Protein 2QM4 (pdb70)

B-factor: mean 57.74, std 12.46, range [24.37, 114.43]

Solvent-accessible surface area: 43606 Å² total

Secondary structure (DSSP, 8-state):
---HHHHHH----EEEE-SSSEEEEEEEEETTEEEEEEE-SS-EEEEEE-HHHHHHHHHHH-SS----HHHHHHHHHHHHHHHHH-S-S----EEEEEEETTEEEEEEEEEETTEEEEEEEE----HHHHIIIIITT---HHHHHHHHHHHHHH--HHHHHHHHHTTS-SS--S--PPPP-HHHHHHH---SHHHHT--TTSTTT---TTT--HHHHHHHHT-/---HHHHHH----EEEE-SS-EEEEEEEEETTEEEEEEE-SS-EEEEEE-HHHHHHHHHHH-TT--S-HHHHHHHHHHHHHHHHH-TTS--S-EEEEEEETTEEEEEEEEEETTEEEEEEEE----HHHHIIIIITT---HHHHHHHHHHHHHH--HHHHHHH-----GGGPPPPP-HHHHHHH---SHHHHT--TTSTTT---TTT--HHHHHT-/---HHHHHH----EEEE-SS-EEEEEEEEETTEEEEEEE-SS-EEEEEEEHHHHHHHHHHH-TT--S-HHHHHHHHHHHHHHHHH-TT--SS-EEEEEEETTEEEEEEEEESSSSEEEEEEE----HHHHIIIIITT---HHHHHHHHHHHHHH--HHHHHHHHHTT---S-GGG-PPPP-HHHHHHH---SHHHHT--TTSTTT---TTT--HHHHH--/---HHHHHH----EEEE-SSSEEEEEEEEETTEEEEEEE-SS-EEEEEEEHHHHHHHHHHH-SS-B--HHHHHHHHHHHHSS-----EEEEEEETTEEEEEEEEEETTEEEEEEEE----HHHHIIIIITT---HHHHHHHHHHHHHH--HHHHHHHHHSS---SSGGG------HHHHHHH---SHHHHT--TTSTTT---TTT--HHHHHHHT-

Sequence (875 aa):
SGEELEQGLLQPWAWLQLAENSLLAKVFITKKQGYALLVVSDLQQVWHEQVDTSVVSQRAKELNKRLTAPPAAFLCHLDNLLRPLLKDAAHPSEATFSCDCVADALILRVRSELSGLPFYWNFHCLASPSSLVSQHLIRRPLGSLALQCQVRELATLLHKDLEIQDYQESGATLIRDRLKTEPFEEENSFLEQFIEKLPEACSIGDGKPFVNLQDLYAVTTQEVQVGQSGEELEQGLLQPWAWLQLAENSLLAKVFITKQGYALLVSDLQQQVWHEQVDTSVVSQRAKELNKRRLTAPPAAFLCHLDNLLRPLLKDAAHPSEATFSCDDCVADALILRVRRSELSGLPFYWNFHCLASPSLVSQHLIRPLGSLALQQCQVRRELATLLHKDLEIQDYQELIRDRLKTEPFEEENSFLEQFIEKLPEACSSIGDGKPFVNLQDLYAVTTQEEVQSGEELEQGLLQPWAWLQLAENSLLAKVFITKQGYALLVSDLQQQVWHEQVDTSVVSQRAKELNKRLTAPPAAFLCHLDNLLRPLLKDAAHPSEATFSCDCVADALILRVRRSELSGLPFYWNFHCLASPSLVSQHLIRPLGSLALQCQVRELATLLHKDLEIQDYQESGATLIRDRLKTEPFEENSFLEQQFIEKLPEACSIGDGKPFVNLQDLYAVTTQEVQSGEELEQQGLLQPWAWLQLAENSLLAKVFITKQGYALLVSDLQQVWHEQVDTSSVVSQRAKELNKRLTAPPAAFLCHLDNLLRPLLSEATFSCDCVADDALILRVRSELSGLPFYWNFHCLASPSSLVSQHLIRRPLGSLALQCQVRELATLLHKDLEIQDYQESGATLIRDRLKTEPFEENSFLEQFIEKLPEEACSIGDGKPFVNLQDLYAVTTQEVQVG

Nearest PDB structures (foldseek):
  3w03-assembly1_B  TM=9.700E-01  e=5.301E-34  Homo sapiens
  2qm4-assembly1_A  TM=9.699E-01  e=1.184E-32  Homo sapiens
  7lt3-assembly1_H  TM=9.208E-01  e=1.446E-30  Homo sapiens
  8ezb-assembly1_I  TM=9.101E-01  e=5.800E-29  Homo sapiens
  3rwr-assembly1_H  TM=9.620E-01  e=2.105E-28  Homo sapiens

InterPro domains:
  IPR015381 XLF-like, N-terminal [PF09302] (12-124)
  IPR038051 XRCC4-like, N-terminal domain superfamily [G3DSA:2.170.210.10] (1-139)
  IPR052287 Non-homologous end-joining factor [PTHR32235] (1-299)
  IPR053829 XLF-like, coiled-coil region [PF21928] (127-174)

Radius of gyration: 37.95 Å; Cα contacts (8 Å, |Δi|>4): 1379; chains: 4; bounding box: 108×51×112 Å

Foldseek 3Di:
DLVVQLVQQLAFWFWADAPPAIWIKTKGFDLFWIKIWIDQVPFIKIDTDGQVVQQVQQVVFDPPDHDGSSVVSVVVCVQCPVVRVDVVDPHQKHWHWDDDVQWIKIKIWHDDPNHIGIDIGIMGDDPVSCCLSPVQLVCVVVVVVVVVVVLVVQCCVVVVVVCVVVPVDDDDDDDDDDRDDVVVVVVVVCPVPVPVVDCPSVVVVSVCRVSSCRSVVVSVVVD/DLVVQLLQQLAFWFWADAPVAIKIKTKGFALQWIKIWIGQPVAIKIDTDGQVRQQVQQCVQPVPDDDGSSVVSVVVCVQPVVCRVDVPDDGQKHWDWDDDPPKIKIKIWHDDPNHIGIDIGIMRDDPVCCCLSPVVLVCVVVVVVVVVVVLVVLCVVVVVVVVVCDDDPVPDDDRDDPVVVVVCCVPVVVPVPDCPSVVVCSCPGVSSCRSVVVVD/DLVVQLLQQLAFWFWADADPAIWIKTKGFALQWIWIWIDQPVAIKIDTDGQVRLVVQQCVQPVPDDDGSSVVRVVVCVVVVQCRVDVVGDDFKHWDWDDDPPKIKIKMWGDPVPRIGIDIGIMRDDPVSCCLSPVVLVCVVVVVVVVVVVLVVLCVVVVVVVQVVDPDDDPDPVPDDDRDDVVVVVVCVVPVPVVVVDCPRVVVCSCPRVSSCSSVVVPD/DLVVQLLQQLAFWFWDDAPPAIKIKTKDFDLQWIKIWIDQPPFIKIDTDGQVVQQVVQVVFPPPDHDRSSVVSVVVCQCCPDPSHQKHWYWDDDDQWIKIKIWHDDPNHIGIDITTMGDDPVVCCSSPVVLVVVVVVVVVVVVVLVVQCCVVVVVVQVVVPHDDDPVPPDDDRDDPVVVVVCVCPVPVPVVDCPRVVVVSVPRVSSCSSVVVSVVD

CATH classification: 2.170.210.10 (+1 more: 1.10.287.450)

Structure (mmCIF, N/CA/C/O backbone):
data_2QM4
#
_entry.id   2QM4
#
_cell.length_a   63.736
_cell.length_b   92.913
_cell.length_c   103.693
_cell.angle_alpha   90.00
_cell.angle_beta   106.22
_cell.angle_gamma   90.00
#
_symmetry.space_group_name_H-M   'P 1 21 1'
#
loop_
_entity.id
_entity.type
_entity.pdbx_description
1 polymer 'Non-homologous end-joining factor 1'
2 water water
#
loop_
_atom_site.group_PDB
_atom_site.id
_atom_site.type_symbol
_atom_site.label_atom_id
_atom_site.label_alt_id
_atom_site.label_comp_id
_atom_site.label_asym_id
_atom_site.label_entity_id
_atom_site.label_seq_id
_atom_site.pdbx_PDB_ins_code
_atom_site.Cartn_x
_atom_site.Cartn_y
_atom_site.Cartn_z
_atom_site.occupancy
_atom_site.B_iso_or_equiv
_atom_site.auth_seq_id
_atom_site.auth_comp_id
_atom_site.auth_asym_id
_atom_site.auth_atom_id
_atom_site.pdbx_PDB_model_num
ATOM 1 N N . SER A 1 1 ? 11.910 63.082 8.672 1.00 64.00 -1 SER A N 1
ATOM 2 C CA . SER A 1 1 ? 12.318 62.254 7.497 1.00 61.89 -1 SER A CA 1
ATOM 3 C C . SER A 1 1 ? 11.951 60.786 7.684 1.00 62.37 -1 SER A C 1
ATOM 4 O O . SER A 1 1 ? 11.682 60.347 8.809 1.00 60.65 -1 SER A O 1
ATOM 7 N N . GLY A 1 2 ? 11.947 60.041 6.573 1.00 60.36 0 GLY A N 1
ATOM 8 C CA . GLY A 1 2 ? 11.658 58.604 6.566 1.00 56.45 0 GLY A CA 1
ATOM 9 C C . GLY A 1 2 ? 12.502 57.773 7.523 1.00 54.12 0 GLY A C 1
ATOM 10 O O . GLY A 1 2 ? 11.982 56.850 8.154 1.00 49.29 0 GLY A O 1
ATOM 19 N N . GLU A 1 4 ? 13.983 58.910 10.373 1.00 58.38 2 GLU A N 1
ATOM 20 C CA . GLU A 1 4 ? 13.548 59.263 11.728 1.00 62.37 2 GLU A CA 1
ATOM 21 C C . GLU A 1 4 ? 12.327 58.444 12.169 1.00 60.17 2 GLU A C 1
ATOM 22 O O . GLU A 1 4 ? 12.250 57.971 13.304 1.00 64.47 2 GLU A O 1
ATOM 28 N N . GLU A 1 5 ? 11.381 58.280 11.258 1.00 57.54 3 GLU A N 1
ATOM 29 C CA . GLU A 1 5 ? 10.183 57.493 11.501 1.00 56.04 3 GLU A CA 1
ATOM 30 C C . GLU A 1 5 ? 10.471 55.988 11.660 1.00 53.45 3 GLU A C 1
ATOM 31 O O . GLU A 1 5 ? 9.757 55.310 12.388 1.00 52.84 3 GLU A O 1
ATOM 37 N N . LEU A 1 6 ? 11.510 55.463 11.006 1.00 50.23 4 LEU A N 1
ATOM 38 C CA . LEU A 1 6 ? 11.893 54.061 11.243 1.00 49.95 4 LEU A CA 1
ATOM 39 C C . LEU A 1 6 ? 12.410 53.872 12.650 1.00 47.41 4 LEU A C 1
ATOM 40 O O . LEU A 1 6 ? 12.064 52.897 13.303 1.00 49.70 4 LEU A O 1
ATOM 45 N N . GLU A 1 7 ? 13.220 54.819 13.119 1.00 47.98 5 GLU A N 1
ATOM 46 C CA . GLU A 1 7 ? 13.853 54.713 14.429 1.00 50.87 5 GLU A CA 1
ATOM 47 C C . GLU A 1 7 ? 12.806 54.923 15.523 1.00 50.40 5 GLU A C 1
ATOM 48 O O . GLU A 1 7 ? 12.852 54.268 16.554 1.00 48.31 5 GLU A O 1
ATOM 54 N N . GLN A 1 8 ? 11.853 55.817 15.259 1.00 51.22 6 GLN A N 1
ATOM 55 C CA . GLN A 1 8 ? 10.697 56.041 16.127 1.00 51.52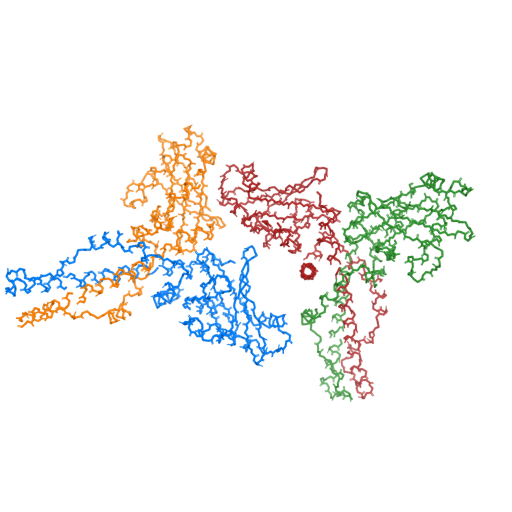 6 GLN A CA 1
ATOM 56 C C . GLN A 1 8 ? 9.863 54.762 16.292 1.00 49.84 6 GLN A C 1
ATOM 57 O O . GLN A 1 8 ? 9.664 54.286 17.410 1.00 51.52 6 GLN A O 1
ATOM 63 N N . GLY A 1 9 ? 9.414 54.202 15.174 1.00 45.15 7 GLY A N 1
ATOM 64 C CA . GLY A 1 9 ? 8.683 52.955 15.164 1.00 43.32 7 GLY A CA 1
ATOM 65 C C . GLY A 1 9 ? 9.447 51.836 15.841 1.00 47.41 7 GLY A C 1
ATOM 66 O O . GLY A 1 9 ? 8.864 51.034 16.554 1.00 47.00 7 GLY A O 1
ATOM 67 N N . LEU A 1 10 ? 10.761 51.783 15.628 1.00 48.88 8 LEU A N 1
ATOM 68 C CA . LEU A 1 10 ? 11.581 50.714 16.208 1.00 48.32 8 LEU A CA 1
ATOM 69 C C . LEU A 1 10 ? 11.581 50.736 17.760 1.00 48.55 8 LEU A C 1
ATOM 70 O O . LEU A 1 10 ? 11.529 49.688 18.425 1.00 47.54 8 LEU A O 1
ATOM 75 N N . LEU A 1 11 ? 11.610 51.934 18.320 1.00 45.46 9 LEU A N 1
ATOM 76 C CA . LEU A 1 11 ? 11.618 52.111 19.767 1.00 50.19 9 LEU A CA 1
ATOM 77 C C . LEU A 1 11 ? 10.392 51.441 20.427 1.00 49.29 9 LEU A C 1
ATOM 78 O O . LEU A 1 11 ? 10.484 50.905 21.517 1.00 47.86 9 LEU A O 1
ATOM 91 N N . GLN A 1 13 ? 8.609 48.798 19.102 1.00 47.35 11 GLN A N 1
ATOM 92 C CA . GLN A 1 13 ? 8.536 47.374 18.831 1.00 52.07 11 GLN A CA 1
ATOM 93 C C . GLN A 1 13 ? 8.927 46.575 20.084 1.00 53.52 11 GLN A C 1
ATOM 94 O O . GLN A 1 13 ? 9.773 47.019 20.856 1.00 54.81 11 GLN A O 1
ATOM 100 N N . PRO A 1 14 ? 8.289 45.407 20.302 1.00 52.14 12 PRO A N 1
ATOM 101 C CA . PRO A 1 14 ? 8.775 44.559 21.380 1.00 52.33 12 PRO A CA 1
ATOM 102 C C . PRO A 1 14 ? 10.010 43.751 20.913 1.00 49.35 12 PRO A C 1
ATOM 103 O O . PRO A 1 14 ? 10.329 43.752 19.722 1.00 50.90 12 PRO A O 1
ATOM 107 N N . TRP A 1 15 ? 10.704 43.090 21.837 1.00 50.99 13 TRP A N 1
ATOM 108 C CA . TRP A 1 15 ? 11.797 42.175 21.450 1.00 51.75 13 TRP A CA 1
ATOM 109 C C . TRP A 1 15 ? 11.296 40.763 21.154 1.00 54.11 13 TRP A C 1
ATOM 110 O O . TRP A 1 15 ? 10.467 40.222 21.873 1.00 52.68 13 TRP A O 1
ATOM 121 N N . ALA A 1 16 ? 11.818 40.177 20.083 1.00 58.84 14 ALA A N 1
ATOM 122 C CA . ALA A 1 16 ? 11.533 38.798 19.751 1.00 60.72 14 ALA A CA 1
ATOM 123 C C . ALA A 1 16 ? 12.784 37.969 19.983 1.00 62.72 14 ALA A C 1
ATOM 124 O O . ALA A 1 16 ? 13.900 38.495 20.028 1.00 61.42 14 ALA A O 1
ATOM 126 N N . TRP A 1 17 ? 12.575 36.668 20.151 1.00 63.26 15 TRP A N 1
ATOM 127 C CA . TRP A 1 17 ? 13.648 35.704 20.241 1.00 61.85 15 TRP A CA 1
ATOM 128 C C . TRP A 1 17 ? 13.804 35.124 18.845 1.00 63.32 15 TRP A C 1
ATOM 129 O O . TRP A 1 17 ? 12.822 34.931 18.138 1.00 64.93 15 TRP A O 1
ATOM 140 N N . LEU A 1 18 ? 15.038 34.868 18.443 1.00 61.42 16 LEU A N 1
ATOM 141 C CA . LEU A 1 18 ? 15.319 34.400 17.104 1.00 63.82 16 LEU A CA 1
ATOM 142 C C . LEU A 1 18 ? 16.274 33.195 17.156 1.00 65.35 16 LEU A C 1
ATOM 143 O O . LEU A 1 18 ? 17.437 33.324 17.561 1.00 61.56 16 LEU A O 1
ATOM 148 N N . GLN A 1 19 ? 15.761 32.023 16.783 1.00 66.71 17 GLN A N 1
ATOM 149 C CA . GLN A 1 19 ? 16.580 30.825 16.669 1.00 66.98 17 GLN A CA 1
ATOM 150 C C . GLN A 1 19 ? 17.455 30.921 15.419 1.00 66.62 17 GLN A C 1
ATOM 151 O O . GLN A 1 19 ? 16.967 31.164 14.322 1.00 64.99 17 GLN A O 1
ATOM 157 N N . LEU A 1 20 ? 18.756 30.741 15.600 1.00 67.41 18 LEU A N 1
ATOM 158 C CA . LEU A 1 20 ? 19.689 30.744 14.482 1.00 69.18 18 LEU A CA 1
ATOM 159 C C . LEU A 1 20 ? 20.389 29.373 14.373 1.00 72.49 18 LEU A C 1
ATOM 160 O O . LEU A 1 20 ? 20.154 28.489 15.214 1.00 73.16 18 LEU A O 1
ATOM 165 N N . ALA A 1 21 ? 21.224 29.198 13.344 1.00 72.39 19 ALA A N 1
ATOM 166 C CA . ALA A 1 21 ? 21.926 27.939 13.112 1.00 74.61 19 ALA A CA 1
ATOM 167 C C . ALA A 1 21 ? 22.657 27.436 14.370 1.00 76.18 19 ALA A C 1
ATOM 168 O O . ALA A 1 21 ? 22.389 26.329 14.845 1.00 73.88 19 ALA A O 1
ATOM 170 N N . GLU A 1 22 ? 23.538 28.271 14.923 1.00 79.27 20 GLU A N 1
ATOM 171 C CA . GLU A 1 22 ? 24.346 27.916 16.094 1.00 81.39 20 GLU A CA 1
ATOM 172 C C . GLU A 1 22 ? 23.753 28.429 17.408 1.00 82.59 20 GLU A C 1
ATOM 173 O O . GLU A 1 22 ? 23.454 27.643 18.311 1.00 84.58 20 GLU A O 1
ATOM 175 N N . ASN A 1 23 ? 23.581 29.744 17.513 1.00 81.27 21 ASN A N 1
ATOM 176 C CA . ASN A 1 23 ? 23.082 30.355 18.746 1.00 77.29 21 ASN A CA 1
ATOM 177 C C . ASN A 1 23 ? 21.652 30.911 18.583 1.00 72.13 21 ASN A C 1
ATOM 178 O O . ASN A 1 23 ? 20.835 30.363 17.829 1.00 69.11 21 ASN A O 1
ATOM 183 N N . SER A 1 24 ? 21.362 31.985 19.313 1.00 65.00 22 SER A N 1
ATOM 184 C CA . SER A 1 24 ? 20.131 32.727 19.172 1.00 59.32 22 SER A CA 1
ATOM 185 C C . SER A 1 24 ? 20.400 34.217 19.423 1.00 59.81 22 SER A C 1
ATOM 186 O O . SER A 1 24 ? 21.455 34.604 19.944 1.00 59.20 22 SER A O 1
ATOM 189 N N . LEU A 1 25 ? 19.467 35.054 18.991 1.00 57.40 23 LEU A N 1
ATOM 190 C CA . LEU A 1 25 ? 19.545 36.470 19.231 1.00 56.83 23 LEU A CA 1
ATOM 191 C C . LEU A 1 25 ? 18.185 36.985 19.645 1.00 59.21 23 LEU A C 1
ATOM 192 O O . LEU A 1 25 ? 17.157 36.398 19.301 1.00 59.48 23 LEU A O 1
ATOM 197 N N . LEU A 1 26 ? 18.208 38.078 20.403 1.00 58.61 24 LEU A N 1
ATOM 198 C CA . LEU A 1 26 ? 17.059 38.951 20.585 1.00 55.03 24 LEU A CA 1
ATOM 199 C C . LEU A 1 26 ? 17.052 39.940 19.429 1.00 55.91 24 LEU A C 1
ATOM 200 O O . LEU A 1 26 ? 18.103 40.420 19.017 1.00 54.60 24 LEU A O 1
ATOM 205 N N . ALA A 1 27 ? 15.864 40.206 18.897 1.00 54.00 25 ALA A N 1
ATOM 206 C CA . ALA A 1 27 ? 15.704 41.038 17.713 1.00 55.38 25 ALA A CA 1
ATOM 207 C C . ALA A 1 27 ? 14.415 41.862 17.756 1.00 52.27 25 ALA A C 1
ATOM 208 O O . ALA A 1 27 ? 13.352 41.382 18.193 1.00 55.34 25 ALA A O 1
ATOM 210 N N . LYS A 1 28 ? 14.524 43.110 17.326 1.00 49.10 26 LYS A N 1
ATOM 211 C CA . LYS A 1 28 ? 13.347 43.984 17.096 1.00 47.27 26 LYS A CA 1
ATOM 212 C C . LYS A 1 28 ? 13.617 44.675 15.775 1.00 46.45 26 LYS A C 1
ATOM 213 O O . LYS A 1 28 ? 14.754 45.002 15.462 1.00 46.06 26 LYS A O 1
ATOM 219 N N . VAL A 1 29 ? 12.576 44.819 14.972 1.00 51.97 27 VAL A N 1
ATOM 220 C CA . VAL A 1 29 ? 12.679 45.375 13.638 1.00 50.95 27 VAL A CA 1
ATOM 221 C C . VAL A 1 29 ? 11.421 46.210 13.365 1.00 53.89 27 VAL A C 1
ATOM 222 O O . VAL A 1 29 ? 10.344 45.944 13.904 1.00 55.83 27 VAL A O 1
ATOM 226 N N . PHE A 1 30 ? 11.569 47.244 12.548 1.00 56.27 28 PHE A N 1
ATOM 227 C CA . PHE A 1 30 ? 10.433 48.032 12.098 1.00 54.87 28 PHE A CA 1
ATOM 228 C C . PHE A 1 30 ? 10.575 48.273 10.590 1.00 55.23 28 PHE A C 1
ATOM 229 O O . PHE A 1 30 ? 11.582 48.816 10.128 1.00 55.19 28 PHE A O 1
ATOM 237 N N . ILE A 1 31 ? 9.582 47.843 9.824 1.00 53.17 29 ILE A N 1
ATOM 238 C CA . ILE A 1 31 ? 9.703 47.863 8.368 1.00 53.57 29 ILE A CA 1
ATOM 239 C C . ILE A 1 31 ? 8.588 48.681 7.715 1.00 55.18 29 ILE A C 1
ATOM 240 O O . ILE A 1 31 ? 7.403 48.496 8.021 1.00 51.67 29 ILE A O 1
ATOM 245 N N . THR A 1 32 ? 8.966 49.606 6.833 1.00 51.70 30 THR A N 1
ATOM 246 C CA . THR A 1 32 ? 7.968 50.310 6.034 1.00 52.27 30 THR A CA 1
ATOM 247 C C . THR A 1 32 ? 8.381 50.258 4.570 1.00 50.93 30 THR A C 1
ATOM 248 O O . THR A 1 32 ? 9.339 49.577 4.224 1.00 42.84 30 THR A O 1
ATOM 252 N N . LYS A 1 33 ? 7.650 50.985 3.720 1.00 53.85 31 LYS A N 1
ATOM 253 C CA A LYS A 1 33 ? 7.998 51.109 2.299 0.70 53.60 31 LYS A CA 1
ATOM 254 C CA B LYS A 1 33 ? 7.996 51.123 2.304 0.30 51.68 31 LYS A CA 1
ATOM 255 C C . LYS A 1 33 ? 9.301 51.894 2.083 1.00 52.10 31 LYS A C 1
ATOM 256 O O . LYS A 1 33 ? 9.861 51.845 1.000 1.00 53.23 31 LYS A O 1
ATOM 267 N N . GLN A 1 34 ? 9.769 52.607 3.124 1.00 49.93 32 GLN A N 1
ATOM 268 C CA . GLN A 1 34 ? 10.990 53.458 3.064 1.00 51.40 32 GLN A CA 1
ATOM 269 C C . GLN A 1 34 ? 12.289 52.769 3.507 1.00 47.68 32 GLN A C 1
ATOM 270 O O . GLN A 1 34 ? 13.385 53.270 3.275 1.00 49.53 32 GLN A O 1
ATOM 276 N N . GLY A 1 35 ? 12.160 51.630 4.164 1.00 47.84 33 GLY A N 1
ATOM 277 C CA . GLY A 1 35 ? 13.302 50.895 4.621 1.00 44.27 33 GLY A CA 1
ATOM 278 C C . GLY A 1 35 ? 12.976 50.122 5.878 1.00 48.84 33 GLY A C 1
ATOM 279 O O . GLY A 1 35 ? 11.822 49.844 6.159 1.00 42.76 33 GLY A O 1
ATOM 280 N N . TYR A 1 36 ? 14.018 49.749 6.611 1.00 48.12 34 TYR A N 1
ATOM 281 C CA . TYR A 1 36 ? 13.869 49.155 7.915 1.00 49.88 34 TYR A CA 1
ATOM 282 C C . TYR A 1 36 ? 14.888 49.688 8.928 1.00 51.69 34 TYR A C 1
ATOM 283 O O . TYR A 1 36 ? 15.896 50.314 8.579 1.00 49.10 34 TYR A O 1
ATOM 292 N N . ALA A 1 37 ? 14.576 49.466 10.196 1.00 50.26 35 ALA A N 1
ATOM 293 C CA . ALA A 1 37 ? 15.508 49.666 11.267 1.00 46.24 35 ALA A CA 1
ATOM 294 C C . ALA A 1 37 ? 15.486 48.374 12.100 1.00 50.80 35 ALA A C 1
ATOM 295 O O . ALA A 1 37 ? 14.416 47.857 12.428 1.00 50.24 35 ALA A O 1
ATOM 297 N N . LEU A 1 38 ? 16.676 47.839 12.392 1.00 53.32 36 LEU A N 1
ATOM 298 C CA . LEU A 1 38 ? 16.840 46.577 13.137 1.00 54.81 36 LEU A CA 1
ATOM 299 C C . LEU A 1 38 ? 17.732 46.793 14.344 1.00 54.23 36 LEU A C 1
ATOM 300 O O . LEU A 1 38 ? 18.755 47.467 14.272 1.00 54.04 36 LEU A O 1
ATOM 305 N N . LEU A 1 39 ? 17.330 46.215 15.461 1.00 54.70 37 LEU A N 1
ATOM 306 C CA . LEU A 1 39 ? 18.212 46.120 16.590 1.00 50.45 37 LEU A CA 1
ATOM 307 C C . LEU A 1 39 ? 18.284 44.677 17.012 1.00 50.55 37 LEU A C 1
ATOM 308 O O . LEU A 1 39 ? 17.257 44.022 17.219 1.00 52.16 37 LEU A O 1
ATOM 313 N N A VAL A 1 40 ? 19.519 44.213 17.179 0.50 50.74 38 VAL A N 1
ATOM 314 N N B VAL A 1 40 ? 19.511 44.168 17.099 0.50 48.95 38 VAL A N 1
ATOM 315 C CA A VAL A 1 40 ? 19.812 42.845 17.564 0.50 52.17 38 VAL A CA 1
ATOM 316 C CA B VAL A 1 40 ? 19.760 42.818 17.600 0.50 49.15 38 VAL A CA 1
ATOM 317 C C A VAL A 1 40 ? 20.752 42.821 18.795 0.50 50.79 38 VAL A C 1
ATOM 318 C C B VAL A 1 40 ? 20.729 42.822 18.799 0.50 49.00 38 VAL A C 1
ATOM 319 O O A VAL A 1 40 ? 21.605 43.692 18.946 0.50 49.96 38 VAL A O 1
ATOM 320 O O B VAL A 1 40 ? 21.584 43.694 18.921 0.50 48.35 38 VAL A O 1
ATOM 327 N N . SER A 1 41 ? 20.579 41.836 19.675 1.00 51.30 39 SER A N 1
ATOM 328 C CA . SER A 1 41 ? 21.472 41.668 20.831 1.00 51.68 39 SER A CA 1
ATOM 329 C C . SER A 1 41 ? 21.659 40.197 21.183 1.00 51.34 39 SER A C 1
ATOM 330 O O . SER A 1 41 ? 20.746 39.379 21.018 1.00 54.11 39 SER A O 1
ATOM 333 N N . ASP A 1 42 ? 22.845 39.862 21.672 1.00 51.39 40 ASP A N 1
ATOM 334 C CA . ASP A 1 42 ? 23.079 38.557 22.286 1.00 52.10 40 ASP A CA 1
ATOM 335 C C . ASP A 1 42 ? 23.224 38.654 23.815 1.00 50.62 40 ASP A C 1
ATOM 336 O O . ASP A 1 42 ? 23.776 37.757 24.432 1.00 53.32 40 ASP A O 1
ATOM 341 N N . LEU A 1 43 ? 22.735 39.745 24.402 1.00 52.57 41 LEU A N 1
ATOM 342 C CA . LEU A 1 43 ? 22.815 40.035 25.850 1.00 57.85 41 LEU A CA 1
ATOM 343 C C . LEU A 1 43 ? 24.229 40.361 26.375 1.00 56.74 41 LEU A C 1
ATOM 344 O O . LEU A 1 43 ? 24.431 40.535 27.580 1.00 57.49 41 LEU A O 1
ATOM 349 N N . GLN A 1 44 ? 25.184 40.452 25.456 1.00 52.94 42 GLN A N 1
ATOM 350 C CA . GLN A 1 44 ? 26.531 40.933 25.736 1.00 55.58 42 GLN A CA 1
ATOM 351 C C . GLN A 1 44 ? 26.778 42.227 24.950 1.00 51.95 42 GLN A C 1
ATOM 352 O O . GLN A 1 44 ? 27.268 43.211 25.493 1.00 56.20 42 GLN A O 1
ATOM 358 N N . GLN A 1 45 ? 26.440 42.193 23.667 1.00 48.54 43 GLN A N 1
ATOM 359 C CA . GLN A 1 45 ? 26.600 43.314 22.759 1.00 50.70 43 GLN A CA 1
ATOM 360 C C . GLN A 1 45 ? 25.273 43.560 22.062 1.00 50.66 43 GLN A C 1
ATOM 361 O O . GLN A 1 45 ? 24.404 42.679 22.022 1.00 47.90 43 GLN A O 1
ATOM 367 N N . VAL A 1 46 ? 25.130 44.773 21.540 1.00 48.13 44 VAL A N 1
ATOM 368 C CA . VAL A 1 46 ? 23.968 45.185 20.788 1.00 45.79 44 VAL A CA 1
ATOM 369 C C . VAL A 1 46 ? 24.491 45.666 19.431 1.00 46.31 44 VAL A C 1
ATOM 370 O O . VAL A 1 46 ? 25.488 46.395 19.361 1.00 46.96 44 VAL A O 1
ATOM 374 N N . TRP A 1 47 ? 23.821 45.240 18.363 1.00 47.19 45 TRP A N 1
ATOM 375 C CA . TRP A 1 47 ? 24.073 45.745 17.009 1.00 49.13 45 TRP A CA 1
ATOM 376 C C . TRP A 1 47 ? 22.824 46.397 16.365 1.00 51.38 45 TRP A C 1
ATOM 377 O O . TRP A 1 47 ? 21.671 46.087 16.730 1.00 47.91 45 TRP A O 1
ATOM 388 N N . HIS A 1 48 ? 23.073 47.275 15.390 1.00 47.78 46 HIS A N 1
ATOM 389 C CA . HIS A 1 48 ? 22.040 48.070 14.745 1.00 50.32 46 HIS A CA 1
ATOM 390 C C . HIS A 1 48 ? 22.257 48.155 13.226 1.00 52.89 46 HIS A C 1
ATOM 391 O O . HIS A 1 48 ? 23.391 48.249 12.768 1.00 52.01 46 HIS A O 1
ATOM 398 N N . GLU A 1 49 ? 21.165 48.096 12.458 1.00 53.84 47 GLU A N 1
ATOM 399 C CA . GLU A 1 49 ? 21.182 48.488 11.038 1.00 53.69 47 GLU A CA 1
ATOM 400 C C . GLU A 1 49 ? 19.977 49.348 10.647 1.00 52.30 47 GLU A C 1
ATOM 401 O O . GLU A 1 49 ? 18.852 49.047 11.039 1.00 51.32 47 GLU A O 1
ATOM 407 N N . GLN A 1 50 ? 20.229 50.380 9.836 1.00 50.06 48 GLN A N 1
ATOM 408 C CA . GLN A 1 50 ? 19.187 51.186 9.219 1.00 49.45 48 GLN A CA 1
ATOM 409 C C . GLN A 1 50 ? 19.427 51.257 7.715 1.00 51.13 48 GLN A C 1
ATOM 410 O O . GLN A 1 50 ? 20.535 51.590 7.289 1.00 50.78 48 GLN A O 1
ATOM 416 N N . VAL A 1 51 ? 18.403 50.954 6.912 1.00 47.03 49 VAL A N 1
ATOM 417 C CA . VAL A 1 51 ? 18.530 51.059 5.449 1.00 50.82 49 VAL A CA 1
ATOM 418 C C . VAL A 1 51 ? 17.360 51.794 4.779 1.00 52.03 49 VAL A C 1
ATOM 419 O O . VAL A 1 51 ? 16.221 51.684 5.244 1.00 49.32 49 VAL A O 1
ATOM 423 N N . ASP A 1 52 ? 17.651 52.516 3.687 1.00 46.28 50 ASP A N 1
ATOM 424 C CA . ASP A 1 52 ? 16.612 53.118 2.856 1.00 48.57 50 ASP A CA 1
ATOM 425 C C . ASP A 1 52 ? 16.336 52.253 1.612 1.00 49.46 50 ASP A C 1
ATOM 426 O O . ASP A 1 52 ? 16.821 51.128 1.533 1.00 50.25 50 ASP A O 1
ATOM 431 N N . THR A 1 53 ? 15.549 52.755 0.662 1.00 49.54 51 THR A N 1
ATOM 432 C CA . THR A 1 53 ? 15.109 51.925 -0.475 1.00 52.97 51 THR A CA 1
ATOM 433 C C . THR A 1 53 ? 16.200 51.705 -1.533 1.00 54.87 51 THR A C 1
ATOM 434 O O . THR A 1 53 ? 16.229 50.651 -2.165 1.00 50.71 51 THR A O 1
ATOM 438 N N . SER A 1 54 ? 17.061 52.710 -1.740 1.00 53.33 52 SER A N 1
ATOM 439 C CA . SER A 1 54 ? 18.287 52.561 -2.549 1.00 53.99 52 SER A CA 1
ATOM 440 C C . SER A 1 54 ? 19.158 51.373 -2.111 1.00 51.18 52 SER A C 1
ATOM 441 O O . SER A 1 54 ? 19.669 50.627 -2.939 1.00 53.36 52 SER A O 1
ATOM 444 N N . VAL A 1 55 ? 19.338 51.227 -0.802 1.00 52.00 53 VAL A N 1
ATOM 445 C CA . VAL A 1 55 ? 20.168 50.167 -0.224 1.00 50.72 53 VAL A CA 1
ATOM 446 C C . VAL A 1 55 ? 19.462 48.810 -0.415 1.00 51.91 53 VAL A C 1
ATOM 447 O O . VAL A 1 55 ? 20.093 47.822 -0.735 1.00 50.45 53 VAL A O 1
ATOM 451 N N . VAL A 1 56 ? 18.138 48.800 -0.267 1.00 53.26 54 VAL A N 1
ATOM 452 C CA . VAL A 1 56 ? 17.336 47.610 -0.549 1.00 54.41 54 VAL A CA 1
ATOM 453 C C . VAL A 1 56 ? 17.486 47.134 -2.001 1.00 52.33 54 VAL A C 1
ATOM 454 O O . VAL A 1 56 ? 17.691 45.948 -2.226 1.00 45.53 54 VAL A O 1
ATOM 458 N N . SER A 1 57 ? 17.419 48.069 -2.953 1.00 52.15 55 SER A N 1
ATOM 459 C CA . SER A 1 57 ? 17.578 47.794 -4.396 1.00 53.21 55 SER A CA 1
ATOM 460 C C . SER A 1 57 ? 18.957 47.249 -4.733 1.00 54.08 55 SER A C 1
ATOM 461 O O . SER A 1 57 ? 19.084 46.217 -5.400 1.00 53.07 55 SER A O 1
ATOM 464 N N . GLN A 1 58 ? 19.967 47.964 -4.243 1.00 52.88 56 GLN A N 1
ATOM 465 C CA . GLN A 1 58 ? 21.371 47.625 -4.378 1.00 55.68 56 GLN A CA 1
ATOM 466 C C . GLN A 1 58 ? 21.656 46.209 -3.887 1.00 54.15 56 GLN A C 1
ATOM 467 O O . GLN A 1 58 ? 22.156 45.375 -4.632 1.00 51.94 56 GLN A O 1
ATOM 473 N N . ARG A 1 59 ? 21.326 45.946 -2.626 1.00 52.46 57 ARG A N 1
ATOM 474 C CA . ARG A 1 59 ? 21.634 44.672 -1.990 1.00 48.77 57 ARG A CA 1
ATOM 475 C C . ARG A 1 59 ? 20.757 43.503 -2.482 1.00 48.85 57 ARG A C 1
ATOM 476 O O . ARG A 1 59 ? 21.221 42.366 -2.518 1.00 53.70 57 ARG A O 1
ATOM 484 N N . ALA A 1 60 ? 19.503 43.761 -2.847 1.00 46.65 58 ALA A N 1
ATOM 485 C CA . ALA A 1 60 ? 18.676 42.700 -3.430 1.00 52.72 58 ALA A CA 1
ATOM 486 C C . ALA A 1 60 ? 19.224 42.213 -4.780 1.00 53.04 58 ALA A C 1
ATOM 487 O O . ALA A 1 60 ? 19.118 41.030 -5.077 1.00 55.04 58 ALA A O 1
ATOM 489 N N . LYS A 1 61 ? 19.787 43.138 -5.574 1.00 53.51 59 LYS A N 1
ATOM 490 C CA . LYS A 1 61 ? 20.489 42.846 -6.838 1.00 54.33 59 LYS A CA 1
ATOM 491 C C . LYS A 1 61 ? 21.803 42.034 -6.642 1.00 54.23 59 LYS A C 1
ATOM 492 O O . LYS A 1 61 ? 22.129 41.157 -7.451 1.00 57.25 59 LYS A O 1
ATOM 498 N N . GLU A 1 62 ? 22.547 42.339 -5.570 1.00 53.35 60 GLU A N 1
ATOM 499 C CA . GLU A 1 62 ? 23.770 41.622 -5.196 1.00 53.40 60 GLU A CA 1
ATOM 500 C C . GLU A 1 62 ? 23.539 40.175 -4.796 1.00 53.69 60 GLU A C 1
ATOM 501 O O . GLU A 1 62 ? 24.305 39.284 -5.178 1.00 51.46 60 GLU A O 1
ATOM 507 N N . LEU A 1 63 ? 22.469 39.957 -4.035 1.00 53.24 61 LEU A N 1
ATOM 508 C CA . LEU A 1 63 ? 22.168 38.666 -3.416 1.00 52.39 61 LEU A CA 1
ATOM 509 C C . LEU A 1 63 ? 21.224 37.781 -4.225 1.00 50.41 61 LEU A C 1
ATOM 510 O O . LEU A 1 63 ? 21.126 36.588 -3.968 1.00 48.38 61 LEU A O 1
ATOM 515 N N . ASN A 1 64 ? 20.531 38.371 -5.193 1.00 50.66 62 ASN A N 1
ATOM 516 C CA . ASN A 1 64 ? 19.463 37.683 -5.922 1.00 52.81 62 ASN A CA 1
ATOM 517 C C . ASN A 1 64 ? 19.561 37.878 -7.446 1.00 53.18 62 ASN A C 1
ATOM 518 O O . ASN A 1 64 ? 19.182 38.928 -7.967 1.00 56.17 62 ASN A O 1
ATOM 523 N N . LYS A 1 65 ? 20.077 36.871 -8.146 1.00 53.54 63 LYS A N 1
ATOM 524 C CA . LYS A 1 65 ? 20.108 36.859 -9.620 1.00 53.42 63 LYS A CA 1
ATOM 525 C C . LYS A 1 65 ? 18.810 36.328 -10.254 1.00 51.57 63 LYS A C 1
ATOM 526 O O . LYS A 1 65 ? 18.489 36.668 -11.396 1.00 49.75 63 LYS A O 1
ATOM 532 N N . ARG A 1 66 ? 18.078 35.493 -9.519 1.00 53.90 64 ARG A N 1
ATOM 533 C CA . ARG A 1 66 ? 16.964 34.715 -10.092 1.00 56.09 64 ARG A CA 1
ATOM 534 C C . ARG A 1 66 ? 15.609 35.444 -10.165 1.00 54.33 64 ARG A C 1
ATOM 535 O O . ARG A 1 66 ? 14.671 34.955 -10.805 1.00 54.32 64 ARG A O 1
ATOM 543 N N . LEU A 1 67 ? 15.519 36.619 -9.545 1.00 52.18 65 LEU A N 1
ATOM 544 C CA . LEU A 1 67 ? 14.311 37.442 -9.630 1.00 53.40 65 LEU A CA 1
ATOM 545 C C . LEU A 1 67 ? 14.640 38.888 -9.334 1.00 54.06 65 LEU A C 1
ATOM 546 O O . LEU A 1 67 ? 15.718 39.193 -8.813 1.00 58.75 65 LEU A O 1
ATOM 551 N N . THR A 1 68 ? 13.695 39.766 -9.649 1.00 49.26 66 THR A N 1
ATOM 552 C CA . THR A 1 68 ? 13.793 41.172 -9.311 1.00 51.28 66 THR A CA 1
ATOM 553 C C . THR A 1 68 ? 12.374 41.673 -8.973 1.00 51.16 66 THR A C 1
ATOM 554 O O . THR A 1 68 ? 11.396 41.056 -9.352 1.00 53.28 66 THR A O 1
ATOM 558 N N . ALA A 1 69 ? 12.275 42.786 -8.257 1.00 51.88 67 ALA A N 1
ATOM 559 C CA . ALA A 1 69 ? 10.991 43.310 -7.785 1.00 50.69 67 ALA A CA 1
ATOM 560 C C . ALA A 1 69 ? 11.241 44.711 -7.240 1.00 49.87 67 ALA A C 1
ATOM 561 O O . ALA A 1 69 ? 12.389 45.067 -6.984 1.00 47.22 67 ALA A O 1
ATOM 563 N N . PRO A 1 70 ? 10.181 45.524 -7.077 1.00 51.75 68 PRO A N 1
ATOM 564 C CA . PRO A 1 70 ? 10.431 46.849 -6.474 1.00 53.08 68 PRO A CA 1
ATOM 565 C C . PRO A 1 70 ? 10.953 46.733 -5.015 1.00 52.34 68 PRO A C 1
ATOM 566 O O . PRO A 1 70 ? 10.662 45.737 -4.353 1.00 53.34 68 PRO A O 1
ATOM 570 N N . PRO A 1 71 ? 11.758 47.713 -4.541 1.00 49.02 69 PRO A N 1
ATOM 571 C CA . PRO A 1 71 ? 12.218 47.739 -3.141 1.00 49.90 69 PRO A CA 1
ATOM 572 C C . PRO A 1 71 ? 11.120 47.486 -2.075 1.00 48.38 69 PRO A C 1
ATOM 573 O O . PRO A 1 71 ? 11.301 46.616 -1.238 1.00 46.89 69 PRO A O 1
ATOM 577 N N . ALA A 1 72 ? 10.009 48.224 -2.141 1.00 47.00 70 ALA A N 1
ATOM 578 C CA . ALA A 1 72 ? 8.844 48.044 -1.267 1.00 48.08 70 ALA A CA 1
ATOM 579 C C . ALA A 1 72 ? 8.322 46.600 -1.214 1.00 48.41 70 ALA A C 1
ATOM 580 O O . ALA A 1 72 ? 7.863 46.150 -0.162 1.00 51.21 70 ALA A O 1
ATOM 582 N N . ALA A 1 73 ? 8.380 45.884 -2.340 1.00 51.16 71 ALA A N 1
ATOM 583 C CA . ALA A 1 73 ? 7.917 44.490 -2.372 1.00 51.67 71 ALA A CA 1
ATOM 584 C C . ALA A 1 73 ? 8.877 43.595 -1.591 1.00 53.15 71 ALA A C 1
ATOM 585 O O . ALA A 1 73 ? 8.439 42.696 -0.866 1.00 54.55 71 ALA A O 1
ATOM 587 N N . PHE A 1 74 ? 10.176 43.856 -1.732 1.00 46.29 72 PHE A N 1
ATOM 588 C CA . PHE A 1 74 ? 11.172 43.187 -0.906 1.00 48.90 72 PHE A CA 1
ATOM 589 C C . PHE A 1 74 ? 11.007 43.503 0.582 1.00 51.47 72 PHE A C 1
ATOM 590 O O . PHE A 1 74 ? 11.126 42.607 1.428 1.00 51.83 72 PHE A O 1
ATOM 598 N N . LEU A 1 75 ? 10.758 44.776 0.903 1.00 52.54 73 LEU A N 1
ATOM 599 C CA . LEU A 1 75 ? 10.520 45.216 2.293 1.00 46.16 73 LEU A CA 1
ATOM 600 C C . LEU A 1 75 ? 9.275 44.553 2.883 1.00 51.70 73 LEU A C 1
ATOM 601 O O . LEU A 1 75 ? 9.269 44.140 4.046 1.00 55.89 73 LEU A O 1
ATOM 606 N N . CYS A 1 76 ? 8.238 44.417 2.057 1.00 50.14 74 CYS A N 1
ATOM 607 C CA . CYS A 1 76 ? 7.024 43.697 2.428 1.00 49.49 74 CYS A CA 1
ATOM 608 C C . CYS A 1 76 ? 7.265 42.216 2.797 1.00 51.31 74 CYS A C 1
ATOM 609 O O . CYS A 1 76 ? 6.735 41.735 3.801 1.00 46.79 74 CYS A O 1
ATOM 612 N N . HIS A 1 77 ? 8.058 41.516 1.972 1.00 51.07 75 HIS A N 1
ATOM 613 C CA . HIS A 1 77 ? 8.420 40.111 2.181 1.00 51.37 75 HIS A CA 1
ATOM 614 C C . HIS A 1 77 ? 9.199 39.902 3.497 1.00 53.68 75 HIS A C 1
ATOM 615 O O . HIS A 1 77 ? 8.856 39.018 4.287 1.00 55.48 75 HIS A O 1
ATOM 622 N N . LEU A 1 78 ? 10.231 40.715 3.718 1.00 52.90 76 LEU A N 1
ATOM 623 C CA . LEU A 1 78 ? 10.986 40.749 4.986 1.00 55.59 76 LEU A CA 1
ATOM 624 C C . LEU A 1 78 ? 10.091 40.893 6.247 1.00 56.40 76 LEU A C 1
ATOM 625 O O . LEU A 1 78 ? 10.295 40.211 7.241 1.00 59.72 76 LEU A O 1
ATOM 630 N N . ASP A 1 79 ? 9.116 41.794 6.184 1.00 57.14 77 ASP A N 1
ATOM 631 C CA . ASP A 1 79 ? 8.102 41.969 7.217 1.00 60.66 77 ASP A CA 1
ATOM 632 C C . ASP A 1 79 ? 7.268 40.681 7.420 1.00 62.90 77 ASP A C 1
ATOM 633 O O . ASP A 1 79 ? 7.104 40.230 8.551 1.00 61.23 77 ASP A O 1
ATOM 638 N N . ASN A 1 80 ? 6.770 40.090 6.326 1.00 64.67 78 ASN A N 1
ATOM 639 C CA . ASN A 1 80 ? 6.092 38.774 6.347 1.00 65.95 78 ASN A CA 1
ATOM 640 C C . ASN A 1 80 ? 6.906 37.633 6.963 1.00 67.19 78 ASN A C 1
ATOM 641 O O . ASN A 1 80 ? 6.336 36.713 7.554 1.00 65.07 78 ASN A O 1
ATOM 646 N N . LEU A 1 81 ? 8.224 37.693 6.781 1.00 68.70 79 LEU A N 1
ATOM 647 C CA . LEU A 1 81 ? 9.173 36.728 7.330 1.00 73.23 79 LEU A CA 1
ATOM 648 C C . LEU A 1 81 ? 9.405 36.915 8.814 1.00 74.19 79 LEU A C 1
ATOM 649 O O . LEU A 1 81 ? 9.310 35.958 9.595 1.00 75.29 79 LEU A O 1
ATOM 654 N N . LEU A 1 82 ? 9.738 38.147 9.190 1.00 71.14 80 LEU A N 1
ATOM 655 C CA . LEU A 1 82 ? 10.095 38.442 10.564 1.00 72.37 80 LEU A CA 1
ATOM 656 C C . LEU A 1 82 ? 8.887 38.520 11.515 1.00 72.96 80 LEU A C 1
ATOM 657 O O . LEU A 1 82 ? 9.011 38.173 12.681 1.00 74.95 80 LEU A O 1
ATOM 662 N N . ARG A 1 83 ? 7.729 38.932 10.999 1.00 73.34 81 ARG A N 1
ATOM 663 C CA . ARG A 1 83 ? 6.535 39.171 11.813 1.00 76.33 81 ARG A CA 1
ATOM 664 C C . ARG A 1 83 ? 5.976 37.946 12.563 1.00 80.71 81 ARG A C 1
ATOM 665 O O . ARG A 1 83 ? 5.948 37.972 13.795 1.00 81.69 81 ARG A O 1
ATOM 673 N N . PRO A 1 84 ? 5.523 36.882 11.843 1.00 83.44 82 PRO A N 1
ATOM 674 C CA . PRO A 1 84 ? 4.944 35.695 12.507 1.00 86.25 82 PRO A CA 1
ATOM 675 C C . PRO A 1 84 ? 5.893 34.966 13.479 1.00 87.48 82 PRO A C 1
ATOM 676 O O . PRO A 1 84 ? 5.453 34.503 14.533 1.00 84.06 82 PRO A O 1
ATOM 680 N N . LEU A 1 85 ? 7.174 34.887 13.110 1.00 89.98 83 LEU A N 1
ATOM 681 C CA . LEU A 1 85 ? 8.226 34.235 13.902 1.00 94.04 83 LEU A CA 1
ATOM 682 C C . LEU A 1 85 ? 8.611 35.017 15.177 1.00 94.90 83 LEU A C 1
ATOM 683 O O . LEU A 1 85 ? 9.118 34.436 16.145 1.00 94.20 83 LEU A O 1
ATOM 688 N N . LEU A 1 86 ? 8.378 36.331 15.153 1.00 96.37 84 LEU A N 1
ATOM 689 C CA . LEU A 1 86 ? 8.470 37.202 16.330 1.00 97.84 84 LEU A CA 1
ATOM 690 C C . LEU A 1 86 ? 7.511 36.776 17.447 1.00 100.04 84 LEU A C 1
ATOM 691 O O . LEU A 1 86 ? 7.919 36.673 18.610 1.00 99.89 84 LEU A O 1
ATOM 696 N N . LYS A 1 87 ? 6.250 36.530 17.073 1.00 102.84 85 LYS A N 1
ATOM 697 C CA . LYS A 1 87 ? 5.140 36.285 18.010 1.00 104.35 85 LYS A CA 1
ATOM 698 C C . LYS A 1 87 ? 5.266 34.953 18.766 1.00 106.23 85 LYS A C 1
ATOM 699 O O . LYS A 1 87 ? 4.952 34.869 19.961 1.00 106.17 85 LYS A O 1
ATOM 705 N N . ASP A 1 88 ? 5.686 33.917 18.042 1.00 107.97 86 ASP A N 1
ATOM 706 C CA . ASP A 1 88 ? 6.179 32.658 18.621 1.00 109.53 86 ASP A CA 1
ATOM 707 C C . ASP A 1 88 ? 6.985 31.874 17.574 1.00 109.55 86 ASP A C 1
ATOM 708 O O . ASP A 1 88 ? 6.810 32.066 16.369 1.00 109.66 86 ASP A O 1
ATOM 713 N N . ALA A 1 89 ? 7.899 31.029 18.040 1.00 110.69 87 ALA A N 1
ATOM 714 C CA . ALA A 1 89 ? 8.684 30.184 17.143 1.00 111.73 87 ALA A CA 1
ATOM 715 C C . ALA A 1 89 ? 8.073 28.778 17.026 1.00 112.21 87 ALA A C 1
ATOM 716 O O . ALA A 1 89 ? 8.758 27.810 16.687 1.00 113.10 87 ALA A O 1
ATOM 718 N N . ALA A 1 90 ? 6.776 28.678 17.313 1.00 111.83 88 ALA A N 1
ATOM 719 C CA . ALA A 1 90 ? 6.006 27.468 17.048 1.00 111.06 88 ALA A CA 1
ATOM 720 C C . ALA A 1 90 ? 5.266 27.618 15.717 1.00 110.56 88 ALA A C 1
ATOM 721 O O . ALA A 1 90 ? 4.275 26.929 15.467 1.00 111.03 88 ALA A O 1
ATOM 723 N N . HIS A 1 91 ? 5.757 28.529 14.873 1.00 110.23 89 HIS A N 1
ATOM 724 C CA . HIS A 1 91 ? 5.192 28.760 13.542 1.00 110.16 89 HIS A CA 1
ATOM 725 C C . HIS A 1 91 ? 6.051 28.137 12.443 1.00 108.27 89 HIS A C 1
ATOM 726 O O . HIS A 1 91 ? 7.262 28.377 12.382 1.00 108.04 89 HIS A O 1
ATOM 733 N N . PRO A 1 92 ? 5.402 27.329 11.596 1.00 106.90 90 PRO A N 1
ATOM 734 C CA . PRO A 1 92 ? 6.043 26.616 10.485 1.00 103.27 90 PRO A CA 1
ATOM 735 C C . PRO A 1 92 ? 6.662 27.576 9.489 1.00 101.91 90 PRO A C 1
ATOM 736 O O . PRO A 1 92 ? 5.987 28.073 8.580 1.00 100.37 90 PRO A O 1
ATOM 737 N N . SER A 1 93 ? 7.961 27.817 9.665 1.00 99.81 91 SER A N 1
ATOM 738 C CA . SER A 1 93 ? 8.654 28.917 8.999 1.00 96.78 91 SER A CA 1
ATOM 739 C C . SER A 1 93 ? 9.106 28.620 7.560 1.00 95.48 91 SER A C 1
ATOM 740 O O . SER A 1 93 ? 8.658 29.294 6.627 1.00 94.48 91 SER A O 1
ATOM 743 N N . GLU A 1 94 ? 9.975 27.616 7.393 1.00 92.61 92 GLU A N 1
ATOM 744 C CA . GLU A 1 94 ? 10.638 27.310 6.105 1.00 90.05 92 GLU A CA 1
ATOM 745 C C . GLU A 1 94 ? 11.725 28.337 5.672 1.00 89.13 92 GLU A C 1
ATOM 746 O O . GLU A 1 94 ? 12.342 28.198 4.602 1.00 86.72 92 GLU A O 1
ATOM 752 N N . ALA A 1 95 ? 11.933 29.360 6.510 1.00 84.08 93 ALA A N 1
ATOM 753 C CA . ALA A 1 95 ? 13.033 30.323 6.377 1.00 79.33 93 ALA A CA 1
ATOM 754 C C . ALA A 1 95 ? 14.158 30.008 7.365 1.00 75.31 93 ALA A C 1
ATOM 755 O O . ALA A 1 95 ? 13.902 29.638 8.515 1.00 72.19 93 ALA A O 1
ATOM 757 N N . THR A 1 96 ? 15.401 30.176 6.922 1.00 71.74 94 THR A N 1
ATOM 758 C CA . THR A 1 96 ? 16.561 29.936 7.791 1.00 68.49 94 THR A CA 1
ATOM 759 C C . THR A 1 96 ? 17.427 31.172 8.064 1.00 67.01 94 THR A C 1
ATOM 760 O O . THR A 1 96 ? 17.501 32.094 7.247 1.00 67.65 94 THR A O 1
ATOM 764 N N . PHE A 1 97 ? 18.039 31.184 9.246 1.00 64.87 95 PHE A N 1
ATOM 765 C CA . PHE A 1 97 ? 18.821 32.306 9.745 1.00 62.24 95 PHE A CA 1
ATOM 766 C C . PHE A 1 97 ? 20.171 31.825 10.243 1.00 60.74 95 PHE A C 1
ATOM 767 O O . PHE A 1 97 ? 20.247 30.815 10.940 1.00 60.10 95 PHE A O 1
ATOM 775 N N . SER A 1 98 ? 21.223 32.569 9.909 1.00 59.14 96 SER A N 1
ATOM 776 C CA . SER A 1 98 ? 22.540 32.380 10.513 1.00 60.73 96 SER A CA 1
ATOM 777 C C . SER A 1 98 ? 23.201 33.740 10.672 1.00 59.84 96 SER A C 1
ATOM 778 O O . SER A 1 98 ? 22.740 34.704 10.078 1.00 59.73 96 SER A O 1
ATOM 781 N N . CYS A 1 99 ? 24.273 33.812 11.467 1.00 63.01 97 CYS A N 1
ATOM 782 C CA . CYS A 1 99 ? 25.074 35.042 11.597 1.00 64.93 97 CYS A CA 1
ATOM 783 C C . CYS A 1 99 ? 26.576 34.817 11.811 1.00 65.48 97 CYS A C 1
ATOM 784 O O . CYS A 1 99 ? 26.983 33.791 12.331 1.00 69.60 97 CYS A O 1
ATOM 787 N N . ASP A 1 100 ? 27.385 35.796 11.417 1.00 68.73 98 ASP A N 1
ATOM 788 C CA . ASP A 1 100 ? 28.815 35.799 11.703 1.00 70.51 98 ASP A CA 1
ATOM 789 C C . ASP A 1 100 ? 29.364 37.211 11.978 1.00 71.75 98 ASP A C 1
ATOM 790 O O . ASP A 1 100 ? 28.815 38.206 11.477 1.00 69.33 98 ASP A O 1
ATOM 795 N N . CYS A 1 101 ? 30.438 37.273 12.776 1.00 71.74 99 CYS A N 1
ATOM 796 C CA . CYS A 1 101 ? 31.030 38.533 13.274 1.00 75.16 99 CYS A CA 1
ATOM 797 C C . CYS A 1 101 ? 32.425 38.853 12.756 1.00 77.44 99 CYS A C 1
ATOM 798 O O . CYS A 1 101 ? 33.262 37.959 12.613 1.00 78.98 99 CYS A O 1
ATOM 801 N N . VAL A 1 102 ? 32.663 40.144 12.507 1.00 78.51 100 VAL A N 1
ATOM 802 C CA . VAL A 1 102 ? 33.912 40.653 11.919 1.00 77.80 100 VAL A CA 1
ATOM 803 C C . VAL A 1 102 ? 34.229 41.984 12.605 1.00 76.49 100 VAL A C 1
ATOM 804 O O . VAL A 1 102 ? 33.765 43.043 12.158 1.00 76.63 100 VAL A O 1
ATOM 808 N N . ALA A 1 103 ? 35.010 41.926 13.685 1.00 71.61 101 ALA A N 1
ATOM 809 C CA . ALA A 1 103 ? 35.271 43.092 14.540 1.00 70.53 101 ALA A CA 1
ATOM 810 C C . ALA A 1 103 ? 33.964 43.633 15.166 1.00 70.25 101 ALA A C 1
ATOM 811 O O . ALA A 1 103 ? 33.339 42.921 15.944 1.00 71.91 101 ALA A O 1
ATOM 813 N N . ASP A 1 104 ? 33.538 44.854 14.824 1.00 68.83 102 ASP A N 1
ATOM 814 C CA . ASP A 1 104 ? 32.335 45.463 15.440 1.00 64.44 102 ASP A CA 1
ATOM 815 C C . ASP A 1 104 ? 31.069 45.281 14.596 1.00 63.83 102 ASP A C 1
ATOM 816 O O . ASP A 1 104 ? 30.088 46.004 14.802 1.00 58.33 102 ASP A O 1
ATOM 821 N N . ALA A 1 105 ? 31.123 44.332 13.648 1.00 62.33 103 ALA A N 1
ATOM 822 C CA . ALA A 1 105 ? 30.030 43.998 12.719 1.00 59.43 103 ALA A CA 1
ATOM 823 C C . ALA A 1 105 ? 29.401 42.623 12.991 1.00 60.05 103 ALA A C 1
ATOM 824 O O . ALA A 1 105 ? 30.096 41.676 13.370 1.00 60.42 103 ALA A O 1
ATOM 826 N N . LEU A 1 106 ? 28.083 42.535 12.807 1.00 56.44 104 LEU A N 1
ATOM 827 C CA . LEU A 1 106 ? 27.373 41.253 12.778 1.00 56.38 104 LEU A CA 1
ATOM 828 C C . LEU A 1 106 ? 26.556 41.149 11.506 1.00 55.24 104 LEU A C 1
ATOM 829 O O . LEU A 1 106 ? 25.785 42.048 11.178 1.00 56.71 104 LEU A O 1
ATOM 834 N N . ILE A 1 107 ? 26.730 40.055 10.780 1.00 53.01 105 ILE A N 1
ATOM 835 C CA . ILE A 1 107 ? 25.912 39.844 9.598 1.00 52.68 105 ILE A CA 1
ATOM 836 C C . ILE A 1 107 ? 24.868 38.753 9.855 1.00 54.29 105 ILE A C 1
ATOM 837 O O . ILE A 1 107 ? 25.209 37.577 10.068 1.00 51.26 105 ILE A O 1
ATOM 842 N N . LEU A 1 108 ? 23.597 39.161 9.843 1.00 51.76 106 LEU A N 1
ATOM 843 C CA . LEU A 1 108 ? 22.477 38.236 9.939 1.00 49.14 106 LEU A CA 1
ATOM 844 C C . LEU A 1 108 ? 21.965 37.841 8.536 1.00 50.91 106 LEU A C 1
ATOM 845 O O . LEU A 1 108 ? 21.475 38.668 7.775 1.00 56.69 106 LEU A O 1
ATOM 850 N N . ARG A 1 109 ? 22.084 36.564 8.215 1.00 49.96 107 ARG A N 1
ATOM 851 C CA . ARG A 1 109 ? 21.777 36.072 6.881 1.00 53.44 107 ARG A CA 1
ATOM 852 C C . ARG A 1 109 ? 20.474 35.314 6.905 1.00 51.09 107 ARG A C 1
ATOM 853 O O . ARG A 1 109 ? 20.239 34.498 7.784 1.00 53.11 107 ARG A O 1
ATOM 861 N N . VAL A 1 110 ? 19.625 35.621 5.942 1.00 49.77 108 VAL A N 1
ATOM 862 C CA . VAL A 1 110 ? 18.346 34.940 5.763 1.00 56.02 108 VAL A CA 1
ATOM 863 C C . VAL A 1 110 ? 18.220 34.256 4.391 1.00 53.87 108 VAL A C 1
ATOM 864 O O . VAL A 1 110 ? 18.585 34.813 3.372 1.00 54.07 108 VAL A O 1
ATOM 868 N N . ARG A 1 111 ? 17.730 33.023 4.410 1.00 58.79 109 ARG A N 1
ATOM 869 C CA . ARG A 1 111 ? 17.318 32.299 3.219 1.00 59.96 109 ARG A CA 1
ATOM 870 C C . ARG A 1 111 ? 15.828 31.990 3.381 1.00 60.56 109 ARG A C 1
ATOM 871 O O . ARG A 1 111 ? 15.420 31.388 4.369 1.00 60.21 109 ARG A O 1
ATOM 879 N N . SER A 1 112 ? 15.014 32.462 2.437 1.00 61.00 110 SER A N 1
ATOM 880 C CA . SER A 1 112 ? 13.621 32.042 2.364 1.00 60.94 110 SER A CA 1
ATOM 881 C C . SER A 1 112 ? 13.226 31.792 0.918 1.00 56.83 110 SER A C 1
ATOM 882 O O . SER A 1 112 ? 14.071 31.477 0.085 1.00 55.59 110 SER A O 1
ATOM 885 N N . GLU A 1 113 ? 11.935 31.891 0.635 1.00 59.00 111 GLU A N 1
ATOM 886 C CA . GLU A 1 113 ? 11.450 31.806 -0.722 1.00 61.78 111 GLU A CA 1
ATOM 887 C C . GLU A 1 113 ? 10.471 32.932 -1.047 1.00 56.73 111 GLU A C 1
ATOM 888 O O . GLU A 1 113 ? 9.777 33.423 -0.167 1.00 52.92 111 GLU A O 1
ATOM 894 N N . LEU A 1 114 ? 10.459 33.346 -2.313 1.00 54.61 112 LEU A N 1
ATOM 895 C CA . LEU A 1 114 ? 9.608 34.437 -2.801 1.00 53.71 112 LEU A CA 1
ATOM 896 C C . LEU A 1 114 ? 9.341 34.126 -4.263 1.00 51.91 112 LEU A C 1
ATOM 897 O O . LEU A 1 114 ? 10.275 33.818 -4.997 1.00 45.69 112 LEU A O 1
ATOM 902 N N . SER A 1 115 ? 8.076 34.205 -4.686 1.00 52.78 113 SER A N 1
ATOM 903 C CA . SER A 1 115 ? 7.693 33.877 -6.068 1.00 53.20 113 SER A CA 1
ATOM 904 C C . SER A 1 115 ? 8.072 32.429 -6.447 1.00 54.04 113 SER A C 1
ATOM 905 O O . SER A 1 115 ? 8.342 32.141 -7.614 1.00 54.59 113 SER A O 1
ATOM 908 N N . GLY A 1 116 ? 8.089 31.535 -5.453 1.00 51.57 114 GLY A N 1
ATOM 909 C CA . GLY A 1 116 ? 8.508 30.144 -5.619 1.00 50.66 114 GLY A CA 1
ATOM 910 C C . GLY A 1 116 ? 9.971 29.979 -6.018 1.00 51.78 114 GLY A C 1
ATOM 911 O O . GLY A 1 116 ? 10.347 28.947 -6.579 1.00 52.21 114 GLY A O 1
ATOM 912 N N . LEU A 1 117 ? 10.776 31.009 -5.758 1.00 48.61 115 LEU A N 1
ATOM 913 C CA . LEU A 1 117 ? 12.220 30.991 -5.973 1.00 51.55 115 LEU A CA 1
ATOM 914 C C . LEU A 1 117 ? 12.941 31.209 -4.637 1.00 51.96 115 LEU A C 1
ATOM 915 O O . LEU A 1 117 ? 12.356 31.751 -3.717 1.00 54.12 115 LEU A O 1
ATOM 920 N N . PRO A 1 118 ? 14.206 30.758 -4.519 1.00 55.53 116 PRO A N 1
ATOM 921 C CA . PRO A 1 118 ? 14.993 31.171 -3.345 1.00 55.30 116 PRO A CA 1
ATOM 922 C C . PRO A 1 118 ? 15.197 32.695 -3.260 1.00 54.43 116 PRO A C 1
ATOM 923 O O . PRO A 1 118 ? 15.434 33.347 -4.273 1.00 54.28 116 PRO A O 1
ATOM 927 N 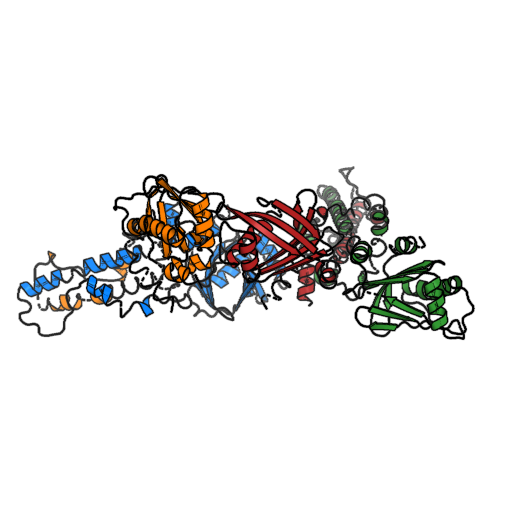N . PHE A 1 119 ? 15.073 33.241 -2.054 1.00 53.66 117 PHE A N 1
ATOM 928 C CA . PHE A 1 119 ? 15.338 34.642 -1.795 1.00 54.56 117 PHE A CA 1
ATOM 929 C C . PHE A 1 119 ? 16.359 34.755 -0.671 1.00 54.68 117 PHE A C 1
ATOM 930 O O . PHE A 1 119 ? 16.284 34.017 0.329 1.00 55.66 117 PHE A O 1
ATOM 938 N N . TYR A 1 120 ? 17.320 35.665 -0.857 1.00 51.73 118 TYR A N 1
ATOM 939 C CA . TYR A 1 120 ? 18.393 35.912 0.122 1.00 54.07 118 TYR A CA 1
ATOM 940 C C . TYR A 1 120 ? 18.418 37.373 0.541 1.00 52.87 118 TYR A C 1
ATOM 941 O O . TYR A 1 120 ? 18.241 38.279 -0.280 1.00 48.99 118 TYR A O 1
ATOM 950 N N . TRP A 1 121 ? 18.638 37.581 1.827 1.00 52.63 119 TRP A N 1
ATOM 951 C CA . TRP A 1 121 ? 18.842 38.907 2.377 1.00 52.74 119 TRP A CA 1
ATOM 952 C C . TRP A 1 121 ? 19.870 38.847 3.497 1.00 53.91 119 TRP A C 1
ATOM 953 O O . TRP A 1 121 ? 19.826 37.934 4.303 1.00 55.44 119 TRP A O 1
ATOM 964 N N . ASN A 1 122 ? 20.783 39.824 3.538 1.00 52.53 120 ASN A N 1
ATOM 965 C CA . ASN A 1 122 ? 21.750 39.951 4.617 1.00 51.08 120 ASN A CA 1
ATOM 966 C C . ASN A 1 122 ? 21.577 41.298 5.326 1.00 52.00 120 ASN A C 1
ATOM 967 O O . ASN A 1 122 ? 21.567 42.341 4.698 1.00 51.83 120 ASN A O 1
ATOM 972 N N . PHE A 1 123 ? 21.446 41.254 6.646 1.00 55.55 121 PHE A N 1
ATOM 973 C CA . PHE A 1 123 ? 21.414 42.456 7.458 1.00 53.83 121 PHE A CA 1
ATOM 974 C C . PHE A 1 123 ? 22.849 42.723 7.908 1.00 51.96 121 PHE A C 1
ATOM 975 O O . PHE A 1 123 ? 23.438 41.887 8.566 1.00 55.63 121 PHE A O 1
ATOM 983 N N . HIS A 1 124 ? 23.414 43.863 7.522 1.00 52.37 122 HIS A N 1
ATOM 984 C CA . HIS A 1 124 ? 24.777 44.246 7.925 1.00 52.45 122 HIS A CA 1
ATOM 985 C C . HIS A 1 124 ? 24.722 45.168 9.139 1.00 51.07 122 HIS A C 1
ATOM 986 O O . HIS A 1 124 ? 24.552 46.388 9.023 1.00 47.55 122 HIS A O 1
ATOM 993 N N . CYS A 1 125 ? 24.891 44.566 10.303 1.00 49.58 123 CYS A N 1
ATOM 994 C CA . CYS A 1 125 ? 24.733 45.270 11.564 1.00 51.48 123 CYS A CA 1
ATOM 995 C C . CYS A 1 125 ? 26.083 45.710 12.114 1.00 50.71 123 CYS A C 1
ATOM 996 O O . CYS A 1 125 ? 27.069 44.989 12.012 1.00 52.27 123 CYS A O 1
ATOM 1007 N N . LEU A 1 127 ? 27.910 47.724 15.679 1.00 46.15 125 LEU A N 1
ATOM 1008 C CA . LEU A 1 127 ? 27.682 48.008 17.105 1.00 48.20 125 LEU A CA 1
ATOM 1009 C C . LEU A 1 127 ? 26.827 49.257 17.310 1.00 46.11 125 LEU A C 1
ATOM 1010 O O . LEU A 1 127 ? 27.163 50.324 16.807 1.00 45.97 125 LEU A O 1
ATOM 1015 N N . ALA A 1 128 ? 25.746 49.118 18.074 1.00 46.92 126 ALA A N 1
ATOM 1016 C CA . ALA A 1 128 ? 24.824 50.219 18.329 1.00 46.22 126 ALA A CA 1
ATOM 1017 C C . ALA A 1 128 ? 25.494 51.336 19.118 1.00 44.59 126 ALA A C 1
ATOM 1018 O O . ALA A 1 128 ? 26.308 51.079 20.000 1.00 46.72 126 ALA A O 1
ATOM 1020 N N . SER A 1 129 ? 25.188 52.574 18.750 1.00 49.78 127 SER A N 1
ATOM 1021 C CA . SER A 1 129 ? 25.575 53.732 19.526 1.00 50.10 127 SER A CA 1
ATOM 1022 C C . SER A 1 129 ? 25.125 53.537 20.976 1.00 51.92 127 SER A C 1
ATOM 1023 O O . SER A 1 129 ? 24.110 52.891 21.228 1.00 55.97 127 SER A O 1
ATOM 1026 N N . PRO A 1 130 ? 25.898 54.057 21.941 1.00 53.40 128 PRO A N 1
ATOM 1027 C CA . PRO A 1 130 ? 25.444 54.076 23.338 1.00 52.48 128 PRO A CA 1
ATOM 1028 C C . PRO A 1 130 ? 24.036 54.717 23.544 1.00 52.77 128 PRO A C 1
ATOM 1029 O O . PRO A 1 130 ? 23.304 54.302 24.442 1.00 50.73 128 PRO A O 1
ATOM 1033 N N . SER A 1 131 ? 23.683 55.709 22.720 1.00 51.11 129 SER A N 1
ATOM 1034 C CA A SER A 1 131 ? 22.370 56.350 22.790 0.50 52.27 129 SER A CA 1
ATOM 1035 C CA B SER A 1 131 ? 22.359 56.364 22.748 0.50 51.09 129 SER A CA 1
ATOM 1036 C C . SER A 1 131 ? 21.214 55.400 22.439 1.00 53.45 129 SER A C 1
ATOM 1037 O O . SER A 1 131 ? 20.169 55.439 23.080 1.00 54.88 129 SER A O 1
ATOM 1042 N N . LEU A 1 132 ? 21.415 54.545 21.433 1.00 54.50 130 LEU A N 1
ATOM 1043 C CA . LEU A 1 132 ? 20.450 53.508 21.087 1.00 54.30 130 LEU A CA 1
ATOM 1044 C C . LEU A 1 132 ? 20.384 52.402 22.154 1.00 56.50 130 LEU A C 1
ATOM 1045 O O . LEU A 1 132 ? 19.299 51.904 22.443 1.00 60.65 130 LEU A O 1
ATOM 1050 N N . VAL A 1 133 ? 21.527 51.998 22.718 1.00 52.17 131 VAL A N 1
ATOM 1051 C CA . VAL A 1 133 ? 21.525 51.043 23.840 1.00 49.94 131 VAL A CA 1
ATOM 1052 C C . VAL A 1 133 ? 20.767 51.648 25.043 1.00 50.86 131 VAL A C 1
ATOM 1053 O O . VAL A 1 133 ? 19.974 50.980 25.693 1.00 42.57 131 VAL A O 1
ATOM 1057 N N . SER A 1 134 ? 21.015 52.931 25.304 1.00 51.10 132 SER A N 1
ATOM 1058 C CA . SER A 1 134 ? 20.361 53.636 26.392 1.00 53.59 132 SER A CA 1
ATOM 1059 C C . SER A 1 134 ? 18.849 53.712 26.160 1.00 50.78 132 SER A C 1
ATOM 1060 O O . SER A 1 134 ? 18.056 53.355 27.036 1.00 50.66 132 SER A O 1
ATOM 1063 N N . GLN A 1 135 ? 18.479 54.128 24.957 1.00 48.96 133 GLN A N 1
ATOM 1064 C CA . GLN A 1 135 ? 17.082 54.324 24.568 1.00 52.68 133 GLN A CA 1
ATOM 1065 C C . GLN A 1 135 ? 16.235 53.034 24.496 1.00 50.69 133 GLN A C 1
ATOM 1066 O O . GLN A 1 135 ? 15.094 53.017 24.958 1.00 46.74 133 GLN A O 1
ATOM 1072 N N . HIS A 1 136 ? 16.798 51.966 23.928 1.00 48.34 134 HIS A N 1
ATOM 1073 C CA . HIS A 1 136 ? 16.070 50.726 23.728 1.00 45.49 134 HIS A CA 1
ATOM 1074 C C . HIS A 1 136 ? 16.231 49.709 24.838 1.00 44.62 134 HIS A C 1
ATOM 1075 O O . HIS A 1 136 ? 15.452 48.763 24.914 1.00 47.79 134 HIS A O 1
ATOM 1082 N N . LEU A 1 137 ? 17.246 49.865 25.673 1.00 44.83 135 LEU A N 1
ATOM 1083 C CA . LEU A 1 137 ? 17.520 48.851 26.718 1.00 48.65 135 LEU A CA 1
ATOM 1084 C C . LEU A 1 137 ? 17.646 49.409 28.137 1.00 48.56 135 LEU A C 1
ATOM 1085 O O . LEU A 1 137 ? 16.803 49.109 28.954 1.00 52.86 135 LEU A O 1
ATOM 1090 N N . ILE A 1 138 ? 18.649 50.248 28.408 1.00 47.54 136 ILE A N 1
ATOM 1091 C CA . ILE A 1 138 ? 18.870 50.748 29.778 1.00 45.54 136 ILE A CA 1
ATOM 1092 C C . ILE A 1 138 ? 17.705 51.520 30.405 1.00 44.60 136 ILE A C 1
ATOM 1093 O O . ILE A 1 138 ? 17.251 51.121 31.482 1.00 40.52 136 ILE A O 1
ATOM 1098 N N . ARG A 1 139 ? 17.269 52.625 29.763 1.00 46.19 137 ARG A N 1
ATOM 1099 C CA A ARG A 1 139 ? 16.152 53.425 30.280 0.60 47.55 137 ARG A CA 1
ATOM 1100 C CA B ARG A 1 139 ? 16.139 53.442 30.250 0.40 44.44 137 ARG A CA 1
ATOM 1101 C C . ARG A 1 139 ? 14.853 52.595 30.469 1.00 45.79 137 ARG A C 1
ATOM 1102 O O . ARG A 1 139 ? 14.311 52.578 31.560 1.00 44.91 137 ARG A O 1
ATOM 1117 N N . PRO A 1 140 ? 14.370 51.873 29.413 1.00 44.77 138 PRO A N 1
ATOM 1118 C CA . PRO A 1 140 ? 13.132 51.072 29.587 1.00 46.03 138 PRO A CA 1
ATOM 1119 C C . PRO A 1 140 ? 13.205 49.952 30.646 1.00 50.62 138 PRO A C 1
ATOM 1120 O O . PRO A 1 140 ? 12.256 49.773 31.398 1.00 51.69 138 PRO A O 1
ATOM 1124 N N . LEU A 1 141 ? 14.305 49.208 30.686 1.00 48.30 139 LEU A N 1
ATOM 1125 C CA . LEU A 1 141 ? 14.542 48.193 31.720 1.00 50.15 139 LEU A CA 1
ATOM 1126 C C . LEU A 1 141 ? 14.564 48.797 33.127 1.00 50.03 139 LEU A C 1
ATOM 1127 O O . LEU A 1 141 ? 14.062 48.203 34.062 1.00 44.51 139 LEU A O 1
ATOM 1140 N N . GLY A 1 143 ? 12.961 51.799 33.914 1.00 48.70 141 GLY A N 1
ATOM 1141 C CA . GLY A 1 143 ? 11.520 52.153 34.064 1.00 45.67 141 GLY A CA 1
ATOM 1142 C C . GLY A 1 143 ? 10.614 50.962 34.440 1.00 47.65 141 GLY A C 1
ATOM 1143 O O . GLY A 1 143 ? 9.706 51.086 35.241 1.00 47.85 141 GLY A O 1
ATOM 1152 N N . SER A 1 145 ? 11.567 48.045 35.986 1.00 45.56 143 SER A N 1
ATOM 1153 C CA . SER A 1 145 ? 11.897 47.666 37.349 1.00 49.28 143 SER A CA 1
ATOM 1154 C C . SER A 1 145 ? 11.219 48.576 38.379 1.00 49.28 143 SER A C 1
ATOM 1155 O O . SER A 1 145 ? 10.752 48.114 39.414 1.00 47.20 143 SER A O 1
ATOM 1158 N N . LEU A 1 146 ? 11.140 49.863 38.069 1.00 44.76 144 LEU A N 1
ATOM 1159 C CA . LEU A 1 146 ? 10.486 50.787 38.964 1.00 45.04 144 LEU A CA 1
ATOM 1160 C C . LEU A 1 146 ? 8.992 50.522 39.010 1.00 47.90 144 LEU A C 1
ATOM 1161 O O . LEU A 1 146 ? 8.405 50.564 40.102 1.00 49.62 144 LEU A O 1
ATOM 1166 N N . ALA A 1 147 ? 8.402 50.238 37.833 1.00 46.53 145 ALA A N 1
ATOM 1167 C CA . ALA A 1 147 ? 6.956 49.977 37.680 1.00 43.38 145 ALA A CA 1
ATOM 1168 C C . ALA A 1 147 ? 6.550 48.683 38.356 1.00 43.37 145 ALA A C 1
ATOM 1169 O O . ALA A 1 147 ? 5.478 48.601 38.938 1.00 42.51 145 ALA A O 1
ATOM 1171 N N . LEU A 1 148 ? 7.405 47.672 38.228 1.00 42.42 146 LEU A N 1
ATOM 1172 C CA . LEU A 1 148 ? 7.200 46.390 38.893 1.00 49.54 146 LEU A CA 1
ATOM 1173 C C . LEU A 1 148 ? 7.340 46.496 40.431 1.00 51.76 146 LEU A C 1
ATOM 1174 O O . LEU A 1 148 ? 6.616 45.822 41.174 1.00 52.69 146 LEU A O 1
ATOM 1179 N N . GLN A 1 149 ? 8.241 47.367 40.888 1.00 48.63 147 GLN A N 1
ATOM 1180 C CA . GLN A 1 149 ? 8.371 47.642 42.309 1.00 51.67 147 GLN A CA 1
ATOM 1181 C C . GLN A 1 149 ? 7.113 48.352 42.833 1.00 48.34 147 GLN A C 1
ATOM 1182 O O . GLN A 1 149 ? 6.639 48.013 43.905 1.00 43.73 147 GLN A O 1
ATOM 1188 N N . CYS A 1 150 ? 6.567 49.298 42.066 1.00 44.39 148 CYS A N 1
ATOM 1189 C CA . CYS A 1 150 ? 5.304 49.933 42.422 1.00 46.32 148 CYS A CA 1
ATOM 1190 C C . CYS A 1 150 ? 4.154 48.913 42.483 1.00 46.35 148 CYS A C 1
ATOM 1191 O O . CYS A 1 150 ? 3.354 48.973 43.402 1.00 48.20 148 CYS A O 1
ATOM 1194 N N . GLN A 1 151 ? 4.071 48.008 41.504 1.00 46.47 149 GLN A N 1
ATOM 1195 C CA . GLN A 1 151 ? 3.085 46.892 41.535 1.00 49.45 149 GLN A CA 1
ATOM 1196 C C . GLN A 1 151 ? 3.185 46.102 42.853 1.00 49.38 149 GLN A C 1
ATOM 1197 O O . GLN A 1 151 ? 2.183 45.907 43.540 1.00 55.20 149 GLN A O 1
ATOM 1203 N N . VAL A 1 152 ? 4.399 45.665 43.181 1.00 50.61 150 VAL A N 1
ATOM 1204 C CA . VAL A 1 152 ? 4.731 45.059 44.480 1.00 50.43 150 VAL A CA 1
ATOM 1205 C C . VAL A 1 152 ? 4.241 45.814 45.726 1.00 52.59 150 VAL A C 1
ATOM 1206 O O . VAL A 1 152 ? 3.652 45.204 46.612 1.00 54.58 150 VAL A O 1
ATOM 1210 N N . ARG A 1 153 ? 4.466 47.130 45.784 1.00 52.85 151 ARG A N 1
ATOM 1211 C CA . ARG A 1 153 ? 4.016 47.956 46.904 1.00 51.50 151 ARG A CA 1
ATOM 1212 C C . ARG A 1 153 ? 2.502 48.018 46.959 1.00 50.02 151 ARG A C 1
ATOM 1213 O O . ARG A 1 153 ? 1.933 48.015 48.051 1.00 48.38 151 ARG A O 1
ATOM 1221 N N . GLU A 1 154 ? 1.867 48.081 45.784 1.00 46.00 152 GLU A N 1
ATOM 1222 C CA . GLU A 1 154 ? 0.412 48.071 45.680 1.00 50.30 152 GLU A CA 1
ATOM 1223 C C . GLU A 1 154 ? -0.207 46.750 46.143 1.00 50.88 152 GLU A C 1
ATOM 1224 O O . GLU A 1 154 ? -1.228 46.763 46.843 1.00 49.00 152 GLU A O 1
ATOM 1230 N N . LEU A 1 155 ? 0.425 45.632 45.780 1.00 44.30 153 LEU A N 1
ATOM 1231 C CA . LEU A 1 155 ? -0.054 44.333 46.209 1.00 49.60 153 LEU A CA 1
ATOM 1232 C C . LEU A 1 155 ? 0.176 44.114 47.712 1.00 48.73 153 LEU A C 1
ATOM 1233 O O . LEU A 1 155 ? -0.648 43.468 48.350 1.00 48.77 153 LEU A O 1
ATOM 1238 N N . ALA A 1 156 ? 1.263 44.674 48.264 1.00 43.76 154 ALA A N 1
ATOM 1239 C CA . ALA A 1 156 ? 1.506 44.644 49.707 1.00 46.32 154 ALA A CA 1
ATOM 1240 C C . ALA A 1 156 ? 0.389 45.409 50.429 1.00 48.97 154 ALA A C 1
ATOM 1241 O O . ALA A 1 156 ? -0.150 44.933 51.415 1.00 50.26 154 ALA A O 1
ATOM 1243 N N . THR A 1 157 ? 0.023 46.576 49.898 1.00 50.48 155 THR A N 1
ATOM 1244 C CA . THR A 1 157 ? -1.092 47.345 50.444 1.00 49.76 155 THR A CA 1
ATOM 1245 C C . THR A 1 157 ? -2.402 46.560 50.434 1.00 50.05 155 THR A C 1
ATOM 1246 O O . THR A 1 157 ? -3.109 46.568 51.417 1.00 52.44 155 THR A O 1
ATOM 1250 N N . LEU A 1 158 ? -2.711 45.883 49.332 1.00 51.18 156 LEU A N 1
ATOM 1251 C CA . LEU A 1 158 ? -3.938 45.087 49.233 1.00 52.19 156 LEU A CA 1
ATOM 1252 C C . LEU A 1 158 ? -3.956 43.961 50.264 1.00 50.75 156 LEU A C 1
ATOM 1253 O O . LEU A 1 158 ? -4.975 43.682 50.863 1.00 52.82 156 LEU A O 1
ATOM 1258 N N . LEU A 1 159 ? -2.798 43.345 50.469 1.00 55.66 157 LEU A N 1
ATOM 1259 C CA . LEU A 1 159 ? -2.598 42.257 51.432 1.00 52.20 157 LEU A CA 1
ATOM 1260 C C . LEU A 1 159 ? -2.848 42.646 52.889 1.00 51.66 157 LEU A C 1
ATOM 1261 O O . LEU A 1 159 ? -3.518 41.914 53.600 1.00 48.69 157 LEU A O 1
ATOM 1266 N N . HIS A 1 160 ? -2.325 43.792 53.314 1.00 50.66 158 HIS A N 1
ATOM 1267 C CA . HIS A 1 160 ? -2.631 44.357 54.627 1.00 50.40 158 HIS A CA 1
ATOM 1268 C C . HIS A 1 160 ? -4.122 44.596 54.859 1.00 51.74 158 HIS A C 1
ATOM 1269 O O . HIS A 1 160 ? -4.582 44.388 55.978 1.00 55.37 158 HIS A O 1
ATOM 1289 N N . LYS A 1 162 ? -6.618 42.834 53.315 1.00 50.39 160 LYS A N 1
ATOM 1290 C CA . LYS A 1 162 ? -7.140 41.467 53.438 1.00 50.05 160 LYS A CA 1
ATOM 1291 C C . LYS A 1 162 ? -6.970 40.941 54.863 1.00 52.61 160 LYS A C 1
ATOM 1292 O O . LYS A 1 162 ? -7.879 40.332 55.425 1.00 57.37 160 LYS A O 1
ATOM 1298 N N . ASP A 1 163 ? -5.786 41.167 55.433 1.00 52.33 161 ASP A N 1
ATOM 1299 C CA . ASP A 1 163 ? -5.470 40.783 56.800 1.00 51.94 161 ASP A CA 1
ATOM 1300 C C . ASP A 1 163 ? -6.286 41.551 57.832 1.00 53.32 161 ASP A C 1
ATOM 1301 O O . ASP A 1 163 ? -6.690 40.980 58.840 1.00 49.58 161 ASP A O 1
ATOM 1306 N N . LEU A 1 164 ? -6.509 42.845 57.567 1.00 53.29 162 LEU A N 1
ATOM 1307 C CA . LEU A 1 164 ? -7.386 43.677 58.390 1.00 52.45 162 LEU A CA 1
ATOM 1308 C C . LEU A 1 164 ? -8.832 43.138 58.413 1.00 53.49 162 LEU A C 1
ATOM 1309 O O . LEU A 1 164 ? -9.476 43.110 59.465 1.00 53.06 162 LEU A O 1
ATOM 1314 N N . GLU A 1 165 ? -9.329 42.709 57.256 1.00 49.99 163 GLU A N 1
ATOM 1315 C CA . GLU A 1 165 ? -10.642 42.099 57.165 1.00 49.03 163 GLU A CA 1
ATOM 1316 C C . GLU A 1 165 ? -10.683 40.745 57.879 1.00 50.31 163 GLU A C 1
ATOM 1317 O O . GLU A 1 165 ? -11.688 40.414 58.514 1.00 50.74 163 GLU A O 1
ATOM 1323 N N . ILE A 1 166 ? -9.613 39.962 57.751 1.00 48.64 164 ILE A N 1
ATOM 1324 C CA . ILE A 1 166 ? -9.460 38.690 58.497 1.00 52.65 164 ILE A CA 1
ATOM 1325 C C . ILE A 1 166 ? -9.426 38.923 60.023 1.00 54.37 164 ILE A C 1
ATOM 1326 O O . ILE A 1 166 ? -10.024 38.168 60.784 1.00 58.11 164 ILE A O 1
ATOM 1331 N N . GLN A 1 167 ? -8.714 39.963 60.452 1.00 55.10 165 GLN A N 1
ATOM 1332 C CA . GLN A 1 167 ? -8.667 40.343 61.850 1.00 55.12 165 GLN A CA 1
ATOM 1333 C C . GLN A 1 167 ? -10.076 40.715 62.309 1.00 57.82 165 GLN A C 1
ATOM 1334 O O . GLN A 1 167 ? -10.485 40.297 63.390 1.00 59.44 165 GLN A O 1
ATOM 1340 N N . ASP A 1 168 ? -10.815 41.464 61.485 1.00 57.85 166 ASP A N 1
ATOM 1341 C CA . ASP A 1 168 ? -12.202 41.875 61.807 1.00 57.84 166 ASP A CA 1
ATOM 1342 C C . ASP A 1 168 ? -13.141 40.716 62.135 1.00 56.92 166 ASP A C 1
ATOM 1343 O O . ASP A 1 168 ? -13.902 40.799 63.096 1.00 56.86 166 ASP A O 1
ATOM 1348 N N . TYR A 1 169 ? -13.080 39.649 61.344 1.00 56.09 167 TYR A N 1
ATOM 1349 C CA . TYR A 1 169 ? -13.810 38.415 61.646 1.00 55.95 167 TYR A CA 1
ATOM 1350 C C . TYR A 1 169 ? -13.355 37.765 62.968 1.00 56.94 167 TYR A C 1
ATOM 1351 O O . TYR A 1 169 ? -14.183 37.410 63.812 1.00 59.25 167 TYR A O 1
ATOM 1360 N N . GLN A 1 170 ? -12.040 37.614 63.135 1.00 56.22 168 GLN A N 1
ATOM 1361 C CA . GLN A 1 170 ? -11.464 37.003 64.336 1.00 57.94 168 GLN A CA 1
ATOM 1362 C C . GLN A 1 170 ? -11.888 37.715 65.632 1.00 57.29 168 GLN A C 1
ATOM 1363 O O . GLN A 1 170 ? -12.253 37.068 66.609 1.00 60.05 168 GLN A O 1
ATOM 1369 N N . GLU A 1 171 ? -11.866 39.045 65.608 1.00 56.17 169 GLU A N 1
ATOM 1370 C CA . GLU A 1 171 ? -12.166 39.880 66.765 1.00 56.75 169 GLU A CA 1
ATOM 1371 C C . GLU A 1 171 ? -13.658 39.932 67.124 1.00 58.84 169 GLU A C 1
ATOM 1372 O O . GLU A 1 171 ? -14.026 40.336 68.238 1.00 53.07 169 GLU A O 1
ATOM 1378 N N . SER A 1 172 ? -14.499 39.518 66.178 1.00 58.93 170 SER A N 1
ATOM 1379 C CA . SER A 1 172 ? -15.937 39.481 66.390 1.00 63.15 170 SER A CA 1
ATOM 1380 C C . SER A 1 172 ? -16.471 38.077 66.708 1.00 61.64 170 SER A C 1
ATOM 1381 O O . SER A 1 172 ? -17.680 37.854 66.706 1.00 65.39 170 SER A O 1
ATOM 1384 N N . GLY A 1 173 ? -15.564 37.144 66.977 1.00 63.63 171 GLY A N 1
ATOM 1385 C CA . GLY A 1 173 ? -15.922 35.823 67.484 1.00 64.93 171 GLY A CA 1
ATOM 1386 C C . GLY A 1 173 ? -16.048 34.703 66.474 1.00 69.19 171 GLY A C 1
ATOM 1387 O O . GLY A 1 173 ? -16.346 33.560 66.857 1.00 69.25 171 GLY A O 1
ATOM 1388 N N . ALA A 1 174 ? -15.818 35.022 65.195 1.00 71.60 172 ALA A N 1
ATOM 1389 C CA . ALA A 1 174 ? -15.911 34.049 64.092 1.00 74.11 172 ALA A CA 1
ATOM 1390 C C . ALA A 1 174 ? -15.215 32.725 64.430 1.00 76.43 172 ALA A C 1
ATOM 1391 O O . ALA A 1 174 ? -15.793 31.646 64.258 1.00 77.85 172 ALA A O 1
ATOM 1393 N N . THR A 1 175 ? -13.976 32.823 64.907 1.00 74.94 173 THR A N 1
ATOM 1394 C CA . THR A 1 175 ? -13.228 31.669 65.375 1.00 77.71 173 THR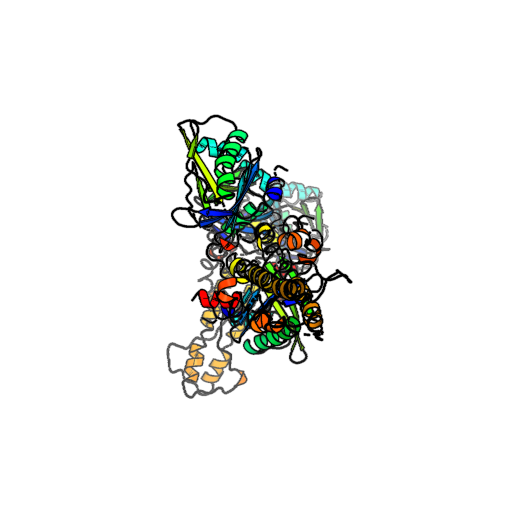 A CA 1
ATOM 1395 C C . THR A 1 175 ? -12.683 31.973 66.789 1.00 76.90 173 THR A C 1
ATOM 1396 O O . THR A 1 175 ? -12.347 33.123 67.092 1.00 78.77 173 THR A O 1
ATOM 1400 N N . LEU A 1 176 ? -12.655 30.971 67.664 1.00 72.34 174 LEU A N 1
ATOM 1401 C CA . LEU A 1 176 ? -12.127 31.165 69.021 1.00 71.53 174 LEU A CA 1
ATOM 1402 C C . LEU A 1 176 ? -10.823 30.407 69.261 1.00 72.08 174 LEU A C 1
ATOM 1403 O O . LEU A 1 176 ? -9.958 30.866 70.008 1.00 70.73 174 LEU A O 1
ATOM 1408 N N . ILE A 1 177 ? -10.707 29.234 68.640 1.00 73.77 175 ILE A N 1
ATOM 1409 C CA . ILE A 1 177 ? -9.474 28.451 68.647 1.00 73.81 175 ILE A CA 1
ATOM 1410 C C . ILE A 1 177 ? -9.014 28.233 67.207 1.00 74.32 175 ILE A C 1
ATOM 1411 O O . ILE A 1 177 ? -9.845 28.032 66.323 1.00 76.03 175 ILE A O 1
ATOM 1416 N N . ARG A 1 178 ? -7.704 28.304 66.971 1.00 72.22 176 ARG A N 1
ATOM 1417 C CA . ARG A 1 178 ? -7.122 27.954 65.672 1.00 70.95 176 ARG A CA 1
ATOM 1418 C C . ARG A 1 178 ? -7.355 26.458 65.434 1.00 65.64 176 ARG A C 1
ATOM 1419 O O . ARG A 1 178 ? -6.939 25.635 66.240 1.00 65.50 176 ARG A O 1
ATOM 1427 N N . ASP A 1 179 ? -8.055 26.133 64.345 1.00 61.48 177 ASP A N 1
ATOM 1428 C CA . ASP A 1 179 ? -8.512 24.764 64.047 1.00 59.13 177 ASP A CA 1
ATOM 1429 C C . ASP A 1 179 ? -7.979 24.207 62.721 1.00 57.31 177 ASP A C 1
ATOM 1430 O O . ASP A 1 179 ? -8.380 23.138 62.295 1.00 58.89 177 ASP A O 1
ATOM 1435 N N . ARG A 1 180 ? -7.083 24.944 62.073 1.00 56.26 178 ARG A N 1
ATOM 1436 C CA . ARG A 1 180 ? -6.547 24.578 60.765 1.00 53.38 178 ARG A CA 1
ATOM 1437 C C . ARG A 1 180 ? -5.427 25.538 60.386 1.00 52.98 178 ARG A C 1
ATOM 1438 O O . ARG A 1 180 ? -5.368 26.675 60.888 1.00 51.85 178 ARG A O 1
ATOM 1446 N N . LEU A 1 181 ? -4.563 25.068 59.487 1.00 48.54 179 LEU A N 1
ATOM 1447 C CA . LEU A 1 181 ? -3.504 25.873 58.902 1.00 51.96 179 LEU A CA 1
ATOM 1448 C C . LEU A 1 181 ? -4.055 26.909 57.905 1.00 50.76 179 LEU A C 1
ATOM 1449 O O . LEU A 1 181 ? -4.481 26.574 56.807 1.00 48.59 179 LEU A O 1
ATOM 1454 N N . LYS A 1 182 ? -4.050 28.161 58.338 1.00 52.22 180 LYS A N 1
ATOM 1455 C CA . LYS A 1 182 ? -4.404 29.302 57.518 1.00 52.66 180 LYS A CA 1
ATOM 1456 C C . LYS A 1 182 ? -3.145 30.117 57.216 1.00 51.16 180 LYS A C 1
ATOM 1457 O O . LYS A 1 182 ? -2.096 29.868 57.799 1.00 49.11 180 LYS A O 1
ATOM 1463 N N . THR A 1 183 ? -3.238 31.072 56.296 1.00 51.29 181 THR A N 1
ATOM 1464 C CA . THR A 1 183 ? -2.094 31.927 55.985 1.00 54.23 181 THR A CA 1
ATOM 1465 C C . THR A 1 183 ? -1.725 32.788 57.191 1.00 57.36 181 THR A C 1
ATOM 1466 O O . THR A 1 183 ? -2.584 33.121 58.016 1.00 51.83 181 THR A O 1
ATOM 1470 N N . GLU A 1 184 ? -0.439 33.133 57.280 1.00 59.34 182 GLU A N 1
ATOM 1471 C CA . GLU A 1 184 ? 0.059 34.036 58.309 1.00 60.32 182 GLU A CA 1
ATOM 1472 C C . GLU A 1 184 ? -0.165 35.477 57.866 1.00 55.73 182 GLU A C 1
ATOM 1473 O O . GLU A 1 184 ? -0.201 35.748 56.670 1.00 58.56 182 GLU A O 1
ATOM 1479 N N . PRO A 1 185 ? -0.328 36.413 58.824 1.00 55.56 183 PRO A N 1
ATOM 1480 C CA . PRO A 1 185 ? -0.435 37.797 58.376 1.00 52.82 183 PRO A CA 1
ATOM 1481 C C . PRO A 1 185 ? 0.748 38.123 57.458 1.00 54.05 183 PRO A C 1
ATOM 1482 O O . PRO A 1 185 ? 1.866 37.678 57.735 1.00 52.76 183 PRO A O 1
ATOM 1486 N N . PHE A 1 186 ? 0.500 38.878 56.387 1.00 51.18 184 PHE A N 1
ATOM 1487 C CA . PHE A 1 186 ? 1.572 39.355 55.494 1.00 49.12 184 PHE A CA 1
ATOM 1488 C C . PHE A 1 186 ? 2.566 40.344 56.114 1.00 50.88 184 PHE A C 1
ATOM 1489 O O . PHE A 1 186 ? 2.188 41.456 56.519 1.00 49.12 184 PHE A O 1
ATOM 1497 N N . GLU A 1 187 ? 3.834 39.924 56.162 1.00 50.15 185 GLU A N 1
ATOM 1498 C CA A GLU A 1 187 ? 4.911 40.803 56.596 0.50 51.85 185 GLU A CA 1
ATOM 1499 C CA B GLU A 1 187 ? 4.942 40.759 56.623 0.50 52.30 185 GLU A CA 1
ATOM 1500 C C . GLU A 1 187 ? 5.908 40.973 55.453 1.00 52.94 185 GLU A C 1
ATOM 1501 O O . GLU A 1 187 ? 6.554 40.016 55.002 1.00 53.27 185 GLU A O 1
ATOM 1512 N N . GLU A 1 188 ? 6.013 42.201 54.946 1.00 53.09 186 GLU A N 1
ATOM 1513 C CA . GLU A 1 188 ? 6.877 42.431 53.783 1.00 53.05 186 GLU A CA 1
ATOM 1514 C C . GLU A 1 188 ? 8.371 42.110 53.977 1.00 51.29 186 GLU A C 1
ATOM 1515 O O . GLU A 1 188 ? 8.975 41.582 53.048 1.00 49.17 186 GLU A O 1
ATOM 1521 N N . ASN A 1 189 ? 8.948 42.406 55.151 1.00 48.50 187 ASN A N 1
ATOM 1522 C CA . ASN A 1 189 ? 10.365 42.068 55.426 1.00 53.60 187 ASN A CA 1
ATOM 1523 C C . ASN A 1 189 ? 10.674 40.571 55.343 1.00 53.03 187 ASN A C 1
ATOM 1524 O O . ASN A 1 189 ? 11.708 40.185 54.792 1.00 52.17 187 ASN A O 1
ATOM 1529 N N . SER A 1 190 ? 9.790 39.742 55.903 1.00 51.13 188 SER A N 1
ATOM 1530 C CA . SER A 1 190 ? 9.985 38.302 55.828 1.00 50.82 188 SER A CA 1
ATOM 1531 C C . SER A 1 190 ? 9.621 37.774 54.448 1.00 47.71 188 SER A C 1
ATOM 1532 O O . SER A 1 190 ? 10.279 36.863 53.975 1.00 46.71 188 SER A O 1
ATOM 1535 N N . PHE A 1 191 ? 8.619 38.352 53.781 1.00 46.13 189 PHE A N 1
ATOM 1536 C CA . PHE A 1 191 ? 8.390 38.000 52.364 1.00 46.54 189 PHE A CA 1
ATOM 1537 C C . PHE A 1 191 ? 9.655 38.216 51.512 1.00 48.92 189 PHE A C 1
ATOM 1538 O O . PHE A 1 191 ? 10.048 37.337 50.744 1.00 53.71 189 PHE A O 1
ATOM 1546 N N . LEU A 1 192 ? 10.275 39.381 51.655 1.00 47.99 190 LEU A N 1
ATOM 1547 C CA . LEU A 1 192 ? 11.477 39.728 50.906 1.00 50.28 190 LEU A CA 1
ATOM 1548 C C . LEU A 1 192 ? 12.657 38.822 51.257 1.00 50.39 190 LEU A C 1
ATOM 1549 O O . LEU A 1 192 ? 13.280 38.258 50.363 1.00 51.52 190 LEU A O 1
ATOM 1554 N N . GLU A 1 193 ? 12.969 38.681 52.542 1.00 49.60 191 GLU A N 1
ATOM 1555 C CA . GLU A 1 193 ? 14.116 37.875 52.926 1.00 53.41 191 GLU A CA 1
ATOM 1556 C C . GLU A 1 193 ? 13.989 36.398 52.475 1.00 50.28 191 GLU A C 1
ATOM 1557 O O . GLU A 1 193 ? 14.966 35.818 51.992 1.00 47.91 191 GLU A O 1
ATOM 1563 N N . GLN A 1 194 ? 12.791 35.818 52.568 1.00 48.80 192 GLN A N 1
ATOM 1564 C CA . GLN A 1 194 ? 12.590 34.434 52.104 1.00 52.89 192 GLN A CA 1
ATOM 1565 C C . GLN A 1 194 ? 12.687 34.338 50.587 1.00 52.41 192 GLN A C 1
ATOM 1566 O O . GLN A 1 194 ? 13.211 33.348 50.063 1.00 54.48 192 GLN A O 1
ATOM 1572 N N . PHE A 1 195 ? 12.161 35.351 49.889 1.00 47.91 193 PHE A N 1
ATOM 1573 C CA . PHE A 1 195 ? 12.258 35.410 48.436 1.00 46.37 193 PHE A CA 1
ATOM 1574 C C . PHE A 1 195 ? 13.712 35.341 47.957 1.00 46.28 193 PHE A C 1
ATOM 1575 O O . PHE A 1 195 ? 14.018 34.553 47.075 1.00 49.37 193 PHE A O 1
ATOM 1591 N N . ILE A 1 197 ? 16.463 34.318 49.468 1.00 53.05 195 ILE A N 1
ATOM 1592 C CA . ILE A 1 197 ? 17.027 33.019 49.814 1.00 55.19 195 ILE A CA 1
ATOM 1593 C C . ILE A 1 197 ? 16.520 31.912 48.873 1.00 57.00 195 ILE A C 1
ATOM 1594 O O . ILE A 1 197 ? 17.320 31.188 48.276 1.00 55.11 195 ILE A O 1
ATOM 1599 N N . GLU A 1 198 ? 15.194 31.797 48.746 1.00 58.50 196 GLU A N 1
ATOM 1600 C CA . GLU A 1 198 ? 14.568 30.642 48.096 1.00 58.83 196 GLU A CA 1
ATOM 1601 C C . GLU A 1 198 ? 14.274 30.832 46.614 1.00 59.86 196 GLU A C 1
ATOM 1602 O O . GLU A 1 198 ? 14.418 29.896 45.830 1.00 57.94 196 GLU A O 1
ATOM 1608 N N . LYS A 1 199 ? 13.847 32.033 46.230 1.00 57.82 197 LYS A N 1
ATOM 1609 C CA . LYS A 1 199 ? 13.325 32.246 44.882 1.00 58.80 197 LYS A CA 1
ATOM 1610 C C . LYS A 1 199 ? 14.234 33.054 43.946 1.00 57.58 197 LYS A C 1
ATOM 1611 O O . LYS A 1 199 ? 14.183 32.849 42.733 1.00 58.41 197 LYS A O 1
ATOM 1617 N N . LEU A 1 200 ? 15.068 33.944 44.494 1.00 55.79 198 LEU A N 1
ATOM 1618 C CA . LEU A 1 200 ? 15.878 34.865 43.658 1.00 55.81 198 LEU A CA 1
ATOM 1619 C C . LEU A 1 200 ? 16.768 34.220 42.579 1.00 54.26 198 LEU A C 1
ATOM 1620 O O . LEU A 1 200 ? 16.708 34.663 41.431 1.00 55.42 198 LEU A O 1
ATOM 1625 N N . PRO A 1 201 ? 17.575 33.187 42.932 1.00 52.47 199 PRO A N 1
ATOM 1626 C CA . PRO A 1 201 ? 18.510 32.613 41.948 1.00 52.28 199 PRO A CA 1
ATOM 1627 C C . PRO A 1 201 ? 17.844 32.228 40.624 1.00 50.69 199 PRO A C 1
ATOM 1628 O O . PRO A 1 201 ? 18.351 32.561 39.549 1.00 50.98 199 PRO A O 1
ATOM 1632 N N . GLU A 1 202 ? 16.710 31.549 40.712 1.00 51.98 200 GLU A N 1
ATOM 1633 C CA . GLU A 1 202 ? 16.004 31.070 39.537 1.00 55.68 200 GLU A CA 1
ATOM 1634 C C . GLU A 1 202 ? 15.149 32.170 38.896 1.00 53.69 200 GLU A C 1
ATOM 1635 O O . GLU A 1 202 ? 15.090 32.266 37.670 1.00 56.55 200 GLU A O 1
ATOM 1641 N N . ALA A 1 203 ? 14.525 33.010 39.717 1.00 50.76 201 ALA A N 1
ATOM 1642 C CA . ALA A 1 203 ? 13.674 34.103 39.235 1.00 47.24 201 ALA A CA 1
ATOM 1643 C C . ALA A 1 203 ? 14.393 35.149 38.375 1.00 48.34 201 ALA A C 1
ATOM 1644 O O . ALA A 1 203 ? 13.803 35.681 37.424 1.00 49.13 201 ALA A O 1
ATOM 1646 N N . CYS A 1 204 ? 15.644 35.468 38.715 1.00 49.14 202 CYS A N 1
ATOM 1647 C CA . CYS A 1 204 ? 16.432 36.485 37.972 1.00 45.34 202 CYS A CA 1
ATOM 1648 C C . CYS A 1 204 ? 17.192 35.951 36.721 1.00 47.84 202 CYS A C 1
ATOM 1649 O O . CYS A 1 204 ? 17.900 36.709 36.029 1.00 48.93 202 CYS A O 1
ATOM 1652 N N . SER A 1 205 ? 17.030 34.657 36.442 1.00 49.81 203 SER A N 1
ATOM 1653 C CA . SER A 1 205 ? 17.806 33.965 35.409 1.00 50.71 203 SER A CA 1
ATOM 1654 C C . SER A 1 205 ? 17.416 34.453 34.012 1.00 51.46 203 SER A C 1
ATOM 1655 O O . SER A 1 205 ? 16.311 34.201 33.526 1.00 49.24 203 SER A O 1
ATOM 1658 N N . ILE A 1 206 ? 18.341 35.204 33.424 1.00 50.26 204 ILE A N 1
ATOM 1659 C CA . ILE A 1 206 ? 18.306 35.705 32.064 1.00 52.60 204 ILE A CA 1
ATOM 1660 C C . ILE A 1 206 ? 18.244 34.550 31.036 1.00 52.64 204 ILE A C 1
ATOM 1661 O O . ILE A 1 206 ? 17.396 34.555 30.149 1.00 54.26 204 ILE A O 1
ATOM 1666 N N . GLY A 1 207 ? 19.152 33.579 31.149 1.00 53.18 205 GLY A N 1
ATOM 1667 C CA . GLY A 1 207 ? 19.274 32.487 30.163 1.00 53.57 205 GLY A CA 1
ATOM 1668 C C . GLY A 1 207 ? 19.536 33.005 28.753 1.00 54.69 205 GLY A C 1
ATOM 1669 O O . GLY A 1 207 ? 20.328 33.934 28.567 1.00 55.64 205 GLY A O 1
ATOM 1670 N N . ASP A 1 208 ? 18.851 32.427 27.765 1.00 55.44 206 ASP A N 1
ATOM 1671 C CA . ASP A 1 208 ? 19.002 32.827 26.354 1.00 55.19 206 ASP A CA 1
ATOM 1672 C C . ASP A 1 208 ? 18.151 34.054 25.978 1.00 58.07 206 ASP A C 1
ATOM 1673 O O . ASP A 1 208 ? 18.108 34.464 24.808 1.00 57.92 206 ASP A O 1
ATOM 1678 N N . GLY A 1 209 ? 17.487 34.635 26.978 1.00 58.33 207 GLY A N 1
ATOM 1679 C CA . GLY A 1 209 ? 16.714 35.859 26.796 1.00 50.36 207 GLY A CA 1
ATOM 1680 C C . GLY A 1 209 ? 15.250 35.549 26.586 1.00 50.00 207 GLY A C 1
ATOM 1681 O O . GLY A 1 209 ? 14.424 36.449 26.630 1.00 51.00 207 GLY A O 1
ATOM 1682 N N . LYS A 1 210 ? 14.924 34.277 26.360 1.00 49.55 208 LYS A N 1
ATOM 1683 C CA . LYS A 1 210 ? 13.535 33.873 26.110 1.00 54.03 208 LYS A CA 1
ATOM 1684 C C . LYS A 1 210 ? 12.541 34.240 27.226 1.00 53.78 208 LYS A C 1
ATOM 1685 O O . LYS A 1 210 ? 11.444 34.687 26.910 1.00 55.79 208 LYS A O 1
ATOM 1691 N N . PRO A 1 211 ? 12.923 34.074 28.518 1.00 54.26 209 PRO A N 1
ATOM 1692 C CA . PRO A 1 211 ? 12.072 34.578 29.620 1.00 55.61 209 PRO A CA 1
ATOM 1693 C C . PRO A 1 211 ? 11.634 36.037 29.472 1.00 54.28 209 PRO A C 1
ATOM 1694 O O . PRO A 1 211 ? 10.460 36.331 29.667 1.00 54.61 209 PRO A O 1
ATOM 1698 N N . PHE A 1 212 ? 12.568 36.918 29.110 1.00 52.26 210 PHE A N 1
ATOM 1699 C CA . PHE A 1 212 ? 12.304 38.357 28.863 1.00 51.39 210 PHE A CA 1
ATOM 1700 C C . PHE A 1 212 ? 11.253 38.575 27.744 1.00 49.64 210 PHE A C 1
ATOM 1701 O O . PHE A 1 212 ? 10.232 39.239 27.951 1.00 52.17 210 PHE A O 1
ATOM 1709 N N . VAL A 1 213 ? 11.501 37.976 26.587 1.00 51.71 211 VAL A N 1
ATOM 1710 C CA . VAL A 1 213 ? 10.593 37.999 25.429 1.00 49.53 211 VAL A CA 1
ATOM 1711 C C . VAL A 1 213 ? 9.193 37.417 25.714 1.00 51.96 211 VAL A C 1
ATOM 1712 O O . VAL A 1 213 ? 8.193 37.928 25.209 1.00 54.93 211 VAL A O 1
ATOM 1729 N N . ASN A 1 215 ? 7.780 36.954 28.886 1.00 50.62 213 ASN A N 1
ATOM 1730 C CA . ASN A 1 215 ? 7.155 37.488 30.104 1.00 51.44 213 ASN A CA 1
ATOM 1731 C C . ASN A 1 215 ? 6.927 39.004 30.183 1.00 52.39 213 ASN A C 1
ATOM 1732 O O . ASN A 1 215 ? 6.005 39.467 30.873 1.00 52.32 213 ASN A O 1
ATOM 1737 N N . LEU A 1 216 ? 7.771 39.781 29.517 1.00 48.79 214 LEU A N 1
ATOM 1738 C CA . LEU A 1 216 ? 7.881 41.196 29.873 1.00 49.48 214 LEU A CA 1
ATOM 1739 C C . LEU A 1 216 ? 7.675 42.208 28.749 1.00 49.79 214 LEU A C 1
ATOM 1740 O O . LEU A 1 216 ? 7.927 43.406 28.952 1.00 51.77 214 LEU A O 1
ATOM 1745 N N . GLN A 1 217 ? 7.189 41.759 27.587 1.00 45.40 215 GLN A N 1
ATOM 1746 C CA . GLN A 1 217 ? 7.077 42.650 26.424 1.00 48.59 215 GLN A CA 1
ATOM 1747 C C . GLN A 1 217 ? 5.894 43.634 26.418 1.00 49.57 215 GLN A C 1
ATOM 1748 O O . GLN A 1 217 ? 5.987 44.715 25.807 1.00 49.77 215 GLN A O 1
ATOM 1754 N N . ASP A 1 218 ? 4.796 43.260 27.079 1.00 48.36 216 ASP A N 1
ATOM 1755 C CA . ASP A 1 218 ? 3.673 44.191 27.275 1.00 48.68 216 ASP A CA 1
ATOM 1756 C C . ASP A 1 218 ? 4.133 45.404 28.074 1.00 44.60 216 ASP A C 1
ATOM 1757 O O . ASP A 1 218 ? 3.861 46.533 27.691 1.00 48.36 216 ASP A O 1
ATOM 1762 N N . LEU A 1 219 ? 4.858 45.142 29.152 1.00 40.00 217 LEU A N 1
ATOM 1763 C CA . LEU A 1 219 ? 5.430 46.164 30.004 1.00 43.27 217 LEU A CA 1
ATOM 1764 C C . LEU A 1 219 ? 6.524 46.975 29.291 1.00 41.72 217 LEU A C 1
ATOM 1765 O O . LEU A 1 219 ? 6.536 48.203 29.346 1.00 47.13 217 LEU A O 1
ATOM 1770 N N . TYR A 1 220 ? 7.396 46.281 28.584 1.00 42.46 218 TYR A N 1
ATOM 1771 C CA . TYR A 1 220 ? 8.414 46.915 27.764 1.00 45.14 218 TYR A CA 1
ATOM 1772 C C . TYR A 1 220 ? 7.846 47.922 26.754 1.00 44.18 218 TYR A C 1
ATOM 1773 O O . TYR A 1 220 ? 8.254 49.079 26.746 1.00 43.75 218 TYR A O 1
ATOM 1790 N N . ALA A 1 222 ? 4.918 49.300 26.806 1.00 43.66 220 ALA A N 1
ATOM 1791 C CA . ALA A 1 222 ? 4.213 50.361 27.555 1.00 48.64 220 ALA A CA 1
ATOM 1792 C C . ALA A 1 222 ? 5.197 51.407 28.069 1.00 45.49 220 ALA A C 1
ATOM 1793 O O . ALA A 1 222 ? 4.938 52.589 28.017 1.00 49.54 220 ALA A O 1
ATOM 1795 N N . VAL A 1 223 ? 6.341 50.933 28.540 1.00 48.56 221 VAL A N 1
ATOM 1796 C CA . VAL A 1 223 ? 7.409 51.792 29.017 1.00 45.51 221 VAL A CA 1
ATOM 1797 C C . VAL A 1 223 ? 8.108 52.598 27.892 1.00 47.23 221 VAL A C 1
ATOM 1798 O O . VAL A 1 223 ? 8.266 53.808 28.050 1.00 46.22 221 VAL A O 1
ATOM 1802 N N . THR A 1 224 ? 8.501 51.966 26.780 1.00 45.83 222 THR A N 1
ATOM 1803 C CA . THR A 1 224 ? 9.135 52.725 25.672 1.00 50.09 222 THR A CA 1
ATOM 1804 C C . THR A 1 224 ? 8.195 53.752 25.024 1.00 50.06 222 THR A C 1
ATOM 1805 O O . THR A 1 224 ? 8.628 54.829 24.619 1.00 50.32 222 THR A O 1
ATOM 1809 N N . THR A 1 225 ? 6.920 53.390 24.923 1.00 49.12 223 THR A N 1
ATOM 1810 C CA . THR A 1 225 ? 5.859 54.305 24.519 1.00 50.71 223 THR A CA 1
ATOM 1811 C C . THR A 1 225 ? 5.715 55.536 25.430 1.00 52.38 223 THR A C 1
ATOM 1812 O O . THR A 1 225 ? 5.538 56.649 24.938 1.00 48.30 223 THR A O 1
ATOM 1816 N N . GLN A 1 226 ? 5.795 55.336 26.742 1.00 53.72 224 GLN A N 1
ATOM 1817 C CA . GLN A 1 226 ? 5.715 56.449 27.677 1.00 59.68 224 GLN A CA 1
ATOM 1818 C C . GLN A 1 226 ? 6.866 57.449 27.481 1.00 62.88 224 GLN A C 1
ATOM 1819 O O . GLN A 1 226 ? 6.621 58.655 27.460 1.00 64.90 224 GLN A O 1
ATOM 1825 N N . GLU A 1 227 ? 8.101 56.970 27.306 1.00 67.62 225 GLU A N 1
ATOM 1826 C CA . GLU A 1 227 ? 9.236 57.885 27.066 1.00 70.47 225 GLU A CA 1
ATOM 1827 C C . GLU A 1 227 ? 9.138 58.694 25.756 1.00 71.49 225 GLU A C 1
ATOM 1828 O O . GLU A 1 227 ? 9.414 59.902 25.750 1.00 69.91 225 GLU A O 1
ATOM 1834 N N . VAL A 1 228 ? 8.769 58.023 24.659 1.00 70.72 226 VAL A N 1
ATOM 1835 C CA . VAL A 1 228 ? 8.510 58.682 23.369 1.00 70.90 226 VAL A CA 1
ATOM 1836 C C . VAL A 1 228 ? 7.555 59.869 23.549 1.00 73.87 226 VAL A C 1
ATOM 1837 O O . VAL A 1 228 ? 7.820 60.983 23.086 1.00 73.48 226 VAL A O 1
ATOM 1841 N N . GLN A 1 229 ? 6.456 59.611 24.249 1.00 77.51 227 GLN A N 1
ATOM 1842 C CA . GLN A 1 229 ? 5.424 60.607 24.497 1.00 79.39 227 GLN A CA 1
ATOM 1843 C C . GLN A 1 229 ? 5.877 61.695 25.468 1.00 79.78 227 GLN A C 1
ATOM 1844 O O . GLN A 1 229 ? 5.498 62.846 25.300 1.00 81.71 227 GLN A O 1
ATOM 1850 N N . VAL A 1 230 ? 6.705 61.338 26.453 1.00 81.45 228 VAL A N 1
ATOM 1851 C CA . VAL A 1 230 ? 7.333 62.325 27.353 1.00 83.09 228 VAL A CA 1
ATOM 1852 C C . VAL A 1 230 ? 8.404 63.171 26.647 1.00 84.60 228 VAL A C 1
ATOM 1853 O O . VAL A 1 230 ? 8.473 64.383 26.865 1.00 84.69 228 VAL A O 1
ATOM 1857 N N . GLY A 1 231 ? 9.203 62.538 25.785 1.00 84.65 229 GLY A N 1
ATOM 1858 C CA . GLY A 1 231 ? 10.314 63.205 25.088 1.00 85.15 229 GLY A CA 1
ATOM 1859 C C . GLY A 1 231 ? 9.943 64.175 23.968 1.00 85.85 229 GLY A C 1
ATOM 1860 O O . GLY A 1 231 ? 10.807 64.584 23.180 1.00 82.78 229 GLY A O 1
ATOM 1861 N N . GLN A 1 232 ? 8.663 64.543 23.896 1.00 84.31 230 GLN A N 1
ATOM 1862 C CA . GLN A 1 232 ? 8.173 65.450 22.863 1.00 85.58 230 GLN A CA 1
ATOM 1863 C C . GLN A 1 232 ? 7.950 66.848 23.411 1.00 85.54 230 GLN A C 1
ATOM 1864 O O . GLN A 1 232 ? 7.619 67.010 24.595 1.00 83.21 230 GLN A O 1
ATOM 1865 N N . SER B 1 1 ? 44.419 39.619 38.641 1.00 87.59 -1 SER B N 1
ATOM 1866 C CA . SER B 1 1 ? 45.435 40.638 39.035 1.00 87.14 -1 SER B CA 1
ATOM 1867 C C . SER B 1 1 ? 44.804 41.748 39.885 1.00 85.35 -1 SER B C 1
ATOM 1868 O O . SER B 1 1 ? 43.724 41.568 40.465 1.00 85.73 -1 SER B O 1
ATOM 1871 N N . GLY B 1 2 ? 45.497 42.886 39.959 1.00 82.40 0 GLY B N 1
ATOM 1872 C CA . GLY B 1 2 ? 44.988 44.088 40.623 1.00 74.49 0 GLY B CA 1
ATOM 1873 C C . GLY B 1 2 ? 43.664 44.546 40.034 1.00 68.44 0 GLY B C 1
ATOM 1874 O O . GLY B 1 2 ? 42.698 44.731 40.770 1.00 64.72 0 GLY B O 1
ATOM 1883 N N . GLU B 1 4 ? 41.465 43.035 37.744 1.00 57.82 2 GLU B N 1
ATOM 1884 C CA . GLU B 1 4 ? 40.391 42.050 37.734 1.00 57.15 2 GLU B CA 1
ATOM 1885 C C . GLU B 1 4 ? 39.646 42.052 39.074 1.00 57.38 2 GLU B C 1
ATOM 1886 O O . GLU B 1 4 ? 38.407 41.997 39.106 1.00 56.23 2 GLU B O 1
ATOM 1888 N N . GLU B 1 5 ? 40.407 42.139 40.165 1.00 54.47 3 GLU B N 1
ATOM 1889 C CA . GLU B 1 5 ? 39.851 42.204 41.513 1.00 56.66 3 GLU B CA 1
ATOM 1890 C C . GLU B 1 5 ? 39.065 43.504 41.733 1.00 57.27 3 GLU B C 1
ATOM 1891 O O . GLU B 1 5 ? 37.994 43.481 42.325 1.00 58.53 3 GLU B O 1
ATOM 1897 N N . LEU B 1 6 ? 39.587 44.628 41.247 1.00 57.08 4 LEU B N 1
ATOM 1898 C CA . LEU B 1 6 ? 38.890 45.923 41.361 1.00 58.44 4 LEU B CA 1
ATOM 1899 C C . LEU B 1 6 ? 37.576 45.978 40.559 1.00 59.54 4 LEU B C 1
ATOM 1900 O O . LEU B 1 6 ? 36.610 46.654 40.954 1.00 58.10 4 LEU B O 1
ATOM 1905 N N . GLU B 1 7 ? 37.556 45.252 39.447 1.00 57.80 5 GLU B N 1
ATOM 1906 C CA . GLU B 1 7 ? 36.401 45.203 38.572 1.00 59.07 5 GLU B CA 1
ATOM 1907 C C . GLU B 1 7 ? 35.327 44.317 39.179 1.00 58.98 5 GLU B C 1
ATOM 1908 O O . GLU B 1 7 ? 34.125 44.643 39.108 1.00 58.54 5 GLU B O 1
ATOM 1914 N N . GLN B 1 8 ? 35.776 43.207 39.768 1.00 59.11 6 GLN B N 1
ATOM 1915 C CA . GLN B 1 8 ? 34.918 42.269 40.509 1.00 62.11 6 GLN B CA 1
ATOM 1916 C C . GLN B 1 8 ? 34.193 42.966 41.668 1.00 60.78 6 GLN B C 1
ATOM 1917 O O . GLN B 1 8 ? 32.988 42.815 41.815 1.00 64.59 6 GLN B O 1
ATOM 1919 N N . GLY B 1 9 ? 34.929 43.750 42.457 1.00 60.59 7 GLY B N 1
ATOM 1920 C CA . GLY B 1 9 ? 34.364 44.519 43.569 1.00 58.38 7 GLY B CA 1
ATOM 1921 C C . GLY B 1 9 ? 33.423 45.627 43.134 1.00 58.26 7 GLY B C 1
ATOM 1922 O O . GLY B 1 9 ? 32.400 45.868 43.789 1.00 58.39 7 GLY B O 1
ATOM 1923 N N . LEU B 1 10 ? 33.766 46.301 42.031 1.00 56.88 8 LEU B N 1
ATOM 1924 C CA . LEU B 1 10 ? 32.885 47.308 41.417 1.00 55.85 8 LEU B CA 1
ATOM 1925 C C . LEU B 1 10 ? 31.504 46.734 41.028 1.00 54.87 8 LEU B C 1
ATOM 1926 O O . LEU B 1 10 ? 30.478 47.339 41.324 1.00 54.24 8 LEU B O 1
ATOM 1931 N N . LEU B 1 11 ? 31.502 45.565 40.394 1.00 50.18 9 LEU B N 1
ATOM 1932 C CA . LEU B 1 11 ? 30.286 44.838 40.073 1.00 54.58 9 LEU B CA 1
ATOM 1933 C C . LEU B 1 11 ? 29.353 44.568 41.283 1.00 57.73 9 LEU B C 1
ATOM 1934 O O . LEU B 1 11 ? 28.121 44.696 41.146 1.00 58.36 9 LEU B O 1
ATOM 1947 N N . GLN B 1 13 ? 29.219 46.452 43.900 1.00 47.49 11 GLN B N 1
ATOM 1948 C CA . GLN B 1 13 ? 28.831 47.755 44.439 1.00 46.64 11 GLN B CA 1
ATOM 1949 C C . GLN B 1 13 ? 27.441 48.177 43.955 1.00 48.94 11 GLN B C 1
ATOM 1950 O O . GLN B 1 13 ? 27.085 47.903 42.813 1.00 44.95 11 GLN B O 1
ATOM 1956 N N . PRO B 1 14 ? 26.663 48.853 44.826 1.00 49.53 12 PRO B N 1
ATOM 1957 C CA . PRO B 1 14 ? 25.370 49.364 44.388 1.00 50.61 12 PRO B CA 1
ATOM 1958 C C . PRO B 1 14 ? 25.566 50.653 43.613 1.00 51.00 12 PRO B C 1
ATOM 1959 O O . PRO B 1 14 ? 26.623 51.260 43.701 1.00 56.92 12 PRO B O 1
ATOM 1963 N N . TRP B 1 15 ? 24.541 51.083 42.889 1.00 51.60 13 TRP B N 1
ATOM 1964 C CA . TRP B 1 15 ? 24.531 52.425 42.312 1.00 52.61 13 TRP B CA 1
ATOM 1965 C C . TRP B 1 15 ? 24.165 53.518 43.322 1.00 52.17 13 TRP B C 1
ATOM 1966 O O . TRP B 1 15 ? 23.288 53.341 44.155 1.00 52.72 13 TRP B O 1
ATOM 1977 N N . ALA B 1 16 ? 24.845 54.653 43.225 1.00 53.91 14 ALA B N 1
ATOM 1978 C CA . ALA B 1 16 ? 24.602 55.781 44.108 1.00 53.34 14 ALA B CA 1
ATOM 1979 C C . ALA B 1 16 ? 24.269 57.032 43.290 1.00 53.79 14 ALA B C 1
ATOM 1980 O O . ALA B 1 16 ? 24.591 57.117 42.099 1.00 52.41 14 ALA B O 1
ATOM 1982 N N . TRP B 1 17 ? 23.595 57.976 43.932 1.00 51.77 15 TRP B N 1
ATOM 1983 C CA . TRP B 1 17 ? 23.219 59.245 43.311 1.00 55.85 15 TRP B CA 1
ATOM 1984 C C . TRP B 1 17 ? 24.199 60.312 43.784 1.00 58.52 15 TRP B C 1
ATOM 1985 O O . TRP B 1 17 ? 24.539 60.361 44.969 1.00 58.78 15 TRP B O 1
ATOM 1996 N N . LEU B 1 18 ? 24.657 61.160 42.869 1.00 60.27 16 LEU B N 1
ATOM 1997 C CA . LEU B 1 18 ? 25.643 62.182 43.213 1.00 63.04 16 LEU B CA 1
ATOM 1998 C C . LEU B 1 18 ? 25.220 63.571 42.747 1.00 67.43 16 LEU B C 1
ATOM 1999 O O . LEU B 1 18 ? 25.023 63.802 41.552 1.00 66.10 16 LEU B O 1
ATOM 2004 N N . GLN B 1 19 ? 25.088 64.484 43.709 1.00 70.80 17 GLN B N 1
ATOM 2005 C CA . GLN B 1 19 ? 24.718 65.864 43.434 1.00 77.52 17 GLN B CA 1
ATOM 2006 C C . GLN B 1 19 ? 25.926 66.660 42.972 1.00 81.36 17 GLN B C 1
ATOM 2007 O O . GLN B 1 19 ? 27.011 66.521 43.540 1.00 83.13 17 GLN B O 1
ATOM 2013 N N . LEU B 1 20 ? 25.743 67.482 41.940 1.00 86.24 18 LEU B N 1
ATOM 2014 C CA . LEU B 1 20 ? 26.762 68.477 41.561 1.00 92.55 18 LEU B CA 1
ATOM 2015 C C . LEU B 1 20 ? 26.146 69.797 41.075 1.00 94.89 18 LEU B C 1
ATOM 2016 O O . LEU B 1 20 ? 25.135 69.795 40.371 1.00 96.18 18 LEU B O 1
ATOM 2021 N N . ALA B 1 21 ? 26.762 70.915 41.468 1.00 96.68 19 ALA B N 1
ATOM 2022 C CA . ALA B 1 21 ? 26.192 72.257 41.267 1.00 96.50 19 ALA B CA 1
ATOM 2023 C C . ALA B 1 21 ? 25.349 72.373 40.000 1.00 96.67 19 ALA B C 1
ATOM 2024 O O . ALA B 1 21 ? 24.193 72.807 40.052 1.00 94.24 19 ALA B O 1
ATOM 2026 N N . GLU B 1 22 ? 25.927 71.963 38.872 1.00 96.32 20 GLU B N 1
ATOM 2027 C CA . GLU B 1 22 ? 25.207 71.956 37.605 1.00 96.81 20 GLU B CA 1
ATOM 2028 C C . GLU B 1 22 ? 24.148 70.838 37.540 1.00 96.20 20 GLU B C 1
ATOM 2029 O O . GLU B 1 22 ? 22.952 71.130 37.517 1.00 96.00 20 GLU B O 1
ATOM 2031 N N . ASN B 1 23 ? 24.579 69.572 37.547 1.00 93.87 21 ASN B N 1
ATOM 2032 C CA . ASN B 1 23 ? 23.659 68.422 37.391 1.00 91.16 21 ASN B CA 1
ATOM 2033 C C . ASN B 1 23 ? 23.803 67.300 38.434 1.00 85.57 21 ASN B C 1
ATOM 2034 O O . ASN B 1 23 ? 24.220 67.529 39.570 1.00 86.32 21 ASN B O 1
ATOM 2039 N N . SER B 1 24 ? 23.443 66.085 38.037 1.00 76.65 22 SER B N 1
ATOM 2040 C CA . SER B 1 24 ? 23.644 64.917 38.885 1.00 68.36 22 SER B CA 1
ATOM 2041 C C . SER B 1 24 ? 24.052 63.720 38.046 1.00 65.33 22 SER B C 1
ATOM 2042 O O . SER B 1 24 ? 23.858 63.701 36.831 1.00 62.60 22 SER B O 1
ATOM 2045 N N . LEU B 1 25 ? 24.625 62.724 38.710 1.00 60.58 23 LEU B N 1
ATOM 2046 C CA . LEU B 1 25 ? 25.088 61.531 38.047 1.00 59.58 23 LEU B CA 1
ATOM 2047 C C . LEU B 1 25 ? 24.718 60.294 38.849 1.00 58.51 23 LEU B C 1
ATOM 2048 O O . LEU B 1 25 ? 24.506 60.357 40.070 1.00 56.25 23 LEU B O 1
ATOM 2053 N N . LEU B 1 26 ? 24.656 59.161 38.162 1.00 54.93 24 LEU B N 1
ATOM 2054 C CA . LEU B 1 26 ? 24.690 57.886 38.864 1.00 53.56 24 LEU B CA 1
ATOM 2055 C C . LEU B 1 26 ? 26.143 57.403 38.915 1.00 50.87 24 LEU B C 1
ATOM 2056 O O . LEU B 1 26 ? 26.846 57.435 37.905 1.00 46.77 24 LEU B O 1
ATOM 2061 N N . ALA B 1 27 ? 26.591 56.997 40.102 1.00 51.42 25 ALA B N 1
ATOM 2062 C CA . ALA B 1 27 ? 27.989 56.587 40.301 1.00 53.35 25 ALA B CA 1
ATOM 2063 C C . ALA B 1 27 ? 28.137 55.334 41.157 1.00 46.54 25 ALA B C 1
ATOM 2064 O O . ALA B 1 27 ? 27.449 55.181 42.142 1.00 52.41 25 ALA B O 1
ATOM 2066 N N . LYS B 1 28 ? 29.047 54.452 40.767 1.00 50.09 26 LYS B N 1
ATOM 2067 C CA . LYS B 1 28 ? 29.554 53.388 41.658 1.00 48.09 26 LYS B CA 1
ATOM 2068 C C . LYS B 1 28 ? 31.092 53.336 41.612 1.00 49.29 26 LYS B C 1
ATOM 2069 O O . LYS B 1 28 ? 31.700 53.663 40.601 1.00 50.64 26 LYS B O 1
ATOM 2075 N N . VAL B 1 29 ? 31.715 52.957 42.719 1.00 49.64 27 VAL B N 1
ATOM 2076 C CA . VAL B 1 29 ? 33.176 53.028 42.840 1.00 51.94 27 VAL B CA 1
ATOM 2077 C C . VAL B 1 29 ? 33.649 51.957 43.813 1.00 55.06 27 VAL B C 1
ATOM 2078 O O . VAL B 1 29 ? 32.932 51.616 44.767 1.00 54.88 27 VAL B O 1
ATOM 2082 N N . PHE B 1 30 ? 34.839 51.424 43.552 1.00 55.71 28 PHE B N 1
ATOM 2083 C CA . PHE B 1 30 ? 35.458 50.437 44.419 1.00 55.45 28 PHE B CA 1
ATOM 2084 C C . PHE B 1 30 ? 36.930 50.788 44.593 1.00 59.20 28 PHE B C 1
ATOM 2085 O O . PHE B 1 30 ? 37.714 50.666 43.649 1.00 59.10 28 PHE B O 1
ATOM 2093 N N . ILE B 1 31 ? 37.291 51.225 45.803 1.00 60.06 29 ILE B N 1
ATOM 2094 C CA . ILE B 1 31 ? 38.641 51.698 46.124 1.00 60.52 29 ILE B CA 1
ATOM 2095 C C . ILE B 1 31 ? 39.371 50.788 47.106 1.00 59.69 29 ILE B C 1
ATOM 2096 O O . ILE B 1 31 ? 38.916 50.568 48.217 1.00 60.60 29 ILE B O 1
ATOM 2101 N N . THR B 1 32 ? 40.517 50.268 46.687 1.00 63.87 30 THR B N 1
ATOM 2102 C CA . THR B 1 32 ? 41.431 49.591 47.608 1.00 63.18 30 THR B CA 1
ATOM 2103 C C . THR B 1 32 ? 42.796 50.293 47.588 1.00 64.84 30 THR B C 1
ATOM 2104 O O . THR B 1 32 ? 42.955 51.351 46.956 1.00 61.71 30 THR B O 1
ATOM 2108 N N . LYS B 1 33 ? 43.776 49.711 48.281 1.00 64.67 31 LYS B N 1
ATOM 2109 C CA . LYS B 1 33 ? 45.131 50.269 48.284 1.00 65.72 31 LYS B CA 1
ATOM 2110 C C . LYS B 1 33 ? 45.814 50.073 46.921 1.00 62.95 31 LYS B C 1
ATOM 2111 O O . LYS B 1 33 ? 46.805 50.729 46.628 1.00 59.65 31 LYS B O 1
ATOM 2113 N N . GLN B 1 34 ? 45.253 49.194 46.090 1.00 64.86 32 GLN B N 1
ATOM 2114 C CA . GLN B 1 34 ? 45.807 48.902 44.752 1.00 68.41 32 GLN B CA 1
ATOM 2115 C C . GLN B 1 34 ? 45.300 49.797 43.589 1.00 63.23 32 GLN B C 1
ATOM 2116 O O . GLN B 1 34 ? 45.754 49.658 42.456 1.00 66.00 32 GLN B O 1
ATOM 2122 N N . GLY B 1 35 ? 44.388 50.717 43.892 1.00 62.65 33 GLY B N 1
ATOM 2123 C CA . GLY B 1 35 ? 43.756 51.598 42.901 1.00 57.52 33 GLY B CA 1
ATOM 2124 C C . GLY B 1 35 ? 42.250 51.707 43.112 1.00 57.51 33 GLY B C 1
ATOM 2125 O O . GLY B 1 35 ? 41.757 51.561 44.232 1.00 55.10 33 GLY B O 1
ATOM 2126 N N . TYR B 1 36 ? 41.520 51.994 42.037 1.00 55.48 34 TYR B N 1
ATOM 2127 C CA . TYR B 1 36 ? 40.054 51.984 42.065 1.00 52.54 34 TYR B CA 1
ATOM 2128 C C . TYR B 1 36 ? 39.488 51.701 40.683 1.00 49.38 34 TYR B C 1
ATOM 2129 O O . TYR B 1 36 ? 40.188 51.812 39.681 1.00 48.58 34 TYR B O 1
ATOM 2138 N N . ALA B 1 37 ? 38.228 51.294 40.634 1.00 50.20 35 ALA B N 1
ATOM 2139 C CA . ALA B 1 37 ? 37.478 51.300 39.382 1.00 50.91 35 ALA B CA 1
ATOM 2140 C C . ALA B 1 37 ? 36.197 52.090 39.619 1.00 55.05 35 ALA B C 1
ATOM 2141 O O . ALA B 1 37 ? 35.560 51.970 40.678 1.00 56.67 35 ALA B O 1
ATOM 2143 N N . LEU B 1 38 ? 35.839 52.898 38.630 1.00 54.60 36 LEU B N 1
ATOM 2144 C CA . LEU B 1 38 ? 34.700 53.795 38.707 1.00 54.92 36 LEU B CA 1
ATOM 2145 C C . LEU B 1 38 ? 33.753 53.629 37.481 1.00 55.00 36 LEU B C 1
ATOM 2146 O O . LEU B 1 38 ? 34.222 53.572 36.325 1.00 52.05 36 LEU B O 1
ATOM 2151 N N . LEU B 1 39 ? 32.442 53.531 37.738 1.00 49.23 37 LEU B N 1
ATOM 2152 C CA . LEU B 1 39 ? 31.424 53.646 36.671 1.00 53.96 37 LEU B CA 1
ATOM 2153 C C . LEU B 1 39 ? 30.456 54.783 36.938 1.00 49.56 37 LEU B C 1
ATOM 2154 O O . LEU B 1 39 ? 29.972 54.924 38.035 1.00 56.17 37 LEU B O 1
ATOM 2159 N N . VAL B 1 40 ? 30.164 55.556 35.905 1.00 51.16 38 VAL B N 1
ATOM 2160 C CA . VAL B 1 40 ? 29.370 56.761 36.009 1.00 52.22 38 VAL B CA 1
ATOM 2161 C C . VAL B 1 40 ? 28.374 56.834 34.851 1.00 51.95 38 VAL B C 1
ATOM 2162 O O . VAL B 1 40 ? 28.733 56.562 33.717 1.00 55.32 38 VAL B O 1
ATOM 2166 N N . SER B 1 41 ? 27.145 57.256 35.127 1.00 47.15 39 SER B N 1
ATOM 2167 C CA . SER B 1 41 ? 26.156 57.405 34.084 1.00 45.69 39 SER B CA 1
ATOM 2168 C C . SER B 1 41 ? 25.249 58.610 34.298 1.00 48.50 39 SER B C 1
ATOM 2169 O O . SER B 1 41 ? 24.850 58.913 35.435 1.00 48.74 39 SER B O 1
ATOM 2172 N N . ASP B 1 42 ? 24.887 59.273 33.205 1.00 49.78 40 ASP B N 1
ATOM 2173 C CA . ASP B 1 42 ? 23.845 60.318 33.255 1.00 54.28 40 ASP B CA 1
ATOM 2174 C C . ASP B 1 42 ? 22.515 59.797 32.681 1.00 53.17 40 ASP B C 1
ATOM 2175 O O . ASP B 1 42 ? 21.594 60.566 32.433 1.00 49.39 40 ASP B O 1
ATOM 2180 N N . LEU B 1 43 ? 22.442 58.479 32.487 1.00 51.96 41 LEU B N 1
ATOM 2181 C CA . LEU B 1 43 ? 21.282 57.771 31.920 1.00 57.69 41 LEU B CA 1
ATOM 2182 C C . LEU B 1 43 ? 21.181 57.764 30.377 1.00 57.28 41 LEU B C 1
ATOM 2183 O O . LEU B 1 43 ? 20.302 57.094 29.806 1.00 56.66 41 LEU B O 1
ATOM 2188 N N A GLN B 1 44 ? 22.077 58.515 29.733 0.50 53.67 42 GLN B N 1
ATOM 2189 N N B GLN B 1 44 ? 22.071 58.507 29.723 0.50 55.16 42 GLN B N 1
ATOM 2190 C CA A GLN B 1 44 ? 22.198 58.545 28.272 0.50 54.24 42 GLN B CA 1
ATOM 2191 C CA B GLN B 1 44 ? 22.203 58.487 28.265 0.50 56.49 42 GLN B CA 1
ATOM 2192 C C A GLN B 1 44 ? 23.507 57.850 27.885 0.50 53.64 42 GLN B C 1
ATOM 2193 C C B GLN B 1 44 ? 23.505 57.770 27.926 0.50 54.90 42 GLN B C 1
ATOM 2194 O O A GLN B 1 44 ? 23.557 57.092 26.927 0.50 55.95 42 GLN B O 1
ATOM 2195 O O B GLN B 1 44 ? 23.552 56.921 27.046 0.50 55.96 42 GLN B O 1
ATOM 2206 N N . GLN B 1 45 ? 24.558 58.106 28.660 1.00 54.56 43 GLN B N 1
ATOM 2207 C CA . GLN B 1 45 ? 25.853 57.502 28.449 1.00 53.31 43 GLN B CA 1
ATOM 2208 C C . GLN B 1 45 ? 26.385 56.922 29.737 1.00 51.31 43 GLN B C 1
ATOM 2209 O O . GLN B 1 45 ? 25.913 57.271 30.825 1.00 48.92 43 GLN B O 1
ATOM 2215 N N . VAL B 1 46 ? 27.348 56.012 29.580 1.00 49.70 44 VAL B N 1
ATOM 2216 C CA . VAL B 1 46 ? 28.038 55.330 30.675 1.00 49.79 44 VAL B CA 1
ATOM 2217 C C . VAL B 1 46 ? 29.551 55.589 30.489 1.00 51.80 44 VAL B C 1
ATOM 2218 O O . VAL B 1 46 ? 30.083 55.390 29.398 1.00 54.67 44 VAL B O 1
ATOM 2222 N N . TRP B 1 47 ? 30.216 56.050 31.546 1.00 54.75 45 TRP B N 1
ATOM 2223 C CA . TRP B 1 47 ? 31.679 56.276 31.576 1.00 57.87 45 TRP B CA 1
ATOM 2224 C C . TRP B 1 47 ? 32.400 55.361 32.593 1.00 58.01 45 TRP B C 1
ATOM 2225 O O . TRP B 1 47 ? 31.843 54.989 33.620 1.00 60.29 45 TRP B O 1
ATOM 2236 N N . HIS B 1 48 ? 33.651 55.027 32.286 1.00 58.28 46 HIS B N 1
ATOM 2237 C CA . HIS B 1 48 ? 34.483 54.145 33.094 1.00 52.21 46 HIS B CA 1
ATOM 2238 C C . HIS B 1 48 ? 35.872 54.747 33.328 1.00 53.69 46 HIS B C 1
ATOM 2239 O O . HIS B 1 48 ? 36.447 55.418 32.443 1.00 50.50 46 HIS B O 1
ATOM 2246 N N . GLU B 1 49 ? 36.390 54.528 34.537 1.00 54.73 47 GLU B N 1
ATOM 2247 C CA . GLU B 1 49 ? 37.821 54.715 34.845 1.00 51.89 47 GLU B CA 1
ATOM 2248 C C . GLU B 1 49 ? 38.353 53.607 35.747 1.00 51.37 47 GLU B C 1
ATOM 2249 O O . GLU B 1 49 ? 37.688 53.162 36.677 1.00 48.61 47 GLU B O 1
ATOM 2255 N N . GLN B 1 50 ? 39.582 53.193 35.479 1.00 51.92 48 GLN B N 1
ATOM 2256 C CA . GLN B 1 50 ? 40.352 52.427 36.441 1.00 50.25 48 GLN B CA 1
ATOM 2257 C C . GLN B 1 50 ? 41.719 53.066 36.592 1.00 51.43 48 GLN B C 1
ATOM 2258 O O . GLN B 1 50 ? 42.265 53.589 35.638 1.00 52.11 48 GLN B O 1
ATOM 2264 N N . VAL B 1 51 ? 42.258 53.042 37.807 1.00 53.00 49 VAL B N 1
ATOM 2265 C CA . VAL B 1 51 ? 43.614 53.515 38.033 1.00 53.35 49 VAL B CA 1
ATOM 2266 C C . VAL B 1 51 ? 44.364 52.504 38.871 1.00 51.31 49 VAL B C 1
ATOM 2267 O O . VAL B 1 51 ? 43.766 51.828 39.699 1.00 53.91 49 VAL B O 1
ATOM 2271 N N . ASP B 1 52 ? 45.670 52.386 38.635 1.00 52.64 50 ASP B N 1
ATOM 2272 C CA . ASP B 1 52 ? 46.535 51.580 39.515 1.00 53.33 50 ASP B CA 1
ATOM 2273 C C . ASP B 1 52 ? 47.370 52.499 40.413 1.00 51.37 50 ASP B C 1
ATOM 2274 O O . ASP B 1 52 ? 47.130 53.712 40.438 1.00 52.75 50 ASP B O 1
ATOM 2279 N N . THR B 1 53 ? 48.338 51.930 41.139 1.00 51.11 51 THR B N 1
ATOM 2280 C CA . THR B 1 53 ? 49.208 52.715 42.031 1.00 49.89 51 THR B CA 1
ATOM 2281 C C . THR B 1 53 ? 50.177 53.659 41.276 1.00 46.47 51 THR B C 1
ATOM 2282 O O . THR B 1 53 ? 50.517 54.702 41.785 1.00 46.30 51 THR B O 1
ATOM 2286 N N . SER B 1 54 ? 50.592 53.297 40.070 1.00 44.71 52 SER B N 1
ATOM 2287 C CA . SER B 1 54 ? 51.443 54.152 39.246 1.00 48.78 52 SER B CA 1
ATOM 2288 C C . SER B 1 54 ? 50.739 55.430 38.822 1.00 50.23 52 SER B C 1
ATOM 2289 O O . SER B 1 54 ? 51.263 56.536 38.985 1.00 54.98 52 SER B O 1
ATOM 2292 N N . VAL B 1 55 ? 49.534 55.268 38.300 1.00 55.31 53 VAL B N 1
ATOM 2293 C CA . VAL B 1 55 ? 48.698 56.389 37.896 1.00 52.99 53 VAL B CA 1
ATOM 2294 C C . VAL B 1 55 ? 48.358 57.289 39.111 1.00 50.77 53 VAL B C 1
ATOM 2295 O O . VAL B 1 55 ? 48.574 58.490 39.052 1.00 56.51 53 VAL B O 1
ATOM 2299 N N . VAL B 1 56 ? 47.869 56.707 40.202 1.00 50.23 54 VAL B N 1
ATOM 2300 C CA . VAL B 1 56 ? 47.630 57.463 41.456 1.00 54.09 54 VAL B CA 1
ATOM 2301 C C . VAL B 1 56 ? 48.870 58.257 41.875 1.00 52.10 54 VAL B C 1
ATOM 2302 O O . VAL B 1 56 ? 48.784 59.453 42.078 1.00 55.09 54 VAL B O 1
ATOM 2306 N N . SER B 1 57 ? 50.021 57.596 41.967 1.00 55.43 55 SER B N 1
ATOM 2307 C CA . SER B 1 57 ? 51.274 58.288 42.311 1.00 57.45 55 SER B CA 1
ATOM 2308 C C . SER B 1 57 ? 51.606 59.464 41.371 1.00 56.65 55 SER B C 1
ATOM 2309 O O . SER B 1 57 ? 51.907 60.559 41.839 1.00 58.49 55 SER B O 1
ATOM 2312 N N . GLN B 1 58 ? 51.508 59.246 40.062 1.00 55.98 56 GLN B N 1
ATOM 2313 C CA . GLN B 1 58 ? 51.752 60.303 39.070 1.00 56.79 56 GLN B CA 1
ATOM 2314 C C . GLN B 1 58 ? 50.765 61.485 39.160 1.00 55.87 56 GLN B C 1
ATOM 2315 O O . GLN B 1 58 ? 51.175 62.645 39.173 1.00 56.74 56 GLN B O 1
ATOM 2321 N N . ARG B 1 59 ? 49.474 61.176 39.213 1.00 54.63 57 ARG B N 1
ATOM 2322 C CA . ARG B 1 59 ? 48.429 62.191 39.207 1.00 53.51 57 ARG B CA 1
ATOM 2323 C C . ARG B 1 59 ? 48.317 62.950 40.521 1.00 54.12 57 ARG B C 1
ATOM 2324 O O . ARG B 1 59 ? 48.071 64.155 40.499 1.00 52.20 57 ARG B O 1
ATOM 2332 N N . ALA B 1 60 ? 48.488 62.249 41.648 1.00 50.01 58 ALA B N 1
ATOM 2333 C CA . ALA B 1 60 ? 48.417 62.876 42.970 1.00 53.41 58 ALA B CA 1
ATOM 2334 C C . ALA B 1 60 ? 49.582 63.840 43.225 1.00 57.94 58 ALA B C 1
ATOM 2335 O O . ALA B 1 60 ? 49.389 64.883 43.867 1.00 60.18 58 ALA B O 1
ATOM 2337 N N . LYS B 1 61 ? 50.769 63.492 42.714 1.00 59.70 59 LYS B N 1
ATOM 2338 C CA . LYS B 1 61 ? 51.968 64.325 42.777 1.00 60.98 59 LYS B CA 1
ATOM 2339 C C . LYS B 1 61 ? 51.838 65.554 41.899 1.00 64.14 59 LYS B C 1
ATOM 2340 O O . LYS B 1 61 ? 52.328 66.618 42.253 1.00 65.94 59 LYS B O 1
ATOM 2346 N N . GLU B 1 62 ? 51.216 65.379 40.734 1.00 61.41 60 GLU B N 1
ATOM 2347 C CA . GLU B 1 62 ? 50.995 66.449 39.772 1.00 61.76 60 GLU B CA 1
ATOM 2348 C C . GLU B 1 62 ? 50.004 67.465 40.325 1.00 60.18 60 GLU B C 1
ATOM 2349 O O . GLU B 1 62 ? 50.196 68.673 40.194 1.00 62.21 60 GLU B O 1
ATOM 2355 N N . LEU B 1 63 ? 48.951 66.957 40.959 1.00 58.66 61 LEU B N 1
ATOM 2356 C CA . LEU B 1 63 ? 47.863 67.782 41.458 1.00 58.92 61 LEU B CA 1
ATOM 2357 C C . LEU B 1 63 ? 48.128 68.390 42.843 1.00 57.31 61 LEU B C 1
ATOM 2358 O O . LEU B 1 63 ? 47.480 69.352 43.237 1.00 60.21 61 LEU B O 1
ATOM 2363 N N . ASN B 1 64 ? 49.065 67.812 43.576 1.00 57.37 62 ASN B N 1
ATOM 2364 C CA . ASN B 1 64 ? 49.282 68.157 44.969 1.00 57.10 62 ASN B CA 1
ATOM 2365 C C . ASN B 1 64 ? 50.775 68.092 45.257 1.00 59.65 62 ASN B C 1
ATOM 2366 O O . ASN B 1 64 ? 51.255 67.153 45.893 1.00 60.49 62 ASN B O 1
ATOM 2371 N N . LYS B 1 65 ? 51.502 69.094 44.764 1.00 63.42 63 LYS B N 1
ATOM 2372 C CA . LYS B 1 65 ? 52.962 69.068 44.728 1.00 68.05 63 LYS B CA 1
ATOM 2373 C C . LYS B 1 65 ? 53.611 69.095 46.103 1.00 70.08 63 LYS B C 1
ATOM 2374 O O . LYS B 1 65 ? 54.742 68.623 46.270 1.00 70.87 63 LYS B O 1
ATOM 2380 N N . ARG B 1 66 ? 52.881 69.632 47.078 1.00 71.09 64 ARG B N 1
ATOM 2381 C CA A ARG B 1 66 ? 53.376 69.731 48.445 0.50 73.42 64 ARG B CA 1
ATOM 2382 C CA B ARG B 1 66 ? 53.362 69.745 48.453 0.50 73.24 64 ARG B CA 1
ATOM 2383 C C . ARG B 1 66 ? 52.653 68.733 49.356 1.00 75.29 64 ARG B C 1
ATOM 2384 O O . ARG B 1 66 ? 52.295 69.041 50.499 1.00 74.49 64 ARG B O 1
ATOM 2399 N N . LEU B 1 67 ? 52.453 67.526 48.819 1.00 78.89 65 LEU B N 1
ATOM 2400 C CA . LEU B 1 67 ? 51.874 66.380 49.536 1.00 82.51 65 LEU B CA 1
ATOM 2401 C C . LEU B 1 67 ? 52.815 65.182 49.365 1.00 82.88 65 LEU B C 1
ATOM 2402 O O . LEU B 1 67 ? 53.376 64.984 48.284 1.00 81.80 65 LEU B O 1
ATOM 2407 N N . THR B 1 68 ? 52.986 64.379 50.412 1.00 85.12 66 THR B N 1
ATOM 2408 C CA . THR B 1 68 ? 54.153 63.489 50.458 1.00 88.57 66 THR B CA 1
ATOM 2409 C C . THR B 1 68 ? 53.962 61.965 50.653 1.00 89.49 66 THR B C 1
ATOM 2410 O O . THR B 1 68 ? 54.853 61.185 50.288 1.00 88.15 66 THR B O 1
ATOM 2414 N N . ALA B 1 69 ? 52.826 61.554 51.220 1.00 89.95 67 ALA B N 1
ATOM 2415 C CA . ALA B 1 69 ? 52.534 60.130 51.495 1.00 87.94 67 ALA B CA 1
ATOM 2416 C C . ALA B 1 69 ? 52.337 59.267 50.228 1.00 85.11 67 ALA B C 1
ATOM 2417 O O . ALA B 1 69 ? 52.047 59.803 49.153 1.00 83.69 67 ALA B O 1
ATOM 2419 N N . PRO B 1 70 ? 52.514 57.929 50.351 1.00 82.19 68 PRO B N 1
ATOM 2420 C CA . PRO B 1 70 ? 52.329 56.986 49.226 1.00 78.90 68 PRO B CA 1
ATOM 2421 C C . PRO B 1 70 ? 50.872 56.865 48.720 1.00 75.95 68 PRO B C 1
ATOM 2422 O O . PRO B 1 70 ? 49.958 57.349 49.390 1.00 71.43 68 PRO B O 1
ATOM 2426 N N . PRO B 1 71 ? 50.667 56.233 47.536 1.00 73.87 69 PRO B N 1
ATOM 2427 C CA . PRO B 1 71 ? 49.362 55.971 46.926 1.00 71.73 69 PRO B CA 1
ATOM 2428 C C . PRO B 1 71 ? 48.270 55.387 47.846 1.00 70.63 69 PRO B C 1
ATOM 2429 O O . PRO B 1 71 ? 47.137 55.882 47.823 1.00 67.80 69 PRO B O 1
ATOM 2433 N N . ALA B 1 72 ? 48.609 54.362 48.635 1.00 70.23 70 ALA B N 1
ATOM 2434 C CA . ALA B 1 72 ? 47.677 53.744 49.604 1.00 67.89 70 ALA B CA 1
ATOM 2435 C C . ALA B 1 72 ? 46.982 54.742 50.540 1.00 66.20 70 ALA B C 1
ATOM 2436 O O . ALA B 1 72 ? 45.785 54.626 50.788 1.00 66.67 70 ALA B O 1
ATOM 2438 N N . ALA B 1 73 ? 47.733 55.721 51.037 1.00 64.51 71 ALA B N 1
ATOM 2439 C CA . ALA B 1 73 ? 47.186 56.787 51.882 1.00 64.83 71 ALA B CA 1
ATOM 2440 C C . ALA B 1 73 ? 46.317 57.789 51.104 1.00 63.17 71 ALA B C 1
ATOM 2441 O O . ALA B 1 73 ? 45.362 58.357 51.643 1.00 62.19 71 ALA B O 1
ATOM 2443 N N . PHE B 1 74 ? 46.656 58.012 49.841 1.00 63.08 72 PHE B N 1
ATOM 2444 C CA . PHE B 1 74 ? 45.869 58.883 48.990 1.00 59.03 72 PHE B CA 1
ATOM 2445 C C . PHE B 1 74 ? 44.529 58.227 48.607 1.00 58.36 72 PHE B C 1
ATOM 2446 O O . PHE B 1 74 ? 43.468 58.850 48.701 1.00 57.75 72 PHE B O 1
ATOM 2454 N N . LEU B 1 75 ? 44.591 56.962 48.195 1.00 58.02 73 LEU B N 1
ATOM 2455 C CA . LEU B 1 75 ? 43.406 56.140 47.944 1.00 58.66 73 LEU B CA 1
ATOM 2456 C C . LEU B 1 75 ? 42.558 55.983 49.201 1.00 61.27 73 LEU B C 1
ATOM 2457 O O . LEU B 1 75 ? 41.334 55.848 49.123 1.00 64.13 73 LEU B O 1
ATOM 2462 N N . CYS B 1 76 ? 43.210 56.018 50.358 1.00 61.87 74 CYS B N 1
ATOM 2463 C CA . CYS B 1 76 ? 42.504 55.999 51.629 1.00 62.58 74 CYS B CA 1
ATOM 2464 C C . CYS B 1 76 ? 41.684 57.275 51.867 1.00 61.19 74 CYS B C 1
ATOM 2465 O O . CYS B 1 76 ? 40.519 57.194 52.245 1.00 60.45 74 CYS B O 1
ATOM 2468 N N . HIS B 1 77 ? 42.275 58.442 51.624 1.00 62.59 75 HIS B N 1
ATOM 2469 C CA . HIS B 1 77 ? 41.527 59.694 51.723 1.00 64.58 75 HIS B CA 1
ATOM 2470 C C . HIS B 1 77 ? 40.392 59.831 50.695 1.00 66.19 75 HIS B C 1
ATOM 2471 O O . HIS B 1 77 ? 39.292 60.253 51.050 1.00 68.25 75 HIS B O 1
ATOM 2478 N N . LEU B 1 78 ? 40.660 59.492 49.431 1.00 64.12 76 LEU B N 1
ATOM 2479 C CA . LEU B 1 78 ? 39.622 59.461 48.402 1.00 61.12 76 LEU B CA 1
ATOM 2480 C C . LEU B 1 78 ? 38.407 58.660 48.842 1.00 62.66 76 LEU B C 1
ATOM 2481 O O . LEU B 1 78 ? 37.276 59.078 48.633 1.00 64.46 76 LEU B O 1
ATOM 2486 N N . ASP B 1 79 ? 38.655 57.503 49.443 1.00 63.21 77 ASP B N 1
ATOM 2487 C CA . ASP B 1 79 ? 37.605 56.619 49.903 1.00 64.14 77 ASP B CA 1
ATOM 2488 C C . ASP B 1 79 ? 36.832 57.265 51.064 1.00 65.32 77 ASP B C 1
ATOM 2489 O O . ASP B 1 79 ? 35.613 57.114 51.164 1.00 64.72 77 ASP B O 1
ATOM 2494 N N . ASN B 1 80 ? 37.539 57.996 51.925 1.00 65.63 78 ASN B N 1
ATOM 2495 C CA . ASN B 1 80 ? 36.895 58.668 53.060 1.00 67.56 78 ASN B CA 1
ATOM 2496 C C . ASN B 1 80 ? 36.045 59.879 52.647 1.00 68.83 78 ASN B C 1
ATOM 2497 O O . ASN B 1 80 ? 35.037 60.168 53.277 1.00 68.04 78 ASN B O 1
ATOM 2502 N N . LEU B 1 81 ? 36.451 60.584 51.596 1.00 71.36 79 LEU B N 1
ATOM 2503 C CA . LEU B 1 81 ? 35.606 61.633 51.016 1.00 74.57 79 LEU B CA 1
ATOM 2504 C C . LEU B 1 81 ? 34.426 61.039 50.237 1.00 76.12 79 LEU B C 1
ATOM 2505 O O . LEU B 1 81 ? 33.320 61.585 50.249 1.00 79.13 79 LEU B O 1
ATOM 2510 N N . LEU B 1 82 ? 34.669 59.918 49.564 1.00 76.68 80 LEU B N 1
ATOM 2511 C CA . LEU B 1 82 ? 33.712 59.373 48.610 1.00 76.28 80 LEU B CA 1
ATOM 2512 C C . LEU B 1 82 ? 32.628 58.503 49.238 1.00 77.55 80 LEU B C 1
ATOM 2513 O O . LEU B 1 82 ? 31.457 58.856 49.169 1.00 77.06 80 LEU B O 1
ATOM 2518 N N . ARG B 1 83 ? 33.016 57.391 49.862 1.00 79.85 81 ARG B N 1
ATOM 2519 C CA . ARG B 1 83 ? 32.060 56.354 50.284 1.00 82.92 81 ARG B CA 1
ATOM 2520 C C . ARG B 1 83 ? 30.964 56.798 51.274 1.00 83.87 81 ARG B C 1
ATOM 2521 O O . ARG B 1 83 ? 29.809 56.392 51.115 1.00 84.78 81 ARG B O 1
ATOM 2529 N N . PRO B 1 84 ? 31.307 57.612 52.298 1.00 82.84 82 PRO B N 1
ATOM 2530 C CA . PRO B 1 84 ? 30.240 58.154 53.148 1.00 82.23 82 PRO B CA 1
ATOM 2531 C C . PRO B 1 84 ? 29.212 58.989 52.374 1.00 81.63 82 PRO B C 1
ATOM 2532 O O . PRO B 1 84 ? 28.020 58.904 52.660 1.00 78.12 82 PRO B O 1
ATOM 2536 N N . LEU B 1 85 ? 29.678 59.771 51.400 1.00 83.20 83 LEU B N 1
ATOM 2537 C CA . LEU B 1 85 ? 28.812 60.620 50.560 1.00 83.91 83 LEU B CA 1
ATOM 2538 C C . LEU B 1 85 ? 27.935 59.817 49.580 1.00 82.51 83 LEU B C 1
ATOM 2539 O O . LEU B 1 85 ? 26.877 60.284 49.145 1.00 83.99 83 LEU B O 1
ATOM 2544 N N . LEU B 1 86 ? 28.383 58.615 49.238 1.00 79.03 84 LEU B N 1
ATOM 2545 C CA . LEU B 1 86 ? 27.626 57.732 48.364 1.00 77.88 84 LEU B CA 1
ATOM 2546 C C . LEU B 1 86 ? 26.606 56.881 49.144 1.00 76.71 84 LEU B C 1
ATOM 2547 O O . LEU B 1 86 ? 25.653 56.370 48.568 1.00 74.60 84 LEU B O 1
ATOM 2552 N N . LYS B 1 87 ? 26.822 56.734 50.448 1.00 79.87 85 LYS B N 1
ATOM 2553 C CA . LYS B 1 87 ? 25.876 56.050 51.334 1.00 82.90 85 LYS B CA 1
ATOM 2554 C C . LYS B 1 87 ? 24.686 56.930 51.724 1.00 84.20 85 LYS B C 1
ATOM 2555 O O . LYS B 1 87 ? 23.570 56.432 51.912 1.00 83.72 85 LYS B O 1
ATOM 2561 N N . ASP B 1 88 ? 24.938 58.230 51.849 1.00 84.45 86 ASP B N 1
ATOM 2562 C CA . ASP B 1 88 ? 23.894 59.211 52.112 1.00 87.71 86 ASP B CA 1
ATOM 2563 C C . ASP B 1 88 ? 24.243 60.573 51.545 1.00 89.85 86 ASP B C 1
ATOM 2564 O O . ASP B 1 88 ? 25.301 61.128 51.851 1.00 90.72 86 ASP B O 1
ATOM 2565 N N . ALA B 1 89 ? 23.351 61.112 50.716 1.00 91.90 87 ALA B N 1
ATOM 2566 C CA . ALA B 1 89 ? 23.501 62.467 50.171 1.00 94.67 87 ALA B CA 1
ATOM 2567 C C . ALA B 1 89 ? 23.296 63.560 51.236 1.00 96.64 87 ALA B C 1
ATOM 2568 O O . ALA B 1 89 ? 23.797 64.680 51.087 1.00 94.44 87 ALA B O 1
ATOM 2570 N N . ALA B 1 90 ? 22.569 63.217 52.304 1.00 98.71 88 ALA B N 1
ATOM 2571 C CA . ALA B 1 90 ? 22.269 64.138 53.408 1.00 101.02 88 ALA B CA 1
ATOM 2572 C C . ALA B 1 90 ? 23.374 64.211 54.480 1.00 102.36 88 ALA B C 1
ATOM 2573 O O . ALA B 1 90 ? 23.138 64.686 55.595 1.00 102.37 88 ALA B O 1
ATOM 2575 N N . HIS B 1 91 ? 24.577 63.755 54.129 1.00 104.94 89 HIS B N 1
ATOM 2576 C CA . HIS B 1 91 ? 25.701 63.667 55.069 1.00 105.74 89 HIS B CA 1
ATOM 2577 C C . HIS B 1 91 ? 26.795 64.724 54.817 1.00 105.34 89 HIS B C 1
ATOM 2578 O O . HIS B 1 91 ? 27.387 64.753 53.728 1.00 103.20 89 HIS B O 1
ATOM 2585 N N . PRO B 1 92 ? 27.079 65.574 55.840 1.00 104.50 90 PRO B N 1
ATOM 2586 C CA . PRO B 1 92 ? 27.969 66.749 55.763 1.00 102.57 90 PRO B CA 1
ATOM 2587 C C . PRO B 1 92 ? 29.318 66.462 55.098 1.00 100.53 90 PRO B C 1
ATOM 2588 O O . PRO B 1 92 ? 30.173 65.800 55.686 1.00 99.78 90 PRO B O 1
ATOM 2592 N N . SER B 1 93 ? 29.496 66.967 53.880 1.00 99.27 91 SER B N 1
ATOM 2593 C CA . SER B 1 93 ? 30.682 66.648 53.078 1.00 97.10 91 SER B CA 1
ATOM 2594 C C . SER B 1 93 ? 31.805 67.679 53.233 1.00 95.59 91 SER B C 1
ATOM 2595 O O . SER B 1 93 ? 31.557 68.889 53.277 1.00 92.88 91 SER B O 1
ATOM 2598 N N . GLU B 1 94 ? 33.038 67.177 53.316 1.00 93.00 92 GLU B N 1
ATOM 2599 C CA . GLU B 1 94 ? 34.228 68.019 53.425 1.00 88.95 92 GLU B CA 1
ATOM 2600 C C . GLU B 1 94 ? 34.740 68.403 52.031 1.00 87.23 92 GLU B C 1
ATOM 2601 O O . GLU B 1 94 ? 35.700 69.171 51.894 1.00 87.68 92 GLU B O 1
ATOM 2607 N N . ALA B 1 95 ? 34.097 67.865 50.999 1.00 82.96 93 ALA B N 1
ATOM 2608 C CA . ALA B 1 95 ? 34.553 68.069 49.628 1.00 80.12 93 ALA B CA 1
ATOM 2609 C C . ALA B 1 95 ? 33.549 68.839 48.752 1.00 78.98 93 ALA B C 1
ATOM 2610 O O . ALA B 1 95 ? 32.368 68.977 49.103 1.00 76.41 93 ALA B O 1
ATOM 2612 N N . THR B 1 96 ? 34.049 69.360 47.631 1.00 75.01 94 THR B N 1
ATOM 2613 C CA . THR B 1 96 ? 33.223 69.942 46.579 1.00 71.93 94 THR B CA 1
ATOM 2614 C C . THR B 1 96 ? 33.417 69.119 45.301 1.00 71.66 94 THR B C 1
ATOM 2615 O O . THR B 1 96 ? 34.535 68.708 44.992 1.00 74.58 94 THR B O 1
ATOM 2619 N N . PHE B 1 97 ? 32.327 68.874 44.578 1.00 68.91 95 PHE B N 1
ATOM 2620 C CA . PHE B 1 97 ? 32.371 68.136 43.323 1.00 70.34 95 PHE B CA 1
ATOM 2621 C C . PHE B 1 97 ? 31.881 68.963 42.147 1.00 69.53 95 PHE B C 1
ATOM 2622 O O . PHE B 1 97 ? 30.933 69.744 42.273 1.00 67.08 95 PHE B O 1
ATOM 2630 N N . SER B 1 98 ? 32.556 68.791 41.014 1.00 65.33 96 SER B N 1
ATOM 2631 C CA . SER B 1 98 ? 32.080 69.314 39.744 1.00 64.50 96 SER B CA 1
ATOM 2632 C C . SER B 1 98 ? 32.307 68.270 38.671 1.00 63.80 96 SER B C 1
ATOM 2633 O O . SER B 1 98 ? 32.904 67.229 38.918 1.00 60.51 96 SER B O 1
ATOM 2636 N N . CYS B 1 99 ? 31.805 68.560 37.484 1.00 65.53 97 CYS B N 1
ATOM 2637 C CA . CYS B 1 99 ? 31.822 67.619 36.404 1.00 67.04 97 CYS B CA 1
ATOM 2638 C C . CYS B 1 99 ? 31.873 68.377 35.081 1.00 67.65 97 CYS B C 1
ATOM 2639 O O . CYS B 1 99 ? 31.094 69.307 34.854 1.00 63.33 97 CYS B O 1
ATOM 2642 N N . ASP B 1 100 ? 32.813 67.978 34.223 1.00 69.24 98 ASP B N 1
ATOM 2643 C CA A ASP B 1 100 ? 33.038 68.585 32.903 0.50 67.95 98 ASP B CA 1
ATOM 2644 C CA B ASP B 1 100 ? 32.863 68.545 32.887 0.50 68.47 98 ASP B CA 1
ATOM 2645 C C . ASP B 1 100 ? 33.144 67.514 31.811 1.00 66.33 98 ASP B C 1
ATOM 2646 O O . ASP B 1 100 ? 33.804 66.503 32.024 1.00 65.51 98 ASP B O 1
ATOM 2655 N N . CYS B 1 101 ? 32.548 67.772 30.656 1.00 68.56 99 CYS B N 1
ATOM 2656 C CA . CYS B 1 101 ? 32.676 66.917 29.491 1.00 70.92 99 CYS B CA 1
ATOM 2657 C C . CYS B 1 101 ? 33.629 67.507 28.463 1.00 70.13 99 CYS B C 1
ATOM 2658 O O . CYS B 1 101 ? 33.439 68.617 27.977 1.00 70.74 99 CYS B O 1
ATOM 2661 N N . VAL B 1 102 ? 34.676 66.749 28.172 1.00 69.10 100 VAL B N 1
ATOM 2662 C CA . VAL B 1 102 ? 35.693 67.110 27.200 1.00 69.72 100 VAL B CA 1
ATOM 2663 C C . VAL B 1 102 ? 35.641 66.053 26.094 1.00 69.03 100 VAL B C 1
ATOM 2664 O O . VAL B 1 102 ? 36.079 64.921 26.292 1.00 72.83 100 VAL B O 1
ATOM 2668 N N . ALA B 1 103 ? 35.090 66.420 24.943 1.00 69.44 101 ALA B N 1
ATOM 2669 C CA . ALA B 1 103 ? 34.862 65.487 23.844 1.00 69.99 101 ALA B CA 1
ATOM 2670 C C . ALA B 1 103 ? 33.985 64.330 24.330 1.00 70.86 101 ALA B C 1
ATOM 2671 O O . ALA B 1 103 ? 32.910 64.580 24.894 1.00 71.79 101 ALA B O 1
ATOM 2673 N N . ASP B 1 104 ? 34.442 63.088 24.129 1.00 67.94 102 ASP B N 1
ATOM 2674 C CA . ASP B 1 104 ? 33.723 61.865 24.572 1.00 67.60 102 ASP B CA 1
ATOM 2675 C C . ASP B 1 104 ? 34.023 61.451 26.027 1.00 65.07 102 ASP B C 1
ATOM 2676 O O . ASP B 1 104 ? 33.577 60.404 26.487 1.00 71.02 102 ASP B O 1
ATOM 2681 N N . ALA B 1 105 ? 34.786 62.270 26.739 1.00 63.72 103 ALA B N 1
ATOM 2682 C CA . ALA B 1 105 ? 35.246 61.952 28.084 1.00 58.37 103 ALA B CA 1
ATOM 2683 C C . ALA B 1 105 ? 34.479 62.721 29.166 1.00 60.59 103 ALA B C 1
ATOM 2684 O O . ALA B 1 105 ? 33.920 63.805 28.913 1.00 56.24 103 ALA B O 1
ATOM 2686 N N . LEU B 1 106 ? 34.461 62.154 30.371 1.00 58.44 104 LEU B N 1
ATOM 2687 C CA . LEU B 1 106 ? 33.854 62.799 31.521 1.00 57.20 104 LEU B CA 1
ATOM 2688 C C . LEU B 1 106 ? 34.932 62.913 32.562 1.00 58.05 104 LEU B C 1
ATOM 2689 O O . LEU B 1 106 ? 35.635 61.947 32.826 1.00 61.08 104 LEU B O 1
ATOM 2694 N N . ILE B 1 107 ? 35.074 64.102 33.134 1.00 58.37 105 ILE B N 1
ATOM 2695 C CA . ILE B 1 107 ? 36.032 64.345 34.205 1.00 56.35 105 ILE B CA 1
ATOM 2696 C C . ILE B 1 107 ? 35.285 64.819 35.460 1.00 58.28 105 ILE B C 1
ATOM 2697 O O . ILE B 1 107 ? 34.725 65.918 35.489 1.00 56.85 105 ILE B O 1
ATOM 2702 N N . LEU B 1 108 ? 35.263 63.967 36.477 1.00 58.08 106 LEU B N 1
ATOM 2703 C CA . LEU B 1 108 ? 34.738 64.319 37.780 1.00 57.92 106 LEU B CA 1
ATOM 2704 C C . LEU B 1 108 ? 35.858 64.918 38.616 1.00 58.71 106 LEU B C 1
ATOM 2705 O O . LEU B 1 108 ? 36.892 64.279 38.827 1.00 60.79 106 LEU B O 1
ATOM 2710 N N . ARG B 1 109 ? 35.650 66.150 39.074 1.00 55.50 107 ARG B N 1
ATOM 2711 C CA . ARG B 1 109 ? 36.662 66.878 39.832 1.00 55.34 107 ARG B CA 1
ATOM 2712 C C . ARG B 1 109 ? 36.293 66.874 41.304 1.00 56.74 107 ARG B C 1
ATOM 2713 O O . ARG B 1 109 ? 35.102 66.949 41.657 1.00 58.85 107 ARG B O 1
ATOM 2721 N N . VAL B 1 110 ? 37.312 66.741 42.151 1.00 55.07 108 VAL B N 1
ATOM 2722 C CA . VAL B 1 110 ? 37.154 66.831 43.603 1.00 58.44 108 VAL B CA 1
ATOM 2723 C C . VAL B 1 110 ? 38.031 67.944 44.163 1.00 59.85 108 VAL B C 1
ATOM 2724 O O . VAL B 1 110 ? 39.199 68.110 43.775 1.00 58.75 108 VAL B O 1
ATOM 2728 N N . ARG B 1 111 ? 37.440 68.710 45.071 1.00 62.43 109 ARG B N 1
ATOM 2729 C CA A ARG B 1 111 ? 38.134 69.767 45.798 0.50 63.81 109 ARG B CA 1
ATOM 2730 C CA B ARG B 1 111 ? 38.188 69.706 45.818 0.50 63.08 109 ARG B CA 1
ATOM 2731 C C . ARG B 1 111 ? 37.951 69.501 47.298 1.00 64.96 109 ARG B C 1
ATOM 2732 O O . ARG B 1 111 ? 36.809 69.462 47.779 1.00 65.13 109 ARG B O 1
ATOM 2747 N N . SER B 1 112 ? 39.053 69.319 48.019 1.00 67.41 110 SER B N 1
ATOM 2748 C CA . SER B 1 112 ? 38.994 69.100 49.462 1.00 69.52 110 SER B CA 1
ATOM 2749 C C . SER B 1 112 ? 40.164 69.777 50.179 1.00 70.12 110 SER B C 1
ATOM 2750 O O . SER B 1 112 ? 40.886 70.589 49.595 1.00 67.61 110 SER B O 1
ATOM 2753 N N . GLU B 1 113 ? 40.309 69.464 51.462 1.00 75.19 111 GLU B N 1
ATOM 2754 C CA . GLU B 1 113 ? 41.466 69.875 52.252 1.00 76.76 111 GLU B CA 1
ATOM 2755 C C . GLU B 1 113 ? 42.000 68.657 53.000 1.00 80.18 111 GLU B C 1
ATOM 2756 O O . GLU B 1 113 ? 41.223 67.786 53.407 1.00 81.25 111 GLU B O 1
ATOM 2762 N N . LEU B 1 114 ? 43.323 68.574 53.134 1.00 82.86 112 LEU B N 1
ATOM 2763 C CA . LEU B 1 114 ? 43.954 67.602 54.033 1.00 84.45 112 LEU B CA 1
ATOM 2764 C C . LEU B 1 114 ? 45.126 68.237 54.807 1.00 85.70 112 LEU B C 1
ATOM 2765 O O . LEU B 1 114 ? 46.127 68.660 54.210 1.00 84.35 112 LEU B O 1
ATOM 2770 N N . SER B 1 115 ? 44.961 68.313 56.132 1.00 86.83 113 SER B N 1
ATOM 2771 C CA . SER B 1 115 ? 45.949 68.882 57.064 1.00 87.49 113 SER B CA 1
ATOM 2772 C C . SER B 1 115 ? 46.343 70.329 56.736 1.00 88.07 113 SER B C 1
ATOM 2773 O O . SER B 1 115 ? 47.534 70.649 56.587 1.00 85.89 113 SER B O 1
ATOM 2776 N N . GLY B 1 116 ? 45.332 71.193 56.624 1.00 87.30 114 GLY B N 1
ATOM 2777 C CA . GLY B 1 116 ? 45.537 72.622 56.351 1.00 84.84 114 GLY B CA 1
ATOM 2778 C C . GLY B 1 116 ? 45.947 72.968 54.925 1.00 82.41 114 GLY B C 1
ATOM 2779 O O . GLY B 1 116 ? 46.097 74.143 54.589 1.00 81.84 114 GLY B O 1
ATOM 2780 N N . LEU B 1 117 ? 46.140 71.947 54.092 1.00 78.38 115 LEU B N 1
ATOM 2781 C CA . LEU B 1 117 ? 46.500 72.130 52.685 1.00 75.45 115 LEU B CA 1
ATOM 2782 C C . LEU B 1 117 ? 45.294 71.815 51.789 1.00 70.57 115 LEU B C 1
ATOM 2783 O O . LEU B 1 117 ? 44.373 71.125 52.227 1.00 68.39 115 LEU B O 1
ATOM 2788 N N . PRO B 1 118 ? 45.268 72.348 50.547 1.00 68.15 116 PRO B N 1
ATOM 2789 C CA . PRO B 1 118 ? 44.197 71.904 49.640 1.00 66.65 116 PRO B CA 1
ATOM 2790 C C . PRO B 1 118 ? 44.468 70.511 49.056 1.00 65.35 116 PRO B C 1
ATOM 2791 O O . PRO B 1 118 ? 45.616 70.137 48.825 1.00 63.43 116 PRO B O 1
ATOM 2795 N N . PHE B 1 119 ? 43.396 69.756 48.845 1.00 67.60 117 PHE B N 1
ATOM 2796 C CA . PHE B 1 119 ? 43.460 68.405 48.311 1.00 64.96 117 PHE B CA 1
ATOM 2797 C C . PHE B 1 119 ? 42.636 68.351 47.025 1.00 63.02 117 PHE B C 1
ATOM 2798 O O . PHE B 1 119 ? 41.462 68.697 47.031 1.00 59.45 117 PHE B O 1
ATOM 2806 N N . TYR B 1 120 ? 43.271 67.901 45.939 1.00 60.90 118 TYR B N 1
ATOM 2807 C CA . TYR B 1 120 ? 42.659 67.831 44.621 1.00 56.43 118 TYR B CA 1
ATOM 2808 C C . TYR B 1 120 ? 42.748 66.421 44.025 1.00 57.99 118 TYR B C 1
ATOM 2809 O O . TYR B 1 120 ? 43.784 65.767 44.098 1.00 59.76 118 TYR B O 1
ATOM 2818 N N . TRP B 1 121 ? 41.652 65.968 43.430 1.00 56.80 119 TRP B N 1
ATOM 2819 C CA . TRP B 1 121 ? 41.655 64.772 42.603 1.00 57.41 119 TRP B CA 1
ATOM 2820 C C . TRP B 1 121 ? 40.805 64.989 41.358 1.00 58.47 119 TRP B C 1
ATOM 2821 O O . TRP B 1 121 ? 39.812 65.719 41.406 1.00 55.10 119 TRP B O 1
ATOM 2832 N N . ASN B 1 122 ? 41.237 64.373 40.251 1.00 57.62 120 ASN B N 1
ATOM 2833 C CA . ASN B 1 122 ? 40.428 64.243 39.045 1.00 55.86 120 ASN B CA 1
ATOM 2834 C C . ASN B 1 122 ? 40.266 62.753 38.676 1.00 58.31 120 ASN B C 1
ATOM 2835 O O . ASN B 1 122 ? 41.255 61.987 38.614 1.00 57.46 120 ASN B O 1
ATOM 2840 N N . PHE B 1 123 ? 39.006 62.356 38.479 1.00 53.67 121 PHE B N 1
ATOM 2841 C CA . PHE B 1 123 ? 38.648 61.073 37.912 1.00 51.43 121 PHE B CA 1
ATOM 2842 C C . PHE B 1 123 ? 38.433 61.289 36.413 1.00 52.56 121 PHE B C 1
ATOM 2843 O O . PHE B 1 123 ? 37.442 61.911 36.004 1.00 56.55 121 PHE B O 1
ATOM 2851 N N . HIS B 1 124 ? 39.356 60.810 35.590 1.00 53.68 122 HIS B N 1
ATOM 2852 C CA . HIS B 1 124 ? 39.229 60.969 34.128 1.00 55.42 122 HIS B CA 1
ATOM 2853 C C . HIS B 1 124 ? 38.600 59.715 33.531 1.00 56.60 122 HIS B C 1
ATOM 2854 O O . HIS B 1 124 ? 39.187 58.628 33.602 1.00 53.74 122 HIS B O 1
ATOM 2861 N N . CYS B 1 125 ? 37.403 59.879 32.958 1.00 55.24 123 CYS B N 1
ATOM 2862 C CA . CYS B 1 125 ? 36.588 58.753 32.480 1.00 54.48 123 CYS B CA 1
ATOM 2863 C C . CYS B 1 125 ? 36.410 58.730 30.967 1.00 54.19 123 CYS B C 1
ATOM 2864 O O . CYS B 1 125 ? 36.197 59.758 30.329 1.00 53.41 123 CYS B O 1
ATOM 2875 N N . LEU B 1 127 ? 34.269 56.546 27.701 1.00 44.98 125 LEU B N 1
ATOM 2876 C CA . LEU B 1 127 ? 33.052 55.804 27.437 1.00 51.47 125 LEU B CA 1
ATOM 2877 C C . LEU B 1 127 ? 33.285 54.328 27.770 1.00 53.57 125 LEU B C 1
ATOM 2878 O O . LEU B 1 127 ? 34.275 53.732 27.320 1.00 53.96 125 LEU B O 1
ATOM 2883 N N . ALA B 1 128 ? 32.412 53.766 28.603 1.00 49.00 126 ALA B N 1
ATOM 2884 C CA . ALA B 1 128 ? 32.570 52.382 29.039 1.00 46.40 126 ALA B CA 1
ATOM 2885 C C . ALA B 1 128 ? 32.318 51.446 27.873 1.00 48.50 126 ALA B C 1
ATOM 2886 O O . ALA B 1 128 ? 31.554 51.759 26.964 1.00 48.63 126 ALA B O 1
ATOM 2888 N N . SER B 1 129 ? 32.967 50.285 27.914 1.00 46.55 127 SER B N 1
ATOM 2889 C CA . SER B 1 129 ? 32.836 49.312 26.874 1.00 44.18 127 SER B CA 1
ATOM 2890 C C . SER B 1 129 ? 31.414 48.751 26.923 1.00 44.85 127 SER B C 1
ATOM 2891 O O . SER B 1 129 ? 30.781 48.778 27.957 1.00 44.78 127 SER B O 1
ATOM 2894 N N . PRO B 1 130 ? 30.918 48.248 25.781 1.00 49.42 128 PRO B N 1
ATOM 2895 C CA . PRO B 1 130 ? 29.628 47.531 25.711 1.00 44.66 128 PRO B CA 1
ATOM 2896 C C . PRO B 1 130 ? 29.507 46.425 26.777 1.00 48.16 128 PRO B C 1
ATOM 2897 O O . PRO B 1 130 ? 28.440 46.208 27.338 1.00 50.95 128 PRO B O 1
ATOM 2901 N N . SER B 1 131 ? 30.621 45.771 27.069 1.00 49.47 129 SER B N 1
ATOM 2902 C CA . SER B 1 131 ? 30.707 44.690 28.030 1.00 49.59 129 SER B CA 1
ATOM 2903 C C . SER B 1 131 ? 30.490 45.149 29.475 1.00 48.39 129 SER B C 1
ATOM 2904 O O . SER B 1 131 ? 29.940 44.413 30.276 1.00 49.46 129 SER B O 1
ATOM 2907 N N . LEU B 1 132 ? 30.924 46.356 29.814 1.00 50.74 130 LEU B N 1
ATOM 2908 C CA . LEU B 1 132 ? 30.666 46.882 31.166 1.00 47.17 130 LEU B CA 1
ATOM 2909 C C . LEU B 1 132 ? 29.230 47.351 31.283 1.00 44.28 130 LEU B C 1
ATOM 2910 O O . LEU B 1 132 ? 28.596 47.136 32.304 1.00 43.78 130 LEU B O 1
ATOM 2915 N N . VAL B 1 133 ? 28.728 47.973 30.221 1.00 44.57 131 VAL B N 1
ATOM 2916 C CA . VAL B 1 133 ? 27.355 48.423 30.156 1.00 44.48 131 VAL B CA 1
ATOM 2917 C C . VAL B 1 133 ? 26.386 47.244 30.339 1.00 45.03 131 VAL B C 1
ATOM 2918 O O . VAL B 1 133 ? 25.425 47.306 31.114 1.00 45.98 131 VAL B O 1
ATOM 2922 N N . SER B 1 134 ? 26.657 46.156 29.643 1.00 45.45 132 SER B N 1
ATOM 2923 C CA . SER B 1 134 ? 25.810 44.988 29.764 1.00 47.62 132 SER B CA 1
ATOM 2924 C C . SER B 1 134 ? 25.905 44.333 31.177 1.00 48.29 132 SER B C 1
ATOM 2925 O O . SER B 1 134 ? 24.904 43.944 31.755 1.00 48.38 132 SER B O 1
ATOM 2928 N N . GLN B 1 135 ? 27.115 44.243 31.717 1.00 52.21 133 GLN B N 1
ATOM 2929 C CA . GLN B 1 135 ? 27.381 43.571 32.988 1.00 51.38 133 GLN B CA 1
ATOM 2930 C C . GLN B 1 135 ? 26.833 44.351 34.192 1.00 50.91 133 GLN B C 1
ATOM 2931 O O . GLN B 1 135 ? 26.297 43.759 35.139 1.00 47.67 133 GLN B O 1
ATOM 2937 N N . HIS B 1 136 ? 26.963 45.676 34.138 1.00 46.04 134 HIS B N 1
ATOM 2938 C CA . HIS B 1 136 ? 26.638 46.513 35.271 1.00 44.33 134 HIS B CA 1
ATOM 2939 C C . HIS B 1 136 ? 25.242 47.103 35.183 1.00 44.86 134 HIS B C 1
ATOM 2940 O O . HIS B 1 136 ? 24.731 47.605 36.181 1.00 44.68 134 HIS B O 1
ATOM 2947 N N . LEU B 1 137 ? 24.626 47.025 34.002 1.00 46.19 135 LEU B N 1
ATOM 2948 C CA . LEU B 1 137 ? 23.298 47.627 33.779 1.00 47.30 135 LEU B CA 1
ATOM 2949 C C . LEU B 1 137 ? 22.280 46.740 33.047 1.00 45.42 135 LEU B C 1
ATOM 2950 O O . LEU B 1 137 ? 21.261 46.423 33.609 1.00 50.29 135 LEU B O 1
ATOM 2955 N N . ILE B 1 138 ? 22.541 46.361 31.797 1.00 46.73 136 ILE B N 1
ATOM 2956 C CA . ILE B 1 138 ? 21.531 45.673 30.997 1.00 45.66 136 ILE B CA 1
ATOM 2957 C C . ILE B 1 138 ? 21.112 44.322 31.595 1.00 45.32 136 ILE B C 1
ATOM 2958 O O . ILE B 1 138 ? 19.936 44.088 31.817 1.00 45.38 136 ILE B O 1
ATOM 2963 N N . ARG B 1 139 ? 22.069 43.454 31.871 1.00 47.49 137 ARG B N 1
ATOM 2964 C CA . ARG B 1 139 ? 21.748 42.130 32.418 1.00 48.80 137 ARG B CA 1
ATOM 2965 C C . ARG B 1 139 ? 21.139 42.206 33.852 1.00 47.95 137 ARG B C 1
ATOM 2966 O O . ARG B 1 139 ? 20.079 41.652 34.093 1.00 45.16 137 ARG B O 1
ATOM 2974 N N . PRO B 1 140 ? 21.798 42.906 34.805 1.00 46.77 138 PRO B N 1
ATOM 2975 C CA . PRO B 1 140 ? 21.100 43.060 36.099 1.00 46.86 138 PRO B CA 1
ATOM 2976 C C . PRO B 1 140 ? 19.718 43.717 36.002 1.00 47.67 138 PRO B C 1
ATOM 2977 O O . PRO B 1 140 ? 18.793 43.217 36.598 1.00 48.66 138 PRO B O 1
ATOM 2981 N N . LEU B 1 141 ? 19.562 44.815 35.270 1.00 43.87 139 LEU B N 1
ATOM 2982 C CA . LEU B 1 141 ? 18.223 45.412 35.143 1.00 42.40 139 LEU B CA 1
ATOM 2983 C C . LEU B 1 141 ? 17.176 44.409 34.574 1.00 47.86 139 LEU B C 1
ATOM 2984 O O . LEU B 1 141 ? 16.069 44.308 35.097 1.00 51.97 139 LEU B O 1
ATOM 2997 N N . GLY B 1 143 ? 17.507 41.093 34.934 1.00 47.28 141 GLY B N 1
ATOM 2998 C CA . GLY B 1 143 ? 17.360 40.144 36.046 1.00 47.14 141 GLY B CA 1
ATOM 2999 C C . GLY B 1 143 ? 16.309 40.616 37.042 1.00 46.73 141 GLY B C 1
ATOM 3000 O O . GLY B 1 143 ? 15.425 39.858 37.480 1.00 50.41 141 GLY B O 1
ATOM 3009 N N . SER B 1 145 ? 13.787 42.973 36.658 1.00 47.84 143 SER B N 1
ATOM 3010 C CA . SER B 1 145 ? 12.434 42.913 36.134 1.00 45.92 143 SER B CA 1
ATOM 3011 C C . SER B 1 145 ? 11.842 41.491 36.201 1.00 49.93 143 SER B C 1
ATOM 3012 O O . SER B 1 145 ? 10.692 41.303 36.621 1.00 49.74 143 SER B O 1
ATOM 3015 N N .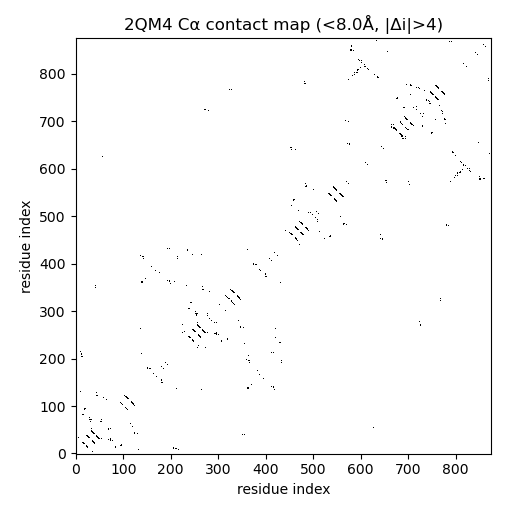 LEU B 1 146 ? 12.621 40.488 35.796 1.00 45.26 144 LEU B N 1
ATOM 3016 C CA . LEU B 1 146 ? 12.142 39.106 35.898 1.00 48.71 144 LEU B CA 1
ATOM 3017 C C . LEU B 1 146 ? 11.835 38.723 37.349 1.00 48.49 144 LEU B C 1
ATOM 3018 O O . LEU B 1 146 ? 10.808 38.085 37.625 1.00 50.37 144 LEU B O 1
ATOM 3023 N N . ALA B 1 147 ? 12.732 39.109 38.257 1.00 49.74 145 ALA B N 1
ATOM 3024 C CA . ALA B 1 147 ? 12.615 38.765 39.671 1.00 48.32 145 ALA B CA 1
ATOM 3025 C C . ALA B 1 147 ? 11.399 39.430 40.294 1.00 50.74 145 ALA B C 1
ATOM 3026 O O . ALA B 1 147 ? 10.654 38.772 41.010 1.00 48.62 145 ALA B O 1
ATOM 3028 N N . LEU B 1 148 ? 11.211 40.722 40.010 1.00 46.79 146 LEU B N 1
ATOM 3029 C CA . LEU B 1 148 ? 10.079 41.490 40.524 1.00 48.28 146 LEU B CA 1
ATOM 3030 C C . LEU B 1 148 ? 8.737 40.987 39.991 1.00 50.46 146 LEU B C 1
ATOM 3031 O O . LEU B 1 148 ? 7.711 41.077 40.673 1.00 46.34 146 LEU B O 1
ATOM 3036 N N . GLN B 1 149 ? 8.758 40.505 38.751 1.00 48.16 147 GLN B N 1
ATOM 3037 C CA A GLN B 1 149 ? 7.588 39.906 38.143 0.50 49.02 147 GLN B CA 1
ATOM 3038 C CA B GLN B 1 149 ? 7.589 39.902 38.143 0.50 50.20 147 GLN B CA 1
ATOM 3039 C C . GLN B 1 149 ? 7.195 38.621 38.884 1.00 49.35 147 GLN B C 1
ATOM 3040 O O . GLN B 1 149 ? 6.000 38.357 39.089 1.00 46.31 147 GLN B O 1
ATOM 3051 N N . CYS B 1 150 ? 8.200 37.827 39.269 1.00 46.24 148 CYS B N 1
ATOM 3052 C CA . CYS B 1 150 ? 7.970 36.642 40.090 1.00 45.03 148 CYS B CA 1
ATOM 3053 C C . CYS B 1 150 ? 7.377 37.024 41.441 1.00 48.88 148 CYS B C 1
ATOM 3054 O O . CYS B 1 150 ? 6.467 36.359 41.903 1.00 49.72 148 CYS B O 1
ATOM 3057 N N . GLN B 1 151 ? 7.874 38.108 42.047 1.00 49.00 149 GLN B N 1
ATOM 3058 C CA . GLN B 1 151 ? 7.325 38.632 43.300 1.00 52.83 149 GLN B CA 1
ATOM 3059 C C . GLN B 1 151 ? 5.836 38.949 43.169 1.00 52.60 149 GLN B C 1
ATOM 3060 O O . GLN B 1 151 ? 5.041 38.509 43.991 1.00 52.14 149 GLN B O 1
ATOM 3066 N N . VAL B 1 152 ? 5.484 39.695 42.124 1.00 55.20 150 VAL B N 1
ATOM 3067 C CA . VAL B 1 152 ? 4.105 40.108 41.835 1.00 54.63 150 VAL B CA 1
ATOM 3068 C C . VAL B 1 152 ? 3.200 38.886 41.719 1.00 51.68 150 VAL B C 1
ATOM 3069 O O . VAL B 1 152 ? 2.092 38.862 42.262 1.00 52.41 150 VAL B O 1
ATOM 3073 N N . ARG B 1 153 ? 3.682 37.886 40.996 1.00 49.05 151 ARG B N 1
ATOM 3074 C CA A ARG B 1 153 ? 2.988 36.609 40.825 0.30 47.75 151 ARG B CA 1
ATOM 3075 C CA B ARG B 1 153 ? 2.928 36.638 40.850 0.70 47.92 151 ARG B CA 1
ATOM 3076 C C . ARG B 1 153 ? 2.731 35.905 42.171 1.00 49.14 151 ARG B C 1
ATOM 3077 O O . ARG B 1 153 ? 1.676 35.303 42.385 1.00 50.25 151 ARG B O 1
ATOM 3092 N N . GLU B 1 154 ? 3.720 35.983 43.062 1.00 47.58 152 GLU B N 1
ATOM 3093 C CA . GLU B 1 154 ? 3.653 35.391 44.403 1.00 48.55 152 GLU B CA 1
ATOM 3094 C C . GLU B 1 154 ? 2.671 36.075 45.337 1.00 48.81 152 GLU B C 1
ATOM 3095 O O . GLU B 1 154 ? 1.933 35.410 46.059 1.00 51.40 152 GLU B O 1
ATOM 3101 N N . LEU B 1 155 ? 2.682 37.405 45.307 1.00 49.48 153 LEU B N 1
ATOM 3102 C CA . LEU B 1 155 ? 1.770 38.259 46.052 1.00 47.46 153 LEU B CA 1
ATOM 3103 C C . LEU B 1 155 ? 0.331 38.137 45.565 1.00 50.97 153 LEU B C 1
ATOM 3104 O O . LEU B 1 155 ? -0.593 38.219 46.382 1.00 51.84 153 LEU B O 1
ATOM 3109 N N . ALA B 1 156 ? 0.155 37.959 44.249 1.00 47.08 154 ALA B N 1
ATOM 3110 C CA . ALA B 1 156 ? -1.136 37.603 43.633 1.00 46.12 154 ALA B CA 1
ATOM 3111 C C . ALA B 1 156 ? -1.660 36.238 44.142 1.00 46.34 154 ALA B C 1
ATOM 3112 O O . ALA B 1 156 ? -2.839 36.108 44.460 1.00 50.44 154 ALA B O 1
ATOM 3114 N N . THR B 1 157 ? -0.793 35.229 44.215 1.00 46.29 155 THR B N 1
ATOM 3115 C CA . THR B 1 157 ? -1.187 33.905 44.737 1.00 50.74 155 THR B CA 1
ATOM 3116 C C . THR B 1 157 ? -1.633 34.009 46.214 1.00 50.90 155 THR B C 1
ATOM 3117 O O . THR B 1 157 ? -2.618 33.396 46.616 1.00 52.71 155 THR B O 1
ATOM 3121 N N . LEU B 1 158 ? -0.922 34.820 46.993 1.00 53.36 156 LEU B N 1
ATOM 3122 C CA . LEU B 1 158 ? -1.212 34.998 48.405 1.00 51.45 156 LEU B CA 1
ATOM 3123 C C . LEU B 1 158 ? -2.538 35.744 48.635 1.00 52.40 156 LEU B C 1
ATOM 3124 O O . LEU B 1 158 ? -3.342 35.351 49.493 1.00 48.41 156 LEU B O 1
ATOM 3129 N N . LEU B 1 159 ? -2.766 36.789 47.839 1.00 50.34 157 LEU B N 1
ATOM 3130 C CA . LEU B 1 159 ? -4.014 37.560 47.858 1.00 51.81 157 LEU B CA 1
ATOM 3131 C C . LEU B 1 159 ? -5.214 36.652 47.585 1.00 49.60 157 LEU B C 1
ATOM 3132 O O . LEU B 1 159 ? -6.238 36.780 48.233 1.00 47.20 157 LEU B O 1
ATOM 3137 N N . HIS B 1 160 ? -5.068 35.740 46.631 1.00 49.19 158 HIS B N 1
ATOM 3138 C CA . HIS B 1 160 ? -6.133 34.819 46.292 1.00 52.28 158 HIS B CA 1
ATOM 3139 C C . HIS B 1 160 ? -6.387 33.807 47.411 1.00 50.01 158 HIS B C 1
ATOM 3140 O O . HIS B 1 160 ? -7.534 33.490 47.699 1.00 50.42 158 HIS B O 1
ATOM 3155 N N . LYS B 1 162 ? -5.887 34.361 50.617 1.00 52.53 160 LYS B N 1
ATOM 3156 C CA . LYS B 1 162 ? -6.574 35.138 51.662 1.00 48.63 160 LYS B CA 1
ATOM 3157 C C . LYS B 1 162 ? -8.061 35.343 51.329 1.00 50.19 160 LYS B C 1
ATOM 3158 O O . LYS B 1 162 ? -8.925 35.230 52.213 1.00 48.03 160 LYS B O 1
ATOM 3164 N N . ASP B 1 163 ? -8.353 35.586 50.050 1.00 48.55 161 ASP B N 1
ATOM 3165 C CA . ASP B 1 163 ? -9.740 35.678 49.562 1.00 49.52 161 ASP B CA 1
ATOM 3166 C C . ASP B 1 163 ? -10.574 34.417 49.835 1.00 50.42 161 ASP B C 1
ATOM 3167 O O . ASP B 1 163 ? -11.716 34.521 50.259 1.00 52.02 161 ASP B O 1
ATOM 3172 N N . LEU B 1 164 ? -9.996 33.243 49.585 1.00 50.02 162 LEU B N 1
ATOM 3173 C CA . LEU B 1 164 ? -10.616 31.966 49.917 1.00 48.88 162 LEU B CA 1
ATOM 3174 C C . LEU B 1 164 ? -10.913 31.830 51.407 1.00 49.57 162 LEU B C 1
ATOM 3175 O O . LEU B 1 164 ? -11.935 31.258 51.793 1.00 51.42 162 LEU B O 1
ATOM 3180 N N . GLU B 1 165 ? -10.016 32.347 52.238 1.00 50.82 163 GLU B N 1
ATOM 3181 C CA . GLU B 1 165 ? -10.202 32.320 53.689 1.00 52.61 163 GLU B CA 1
ATOM 3182 C C . GLU B 1 165 ? -11.298 33.280 54.104 1.00 53.83 163 GLU B C 1
ATOM 3183 O O . GLU B 1 165 ? -12.117 32.952 54.948 1.00 57.31 163 GLU B O 1
ATOM 3189 N N . ILE B 1 166 ? -11.300 34.466 53.496 1.00 57.27 164 ILE B N 1
ATOM 3190 C CA . ILE B 1 166 ? -12.343 35.459 53.708 1.00 57.72 164 ILE B CA 1
ATOM 3191 C C . ILE B 1 166 ? -13.722 34.892 53.316 1.00 61.32 164 ILE B C 1
ATOM 3192 O O . ILE B 1 166 ? -14.655 34.933 54.120 1.00 60.97 164 ILE B O 1
ATOM 3197 N N . GLN B 1 167 ? -13.833 34.323 52.115 1.00 60.47 165 GLN B N 1
ATOM 3198 C CA . GLN B 1 167 ? -15.100 33.748 51.678 1.00 65.71 165 GLN B CA 1
ATOM 3199 C C . GLN B 1 167 ? -15.556 32.576 52.570 1.00 65.44 165 GLN B C 1
ATOM 3200 O O . GLN B 1 167 ? -16.749 32.279 52.641 1.00 64.21 165 GLN B O 1
ATOM 3206 N N . ASP B 1 168 ? -14.612 31.934 53.259 1.00 65.83 166 ASP B N 1
ATOM 3207 C CA . ASP B 1 168 ? -14.952 30.912 54.258 1.00 66.48 166 ASP B CA 1
ATOM 3208 C C . ASP B 1 168 ? -15.499 31.509 55.546 1.00 66.70 166 ASP B C 1
ATOM 3209 O O . ASP B 1 168 ? -16.341 30.892 56.186 1.00 67.88 166 ASP B O 1
ATOM 3214 N N . TYR B 1 169 ? -15.014 32.697 55.927 1.00 67.99 167 TYR B N 1
ATOM 3215 C CA . TYR B 1 169 ? -15.468 33.376 57.153 1.00 68.17 167 TYR B CA 1
ATOM 3216 C C . TYR B 1 169 ? -16.936 33.794 57.091 1.00 71.43 167 TYR B C 1
ATOM 3217 O O . TYR B 1 169 ? -17.582 33.964 58.128 1.00 68.61 167 TYR B O 1
ATOM 3226 N N . GLN B 1 170 ? -17.452 33.966 55.875 1.00 75.18 168 GLN B N 1
ATOM 3227 C CA . GLN B 1 170 ? -18.882 34.189 55.668 1.00 77.63 168 GLN B CA 1
ATOM 3228 C C . GLN B 1 170 ? -19.601 32.836 55.541 1.00 78.87 168 GLN B C 1
ATOM 3229 O O . GLN B 1 170 ? -20.007 32.421 54.446 1.00 76.55 168 GLN B O 1
ATOM 3235 N N . GLU B 1 171 ? -19.738 32.152 56.679 1.00 80.19 169 GLU B N 1
ATOM 3236 C CA . GLU B 1 171 ? -20.269 30.793 56.728 1.00 80.70 169 GLU B CA 1
ATOM 3237 C C . GLU B 1 171 ? -21.762 30.778 57.052 1.00 82.07 169 GLU B C 1
ATOM 3238 O O . GLU B 1 171 ? -22.169 30.604 58.205 1.00 81.90 169 GLU B O 1
ATOM 3240 N N . LEU B 1 176 ? -21.650 36.997 59.017 1.00 93.82 174 LEU B N 1
ATOM 3241 C CA . LEU B 1 176 ? -21.680 38.243 58.267 1.00 93.69 174 LEU B CA 1
ATOM 3242 C C . LEU B 1 176 ? -21.434 39.440 59.183 1.00 93.63 174 LEU B C 1
ATOM 3243 O O . LEU B 1 176 ? -22.117 39.615 60.198 1.00 90.29 174 LEU B O 1
ATOM 3245 N N . ILE B 1 177 ? -20.438 40.248 58.816 1.00 93.27 175 ILE B N 1
ATOM 3246 C CA . ILE B 1 177 ? -20.145 41.510 59.510 1.00 91.10 175 ILE B CA 1
ATOM 3247 C C . ILE B 1 177 ? -20.238 42.739 58.577 1.00 88.81 175 ILE B C 1
ATOM 3248 O O . ILE B 1 177 ? -20.562 42.589 57.398 1.00 89.18 175 ILE B O 1
ATOM 3253 N N . ARG B 1 178 ? -20.008 43.939 59.121 1.00 86.81 176 ARG B N 1
ATOM 3254 C CA . ARG B 1 178 ? -20.267 45.218 58.425 1.00 84.31 176 ARG B CA 1
ATOM 3255 C C . ARG B 1 178 ? -19.690 45.285 57.009 1.00 83.06 176 ARG B C 1
ATOM 3256 O O . ARG B 1 178 ? -18.492 45.055 56.797 1.00 81.02 176 ARG B O 1
ATOM 3259 N N . ASP B 1 179 ? -20.555 45.619 56.051 1.00 79.72 177 ASP B N 1
ATOM 3260 C CA . ASP B 1 179 ? -20.231 45.511 54.627 1.00 77.33 177 ASP B CA 1
ATOM 3261 C C . ASP B 1 179 ? -19.144 46.458 54.144 1.00 75.19 177 ASP B C 1
ATOM 3262 O O . ASP B 1 179 ? -18.438 46.145 53.188 1.00 75.58 177 ASP B O 1
ATOM 3267 N N . ARG B 1 180 ? -19.001 47.604 54.804 1.00 71.56 178 ARG B N 1
ATOM 3268 C CA . ARG B 1 180 ? -18.007 48.601 54.391 1.00 69.68 178 ARG B CA 1
ATOM 3269 C C . ARG B 1 180 ? -16.587 48.194 54.777 1.00 67.35 178 ARG B C 1
ATOM 3270 O O . ARG B 1 180 ? -15.619 48.835 54.359 1.00 63.66 178 ARG B O 1
ATOM 3273 N N . LEU B 1 181 ? -16.477 47.125 55.567 1.00 63.58 179 LEU B N 1
ATOM 3274 C CA . LEU B 1 181 ? -15.181 46.572 55.960 1.00 59.51 179 LEU B CA 1
ATOM 3275 C C . LEU B 1 181 ? -14.770 45.419 55.049 1.00 58.08 179 LEU B C 1
ATOM 3276 O O . LEU B 1 181 ? -13.723 44.817 55.249 1.00 57.16 179 LEU B O 1
ATOM 3281 N N . LYS B 1 182 ? -15.594 45.123 54.045 1.00 60.16 180 LYS B N 1
ATOM 3282 C CA . LYS B 1 182 ? -15.331 44.010 53.121 1.00 61.08 180 LYS B CA 1
ATOM 3283 C C . LYS B 1 182 ? -14.523 44.494 51.915 1.00 60.82 180 LYS B C 1
ATOM 3284 O O . LYS B 1 182 ? -14.870 45.493 51.285 1.00 56.81 180 LYS B O 1
ATOM 3290 N N . THR B 1 183 ? -13.412 43.821 51.624 1.00 60.13 181 THR B N 1
ATOM 3291 C CA . THR B 1 183 ? -12.593 44.215 50.467 1.00 58.12 181 THR B CA 1
ATOM 3292 C C . THR B 1 183 ? -13.163 43.605 49.183 1.00 60.04 181 THR B C 1
ATOM 3293 O O . THR B 1 183 ? -13.921 42.636 49.235 1.00 57.35 181 THR B O 1
ATOM 3297 N N . GLU B 1 184 ? -12.804 44.173 48.035 1.00 62.01 182 GLU B N 1
ATOM 3298 C CA . GLU B 1 184 ? -13.147 43.553 46.759 1.00 64.70 182 GLU B CA 1
ATOM 3299 C C . GLU B 1 184 ? -12.260 42.326 46.539 1.00 62.55 182 GLU B C 1
ATOM 3300 O O . GLU B 1 184 ? -11.063 42.368 46.814 1.00 58.83 182 GLU B O 1
ATOM 3306 N N . PRO B 1 185 ? -12.844 41.214 46.070 1.00 62.34 183 PRO B N 1
ATOM 3307 C CA . PRO B 1 185 ? -11.994 40.057 45.784 1.00 62.47 183 PRO B CA 1
ATOM 3308 C C . PRO B 1 185 ? -10.912 40.429 44.761 1.00 60.07 183 PRO B C 1
ATOM 3309 O O . PRO B 1 185 ? -11.153 41.252 43.874 1.00 60.25 183 PRO B O 1
ATOM 3313 N N . PHE B 1 186 ? -9.732 39.840 44.897 1.00 57.32 184 PHE B N 1
ATOM 3314 C CA . PHE B 1 186 ? -8.612 40.209 44.049 1.00 54.46 184 PHE B CA 1
ATOM 3315 C C . PHE B 1 186 ? -8.668 39.470 42.731 1.00 53.27 184 PHE B C 1
ATOM 3316 O O . PHE B 1 186 ? -8.805 38.253 42.691 1.00 50.75 184 PHE B O 1
ATOM 3324 N N . GLU B 1 187 ? -8.539 40.233 41.659 1.00 53.69 185 GLU B N 1
ATOM 3325 C CA A GLU B 1 187 ? -8.455 39.660 40.324 0.40 57.35 185 GLU B CA 1
ATOM 3326 C CA B GLU B 1 187 ? -8.486 39.694 40.309 0.60 60.19 185 GLU B CA 1
ATOM 3327 C C . GLU B 1 187 ? -7.242 40.273 39.646 1.00 59.89 185 GLU B C 1
ATOM 3328 O O . GLU B 1 187 ? -7.144 41.497 39.493 1.00 61.72 185 GLU B O 1
ATOM 3339 N N . GLU B 1 188 ? -6.310 39.404 39.260 1.00 59.57 186 GLU B N 1
ATOM 3340 C CA . GLU B 1 188 ? -5.030 39.851 38.718 1.00 62.75 186 GLU B CA 1
ATOM 3341 C C . GLU B 1 188 ? -5.070 40.600 37.401 1.00 59.29 186 GLU B C 1
ATOM 3342 O O . GLU B 1 188 ? -4.406 41.622 37.292 1.00 60.07 186 GLU B O 1
ATOM 3348 N N . ASN B 1 189 ? -5.811 40.097 36.413 1.00 57.39 187 ASN B N 1
ATOM 3349 C CA . ASN B 1 189 ? -5.832 40.738 35.097 1.00 59.19 187 ASN B CA 1
ATOM 3350 C C . ASN B 1 189 ? -6.378 42.167 35.197 1.00 59.30 187 ASN B C 1
ATOM 3351 O O . ASN B 1 189 ? -5.832 43.091 34.606 1.00 60.51 187 ASN B O 1
ATOM 3356 N N . SER B 1 190 ? -7.450 42.326 35.962 1.00 55.16 188 SER B N 1
ATOM 3357 C CA . SER B 1 190 ? -8.071 43.612 36.206 1.00 55.41 188 SER B CA 1
ATOM 3358 C C . SER B 1 190 ? -7.177 44.553 37.065 1.00 54.60 188 SER B C 1
ATOM 3359 O O . SER B 1 190 ? -7.117 45.759 36.832 1.00 53.44 188 SER B O 1
ATOM 3362 N N . PHE B 1 191 ? -6.456 43.996 38.029 1.00 53.05 189 PHE B N 1
ATOM 3363 C CA . PHE B 1 191 ? -5.368 44.738 38.700 1.00 53.65 189 PHE B CA 1
ATOM 3364 C C . PHE B 1 191 ? -4.306 45.277 37.703 1.00 51.33 189 PHE B C 1
ATOM 3365 O O . PHE B 1 191 ? -3.995 46.469 37.718 1.00 50.25 189 PHE B O 1
ATOM 3373 N N . LEU B 1 192 ? -3.769 44.400 36.848 1.00 53.12 190 LEU B N 1
ATOM 3374 C CA . LEU B 1 192 ? -2.788 44.799 35.834 1.00 55.52 190 LEU B CA 1
ATOM 3375 C C . LEU B 1 192 ? -3.352 45.841 34.895 1.00 52.56 190 LEU B C 1
ATOM 3376 O O . LEU B 1 192 ? -2.709 46.847 34.639 1.00 54.88 190 LEU B O 1
ATOM 3381 N N . GLU B 1 193 ? -4.554 45.614 34.381 1.00 52.89 191 GLU B N 1
ATOM 3382 C CA . GLU B 1 193 ? -5.137 46.575 33.454 1.00 54.74 191 GLU B CA 1
ATOM 3383 C C . GLU B 1 193 ? -5.269 47.949 34.121 1.00 52.17 191 GLU B C 1
ATOM 3384 O O . GLU B 1 193 ? -4.863 48.949 33.552 1.00 52.27 191 GLU B O 1
ATOM 3390 N N . GLN B 1 194 ? -5.819 47.985 35.332 1.00 49.28 192 GLN B N 1
ATOM 3391 C CA . GLN B 1 194 ? -5.995 49.242 36.049 1.00 53.59 192 GLN B CA 1
ATOM 3392 C C . GLN B 1 194 ? -4.662 49.951 36.261 1.00 48.51 192 GLN B C 1
ATOM 3393 O O . GLN B 1 194 ? -4.553 51.147 36.030 1.00 50.80 192 GLN B O 1
ATOM 3399 N N . PHE B 1 195 ? -3.649 49.191 36.657 1.00 46.28 193 PHE B N 1
ATOM 3400 C CA . PHE B 1 195 ? -2.326 49.731 36.911 1.00 45.04 193 PHE B CA 1
ATOM 3401 C C . PHE B 1 195 ? -1.661 50.333 35.660 1.00 49.27 193 PHE B C 1
ATOM 3402 O O . PHE B 1 195 ? -1.033 51.404 35.733 1.00 44.61 193 PHE B O 1
ATOM 3418 N N . ILE B 1 197 ? -3.177 51.528 32.951 1.00 50.86 195 ILE B N 1
ATOM 3419 C CA . ILE B 1 197 ? -3.929 52.729 32.583 1.00 48.56 195 ILE B CA 1
ATOM 3420 C C . ILE B 1 197 ? -3.662 53.873 33.568 1.00 49.76 195 ILE B C 1
ATOM 3421 O O . ILE B 1 197 ? -3.264 54.956 33.159 1.00 48.00 195 ILE B O 1
ATOM 3426 N N . GLU B 1 198 ? -3.839 53.609 34.865 1.00 54.31 196 GLU B N 1
ATOM 3427 C CA . GLU B 1 198 ? -3.771 54.663 35.904 1.00 55.13 196 GLU B CA 1
ATOM 3428 C C . GLU B 1 198 ? -2.394 54.957 36.543 1.00 53.74 196 GLU B C 1
ATOM 3429 O O . GLU B 1 198 ? -2.103 56.108 36.877 1.00 53.38 196 GLU B O 1
ATOM 3435 N N . LYS B 1 199 ? -1.552 53.937 36.677 1.00 48.93 197 LYS B N 1
ATOM 3436 C CA . LYS B 1 199 ? -0.324 54.051 37.467 1.00 52.05 197 LYS B CA 1
ATOM 3437 C C . LYS B 1 199 ? 0.995 54.075 36.680 1.00 56.22 197 LYS B C 1
ATOM 3438 O O . LYS B 1 199 ? 1.929 54.793 37.059 1.00 56.69 197 LYS B O 1
ATOM 3444 N N . LEU B 1 200 ? 1.077 53.270 35.614 1.00 58.67 198 LEU B N 1
ATOM 3445 C CA . LEU B 1 200 ? 2.314 53.094 34.842 1.00 54.06 198 LEU B CA 1
ATOM 3446 C C . LEU B 1 200 ? 3.039 54.406 34.409 1.00 52.96 198 LEU B C 1
ATOM 3447 O O . LEU B 1 200 ? 4.265 54.499 34.566 1.00 57.38 198 LEU B O 1
ATOM 3452 N N . PRO B 1 201 ? 2.311 55.414 33.878 1.00 51.24 199 PRO B N 1
ATOM 3453 C CA . PRO B 1 201 ? 3.059 56.634 33.470 1.00 53.50 199 PRO B CA 1
ATOM 3454 C C . PRO B 1 201 ? 3.973 57.229 34.556 1.00 51.64 199 PRO B C 1
ATOM 3455 O O . PRO B 1 201 ? 5.129 57.555 34.266 1.00 56.38 199 PRO B O 1
ATOM 3459 N N . GLU B 1 202 ? 3.461 57.365 35.782 1.00 51.82 200 GLU B N 1
ATOM 3460 C CA . GLU B 1 202 ? 4.264 57.893 36.882 1.00 54.06 200 GLU B CA 1
ATOM 3461 C C . GLU B 1 202 ? 5.199 56.869 37.501 1.00 53.58 200 GLU B C 1
ATOM 3462 O O . GLU B 1 202 ? 6.314 57.209 37.857 1.00 54.38 200 GLU B O 1
ATOM 3468 N N . ALA B 1 203 ? 4.763 55.609 37.550 1.00 50.69 201 ALA B N 1
ATOM 3469 C CA . ALA B 1 203 ? 5.513 54.512 38.153 1.00 50.24 201 ALA B CA 1
ATOM 3470 C C . ALA B 1 203 ? 6.800 54.164 37.411 1.00 52.96 201 ALA B C 1
ATOM 3471 O O . ALA B 1 203 ? 7.727 53.601 38.007 1.00 55.53 201 ALA B O 1
ATOM 3473 N N . CYS B 1 204 ? 6.856 54.483 36.114 1.00 51.83 202 CYS B N 1
ATOM 3474 C CA . CYS B 1 204 ? 8.023 54.114 35.292 1.00 50.76 202 CYS B CA 1
ATOM 3475 C C . CYS B 1 204 ? 8.995 55.273 35.035 1.00 51.13 202 CYS B C 1
ATOM 3476 O O . CYS B 1 204 ? 10.052 55.048 34.446 1.00 48.87 202 CYS B O 1
ATOM 3479 N N . SER B 1 205 ? 8.596 56.500 35.391 1.00 50.02 203 SER B N 1
ATOM 3480 C CA A SER B 1 205 ? 9.442 57.685 35.249 0.50 50.79 203 SER B CA 1
ATOM 3481 C CA B SER B 1 205 ? 9.466 57.660 35.205 0.50 50.23 203 SER B CA 1
ATOM 3482 C C . SER B 1 205 ? 10.711 57.516 36.078 1.00 52.35 203 SER B C 1
ATOM 3483 O O . SER B 1 205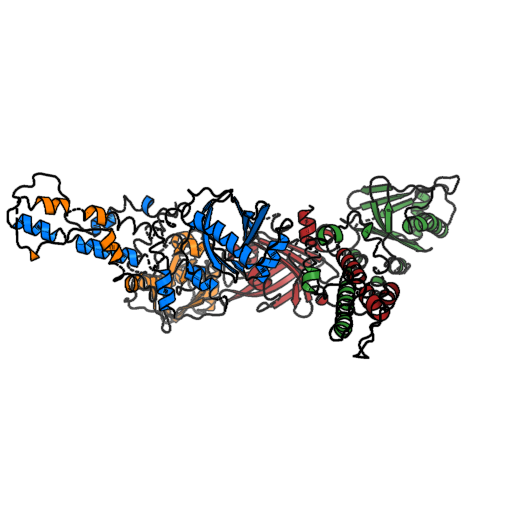 ? 10.620 57.289 37.310 1.00 47.56 203 SER B O 1
ATOM 3488 N N . ILE B 1 206 ? 11.874 57.621 35.414 1.00 48.36 204 ILE B N 1
ATOM 3489 C CA . ILE B 1 206 ? 13.169 57.448 36.077 1.00 48.47 204 ILE B CA 1
ATOM 3490 C C . ILE B 1 206 ? 13.760 58.726 36.646 1.00 47.20 204 ILE B C 1
ATOM 3491 O O . ILE B 1 206 ? 14.649 58.653 37.477 1.00 48.47 204 ILE B O 1
ATOM 3496 N N . GLY B 1 207 ? 13.259 59.885 36.209 1.00 47.27 205 GLY B N 1
ATOM 3497 C CA . GLY B 1 207 ? 13.777 61.196 36.627 1.00 47.82 205 GLY B CA 1
ATOM 3498 C C . GLY B 1 207 ? 15.287 61.297 36.474 1.00 51.44 205 GLY B C 1
ATOM 3499 O O . GLY B 1 207 ? 15.830 60.985 35.402 1.00 49.09 205 GLY B O 1
ATOM 3500 N N . ASP B 1 208 ? 15.958 61.700 37.559 1.00 50.55 206 ASP B N 1
ATOM 3501 C CA . ASP B 1 208 ? 17.427 61.836 37.595 1.00 56.26 206 ASP B CA 1
ATOM 3502 C C . ASP B 1 208 ? 18.124 60.552 38.061 1.00 59.92 206 ASP B C 1
ATOM 3503 O O . ASP B 1 208 ? 19.324 60.557 38.359 1.00 60.83 206 ASP B O 1
ATOM 3508 N N . GLY B 1 209 ? 17.357 59.460 38.123 1.00 57.36 207 GLY B N 1
ATOM 3509 C CA . GLY B 1 209 ? 17.869 58.163 38.539 1.00 55.28 207 GLY B CA 1
ATOM 3510 C C . GLY B 1 209 ? 17.790 57.971 40.037 1.00 52.05 207 GLY B C 1
ATOM 3511 O O . GLY B 1 209 ? 18.130 56.903 40.541 1.00 56.29 207 GLY B O 1
ATOM 3512 N N . LYS B 1 210 ? 17.341 58.998 40.750 1.00 50.87 208 LYS B N 1
ATOM 3513 C CA . LYS B 1 210 ? 17.265 58.939 42.216 1.00 52.87 208 LYS B CA 1
ATOM 3514 C C . LYS B 1 210 ? 16.316 57.862 42.754 1.00 51.86 208 LYS B C 1
ATOM 3515 O O . LYS B 1 210 ? 16.696 57.155 43.667 1.00 52.03 208 LYS B O 1
ATOM 3521 N N . PRO B 1 211 ? 15.084 57.738 42.212 1.00 55.64 209 PRO B N 1
ATOM 3522 C CA . PRO B 1 211 ? 14.258 56.613 42.704 1.00 57.60 209 PRO B CA 1
ATOM 3523 C C . PRO B 1 211 ? 14.893 55.215 42.586 1.00 53.77 209 PRO B C 1
ATOM 3524 O O . PRO B 1 211 ? 14.759 54.403 43.512 1.00 54.62 209 PRO B O 1
ATOM 3528 N N . PHE B 1 212 ? 15.582 54.949 41.478 1.00 50.37 210 PHE B N 1
ATOM 3529 C CA . PHE B 1 212 ? 16.264 53.668 41.257 1.00 48.75 210 PHE B CA 1
ATOM 3530 C C . PHE B 1 212 ? 17.312 53.371 42.354 1.00 45.91 210 PHE B C 1
ATOM 3531 O O . PHE B 1 212 ? 17.417 52.245 42.828 1.00 51.32 210 PHE B O 1
ATOM 3539 N N . VAL B 1 213 ? 18.060 54.394 42.744 1.00 44.94 211 VAL B N 1
ATOM 3540 C CA . VAL B 1 213 ? 19.037 54.325 43.838 1.00 49.18 211 VAL B CA 1
ATOM 3541 C C . VAL B 1 213 ? 18.372 54.141 45.221 1.00 55.26 211 VAL B C 1
ATOM 3542 O O . VAL B 1 213 ? 18.846 53.352 46.039 1.00 53.47 211 VAL B O 1
ATOM 3559 N N . ASN B 1 215 ? 15.186 53.047 45.909 1.00 61.72 213 ASN B N 1
ATOM 3560 C CA . ASN B 1 215 ? 14.312 51.879 46.015 1.00 61.66 213 ASN B CA 1
ATOM 3561 C C . ASN B 1 215 ? 14.897 50.517 45.651 1.00 62.53 213 ASN B C 1
ATOM 3562 O O . ASN B 1 215 ? 14.490 49.502 46.223 1.00 62.19 213 ASN B O 1
ATOM 3567 N N . LEU B 1 216 ? 15.821 50.468 44.694 1.00 58.41 214 LEU B N 1
ATOM 3568 C CA . LEU B 1 216 ? 16.111 49.186 44.044 1.00 54.96 214 LEU B CA 1
ATOM 3569 C C . LEU B 1 216 ? 17.493 48.564 44.241 1.00 49.89 214 LEU B C 1
ATOM 3570 O O . LEU B 1 216 ? 17.820 47.574 43.586 1.00 53.03 214 LEU B O 1
ATOM 3575 N N . GLN B 1 217 ? 18.305 49.123 45.122 1.00 48.34 215 GLN B N 1
ATOM 3576 C CA . GLN B 1 217 ? 19.716 48.729 45.178 1.00 48.86 215 GLN B CA 1
ATOM 3577 C C . GLN B 1 217 ? 20.020 47.411 45.900 1.00 50.30 215 GLN B C 1
ATOM 3578 O O . GLN B 1 217 ? 20.988 46.724 45.553 1.00 53.40 215 GLN B O 1
ATOM 3584 N N . ASP B 1 218 ? 19.209 47.079 46.900 1.00 47.93 216 ASP B N 1
ATOM 3585 C CA . ASP B 1 218 ? 19.291 45.794 47.584 1.00 51.94 216 ASP B CA 1
ATOM 3586 C C . ASP B 1 218 ? 19.076 44.658 46.590 1.00 48.24 216 ASP B C 1
ATOM 3587 O O . ASP B 1 218 ? 19.845 43.711 46.562 1.00 48.81 216 ASP B O 1
ATOM 3592 N N . LEU B 1 219 ? 18.020 44.772 45.792 1.00 44.10 217 LEU B N 1
ATOM 3593 C CA . LEU B 1 219 ? 17.772 43.872 44.685 1.00 46.86 217 LEU B CA 1
ATOM 3594 C C . LEU B 1 219 ? 18.849 43.967 43.583 1.00 46.99 217 LEU B C 1
ATOM 3595 O O . LEU B 1 219 ? 19.285 42.931 43.073 1.00 50.45 217 LEU B O 1
ATOM 3600 N N . TYR B 1 220 ? 19.257 45.183 43.202 1.00 43.14 218 TYR B N 1
ATOM 3601 C CA . TYR B 1 220 ? 20.374 45.321 42.269 1.00 47.21 218 TYR B CA 1
ATOM 3602 C C . TYR B 1 220 ? 21.571 44.463 42.695 1.00 50.92 218 TYR B C 1
ATOM 3603 O O . TYR B 1 220 ? 22.054 43.667 41.901 1.00 52.87 218 TYR B O 1
ATOM 3620 N N . ALA B 1 222 ? 21.719 41.913 44.993 1.00 51.84 220 ALA B N 1
ATOM 3621 C CA . ALA B 1 222 ? 21.389 40.494 44.967 1.00 53.95 220 ALA B CA 1
ATOM 3622 C C . ALA B 1 222 ? 21.528 39.899 43.562 1.00 53.58 220 ALA B C 1
ATOM 3623 O O . ALA B 1 222 ? 21.956 38.769 43.401 1.00 56.01 220 ALA B O 1
ATOM 3625 N N . VAL B 1 223 ? 21.183 40.670 42.544 1.00 57.21 221 VAL B N 1
ATOM 3626 C CA . VAL B 1 223 ? 21.192 40.147 41.180 1.00 56.22 221 VAL B CA 1
ATOM 3627 C C . VAL B 1 223 ? 22.596 40.063 40.580 1.00 58.38 221 VAL B C 1
ATOM 3628 O O . VAL B 1 223 ? 22.950 39.034 40.014 1.00 61.45 221 VAL B O 1
ATOM 3632 N N . THR B 1 224 ? 23.387 41.133 40.715 1.00 57.67 222 THR B N 1
ATOM 3633 C CA . THR B 1 224 ? 24.801 41.117 40.299 1.00 56.43 222 THR B CA 1
ATOM 3634 C C . THR B 1 224 ? 25.616 40.026 41.033 1.00 56.75 222 THR B C 1
ATOM 3635 O O . THR B 1 224 ? 26.360 39.290 40.401 1.00 59.54 222 THR B O 1
ATOM 3639 N N . THR B 1 225 ? 25.452 39.916 42.349 1.00 55.64 223 THR B N 1
ATOM 3640 C CA . THR B 1 225 ? 26.004 38.784 43.133 1.00 62.33 223 THR B CA 1
ATOM 3641 C C . THR B 1 225 ? 25.701 37.400 42.513 1.00 63.90 223 THR B C 1
ATOM 3642 O O . THR B 1 225 ? 26.592 36.557 42.374 1.00 65.64 223 THR B O 1
ATOM 3646 N N . GLN B 1 226 ? 24.435 37.190 42.159 1.00 66.79 224 GLN B N 1
ATOM 3647 C CA . GLN B 1 226 ? 23.964 35.961 41.541 1.00 69.11 224 GLN B CA 1
ATOM 3648 C C . GLN B 1 226 ? 24.620 35.627 40.185 1.00 72.80 224 GLN B C 1
ATOM 3649 O O . GLN B 1 226 ? 25.020 34.475 39.977 1.00 75.59 224 GLN B O 1
ATOM 3655 N N . GLU B 1 227 ? 24.735 36.621 39.293 1.00 74.34 225 GLU B N 1
ATOM 3656 C CA A GLU B 1 227 ? 25.293 36.414 37.934 0.40 74.98 225 GLU B CA 1
ATOM 3657 C CA B GLU B 1 227 ? 25.260 36.404 37.948 0.60 76.87 225 GLU B CA 1
ATOM 3658 C C . GLU B 1 227 ? 26.758 35.992 37.940 1.00 78.18 225 GLU B C 1
ATOM 3659 O O . GLU B 1 227 ? 27.171 35.156 37.130 1.00 80.54 225 GLU B O 1
ATOM 3670 N N . VAL B 1 228 ? 27.558 36.554 38.855 1.00 79.27 226 VAL B N 1
ATOM 3671 C CA . VAL B 1 228 ? 29.006 36.256 38.901 1.00 82.01 226 VAL B CA 1
ATOM 3672 C C . VAL B 1 228 ? 29.357 34.753 38.853 1.00 85.73 226 VAL B C 1
ATOM 3673 O O . VAL B 1 228 ? 30.380 34.371 38.270 1.00 88.14 226 VAL B O 1
ATOM 3677 N N . GLN B 1 229 ? 28.508 33.916 39.455 1.00 88.62 227 GLN B N 1
ATOM 3678 C CA . GLN B 1 229 ? 28.589 32.457 39.287 1.00 90.02 227 GLN B CA 1
ATOM 3679 C C . GLN B 1 229 ? 27.244 31.888 38.818 1.00 89.65 227 GLN B C 1
ATOM 3680 O O . GLN B 1 229 ? 26.873 32.028 37.647 1.00 89.82 227 GLN B O 1
ATOM 3686 N N . SER C 1 1 ? 78.787 54.311 -15.841 1.00 80.19 -1 SER C N 1
ATOM 3687 C CA . SER C 1 1 ? 77.894 53.324 -15.172 1.00 78.71 -1 SER C CA 1
ATOM 3688 C C . SER C 1 1 ? 77.107 52.504 -16.196 1.00 79.13 -1 SER C C 1
ATOM 3689 O O . SER C 1 1 ? 76.002 52.886 -16.625 1.00 77.58 -1 SER C O 1
ATOM 3692 N N . GLY C 1 2 ? 77.702 51.378 -16.586 1.00 76.56 0 GLY C N 1
ATOM 3693 C CA . GLY C 1 2 ? 77.041 50.397 -17.433 1.00 71.48 0 GLY C CA 1
ATOM 3694 C C . GLY C 1 2 ? 75.698 49.973 -16.865 1.00 67.70 0 GLY C C 1
ATOM 3695 O O . GLY C 1 2 ? 74.698 49.974 -17.582 1.00 67.17 0 GLY C O 1
ATOM 3704 N N . GLU C 1 4 ? 73.574 51.403 -14.740 1.00 57.71 2 GLU C N 1
ATOM 3705 C CA . GLU C 1 4 ? 72.539 52.430 -14.679 1.00 57.55 2 GLU C CA 1
ATOM 3706 C C . GLU C 1 4 ? 71.714 52.472 -15.952 1.00 56.12 2 GLU C C 1
ATOM 3707 O O . GLU C 1 4 ? 70.495 52.596 -15.903 1.00 56.28 2 GLU C O 1
ATOM 3713 N N . GLU C 1 5 ? 72.415 52.392 -17.078 1.00 53.26 3 GLU C N 1
ATOM 3714 C CA . GLU C 1 5 ? 71.845 52.283 -18.406 1.00 53.36 3 GLU C CA 1
ATOM 3715 C C . GLU C 1 5 ? 71.104 50.958 -18.597 1.00 53.41 3 GLU C C 1
ATOM 3716 O O . GLU C 1 5 ? 70.037 50.921 -19.216 1.00 53.28 3 GLU C O 1
ATOM 3722 N N . LEU C 1 6 ? 71.655 49.870 -18.069 1.00 49.65 4 LEU C N 1
ATOM 3723 C CA . LEU C 1 6 ? 70.948 48.595 -18.134 1.00 54.99 4 LEU C CA 1
ATOM 3724 C C . LEU C 1 6 ? 69.607 48.659 -17.390 1.00 56.39 4 LEU C C 1
ATOM 3725 O O . LEU C 1 6 ? 68.610 48.136 -17.878 1.00 54.45 4 LEU C O 1
ATOM 3730 N N . GLU C 1 7 ? 69.600 49.330 -16.237 1.00 56.12 5 GLU C N 1
ATOM 3731 C CA . GLU C 1 7 ? 68.421 49.414 -15.371 1.00 59.09 5 GLU C CA 1
ATOM 3732 C C . GLU C 1 7 ? 67.364 50.351 -15.934 1.00 60.11 5 GLU C C 1
ATOM 3733 O O . GLU C 1 7 ? 66.181 50.060 -15.851 1.00 61.39 5 GLU C O 1
ATOM 3739 N N . GLN C 1 8 ? 67.807 51.449 -16.537 1.00 57.27 6 GLN C N 1
ATOM 3740 C CA . GLN C 1 8 ? 66.924 52.423 -17.158 1.00 60.61 6 GLN C CA 1
ATOM 3741 C C . GLN C 1 8 ? 66.197 51.822 -18.369 1.00 58.03 6 GLN C C 1
ATOM 3742 O O . GLN C 1 8 ? 64.976 51.991 -18.519 1.00 54.98 6 GLN C O 1
ATOM 3748 N N . GLY C 1 9 ? 66.948 51.090 -19.196 1.00 57.57 7 GLY C N 1
ATOM 3749 C CA . GLY C 1 9 ? 66.402 50.395 -20.357 1.00 53.52 7 GLY C CA 1
ATOM 3750 C C . GLY C 1 9 ? 65.399 49.339 -19.934 1.00 53.80 7 GLY C C 1
ATOM 3751 O O . GLY C 1 9 ? 64.338 49.235 -20.536 1.00 52.75 7 GLY C O 1
ATOM 3752 N N . LEU C 1 10 ? 65.746 48.582 -18.887 1.00 50.72 8 LEU C N 1
ATOM 3753 C CA . LEU C 1 10 ? 64.883 47.536 -18.296 1.00 52.23 8 LEU C CA 1
ATOM 3754 C C . LEU C 1 10 ? 63.500 48.050 -17.841 1.00 55.06 8 LEU C C 1
ATOM 3755 O O . LEU C 1 10 ? 62.475 47.381 -18.049 1.00 56.28 8 LEU C O 1
ATOM 3760 N N . LEU C 1 11 ? 63.507 49.221 -17.205 1.00 52.33 9 LEU C N 1
ATOM 3761 C CA . LEU C 1 11 ? 62.315 49.975 -16.857 1.00 56.30 9 LEU C CA 1
ATOM 3762 C C . LEU C 1 11 ? 61.445 50.419 -18.053 1.00 54.89 9 LEU C C 1
ATOM 3763 O O . LEU C 1 11 ? 60.239 50.517 -17.909 1.00 54.21 9 LEU C O 1
ATOM 3776 N N . GLN C 1 13 ? 61.181 48.578 -20.728 1.00 52.53 11 GLN C N 1
ATOM 3777 C CA . GLN C 1 13 ? 60.776 47.298 -21.317 1.00 49.30 11 GLN C CA 1
ATOM 3778 C C . GLN C 1 13 ? 59.382 46.883 -20.851 1.00 53.42 11 GLN C C 1
ATOM 3779 O O . GLN C 1 13 ? 59.035 47.092 -19.689 1.00 49.92 11 GLN C O 1
ATOM 3785 N N . PRO C 1 14 ? 58.583 46.272 -21.760 1.00 51.32 12 PRO C N 1
ATOM 3786 C CA . PRO C 1 14 ? 57.294 45.757 -21.318 1.00 47.91 12 PRO C CA 1
ATOM 3787 C C . PRO C 1 14 ? 57.491 44.439 -20.569 1.00 49.11 12 PRO C C 1
ATOM 3788 O O . PRO C 1 14 ? 58.564 43.847 -20.647 1.00 49.45 12 PRO C O 1
ATOM 3792 N N . TRP C 1 15 ? 56.461 43.978 -19.862 1.00 48.28 13 TRP C N 1
ATOM 3793 C CA . TRP C 1 15 ? 56.485 42.656 -19.246 1.00 48.52 13 TRP C CA 1
ATOM 3794 C C . TRP C 1 15 ? 56.073 41.624 -20.273 1.00 49.11 13 TRP C C 1
ATOM 3795 O O . TRP C 1 15 ? 55.183 41.856 -21.078 1.00 50.62 13 TRP C O 1
ATOM 3806 N N . ALA C 1 16 ? 56.727 40.480 -20.231 1.00 51.97 14 ALA C N 1
ATOM 3807 C CA . ALA C 1 16 ? 56.433 39.406 -21.140 1.00 51.17 14 ALA C CA 1
ATOM 3808 C C . ALA C 1 16 ? 56.077 38.187 -20.325 1.00 53.86 14 ALA C C 1
ATOM 3809 O O . ALA C 1 16 ? 56.370 38.114 -19.132 1.00 52.88 14 ALA C O 1
ATOM 3811 N N . TRP C 1 17 ? 55.431 37.237 -20.984 1.00 55.17 15 TRP C N 1
ATOM 3812 C CA . TRP C 1 17 ? 55.026 36.003 -20.363 1.00 59.80 15 TRP C CA 1
ATOM 3813 C C . TRP C 1 17 ? 55.863 34.880 -20.976 1.00 62.50 15 TRP C C 1
ATOM 3814 O O . TRP C 1 17 ? 55.894 34.709 -22.203 1.00 62.28 15 TRP C O 1
ATOM 3825 N N . LEU C 1 18 ? 56.557 34.144 -20.111 1.00 61.73 16 LEU C N 1
ATOM 3826 C CA . LEU C 1 18 ? 57.513 33.118 -20.517 1.00 62.30 16 LEU C CA 1
ATOM 3827 C C . LEU C 1 18 ? 57.058 31.735 -20.049 1.00 62.75 16 LEU C C 1
ATOM 3828 O O . LEU C 1 18 ? 56.966 31.465 -18.848 1.00 57.68 16 LEU C O 1
ATOM 3833 N N . GLN C 1 19 ? 56.770 30.860 -21.006 1.00 65.42 17 GLN C N 1
ATOM 3834 C CA . GLN C 1 19 ? 56.407 29.492 -20.682 1.00 66.74 17 GLN C CA 1
ATOM 3835 C C . GLN C 1 19 ? 57.676 28.672 -20.457 1.00 69.19 17 GLN C C 1
ATOM 3836 O O . GLN C 1 19 ? 58.539 28.579 -21.336 1.00 66.79 17 GLN C O 1
ATOM 3842 N N . LEU C 1 20 ? 57.790 28.101 -19.261 1.00 71.95 18 LEU C N 1
ATOM 3843 C CA . LEU C 1 20 ? 58.903 27.214 -18.934 1.00 76.44 18 LEU C CA 1
ATOM 3844 C C . LEU C 1 20 ? 58.399 25.785 -18.789 1.00 77.93 18 LEU C C 1
ATOM 3845 O O . LEU C 1 20 ? 57.202 25.534 -18.935 1.00 78.06 18 LEU C O 1
ATOM 3850 N N . ALA C 1 21 ? 59.320 24.866 -18.497 1.00 80.18 19 ALA C N 1
ATOM 3851 C CA . ALA C 1 21 ? 59.033 23.431 -18.410 1.00 82.93 19 ALA C CA 1
ATOM 3852 C C . ALA C 1 21 ? 57.792 23.066 -17.568 1.00 82.90 19 ALA C C 1
ATOM 3853 O O . ALA C 1 21 ? 56.820 22.525 -18.102 1.00 81.78 19 ALA C O 1
ATOM 3855 N N . GLU C 1 22 ? 57.818 23.381 -16.272 1.00 84.75 20 GLU C N 1
ATOM 3856 C CA . GLU C 1 22 ? 56.741 22.972 -15.362 1.00 85.73 20 GLU C CA 1
ATOM 3857 C C . GLU C 1 22 ? 55.971 24.142 -14.739 1.00 85.36 20 GLU C C 1
ATOM 3858 O O . GLU C 1 22 ? 55.055 23.941 -13.940 1.00 86.18 20 GLU C O 1
ATOM 3864 N N . ASN C 1 23 ? 56.340 25.363 -15.112 1.00 84.67 21 ASN C N 1
ATOM 3865 C CA . ASN C 1 23 ? 55.621 26.560 -14.664 1.00 82.95 21 ASN C CA 1
ATOM 3866 C C . ASN C 1 23 ? 55.709 27.702 -15.681 1.00 78.87 21 ASN C C 1
ATOM 3867 O O . ASN C 1 23 ? 56.209 27.521 -16.801 1.00 76.89 21 ASN C O 1
ATOM 3872 N N . SER C 1 24 ? 55.193 28.863 -15.284 1.00 73.20 22 SER C N 1
ATOM 3873 C CA . SER C 1 24 ? 55.331 30.083 -16.059 1.00 66.28 22 SER C CA 1
ATOM 3874 C C . SER C 1 24 ? 55.784 31.263 -15.188 1.00 63.41 22 SER C C 1
ATOM 3875 O O . SER C 1 24 ? 55.647 31.259 -13.957 1.00 58.93 22 SER C O 1
ATOM 3878 N N . LEU C 1 25 ? 56.348 32.264 -15.854 1.00 57.72 23 LEU C N 1
ATOM 3879 C CA . LEU C 1 25 ? 56.844 33.447 -15.207 1.00 58.06 23 LEU C CA 1
ATOM 3880 C C . LEU C 1 25 ? 56.581 34.686 -16.053 1.00 56.82 23 LEU C C 1
ATOM 3881 O O . LEU C 1 25 ? 56.574 34.636 -17.279 1.00 56.87 23 LEU C O 1
ATOM 3886 N N . LEU C 1 26 ? 56.353 35.796 -15.379 1.00 54.00 24 LEU C N 1
ATOM 3887 C CA . LEU C 1 26 ? 56.406 37.098 -16.021 1.00 53.17 24 LEU C CA 1
ATOM 3888 C C . LEU C 1 26 ? 57.859 37.539 -16.008 1.00 51.86 24 LEU C C 1
ATOM 3889 O O . LEU C 1 26 ? 58.546 37.372 -15.002 1.00 50.12 24 LEU C O 1
ATOM 3894 N N . ALA C 1 27 ? 58.329 38.088 -17.124 1.00 51.80 25 ALA C N 1
ATOM 3895 C CA . ALA C 1 27 ? 59.724 38.522 -17.245 1.00 52.19 25 ALA C CA 1
ATOM 3896 C C . ALA C 1 27 ? 59.914 39.737 -18.155 1.00 48.23 25 ALA C C 1
ATOM 3897 O O . ALA C 1 27 ? 59.159 39.962 -19.081 1.00 53.45 25 ALA C O 1
ATOM 3899 N N . LYS C 1 28 ? 60.930 40.521 -17.840 1.00 51.19 26 LYS C N 1
ATOM 3900 C CA . LYS C 1 28 ? 61.463 41.553 -18.719 1.00 53.51 26 LYS C CA 1
ATOM 3901 C C . LYS C 1 28 ? 62.987 41.518 -18.596 1.00 53.35 26 LYS C C 1
ATOM 3902 O O . LYS C 1 28 ? 63.528 41.207 -17.531 1.00 55.03 26 LYS C O 1
ATOM 3908 N N . VAL C 1 29 ? 63.667 41.844 -19.692 1.00 54.05 27 VAL C N 1
ATOM 3909 C CA . VAL C 1 29 ? 65.129 41.802 -19.765 1.00 51.07 27 VAL C CA 1
ATOM 3910 C C . VAL C 1 29 ? 65.553 42.900 -20.715 1.00 52.71 27 VAL C C 1
ATOM 3911 O O . VAL C 1 29 ? 64.762 43.325 -21.554 1.00 54.66 27 VAL C O 1
ATOM 3915 N N . PHE C 1 30 ? 66.784 43.375 -20.564 1.00 53.12 28 PHE C N 1
ATOM 3916 C CA . PHE C 1 30 ? 67.331 44.425 -21.406 1.00 51.47 28 PHE C CA 1
ATOM 3917 C C . PHE C 1 30 ? 68.802 44.080 -21.551 1.00 55.69 28 PHE C C 1
ATOM 3918 O O . PHE C 1 30 ? 69.534 44.044 -20.559 1.00 53.23 28 PHE C O 1
ATOM 3926 N N . ILE C 1 31 ? 69.220 43.763 -22.778 1.00 54.48 29 ILE C N 1
ATOM 3927 C CA . ILE C 1 31 ? 70.574 43.261 -23.012 1.00 53.20 29 ILE C CA 1
ATOM 3928 C C . ILE C 1 31 ? 71.304 44.210 -23.940 1.00 53.69 29 ILE C C 1
ATOM 3929 O O . ILE C 1 31 ? 70.734 44.634 -24.942 1.00 50.87 29 ILE C O 1
ATOM 3934 N N . THR C 1 32 ? 72.536 44.569 -23.570 1.00 53.05 30 THR C N 1
ATOM 3935 C CA . THR C 1 32 ? 73.456 45.346 -24.424 1.00 57.74 30 THR C CA 1
ATOM 3936 C C . THR C 1 32 ? 74.822 44.678 -24.364 1.00 56.15 30 THR C C 1
ATOM 3937 O O . THR C 1 32 ? 74.958 43.611 -23.757 1.00 56.30 30 THR C O 1
ATOM 3941 N N . LYS C 1 33 ? 75.828 45.286 -24.990 1.00 56.08 31 LYS C N 1
ATOM 3942 C CA . LYS C 1 33 ? 77.176 44.696 -25.004 1.00 58.68 31 LYS C CA 1
ATOM 3943 C C . LYS C 1 33 ? 77.848 44.805 -23.635 1.00 57.38 31 LYS C C 1
ATOM 3944 O O . LYS C 1 33 ? 78.862 44.183 -23.406 1.00 56.73 31 LYS C O 1
ATOM 3950 N N . GLN C 1 34 ? 77.269 45.596 -22.731 1.00 60.21 32 GLN C N 1
ATOM 3951 C CA . GLN C 1 34 ? 77.845 45.801 -21.406 1.00 62.67 32 GLN C CA 1
ATOM 3952 C C . GLN C 1 34 ? 77.294 44.811 -20.355 1.00 62.19 32 GLN C C 1
ATOM 3953 O O . GLN C 1 34 ? 77.889 44.612 -19.292 1.00 62.43 32 GLN C O 1
ATOM 3959 N N . GLY C 1 35 ? 76.176 44.172 -20.676 1.00 55.70 33 GLY C N 1
ATOM 3960 C CA . GLY C 1 35 ? 75.577 43.182 -19.800 1.00 55.68 33 GLY C CA 1
ATOM 3961 C C . GLY C 1 35 ? 74.073 43.139 -19.940 1.00 53.30 33 GLY C C 1
ATOM 3962 O O . GLY C 1 35 ? 73.528 43.500 -20.981 1.00 51.28 33 GLY C O 1
ATOM 3963 N N . TYR C 1 36 ? 73.400 42.672 -18.893 1.00 53.20 34 TYR C N 1
ATOM 3964 C CA . TYR C 1 36 ? 71.934 42.661 -18.870 1.00 50.61 34 TYR C CA 1
ATOM 3965 C C . TYR C 1 36 ? 71.366 42.891 -17.476 1.00 52.69 34 TYR C C 1
ATOM 3966 O O . TYR C 1 36 ? 72.031 42.681 -16.474 1.00 47.68 34 TYR C O 1
ATOM 3975 N N . ALA C 1 37 ? 70.144 43.383 -17.435 1.00 52.09 35 ALA C N 1
ATOM 3976 C CA . ALA C 1 37 ? 69.395 43.488 -16.212 1.00 51.83 35 ALA C CA 1
ATOM 3977 C C . ALA C 1 37 ? 68.139 42.661 -16.464 1.00 54.61 35 ALA C C 1
ATOM 3978 O O . ALA C 1 37 ? 67.566 42.700 -17.564 1.00 56.88 35 ALA C O 1
ATOM 3980 N N . LEU C 1 38 ? 67.736 41.889 -15.463 1.00 53.36 36 LEU C N 1
ATOM 3981 C CA . LEU C 1 38 ? 66.621 40.951 -15.592 1.00 49.66 36 LEU C CA 1
ATOM 3982 C C . LEU C 1 38 ? 65.674 41.028 -14.386 1.00 52.93 36 LEU C C 1
ATOM 3983 O O . LEU C 1 38 ? 66.108 41.052 -13.241 1.00 52.19 36 LEU C O 1
ATOM 3988 N N . LEU C 1 39 ? 64.374 41.078 -14.673 1.00 53.24 37 LEU C N 1
ATOM 3989 C CA . LEU C 1 39 ? 63.357 41.042 -13.646 1.00 52.08 37 LEU C CA 1
ATOM 3990 C C . LEU C 1 39 ? 62.350 39.942 -13.941 1.00 48.91 37 LEU C C 1
ATOM 3991 O O . LEU C 1 39 ? 61.832 39.826 -15.055 1.00 49.85 37 LEU C O 1
ATOM 3996 N N . VAL C 1 40 ? 62.098 39.121 -12.932 1.00 52.32 38 VAL C N 1
ATOM 3997 C CA . VAL C 1 40 ? 61.218 37.956 -13.039 1.00 52.15 38 VAL C CA 1
ATOM 3998 C C . VAL C 1 40 ? 60.188 37.937 -11.895 1.00 47.92 38 VAL C C 1
ATOM 3999 O O . VAL C 1 40 ? 60.506 38.297 -10.783 1.00 48.35 38 VAL C O 1
ATOM 4003 N N . SER C 1 41 ? 58.961 37.500 -12.176 1.00 46.97 39 SER C N 1
ATOM 4004 C CA . SER C 1 41 ? 57.923 37.334 -11.138 1.00 46.10 39 SER C CA 1
ATOM 4005 C C . SER C 1 41 ? 57.037 36.127 -11.420 1.00 46.15 39 SER C C 1
ATOM 4006 O O . SER C 1 41 ? 56.684 35.898 -12.564 1.00 44.00 39 SER C O 1
ATOM 4009 N N . ASP C 1 42 ? 56.697 35.367 -10.374 1.00 46.88 40 ASP C N 1
ATOM 4010 C CA . ASP C 1 42 ? 55.567 34.411 -10.416 1.00 49.63 40 ASP C CA 1
ATOM 4011 C C . ASP C 1 42 ? 54.264 35.005 -9.806 1.00 49.67 40 ASP C C 1
ATOM 4012 O O . ASP C 1 42 ? 53.356 34.261 -9.414 1.00 42.73 40 ASP C O 1
ATOM 4017 N N . LEU C 1 43 ? 54.190 36.338 -9.728 1.00 47.05 41 LEU C N 1
ATOM 4018 C CA . LEU C 1 43 ? 53.058 37.050 -9.103 1.00 52.17 41 LEU C CA 1
ATOM 4019 C C . LEU C 1 43 ? 52.958 36.888 -7.566 1.00 53.43 41 LEU C C 1
ATOM 4020 O O . LEU C 1 43 ? 52.086 37.490 -6.954 1.00 54.32 41 LEU C O 1
ATOM 4025 N N . GLN C 1 44 ? 53.812 36.045 -6.968 1.00 54.28 42 GLN C N 1
ATOM 4026 C CA A GLN C 1 44 ? 53.928 35.980 -5.516 0.55 54.47 42 GLN C CA 1
ATOM 4027 C CA B GLN C 1 44 ? 53.955 35.966 -5.509 0.45 55.50 42 GLN C CA 1
ATOM 4028 C C . GLN C 1 44 ? 55.168 36.774 -5.095 1.00 55.80 42 GLN C C 1
ATOM 4029 O O . GLN C 1 44 ? 55.102 37.601 -4.193 1.00 56.72 42 GLN C O 1
ATOM 4040 N N . GLN C 1 45 ? 56.284 36.510 -5.775 1.00 55.35 43 GLN C N 1
ATOM 4041 C CA . GLN C 1 45 ? 57.551 37.141 -5.503 1.00 53.84 43 GLN C CA 1
ATOM 4042 C C . GLN C 1 45 ? 58.129 37.725 -6.779 1.00 55.38 43 GLN C C 1
ATOM 4043 O O . GLN C 1 45 ? 57.652 37.433 -7.887 1.00 55.78 43 GLN C O 1
ATOM 4049 N N . VAL C 1 46 ? 59.138 38.574 -6.597 1.00 50.68 44 VAL C N 1
ATOM 4050 C CA . VAL C 1 46 ? 59.834 39.249 -7.674 1.00 49.52 44 VAL C CA 1
ATOM 4051 C C . VAL C 1 46 ? 61.341 38.997 -7.499 1.00 54.68 44 VAL C C 1
ATOM 4052 O O . VAL C 1 46 ? 61.867 39.082 -6.377 1.00 53.78 44 VAL C O 1
ATOM 4056 N N . TRP C 1 47 ? 62.017 38.684 -8.604 1.00 50.89 45 TRP C N 1
ATOM 4057 C CA . TRP C 1 47 ? 63.446 38.394 -8.607 1.00 56.90 45 TRP C CA 1
ATOM 4058 C C . TRP C 1 47 ? 64.202 39.228 -9.620 1.00 57.10 45 TRP C C 1
ATOM 4059 O O . TRP C 1 47 ? 63.670 39.569 -10.674 1.00 56.46 45 TRP C O 1
ATOM 4070 N N . HIS C 1 48 ? 65.462 39.503 -9.292 1.00 55.85 46 HIS C N 1
ATOM 4071 C CA . HIS C 1 48 ? 66.323 40.369 -10.059 1.00 56.45 46 HIS C CA 1
ATOM 4072 C C . HIS C 1 48 ? 67.730 39.792 -10.282 1.00 58.59 46 HIS C C 1
ATOM 4073 O O . HIS C 1 48 ? 68.333 39.233 -9.359 1.00 59.57 46 HIS C O 1
ATOM 4080 N N . GLU C 1 49 ? 68.234 39.953 -11.509 1.00 58.95 47 GLU C N 1
ATOM 4081 C CA . GLU C 1 49 ? 69.657 39.752 -11.856 1.00 57.45 47 GLU C CA 1
ATOM 4082 C C . GLU C 1 49 ? 70.232 40.933 -12.655 1.00 58.14 47 GLU C C 1
ATOM 4083 O O . GLU C 1 49 ? 69.541 41.566 -13.453 1.00 60.13 47 GLU C O 1
ATOM 4089 N N . GLN C 1 50 ? 71.516 41.181 -12.433 1.00 57.55 48 GLN C N 1
ATOM 4090 C CA . GLN C 1 50 ? 72.318 42.200 -13.102 1.00 56.13 48 GLN C CA 1
ATOM 4091 C C . GLN C 1 50 ? 73.620 41.479 -13.419 1.00 55.69 48 GLN C C 1
ATOM 4092 O O . GLN C 1 50 ? 74.171 40.816 -12.529 1.00 53.43 48 GLN C O 1
ATOM 4098 N N . VAL C 1 51 ? 74.126 41.585 -14.647 1.00 56.37 49 VAL C N 1
ATOM 4099 C CA . VAL C 1 51 ? 75.474 41.096 -14.955 1.00 52.73 49 VAL C CA 1
ATOM 4100 C C . VAL C 1 51 ? 76.251 42.111 -15.772 1.00 53.56 49 VAL C C 1
ATOM 4101 O O . VAL C 1 51 ? 75.659 42.836 -16.575 1.00 49.50 49 VAL C O 1
ATOM 4105 N N . ASP C 1 52 ? 77.566 42.169 -15.545 1.00 48.89 50 ASP C N 1
ATOM 4106 C CA . ASP C 1 52 ? 78.474 42.928 -16.407 1.00 52.46 50 ASP C CA 1
ATOM 4107 C C . ASP C 1 52 ? 79.328 41.979 -17.241 1.00 50.55 50 ASP C C 1
ATOM 4108 O O . ASP C 1 52 ? 79.152 40.766 -17.152 1.00 53.34 50 ASP C O 1
ATOM 4113 N N . THR C 1 53 ? 80.233 42.526 -18.057 1.00 53.00 51 THR C N 1
ATOM 4114 C CA . THR C 1 53 ? 81.044 41.703 -18.983 1.00 51.51 51 THR C CA 1
ATOM 4115 C C . THR C 1 53 ? 81.963 40.708 -18.266 1.00 51.01 51 THR C C 1
ATOM 4116 O O . THR C 1 53 ? 82.234 39.628 -18.786 1.00 50.10 51 THR C O 1
ATOM 4120 N N . SER C 1 54 ? 82.420 41.078 -17.072 1.00 51.35 52 SER C N 1
ATOM 4121 C CA . SER C 1 54 ? 83.306 40.232 -16.282 1.00 51.48 52 SER C CA 1
ATOM 4122 C C . SER C 1 54 ? 82.561 38.989 -15.830 1.00 53.30 52 SER C C 1
ATOM 4123 O O . SER C 1 54 ? 83.070 37.869 -15.958 1.00 51.33 52 SER C O 1
ATOM 4126 N N . VAL C 1 55 ? 81.360 39.196 -15.285 1.00 54.52 53 VAL C N 1
ATOM 4127 C CA . VAL C 1 55 ? 80.517 38.080 -14.866 1.00 53.95 53 VAL C CA 1
ATOM 4128 C C . VAL C 1 55 ? 80.123 37.221 -16.083 1.00 51.45 53 VAL C C 1
ATOM 4129 O O . VAL C 1 55 ? 80.214 36.004 -16.038 1.00 53.07 53 VAL C O 1
ATOM 4133 N N . VAL C 1 56 ? 79.695 37.851 -17.168 1.00 51.04 54 VAL C N 1
ATOM 4134 C CA . VAL C 1 56 ? 79.447 37.099 -18.416 1.00 56.62 54 VAL C CA 1
ATOM 4135 C C . VAL C 1 56 ? 80.671 36.254 -18.836 1.00 54.23 54 VAL C C 1
ATOM 4136 O O . VAL C 1 56 ? 80.546 35.074 -19.107 1.00 53.50 54 VAL C O 1
ATOM 4140 N N . SER C 1 57 ? 81.841 36.887 -18.836 1.00 56.08 55 SER C N 1
ATOM 4141 C CA . SER C 1 57 ? 83.114 36.263 -19.189 1.00 56.73 55 SER C CA 1
ATOM 4142 C C . SER C 1 57 ? 83.364 34.990 -18.378 1.00 55.60 55 SER C C 1
ATOM 4143 O O . SER C 1 57 ? 83.660 33.936 -18.943 1.00 53.87 55 SER C O 1
ATOM 4146 N N . GLN C 1 58 ? 83.221 35.112 -17.061 1.00 52.48 56 GLN C N 1
ATOM 4147 C CA . GLN C 1 58 ? 83.449 34.028 -16.103 1.00 54.49 56 GLN C CA 1
ATOM 4148 C C . GLN C 1 58 ? 82.422 32.889 -16.213 1.00 53.73 56 GLN C C 1
ATOM 4149 O O . GLN C 1 58 ? 82.788 31.712 -16.216 1.00 56.25 56 GLN C O 1
ATOM 4155 N N . ARG C 1 59 ? 81.142 33.243 -16.284 1.00 55.29 57 ARG C N 1
ATOM 4156 C CA . ARG C 1 59 ? 80.074 32.244 -16.259 1.00 56.02 57 ARG C CA 1
ATOM 4157 C C . ARG C 1 59 ? 79.951 31.549 -17.583 1.00 54.34 57 ARG C C 1
ATOM 4158 O O . ARG C 1 59 ? 79.811 30.340 -17.616 1.00 53.23 57 ARG C O 1
ATOM 4166 N N . ALA C 1 60 ? 80.020 32.321 -18.669 1.00 57.74 58 ALA C N 1
ATOM 4167 C CA . ALA C 1 60 ? 79.953 31.759 -20.027 1.00 57.52 58 ALA C CA 1
ATOM 4168 C C . ALA C 1 60 ? 81.040 30.715 -20.252 1.00 57.99 58 ALA C C 1
ATOM 4169 O O . ALA C 1 60 ? 80.755 29.644 -20.781 1.00 58.02 58 ALA C O 1
ATOM 4171 N N . LYS C 1 61 ? 82.265 31.027 -19.823 1.00 58.74 59 LYS C N 1
ATOM 4172 C CA . LYS C 1 61 ? 83.403 30.088 -19.881 1.00 63.52 59 LYS C CA 1
ATOM 4173 C C . LYS C 1 61 ? 83.259 28.858 -18.963 1.00 62.37 59 LYS C C 1
ATOM 4174 O O . LYS C 1 61 ? 83.593 27.748 -19.349 1.00 62.60 59 LYS C O 1
ATOM 4180 N N . GLU C 1 62 ? 82.755 29.068 -17.752 1.00 63.85 60 GLU C N 1
ATOM 4181 C CA . GLU C 1 62 ? 82.459 27.971 -16.823 1.00 64.31 60 GLU C CA 1
ATOM 4182 C C . GLU C 1 62 ? 81.420 26.992 -17.370 1.00 59.90 60 GLU C C 1
ATOM 4183 O O . GLU C 1 62 ? 81.539 25.801 -17.148 1.00 60.37 60 GLU C O 1
ATOM 4189 N N . LEU C 1 63 ? 80.405 27.502 -18.075 1.00 63.30 61 LEU C N 1
ATOM 4190 C CA . LEU C 1 63 ? 79.277 26.681 -18.578 1.00 61.73 61 LEU C CA 1
ATOM 4191 C C . LEU C 1 63 ? 79.461 26.149 -20.010 1.00 59.97 61 LEU C C 1
ATOM 4192 O O . LEU C 1 63 ? 78.716 25.274 -20.451 1.00 60.17 61 LEU C O 1
ATOM 4197 N N . ASN C 1 64 ? 80.433 26.707 -20.731 1.00 60.26 62 ASN C N 1
ATOM 4198 C CA . ASN C 1 64 ? 80.824 26.250 -22.069 1.00 58.11 62 ASN C CA 1
ATOM 4199 C C . ASN C 1 64 ? 82.338 26.424 -22.163 1.00 60.64 62 ASN C C 1
ATOM 4200 O O . ASN C 1 64 ? 82.837 27.511 -22.466 1.00 58.53 62 ASN C O 1
ATOM 4205 N N . LYS C 1 65 ? 83.065 25.344 -21.882 1.00 63.58 63 LYS C N 1
ATOM 4206 C CA . LYS C 1 65 ? 84.512 25.401 -21.641 1.00 67.19 63 LYS C CA 1
ATOM 4207 C C . LYS C 1 65 ? 85.326 25.561 -22.929 1.00 67.89 63 LYS C C 1
ATOM 4208 O O . LYS C 1 65 ? 86.545 25.754 -22.885 1.00 65.74 63 LYS C O 1
ATOM 4214 N N . ARG C 1 66 ? 84.628 25.506 -24.063 1.00 68.33 64 ARG C N 1
ATOM 4215 C CA . ARG C 1 66 ? 85.229 25.603 -25.393 1.00 71.22 64 ARG C CA 1
ATOM 4216 C C . ARG C 1 66 ? 85.034 26.978 -26.055 1.00 72.63 64 ARG C C 1
ATOM 4217 O O . ARG C 1 66 ? 85.545 27.225 -27.151 1.00 73.69 64 ARG C O 1
ATOM 4225 N N . LEU C 1 67 ? 84.301 27.858 -25.371 1.00 71.22 65 LEU C N 1
ATOM 4226 C CA . LEU C 1 67 ? 83.923 29.187 -25.858 1.00 70.98 65 LEU C CA 1
ATOM 4227 C C . LEU C 1 67 ? 85.141 30.056 -26.200 1.00 71.06 65 LEU C C 1
ATOM 4228 O O . LEU C 1 67 ? 86.075 30.158 -25.409 1.00 72.49 65 LEU C O 1
ATOM 4233 N N . THR C 1 68 ? 85.145 30.666 -27.383 1.00 69.48 66 THR C N 1
ATOM 4234 C CA . THR C 1 68 ? 86.225 31.590 -27.753 1.00 69.33 66 THR C CA 1
ATOM 4235 C C . THR C 1 68 ? 85.700 32.939 -28.265 1.00 67.22 66 THR C C 1
ATOM 4236 O O . THR C 1 68 ? 86.438 33.700 -28.897 1.00 67.68 66 THR C O 1
ATOM 4240 N N . ALA C 1 69 ? 84.426 33.216 -27.984 1.00 63.50 67 ALA C N 1
ATOM 4241 C CA . ALA C 1 69 ? 83.776 34.479 -28.341 1.00 60.31 67 ALA C CA 1
ATOM 4242 C C . ALA C 1 69 ? 83.859 35.478 -27.178 1.00 60.76 67 ALA C C 1
ATOM 4243 O O . ALA C 1 69 ? 83.792 35.067 -26.010 1.00 53.06 67 ALA C O 1
ATOM 4245 N N . PRO C 1 70 ? 84.013 36.791 -27.489 1.00 60.44 68 PRO C N 1
ATOM 4246 C CA . PRO C 1 70 ? 84.047 37.783 -26.410 1.00 58.79 68 PRO C CA 1
ATOM 4247 C C . PRO C 1 70 ? 82.704 37.820 -25.670 1.00 57.21 68 PRO C C 1
ATOM 4248 O O . PRO C 1 70 ? 81.693 37.346 -26.207 1.00 54.99 68 PRO C O 1
ATOM 4252 N N . PRO C 1 71 ? 82.685 38.365 -24.441 1.00 55.77 69 PRO C N 1
ATOM 4253 C CA . PRO C 1 71 ? 81.403 38.538 -23.747 1.00 55.53 69 PRO C CA 1
ATOM 4254 C C . PRO C 1 71 ? 80.295 39.224 -24.571 1.00 55.47 69 PRO C C 1
ATOM 4255 O O . PRO C 1 71 ? 79.144 38.825 -24.476 1.00 57.25 69 PRO C O 1
ATOM 4259 N N . ALA C 1 72 ? 80.644 40.222 -25.379 1.00 53.88 70 ALA C N 1
ATOM 4260 C CA . ALA C 1 72 ? 79.664 40.966 -26.176 1.00 55.99 70 ALA C CA 1
ATOM 4261 C C . ALA C 1 72 ? 78.959 40.120 -27.243 1.00 58.24 70 ALA C C 1
ATOM 4262 O O . ALA C 1 72 ? 77.757 40.269 -27.452 1.00 58.43 70 ALA C O 1
ATOM 4264 N N . ALA C 1 73 ? 79.726 39.282 -27.948 1.00 58.15 71 ALA C N 1
ATOM 4265 C CA . ALA C 1 73 ? 79.186 38.273 -28.866 1.00 55.19 71 ALA C CA 1
ATOM 4266 C C . ALA C 1 73 ? 78.240 37.281 -28.166 1.00 54.29 71 ALA C C 1
ATOM 4267 O O . ALA C 1 73 ? 77.192 36.949 -28.710 1.00 51.34 71 ALA C O 1
ATOM 4269 N N . PHE C 1 74 ? 78.612 36.831 -26.962 1.00 53.45 72 PHE C N 1
ATOM 4270 C CA . PHE C 1 74 ? 77.775 35.924 -26.164 1.00 55.68 72 PHE C CA 1
ATOM 4271 C C . PHE C 1 74 ? 76.455 36.568 -25.734 1.00 56.23 72 PHE C C 1
ATOM 4272 O O . PHE C 1 74 ? 75.412 35.900 -25.682 1.00 53.16 72 PHE C O 1
ATOM 4280 N N . LEU C 1 75 ? 76.506 37.863 -25.421 1.00 55.28 73 LEU C N 1
ATOM 4281 C CA . LEU C 1 75 ? 75.294 38.601 -25.071 1.00 55.06 73 LEU C CA 1
ATOM 4282 C C . LEU C 1 75 ? 74.321 38.750 -26.236 1.00 54.15 73 LEU C C 1
ATOM 4283 O O . LEU C 1 75 ? 73.124 38.615 -26.026 1.00 55.66 73 LEU C O 1
ATOM 4288 N N . CYS C 1 76 ? 74.822 38.982 -27.453 1.00 54.45 74 CYS C N 1
ATOM 4289 C CA . CYS C 1 76 ? 73.966 39.005 -28.649 1.00 54.48 74 CYS C CA 1
ATOM 4290 C C . CYS C 1 76 ? 73.285 37.664 -28.860 1.00 54.12 74 CYS C C 1
ATOM 4291 O O . CYS C 1 76 ? 72.120 37.602 -29.240 1.00 55.89 74 CYS C O 1
ATOM 4294 N N . HIS C 1 77 ? 74.023 36.588 -28.626 1.00 55.67 75 HIS C N 1
ATOM 4295 C CA . HIS C 1 77 ? 73.444 35.251 -28.694 1.00 57.30 75 HIS C CA 1
ATOM 4296 C C . HIS C 1 77 ? 72.257 35.056 -27.707 1.00 58.10 75 HIS C C 1
ATOM 4297 O O . HIS C 1 77 ? 71.264 34.408 -28.057 1.00 56.05 75 HIS C O 1
ATOM 4304 N N . LEU C 1 78 ? 72.374 35.617 -2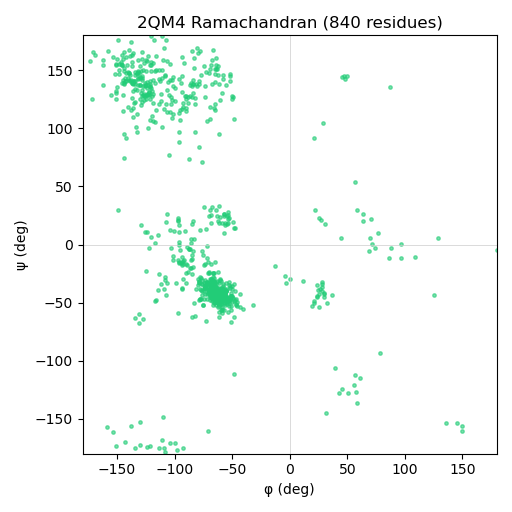6.497 1.00 56.26 76 LEU C N 1
ATOM 4305 C CA . LEU C 1 78 ? 71.297 35.603 -25.505 1.00 56.51 76 LEU C CA 1
ATOM 4306 C C . LEU C 1 78 ? 70.107 36.441 -25.972 1.00 57.58 76 LEU C C 1
ATOM 4307 O O . LEU C 1 78 ? 68.950 36.032 -25.825 1.00 54.25 76 LEU C O 1
ATOM 4312 N N . ASP C 1 79 ? 70.409 37.615 -26.525 1.00 55.31 77 ASP C N 1
ATOM 4313 C CA . ASP C 1 79 ? 69.419 38.496 -27.087 1.00 56.99 77 ASP C CA 1
ATOM 4314 C C . ASP C 1 79 ? 68.732 37.824 -28.282 1.00 60.55 77 ASP C C 1
ATOM 4315 O O . ASP C 1 79 ? 67.503 37.817 -28.355 1.00 62.78 77 ASP C O 1
ATOM 4320 N N . ASN C 1 80 ? 69.511 37.234 -29.192 1.00 59.99 78 ASN C N 1
ATOM 4321 C CA . ASN C 1 80 ? 68.947 36.487 -30.313 1.00 60.24 78 ASN C CA 1
ATOM 4322 C C . ASN C 1 80 ? 68.088 35.302 -29.863 1.00 59.98 78 ASN C C 1
ATOM 4323 O O . ASN C 1 80 ? 67.148 34.922 -30.541 1.00 60.36 78 ASN C O 1
ATOM 4328 N N . LEU C 1 81 ? 68.425 34.729 -28.719 1.00 59.64 79 LEU C N 1
ATOM 4329 C CA . LEU C 1 81 ? 67.682 33.610 -28.174 1.00 65.21 79 LEU C CA 1
ATOM 4330 C C . LEU C 1 81 ? 66.369 34.034 -27.492 1.00 65.29 79 LEU C C 1
ATOM 4331 O O . LEU C 1 81 ? 65.323 33.453 -27.746 1.00 67.49 79 LEU C O 1
ATOM 4336 N N . LEU C 1 82 ? 66.427 35.053 -26.647 1.00 65.47 80 LEU C N 1
ATOM 4337 C CA . LEU C 1 82 ? 65.273 35.461 -25.848 1.00 69.06 80 LEU C CA 1
ATOM 4338 C C . LEU C 1 82 ? 64.346 36.500 -26.489 1.00 69.20 80 LEU C C 1
ATOM 4339 O O . LEU C 1 82 ? 63.187 36.582 -26.119 1.00 68.58 80 LEU C O 1
ATOM 4344 N N . ARG C 1 83 ? 64.856 37.307 -27.415 1.00 70.45 81 ARG C N 1
ATOM 4345 C CA . ARG C 1 83 ? 64.089 38.447 -27.933 1.00 75.13 81 ARG C CA 1
ATOM 4346 C C . ARG C 1 83 ? 62.862 38.020 -28.765 1.00 73.87 81 ARG C C 1
ATOM 4347 O O . ARG C 1 83 ? 61.774 38.568 -28.561 1.00 75.56 81 ARG C O 1
ATOM 4355 N N . PRO C 1 84 ? 63.025 37.053 -29.699 1.00 73.96 82 PRO C N 1
ATOM 4356 C CA . PRO C 1 84 ? 61.837 36.483 -30.362 1.00 71.76 82 PRO C CA 1
ATOM 4357 C C . PRO C 1 84 ? 60.802 35.809 -29.433 1.00 69.26 82 PRO C C 1
ATOM 4358 O O . PRO C 1 84 ? 59.599 35.973 -29.654 1.00 67.39 82 PRO C O 1
ATOM 4362 N N . LEU C 1 85 ? 61.253 35.068 -28.421 1.00 66.39 83 LEU C N 1
ATOM 4363 C CA . LEU C 1 85 ? 60.341 34.318 -27.546 1.00 68.96 83 LEU C CA 1
ATOM 4364 C C . LEU C 1 85 ? 59.470 35.197 -26.623 1.00 69.27 83 LEU C C 1
ATOM 4365 O O . LEU C 1 85 ? 58.294 34.900 -26.388 1.00 71.11 83 LEU C O 1
ATOM 4370 N N . LEU C 1 86 ? 60.051 36.272 -26.107 1.00 65.99 84 LEU C N 1
ATOM 4371 C CA . LEU C 1 86 ? 59.327 37.240 -25.285 1.00 65.82 84 LEU C CA 1
ATOM 4372 C C . LEU C 1 86 ? 58.330 38.086 -26.101 1.00 66.46 84 LEU C C 1
ATOM 4373 O O . LEU C 1 86 ? 57.276 38.478 -25.586 1.00 62.04 84 LEU C O 1
ATOM 4378 N N . LYS C 1 87 ? 58.674 38.359 -27.364 1.00 67.48 85 LYS C N 1
ATOM 4379 C CA . LYS C 1 87 ? 57.796 39.079 -28.292 1.00 71.10 85 LYS C CA 1
ATOM 4380 C C . LYS C 1 87 ? 56.483 38.318 -28.545 1.00 73.00 85 LYS C C 1
ATOM 4381 O O . LYS C 1 87 ? 55.409 38.926 -28.580 1.00 72.04 85 LYS C O 1
ATOM 4383 N N . ASP C 1 88 ? 56.587 36.997 -28.722 1.00 76.04 86 ASP C N 1
ATOM 4384 C CA . ASP C 1 88 ? 55.429 36.082 -28.776 1.00 78.46 86 ASP C CA 1
ATOM 4385 C C . ASP C 1 88 ? 55.839 34.619 -28.547 1.00 78.49 86 ASP C C 1
ATOM 4386 O O . ASP C 1 88 ? 56.845 34.157 -29.093 1.00 79.36 86 ASP C O 1
ATOM 4391 N N . ALA C 1 89 ? 55.053 33.898 -27.746 1.00 77.49 87 ALA C N 1
ATOM 4392 C CA . ALA C 1 89 ? 55.372 32.518 -27.359 1.00 79.04 87 ALA C CA 1
ATOM 4393 C C . ALA C 1 89 ? 55.081 31.457 -28.437 1.00 81.48 87 ALA C C 1
ATOM 4394 O O . ALA C 1 89 ? 55.095 30.258 -28.149 1.00 82.11 87 ALA C O 1
ATOM 4396 N N . ALA C 1 90 ? 54.823 31.896 -29.669 1.00 84.09 88 ALA C N 1
ATOM 4397 C CA . ALA C 1 90 ? 54.807 30.992 -30.829 1.00 86.24 88 ALA C CA 1
ATOM 4398 C C . ALA C 1 90 ? 56.238 30.645 -31.281 1.00 87.81 88 ALA C C 1
ATOM 4399 O O . ALA C 1 90 ? 56.467 29.568 -31.842 1.00 86.62 88 ALA C O 1
ATOM 4401 N N . HIS C 1 91 ? 57.174 31.572 -31.034 1.00 88.93 89 HIS C N 1
ATOM 4402 C CA . HIS C 1 91 ? 58.629 31.385 -31.201 1.00 90.39 89 HIS C CA 1
ATOM 4403 C C . HIS C 1 91 ? 59.144 30.450 -32.284 1.00 92.10 89 HIS C C 1
ATOM 4404 O O . HIS C 1 91 ? 58.575 30.367 -33.375 1.00 91.29 89 HIS C O 1
ATOM 4405 N N . PRO C 1 92 ? 60.246 29.764 -31.984 1.00 93.77 90 PRO C N 1
ATOM 4406 C CA . PRO C 1 92 ? 60.829 28.761 -32.883 1.00 94.70 90 PRO C CA 1
ATOM 4407 C C . PRO C 1 92 ? 61.515 27.665 -32.069 1.00 94.92 90 PRO C C 1
ATOM 4408 O O . PRO C 1 92 ? 61.577 27.758 -30.841 1.00 92.48 90 PRO C O 1
ATOM 4410 N N . SER C 1 93 ? 62.022 26.637 -32.757 1.00 95.95 91 SER C N 1
ATOM 4411 C CA . SER C 1 93 ? 62.708 25.498 -32.122 1.00 95.58 91 SER C CA 1
ATOM 4412 C C . SER C 1 93 ? 63.771 25.861 -31.090 1.00 93.74 91 SER C C 1
ATOM 4413 O O . SER C 1 93 ? 63.452 26.359 -30.010 1.00 90.27 91 SER C O 1
ATOM 4414 N N . GLU C 1 94 ? 65.032 25.585 -31.434 1.00 93.62 92 GLU C N 1
ATOM 4415 C CA . GLU C 1 94 ? 66.210 25.904 -30.606 1.00 92.45 92 GLU C CA 1
ATOM 4416 C C . GLU C 1 94 ? 66.060 25.705 -29.080 1.00 91.46 92 GLU C C 1
ATOM 4417 O O . GLU C 1 94 ? 66.020 24.567 -28.602 1.00 91.26 92 GLU C O 1
ATOM 4419 N N . ALA C 1 95 ? 65.955 26.810 -28.339 1.00 90.06 93 ALA C N 1
ATOM 4420 C CA . ALA C 1 95 ? 66.148 26.828 -26.877 1.00 87.67 93 ALA C CA 1
ATOM 4421 C C . ALA C 1 95 ? 65.151 26.037 -26.029 1.00 85.85 93 ALA C C 1
ATOM 4422 O O . ALA C 1 95 ? 64.019 25.802 -26.436 1.00 85.80 93 ALA C O 1
ATOM 4424 N N . THR C 1 96 ? 65.598 25.629 -24.845 1.00 83.39 94 THR C N 1
ATOM 4425 C CA . THR C 1 96 ? 64.737 24.982 -23.852 1.00 82.75 94 THR C CA 1
ATOM 4426 C C . THR C 1 96 ? 64.979 25.575 -22.449 1.00 80.95 94 THR C C 1
ATOM 4427 O O . THR C 1 96 ? 66.107 25.575 -21.946 1.00 79.75 94 THR C O 1
ATOM 4431 N N . PHE C 1 97 ? 63.908 26.091 -21.844 1.00 78.14 95 PHE C N 1
ATOM 4432 C CA . PHE C 1 97 ? 63.985 26.920 -20.633 1.00 75.86 95 PHE C CA 1
ATOM 4433 C C . PHE C 1 97 ? 63.536 26.193 -19.386 1.00 73.38 95 PHE C C 1
ATOM 4434 O O . PHE C 1 97 ? 62.556 25.459 -19.400 1.00 70.46 95 PHE C O 1
ATOM 4442 N N . SER C 1 98 ? 64.271 26.427 -18.303 1.00 72.01 96 SER C N 1
ATOM 4443 C CA . SER C 1 98 ? 64.134 25.663 -17.067 1.00 69.36 96 SER C CA 1
ATOM 4444 C C . SER C 1 98 ? 64.267 26.568 -15.836 1.00 68.73 96 SER C C 1
ATOM 4445 O O . SER C 1 98 ? 64.901 27.620 -15.876 1.00 65.81 96 SER C O 1
ATOM 4448 N N . CYS C 1 99 ? 63.666 26.153 -14.735 1.00 69.96 97 CYS C N 1
ATOM 4449 C CA . CYS C 1 99 ? 63.521 27.044 -13.615 1.00 69.78 97 CYS C CA 1
ATOM 4450 C C . CYS C 1 99 ? 63.385 26.291 -12.309 1.00 69.65 97 CYS C C 1
ATOM 4451 O O . CYS C 1 99 ? 62.563 25.387 -12.184 1.00 66.01 97 CYS C O 1
ATOM 4454 N N . ASP C 1 100 ? 64.198 26.670 -11.330 1.00 73.51 98 ASP C N 1
ATOM 4455 C CA . ASP C 1 100 ? 64.084 26.092 -9.986 1.00 73.96 98 ASP C CA 1
ATOM 4456 C C . ASP C 1 100 ? 64.526 27.035 -8.873 1.00 72.00 98 ASP C C 1
ATOM 4457 O O . ASP C 1 100 ? 65.323 27.965 -9.090 1.00 67.96 98 ASP C O 1
ATOM 4462 N N . CYS C 1 101 ? 63.974 26.801 -7.687 1.00 71.29 99 CYS C N 1
ATOM 4463 C CA . CYS C 1 101 ? 64.245 27.643 -6.528 1.00 74.31 99 CYS C CA 1
ATOM 4464 C C . CYS C 1 101 ? 65.240 27.036 -5.540 1.00 73.07 99 CYS C C 1
ATOM 4465 O O . CYS C 1 101 ? 65.055 25.913 -5.070 1.00 71.75 99 CYS C O 1
ATOM 4468 N N . VAL C 1 102 ? 66.299 27.799 -5.260 1.00 71.29 100 VAL C N 1
ATOM 4469 C CA . VAL C 1 102 ? 67.339 27.434 -4.300 1.00 69.18 100 VAL C CA 1
ATOM 4470 C C . VAL C 1 102 ? 67.325 28.505 -3.204 1.00 67.79 100 VAL C C 1
ATOM 4471 O O . VAL C 1 102 ? 67.769 29.630 -3.423 1.00 67.82 100 VAL C O 1
ATOM 4475 N N . ALA C 1 103 ? 66.807 28.143 -2.033 1.00 66.57 101 ALA C N 1
ATOM 4476 C CA . ALA C 1 103 ? 66.590 29.077 -0.914 1.00 68.49 101 ALA C CA 1
ATOM 4477 C C . ALA C 1 103 ? 65.721 30.266 -1.361 1.00 68.54 101 ALA C C 1
ATOM 4478 O O . ALA C 1 103 ? 64.590 30.065 -1.826 1.00 65.76 101 ALA C O 1
ATOM 4480 N N . ASP C 1 104 ? 66.243 31.486 -1.240 1.00 68.26 102 ASP C N 1
ATOM 4481 C CA . ASP C 1 104 ? 65.513 32.677 -1.667 1.00 69.67 102 ASP C CA 1
ATOM 4482 C C . ASP C 1 104 ? 65.735 32.992 -3.153 1.00 68.86 102 ASP C C 1
ATOM 4483 O O . ASP C 1 104 ? 65.145 33.922 -3.697 1.00 70.14 102 ASP C O 1
ATOM 4488 N N . ALA C 1 105 ? 66.589 32.217 -3.807 1.00 65.22 103 ALA C N 1
ATOM 4489 C CA . ALA C 1 105 ? 66.981 32.505 -5.187 1.00 66.11 103 ALA C CA 1
ATOM 4490 C C . ALA C 1 105 ? 66.145 31.784 -6.244 1.00 63.12 103 ALA C C 1
ATOM 4491 O O . ALA C 1 105 ? 65.465 30.784 -5.967 1.00 63.31 103 ALA C O 1
ATOM 4493 N N . LEU C 1 106 ? 66.220 32.315 -7.453 1.00 60.49 104 LEU C N 1
ATOM 4494 C CA . LEU C 1 106 ? 65.633 31.700 -8.636 1.00 61.38 104 LEU C CA 1
ATOM 4495 C C . LEU C 1 106 ? 66.744 31.595 -9.672 1.00 59.50 104 LEU C C 1
ATOM 4496 O O . LEU C 1 106 ? 67.395 32.577 -9.986 1.00 60.54 104 LEU C O 1
ATOM 4501 N N . ILE C 1 107 ? 66.980 30.382 -10.152 1.00 58.44 105 ILE C N 1
ATOM 4502 C CA . ILE C 1 107 ? 67.933 30.136 -11.224 1.00 61.69 105 ILE C CA 1
ATOM 4503 C C . ILE C 1 107 ? 67.132 29.765 -12.476 1.00 62.81 105 ILE C C 1
ATOM 4504 O O . ILE C 1 107 ? 66.396 28.770 -12.493 1.00 65.19 105 ILE C O 1
ATOM 4509 N N . LEU C 1 108 ? 67.248 30.600 -13.500 1.00 62.28 106 LEU C N 1
ATOM 4510 C CA . LEU C 1 108 ? 66.565 30.380 -14.756 1.00 65.87 106 LEU C CA 1
ATOM 4511 C C . LEU C 1 108 ? 67.599 29.822 -15.724 1.00 66.89 106 LEU C C 1
ATOM 4512 O O . LEU C 1 108 ? 68.550 30.515 -16.088 1.00 68.01 106 LEU C O 1
ATOM 4517 N N . ARG C 1 109 ? 67.423 28.559 -16.107 1.00 64.43 107 ARG C N 1
ATOM 4518 C CA . ARG C 1 109 ? 68.388 27.861 -16.944 1.00 68.15 107 ARG C CA 1
ATOM 4519 C C . ARG C 1 109 ? 67.957 27.779 -18.416 1.00 67.90 107 ARG C C 1
ATOM 4520 O O . ARG C 1 109 ? 66.772 27.635 -18.735 1.00 64.47 107 ARG C O 1
ATOM 4528 N N . VAL C 1 110 ? 68.935 27.878 -19.309 1.00 67.88 108 VAL C N 1
ATOM 4529 C CA . VAL C 1 110 ? 68.669 27.739 -20.740 1.00 67.00 108 VAL C CA 1
ATOM 4530 C C . VAL C 1 110 ? 69.685 26.853 -21.478 1.00 64.50 108 VAL C C 1
ATOM 4531 O O . VAL C 1 110 ? 70.888 26.884 -21.195 1.00 62.76 108 VAL C O 1
ATOM 4535 N N . ARG C 1 111 ? 69.155 26.055 -22.401 1.00 64.75 109 ARG C N 1
ATOM 4536 C CA A ARG C 1 111 ? 69.947 25.235 -23.317 0.40 64.65 109 ARG C CA 1
ATOM 4537 C CA B ARG C 1 111 ? 69.975 25.279 -23.333 0.60 65.02 109 ARG C CA 1
ATOM 4538 C C . ARG C 1 111 ? 69.450 25.488 -24.744 1.00 65.99 109 ARG C C 1
ATOM 4539 O O . ARG C 1 111 ? 68.244 25.487 -24.990 1.00 63.51 109 ARG C O 1
ATOM 4554 N N . SER C 1 112 ? 70.370 25.701 -25.673 1.00 70.81 110 SER C N 1
ATOM 4555 C CA . SER C 1 112 ? 70.017 25.864 -27.080 1.00 75.68 110 SER C CA 1
ATOM 4556 C C . SER C 1 112 ? 71.168 25.377 -27.924 1.00 79.38 110 SER C C 1
ATOM 4557 O O . SER C 1 112 ? 72.318 25.355 -27.465 1.00 80.74 110 SER C O 1
ATOM 4560 N N . GLU C 1 113 ? 70.869 24.982 -29.153 1.00 82.06 111 GLU C N 1
ATOM 4561 C CA . GLU C 1 113 ? 71.934 24.643 -30.081 1.00 85.22 111 GLU C CA 1
ATOM 4562 C C . GLU C 1 113 ? 72.177 25.818 -31.022 1.00 86.82 111 GLU C C 1
ATOM 4563 O O . GLU C 1 113 ? 71.248 26.301 -31.670 1.00 87.34 111 GLU C O 1
ATOM 4569 N N . LEU C 1 114 ? 73.416 26.305 -31.055 1.00 88.52 112 LEU C N 1
ATOM 4570 C CA . LEU C 1 114 ? 73.831 27.217 -32.109 1.00 90.12 112 LEU C CA 1
ATOM 4571 C C . LEU C 1 114 ? 74.045 26.330 -33.331 1.00 91.20 112 LEU C C 1
ATOM 4572 O O . LEU C 1 114 ? 75.182 26.095 -33.767 1.00 90.21 112 LEU C O 1
ATOM 4577 N N . SER C 1 115 ? 72.915 25.843 -33.854 1.00 91.23 113 SER C N 1
ATOM 4578 C CA . SER C 1 115 ? 72.844 24.779 -34.847 1.00 90.03 113 SER C CA 1
ATOM 4579 C C . SER C 1 115 ? 74.091 23.896 -34.905 1.00 88.76 113 SER C C 1
ATOM 4580 O O . SER C 1 115 ? 75.064 24.199 -35.607 1.00 88.54 113 SER C O 1
ATOM 4583 N N . GLY C 1 116 ? 74.054 22.813 -34.138 1.00 85.49 114 GLY C N 1
ATOM 4584 C CA . GLY C 1 116 ? 75.137 21.847 -34.147 1.00 79.61 114 GLY C CA 1
ATOM 4585 C C . GLY C 1 116 ? 75.741 21.555 -32.791 1.00 75.69 114 GLY C C 1
ATOM 4586 O O . GLY C 1 116 ? 76.014 20.398 -32.473 1.00 78.30 114 GLY C O 1
ATOM 4587 N N . LEU C 1 117 ? 75.971 22.596 -31.998 1.00 67.59 115 LEU C N 1
ATOM 4588 C CA . LEU C 1 117 ? 76.669 22.430 -30.732 1.00 65.08 115 LEU C CA 1
ATOM 4589 C C . LEU C 1 117 ? 75.912 23.088 -29.582 1.00 63.13 115 LEU C C 1
ATOM 4590 O O . LEU C 1 117 ? 75.582 24.272 -29.655 1.00 59.88 115 LEU C O 1
ATOM 4595 N N . PRO C 1 118 ? 75.613 22.314 -28.522 1.00 61.52 116 PRO C N 1
ATOM 4596 C CA . PRO C 1 118 ? 74.816 22.851 -27.416 1.00 60.59 116 PRO C CA 1
ATOM 4597 C C . PRO C 1 118 ? 75.498 24.021 -26.717 1.00 59.33 116 PRO C C 1
ATOM 4598 O O . PRO C 1 118 ? 76.720 24.066 -26.633 1.00 59.19 116 PRO C O 1
ATOM 4602 N N . PHE C 1 119 ? 74.698 24.972 -26.249 1.00 60.28 117 PHE C N 1
ATOM 4603 C CA . PHE C 1 119 ? 75.195 26.109 -25.488 1.00 60.06 117 PHE C CA 1
ATOM 4604 C C . PHE C 1 119 ? 74.312 26.336 -24.260 1.00 58.37 117 PHE C C 1
ATOM 4605 O O . PHE C 1 119 ? 73.116 26.040 -24.283 1.00 57.12 117 PHE C O 1
ATOM 4613 N N . TYR C 1 120 ? 74.925 26.824 -23.185 1.00 54.76 118 TYR C N 1
ATOM 4614 C CA . TYR C 1 120 ? 74.269 26.901 -21.870 1.00 56.74 118 TYR C CA 1
ATOM 4615 C C . TYR C 1 120 ? 74.435 28.261 -21.209 1.00 53.23 118 TYR C C 1
ATOM 4616 O O . TYR C 1 120 ? 75.517 28.847 -21.235 1.00 57.03 118 TYR C O 1
ATOM 4625 N N . TRP C 1 121 ? 73.352 28.762 -20.628 1.00 52.19 119 TRP C N 1
ATOM 4626 C CA . TRP C 1 121 ? 73.432 29.911 -19.733 1.00 56.09 119 TRP C CA 1
ATOM 4627 C C . TRP C 1 121 ? 72.480 29.712 -18.556 1.00 56.27 119 TRP C C 1
ATOM 4628 O O . TRP C 1 121 ? 71.451 29.052 -18.685 1.00 57.28 119 TRP C O 1
ATOM 4639 N N . ASN C 1 122 ? 72.855 30.254 -17.404 1.00 55.44 120 ASN C N 1
ATOM 4640 C CA . ASN C 1 122 ? 71.976 30.297 -16.248 1.00 57.47 120 ASN C CA 1
ATOM 4641 C C . ASN C 1 122 ? 71.844 31.734 -15.750 1.00 57.94 120 ASN C C 1
ATOM 4642 O O . ASN C 1 122 ? 72.845 32.433 -15.538 1.00 57.59 120 ASN C O 1
ATOM 4647 N N . PHE C 1 123 ? 70.599 32.171 -15.603 1.00 57.35 121 PHE C N 1
ATOM 4648 C CA . PHE C 1 123 ? 70.286 33.452 -14.978 1.00 56.82 121 PHE C CA 1
ATOM 4649 C C . PHE C 1 123 ? 70.106 33.185 -13.495 1.00 55.57 121 PHE C C 1
ATOM 4650 O O . PHE C 1 123 ? 69.201 32.454 -13.109 1.00 54.96 121 PHE C O 1
ATOM 4658 N N . HIS C 1 124 ? 70.993 33.750 -12.673 1.00 55.45 122 HIS C N 1
ATOM 4659 C CA . HIS C 1 124 ? 70.982 33.536 -11.224 1.00 53.62 122 HIS C CA 1
ATOM 4660 C C . HIS C 1 124 ? 70.367 34.784 -10.543 1.00 56.31 122 HIS C C 1
ATOM 4661 O O . HIS C 1 124 ? 70.988 35.844 -10.500 1.00 59.53 122 HIS C O 1
ATOM 4668 N N . CYS C 1 125 ? 69.158 34.652 -10.007 1.00 54.69 123 CYS C N 1
ATOM 4669 C CA . CYS C 1 125 ? 68.418 35.806 -9.507 1.00 56.85 123 CYS C CA 1
ATOM 4670 C C . CYS C 1 125 ? 68.276 35.820 -7.984 1.00 57.32 123 CYS C C 1
ATOM 4671 O O . CYS C 1 125 ? 68.108 34.788 -7.339 1.00 60.48 123 CYS C O 1
ATOM 4682 N N . LEU C 1 127 ? 66.144 37.792 -4.671 1.00 52.15 125 LEU C N 1
ATOM 4683 C CA . LEU C 1 127 ? 64.938 38.547 -4.411 1.00 58.34 125 LEU C CA 1
ATOM 4684 C C . LEU C 1 127 ? 65.170 40.018 -4.782 1.00 55.44 125 LEU C C 1
ATOM 4685 O O . LEU C 1 127 ? 66.124 40.621 -4.303 1.00 56.27 125 LEU C O 1
ATOM 4690 N N . ALA C 1 128 ? 64.302 40.576 -5.628 1.00 53.11 126 ALA C N 1
ATOM 4691 C CA . ALA C 1 128 ? 64.403 41.990 -6.064 1.00 51.93 126 ALA C CA 1
ATOM 4692 C C . ALA C 1 128 ? 64.213 42.938 -4.902 1.00 49.68 126 ALA C C 1
ATOM 4693 O O . ALA C 1 128 ? 63.498 42.608 -3.958 1.00 54.43 126 ALA C O 1
ATOM 4695 N N . SER C 1 129 ? 64.843 44.107 -4.989 1.00 43.69 127 SER C N 1
ATOM 4696 C CA . SER C 1 129 ? 64.804 45.107 -3.942 1.00 42.67 127 SER C CA 1
ATOM 4697 C C . SER C 1 129 ? 63.444 45.812 -3.908 1.00 44.65 127 SER C C 1
ATOM 4698 O O . SER C 1 129 ? 62.770 45.887 -4.933 1.00 45.74 127 SER C O 1
ATOM 4701 N N . PRO C 1 130 ? 63.038 46.344 -2.733 1.00 45.11 128 PRO C N 1
ATOM 4702 C CA . PRO C 1 130 ? 61.736 47.037 -2.685 1.00 44.53 128 PRO C CA 1
ATOM 4703 C C . PRO C 1 130 ? 61.614 48.158 -3.722 1.00 42.09 128 PRO C C 1
ATOM 4704 O O . PRO C 1 130 ? 60.557 48.320 -4.353 1.00 40.83 128 PRO C O 1
ATOM 4708 N N . SER C 1 131 ? 62.692 48.906 -3.903 1.00 43.07 129 SER C N 1
ATOM 4709 C CA . SER C 1 131 ? 62.733 50.007 -4.879 1.00 45.61 129 SER C CA 1
ATOM 4710 C C . SER C 1 131 ? 62.410 49.550 -6.328 1.00 43.70 129 SER C C 1
ATOM 4711 O O . SER C 1 131 ? 61.717 50.246 -7.074 1.00 43.36 129 SER C O 1
ATOM 4714 N N . LEU C 1 132 ? 62.896 48.375 -6.705 1.00 40.87 130 LEU C N 1
ATOM 4715 C CA . LEU C 1 132 ? 62.660 47.846 -8.039 1.00 42.26 130 LEU C CA 1
ATOM 4716 C C . LEU C 1 132 ? 61.226 47.339 -8.193 1.00 44.19 130 LEU C C 1
ATOM 4717 O O . LEU C 1 132 ? 60.613 47.521 -9.255 1.00 43.45 130 LEU C O 1
ATOM 4722 N N . VAL C 1 133 ? 60.718 46.678 -7.142 1.00 43.15 131 VAL C N 1
ATOM 4723 C CA . VAL C 1 133 ? 59.332 46.208 -7.105 1.00 43.59 131 VAL C CA 1
ATOM 4724 C C . VAL C 1 133 ? 58.367 47.398 -7.225 1.00 43.38 131 VAL C C 1
ATOM 4725 O O . VAL C 1 133 ? 57.366 47.314 -7.929 1.00 45.62 131 VAL C O 1
ATOM 4729 N N . SER C 1 134 ? 58.700 48.504 -6.556 1.00 44.92 132 SER C N 1
ATOM 4730 C CA . SER C 1 134 ? 57.893 49.718 -6.588 1.00 43.57 132 SER C CA 1
ATOM 4731 C C . SER C 1 134 ? 57.947 50.402 -7.970 1.00 44.04 132 SER C C 1
ATOM 4732 O O . SER C 1 134 ? 56.917 50.802 -8.505 1.00 50.39 132 SER C O 1
ATOM 4735 N N . GLN C 1 135 ? 59.140 50.507 -8.554 1.00 43.86 133 GLN C N 1
ATOM 4736 C CA . GLN C 1 135 ? 59.334 51.124 -9.877 1.00 38.42 133 GLN C CA 1
ATOM 4737 C C . GLN C 1 135 ? 58.793 50.366 -11.077 1.00 36.54 133 GLN C C 1
ATOM 4738 O O . GLN C 1 135 ? 58.253 50.983 -11.988 1.00 39.52 133 GLN C O 1
ATOM 4744 N N . HIS C 1 136 ? 58.981 49.042 -11.088 1.00 33.48 134 HIS C N 1
ATOM 4745 C CA . HIS C 1 136 ? 58.579 48.189 -12.205 1.00 34.90 134 HIS C CA 1
ATOM 4746 C C . HIS C 1 136 ? 57.154 47.671 -12.086 1.00 32.79 134 HIS C C 1
ATOM 4747 O O . HIS C 1 136 ? 56.597 47.212 -13.070 1.00 36.39 134 HIS C O 1
ATOM 4754 N N . LEU C 1 137 ? 56.577 47.723 -10.883 1.00 37.28 135 LEU C N 1
ATOM 4755 C CA . LEU C 1 137 ? 55.264 47.127 -10.641 1.00 38.88 135 LEU C CA 1
ATOM 4756 C C . LEU C 1 137 ? 54.258 48.010 -9.923 1.00 41.95 135 LEU C C 1
ATOM 4757 O O . LEU C 1 137 ? 53.280 48.408 -10.527 1.00 48.12 135 LEU C O 1
ATOM 4762 N N . ILE C 1 138 ? 54.496 48.325 -8.656 1.00 43.06 136 ILE C N 1
ATOM 4763 C CA . ILE C 1 138 ? 53.489 48.986 -7.844 1.00 44.79 136 ILE C CA 1
ATOM 4764 C C . ILE C 1 138 ? 53.055 50.340 -8.458 1.00 47.88 136 ILE C C 1
ATOM 4765 O O . ILE C 1 138 ? 51.872 50.563 -8.743 1.00 48.64 136 ILE C O 1
ATOM 4770 N N . ARG C 1 139 ? 54.022 51.219 -8.677 1.00 48.48 137 ARG C N 1
ATOM 4771 C CA . ARG C 1 139 ? 53.754 52.568 -9.149 1.00 47.78 137 ARG C CA 1
ATOM 4772 C C . ARG C 1 139 ? 53.149 52.581 -10.568 1.00 47.64 137 ARG C C 1
ATOM 4773 O O . ARG C 1 139 ? 52.139 53.224 -10.775 1.00 46.15 137 ARG C O 1
ATOM 4781 N N . PRO C 1 140 ? 53.747 51.849 -11.542 1.00 47.20 138 PRO C N 1
ATOM 4782 C CA . PRO C 1 140 ? 53.113 51.778 -12.872 1.00 47.08 138 PRO C CA 1
ATOM 4783 C C . PRO C 1 140 ? 51.691 51.197 -12.860 1.00 46.61 138 PRO C C 1
ATOM 4784 O O . PRO C 1 140 ? 50.840 51.656 -13.616 1.00 48.73 138 PRO C O 1
ATOM 4788 N N . LEU C 1 141 ? 51.445 50.194 -12.027 1.00 46.46 139 LEU C N 1
ATOM 4789 C CA . LEU C 1 141 ? 50.110 49.600 -11.943 1.00 49.48 139 LEU C CA 1
ATOM 4790 C C . LEU C 1 141 ? 49.090 50.564 -11.341 1.00 46.55 139 LEU C C 1
ATOM 4791 O O . LEU C 1 141 ? 47.967 50.642 -11.813 1.00 49.26 139 LEU C O 1
ATOM 4804 N N . GLY C 1 143 ? 49.493 53.877 -11.533 1.00 49.14 141 GLY C N 1
ATOM 4805 C CA . GLY C 1 143 ? 49.385 54.850 -12.632 1.00 47.63 141 GLY C CA 1
ATOM 4806 C C . GLY C 1 143 ? 48.427 54.405 -13.731 1.00 48.86 141 GLY C C 1
ATOM 4807 O O . GLY C 1 143 ? 47.614 55.198 -14.206 1.00 46.28 141 GLY C O 1
ATOM 4816 N N . SER C 1 145 ? 45.935 52.093 -13.418 1.00 46.89 143 SER C N 1
ATOM 4817 C CA . SER C 1 145 ? 44.580 52.069 -12.881 1.00 49.55 143 SER C CA 1
ATOM 4818 C C . SER C 1 145 ? 43.954 53.460 -12.908 1.00 46.98 143 SER C C 1
ATOM 4819 O O . SER C 1 145 ? 42.789 53.623 -13.278 1.00 50.85 143 SER C O 1
ATOM 4822 N N . LEU C 1 146 ? 44.745 54.458 -12.537 1.00 49.33 144 LEU C N 1
ATOM 4823 C CA . LEU C 1 146 ? 44.302 55.858 -12.518 1.00 45.73 144 LEU C CA 1
ATOM 4824 C C . LEU C 1 146 ? 44.014 56.396 -13.919 1.00 47.49 144 LEU C C 1
ATOM 4825 O O . LEU C 1 146 ? 43.043 57.130 -14.113 1.00 47.38 144 LEU C O 1
ATOM 4830 N N . ALA C 1 147 ? 44.864 56.019 -14.880 1.00 47.52 145 ALA C N 1
ATOM 4831 C CA . ALA C 1 147 ? 44.757 56.436 -16.290 1.00 48.17 145 ALA C CA 1
ATOM 4832 C C . ALA C 1 147 ? 43.487 55.911 -16.925 1.00 47.85 145 ALA C C 1
ATOM 4833 O O . ALA C 1 147 ? 42.762 56.650 -17.598 1.00 51.29 145 ALA C O 1
ATOM 4835 N N . LEU C 1 148 ? 43.237 54.632 -16.698 1.00 45.76 146 LEU C N 1
ATOM 4836 C CA . LEU C 1 148 ? 42.054 53.929 -17.194 1.00 47.52 146 LEU C CA 1
ATOM 4837 C C . LEU C 1 148 ? 40.759 54.424 -16.545 1.00 48.64 146 LEU C C 1
ATOM 4838 O O . LEU C 1 148 ? 39.710 54.385 -17.167 1.00 49.85 146 LEU C O 1
ATOM 4843 N N . GLN C 1 149 ? 40.846 54.856 -15.286 1.00 50.20 147 GLN C N 1
ATOM 4844 C CA . GLN C 1 149 ? 39.712 55.460 -14.584 1.00 52.63 147 GLN C CA 1
ATOM 4845 C C . GLN C 1 149 ? 39.333 56.781 -15.289 1.00 50.14 147 GLN C C 1
ATOM 4846 O O . GLN C 1 149 ? 38.159 57.049 -15.512 1.00 46.91 147 GLN C O 1
ATOM 4852 N N . CYS C 1 150 ? 40.348 57.563 -15.661 1.00 50.89 148 CYS C N 1
ATOM 4853 C CA . CYS C 1 150 ? 40.183 58.755 -16.501 1.00 50.92 148 CYS C CA 1
ATOM 4854 C C . CYS C 1 150 ? 39.546 58.418 -17.850 1.00 49.94 148 CYS C C 1
ATOM 4855 O O . CYS C 1 150 ? 38.657 59.126 -18.307 1.00 50.08 148 CYS C O 1
ATOM 4858 N N . GLN C 1 151 ? 39.995 57.325 -18.463 1.00 49.94 149 GLN C N 1
ATOM 4859 C CA . GLN C 1 151 ? 39.400 56.838 -19.700 1.00 49.58 149 GLN C CA 1
ATOM 4860 C C . GLN C 1 151 ? 37.904 56.609 -19.513 1.00 50.64 149 GLN C C 1
ATOM 4861 O O . GLN C 1 151 ? 37.097 57.103 -20.298 1.00 50.74 149 GLN C O 1
ATOM 4867 N N . VAL C 1 152 ? 37.551 55.887 -18.452 1.00 50.02 150 VAL C N 1
ATOM 4868 C CA . VAL C 1 152 ? 36.147 55.616 -18.106 1.00 51.65 150 VAL C CA 1
ATOM 4869 C C . VAL C 1 152 ? 35.298 56.896 -17.991 1.00 48.71 150 VAL C C 1
ATOM 4870 O O . VAL C 1 152 ? 34.199 56.958 -18.538 1.00 49.00 150 VAL C O 1
ATOM 4874 N N . ARG C 1 153 ? 35.823 57.904 -17.302 1.00 47.04 151 ARG C N 1
ATOM 4875 C CA . ARG C 1 153 ? 35.135 59.196 -17.142 1.00 48.85 151 ARG C CA 1
ATOM 4876 C C . ARG C 1 153 ? 34.951 59.994 -18.443 1.00 48.41 151 ARG C C 1
ATOM 4877 O O . ARG C 1 153 ? 33.909 60.631 -18.633 1.00 49.20 151 ARG C O 1
ATOM 4885 N N . GLU C 1 154 ? 35.939 59.939 -19.337 1.00 47.51 152 GLU C N 1
ATOM 4886 C CA . GLU C 1 154 ? 35.815 60.542 -20.678 1.00 48.32 152 GLU C CA 1
ATOM 4887 C C . GLU C 1 154 ? 34.767 59.851 -21.556 1.00 48.90 152 GLU C C 1
ATOM 4888 O O . GLU C 1 154 ? 34.004 60.515 -22.260 1.00 46.03 152 GLU C O 1
ATOM 4894 N N . LEU C 1 155 ? 34.750 58.522 -21.516 1.00 42.01 153 LEU C N 1
ATOM 4895 C CA . LEU C 1 155 ? 33.763 57.744 -22.247 1.00 46.90 153 LEU C CA 1
ATOM 4896 C C . LEU C 1 155 ? 32.338 57.955 -21.703 1.00 46.20 153 LEU C C 1
ATOM 4897 O O . LEU C 1 155 ? 31.386 58.048 -22.485 1.00 47.14 153 LEU C O 1
ATOM 4902 N N . ALA C 1 156 ? 32.207 58.005 -20.372 1.00 42.78 154 ALA C N 1
ATOM 4903 C CA . ALA C 1 156 ? 30.956 58.370 -19.708 1.00 45.73 154 ALA C CA 1
ATOM 4904 C C . ALA C 1 156 ? 30.450 59.722 -20.245 1.00 43.79 154 ALA C C 1
ATOM 4905 O O . ALA C 1 156 ? 29.286 59.850 -20.630 1.00 43.34 154 ALA C O 1
ATOM 4907 N N . THR C 1 157 ? 31.346 60.706 -20.296 1.00 43.32 155 THR C N 1
ATOM 4908 C CA . THR C 1 157 ? 31.014 62.048 -20.787 1.00 45.27 155 THR C CA 1
ATOM 4909 C C . THR C 1 157 ? 30.578 61.992 -22.255 1.00 48.05 155 THR C C 1
ATOM 4910 O O . THR C 1 157 ? 29.556 62.574 -22.615 1.00 49.81 155 THR C O 1
ATOM 4914 N N . LEU C 1 158 ? 31.336 61.258 -23.076 1.00 49.86 156 LEU C N 1
ATOM 4915 C CA . LEU C 1 158 ? 30.982 60.986 -24.474 1.00 48.83 156 LEU C CA 1
ATOM 4916 C C . LEU C 1 158 ? 29.593 60.344 -24.606 1.00 49.80 156 LEU C C 1
ATOM 4917 O O . LEU C 1 158 ? 28.822 60.699 -25.507 1.00 48.04 156 LEU C O 1
ATOM 4922 N N . LEU C 1 159 ? 29.277 59.419 -23.696 1.00 49.42 157 LEU C N 1
ATOM 4923 C CA . LEU C 1 159 ? 27.976 58.752 -23.683 1.00 48.57 157 LEU C CA 1
ATOM 4924 C C . LEU C 1 159 ? 26.811 59.710 -23.395 1.00 50.35 157 LEU C C 1
ATOM 4925 O O . LEU C 1 159 ? 25.757 59.589 -24.012 1.00 53.58 157 LEU C O 1
ATOM 4930 N N . HIS C 1 160 ? 26.997 60.659 -22.477 1.00 51.67 158 HIS C N 1
ATOM 4931 C CA . HIS C 1 160 ? 25.958 61.665 -22.190 1.00 53.83 158 HIS C CA 1
ATOM 4932 C C . HIS C 1 160 ? 25.728 62.634 -23.345 1.00 53.38 158 HIS C C 1
ATOM 4933 O O . HIS C 1 160 ? 24.588 63.009 -23.600 1.00 52.07 158 HIS C O 1
ATOM 4953 N N . LYS C 1 162 ? 25.994 62.001 -26.427 1.00 52.57 160 LYS C N 1
ATOM 4954 C CA . LYS C 1 162 ? 25.237 61.291 -27.441 1.00 51.22 160 LYS C CA 1
ATOM 4955 C C . LYS C 1 162 ? 23.769 61.213 -27.036 1.00 51.85 160 LYS C C 1
ATOM 4956 O O . LYS C 1 162 ? 22.900 61.292 -27.897 1.00 53.94 160 LYS C O 1
ATOM 4962 N N . ASP C 1 163 ? 23.496 61.089 -25.735 1.00 49.11 161 ASP C N 1
ATOM 4963 C CA . ASP C 1 163 ? 22.117 61.088 -25.220 1.00 49.34 161 ASP C CA 1
ATOM 4964 C C . ASP C 1 163 ? 21.375 62.413 -25.385 1.00 49.15 161 ASP C C 1
ATOM 4965 O O . ASP C 1 163 ? 20.149 62.419 -25.540 1.00 49.49 161 ASP C O 1
ATOM 4970 N N . LEU C 1 164 ? 22.113 63.523 -25.343 1.00 47.54 162 LEU C N 1
ATOM 4971 C CA . LEU C 1 164 ? 21.546 64.832 -25.665 1.00 46.21 162 LEU C CA 1
ATOM 4972 C C . LEU C 1 164 ? 21.186 64.880 -27.150 1.00 46.41 162 LEU C C 1
ATOM 4973 O O . LEU C 1 164 ? 20.143 65.427 -27.525 1.00 50.13 162 LEU C O 1
ATOM 4978 N N . GLU C 1 165 ? 22.046 64.292 -27.984 1.00 45.60 163 GLU C N 1
ATOM 4979 C CA . GLU C 1 165 ? 21.850 64.244 -29.437 1.00 46.28 163 GLU C CA 1
ATOM 4980 C C . GLU C 1 165 ? 20.629 63.399 -29.819 1.00 47.63 163 GLU C C 1
ATOM 4981 O O . GLU C 1 165 ? 19.776 63.838 -30.592 1.00 45.45 163 GLU C O 1
ATOM 4987 N N . ILE C 1 166 ? 20.560 62.188 -29.273 1.00 45.59 164 ILE C N 1
ATOM 4988 C CA . ILE C 1 166 ? 19.387 61.325 -29.404 1.00 45.90 164 ILE C CA 1
ATOM 4989 C C . ILE C 1 166 ? 18.129 62.050 -28.891 1.00 44.44 164 ILE C C 1
ATOM 4990 O O . ILE C 1 166 ? 17.065 61.972 -29.506 1.00 39.17 164 ILE C O 1
ATOM 4995 N N . GLN C 1 167 ? 18.282 62.748 -27.765 1.00 45.60 165 GLN C N 1
ATOM 4996 C CA . GLN C 1 167 ? 17.245 63.602 -27.186 1.00 49.41 165 GLN C CA 1
ATOM 4997 C C . GLN C 1 167 ? 16.783 64.706 -28.162 1.00 50.72 165 GLN C C 1
ATOM 4998 O O . GLN C 1 167 ? 15.593 65.002 -28.234 1.00 51.11 165 GLN C O 1
ATOM 5004 N N . ASP C 1 168 ? 17.725 65.287 -28.910 1.00 52.02 166 ASP C N 1
ATOM 5005 C CA . ASP C 1 168 ? 17.433 66.304 -29.939 1.00 51.97 166 ASP C CA 1
ATOM 5006 C C . ASP C 1 168 ? 16.496 65.774 -31.030 1.00 52.85 166 ASP C C 1
ATOM 5007 O O . ASP C 1 168 ? 15.560 66.467 -31.448 1.00 53.28 166 ASP C O 1
ATOM 5012 N N . TYR C 1 169 ? 16.755 64.547 -31.484 1.00 53.28 167 TYR C N 1
ATOM 5013 C CA . TYR C 1 169 ? 15.936 63.906 -32.516 1.00 53.78 167 TYR C CA 1
ATOM 5014 C C . TYR C 1 169 ? 14.543 63.570 -31.987 1.00 53.92 167 TYR C C 1
ATOM 5015 O O . TYR C 1 169 ? 13.560 63.692 -32.711 1.00 55.80 167 TYR C O 1
ATOM 5024 N N . GLN C 1 170 ? 14.469 63.154 -30.724 1.00 54.84 168 GLN C N 1
ATOM 5025 C CA . GLN C 1 170 ? 13.215 62.704 -30.130 1.00 55.55 168 GLN C CA 1
ATOM 5026 C C . GLN C 1 170 ? 12.192 63.834 -29.926 1.00 57.87 168 GLN C C 1
ATOM 5027 O O . GLN C 1 170 ? 11.020 63.660 -30.277 1.00 54.36 168 GLN C O 1
ATOM 5033 N N . GLU C 1 171 ? 12.638 64.980 -29.393 1.00 59.24 169 GLU C N 1
ATOM 5034 C CA . GLU C 1 171 ? 11.758 66.146 -29.163 1.00 62.38 169 GLU C CA 1
ATOM 5035 C C . GLU C 1 171 ? 11.005 66.528 -30.429 1.00 62.91 169 GLU C C 1
ATOM 5036 O O . GLU C 1 171 ? 9.858 66.958 -30.364 1.00 61.17 169 GLU C O 1
ATOM 5042 N N . SER C 1 172 ? 11.669 66.358 -31.572 1.00 65.74 170 SER C N 1
ATOM 5043 C CA . SER C 1 172 ? 11.083 66.585 -32.891 1.00 70.62 170 SER C CA 1
ATOM 5044 C C . SER C 1 172 ? 10.042 65.514 -33.257 1.00 72.46 170 SER C C 1
ATOM 5045 O O . SER C 1 172 ? 9.506 64.830 -32.382 1.00 72.91 170 SER C O 1
ATOM 5048 N N . GLY C 1 173 ? 9.744 65.383 -34.549 1.00 75.01 171 GLY C N 1
ATOM 5049 C CA . GLY C 1 173 ? 8.825 64.345 -35.033 1.00 75.54 171 GLY C CA 1
ATOM 5050 C C . GLY C 1 173 ? 9.493 62.995 -35.277 1.00 75.17 171 GLY C C 1
ATOM 5051 O O . GLY C 1 173 ? 8.807 61.985 -35.444 1.00 76.75 171 GLY C O 1
ATOM 5052 N N . ALA C 1 174 ? 10.828 62.981 -35.270 1.00 72.36 172 ALA C N 1
ATOM 5053 C CA . ALA C 1 174 ? 11.629 61.830 -35.700 1.00 68.81 172 ALA C CA 1
ATOM 5054 C C . ALA C 1 174 ? 11.327 60.516 -34.984 1.00 66.03 172 ALA C C 1
ATOM 5055 O O . ALA C 1 174 ? 11.144 60.476 -33.768 1.00 62.88 172 ALA C O 1
ATOM 5057 N N . THR C 1 175 ? 11.282 59.448 -35.775 1.00 65.07 173 THR C N 1
ATOM 5058 C CA . THR C 1 175 ? 11.003 58.095 -35.298 1.00 65.82 173 THR C CA 1
ATOM 5059 C C . THR C 1 175 ? 12.077 57.127 -35.842 1.00 65.26 173 THR C C 1
ATOM 5060 O O . THR C 1 175 ? 12.698 57.398 -36.879 1.00 63.78 173 THR C O 1
ATOM 5064 N N . LEU C 1 176 ? 12.314 56.022 -35.133 1.00 64.33 174 LEU C N 1
ATOM 5065 C CA . LEU C 1 176 ? 13.326 55.026 -35.527 1.00 61.70 174 LEU C CA 1
ATOM 5066 C C . LEU C 1 176 ? 12.819 54.096 -36.646 1.00 62.87 174 LEU C C 1
ATOM 5067 O O . LEU C 1 176 ? 11.664 53.654 -36.619 1.00 63.72 174 LEU C O 1
ATOM 5072 N N . ILE C 1 177 ? 13.675 53.812 -37.630 1.00 61.79 175 ILE C N 1
ATOM 5073 C CA . ILE C 1 177 ? 13.396 52.767 -38.631 1.00 62.72 175 ILE C CA 1
ATOM 5074 C C . ILE C 1 177 ? 13.521 51.377 -37.968 1.00 65.49 175 ILE C C 1
ATOM 5075 O O . ILE C 1 177 ? 12.811 50.440 -38.336 1.00 61.78 175 ILE C O 1
ATOM 5080 N N . ARG C 1 178 ? 14.430 51.263 -36.994 1.00 66.66 176 ARG C N 1
ATOM 5081 C CA . ARG C 1 178 ? 14.602 50.033 -36.199 1.00 67.42 176 ARG C CA 1
ATOM 5082 C C . ARG C 1 178 ? 14.445 50.266 -34.696 1.00 67.03 176 ARG C C 1
ATOM 5083 O O . ARG C 1 178 ? 15.392 50.718 -34.041 1.00 64.79 176 ARG C O 1
ATOM 5091 N N . ASP C 1 179 ? 13.263 49.928 -34.165 1.00 66.32 177 ASP C N 1
ATOM 5092 C CA . ASP C 1 179 ? 12.931 50.050 -32.726 1.00 66.54 177 ASP C CA 1
ATOM 5093 C C . ASP C 1 179 ? 13.948 49.389 -31.792 1.00 62.60 177 ASP C C 1
ATOM 5094 O O . ASP C 1 179 ? 14.228 49.902 -30.715 1.00 64.14 177 ASP C O 1
ATOM 5099 N N . ARG C 1 180 ? 14.488 48.246 -32.194 1.00 63.14 178 ARG C N 1
ATOM 5100 C CA . ARG C 1 180 ? 15.439 47.503 -31.358 1.00 62.22 178 ARG C CA 1
ATOM 5101 C C . ARG C 1 180 ? 16.771 48.250 -31.102 1.00 64.04 178 ARG C C 1
ATOM 5102 O O . ARG C 1 180 ? 17.515 47.885 -30.197 1.00 66.14 178 ARG C O 1
ATOM 5110 N N . LEU C 1 181 ? 17.047 49.295 -31.890 1.00 64.72 179 LEU C N 1
ATOM 5111 C CA . LEU C 1 181 ? 18.265 50.095 -31.772 1.00 63.67 179 LEU C CA 1
ATOM 5112 C C . LEU C 1 181 ? 18.183 51.194 -30.718 1.00 67.23 179 LEU C C 1
ATOM 5113 O O . LEU C 1 181 ? 19.188 51.886 -30.472 1.00 69.17 179 LEU C O 1
ATOM 5118 N N . LYS C 1 182 ? 17.004 51.372 -30.112 1.00 66.06 180 LYS C N 1
ATOM 5119 C CA . LYS C 1 182 ? 16.856 52.309 -28.990 1.00 67.10 180 LYS C CA 1
ATOM 5120 C C . LYS C 1 182 ? 17.678 51.834 -27.796 1.00 63.50 180 LYS C C 1
ATOM 5121 O O . LYS C 1 182 ? 17.436 50.759 -27.240 1.00 67.25 180 LYS C O 1
ATOM 5127 N N . THR C 1 183 ? 18.677 52.629 -27.435 1.00 64.43 181 THR C N 1
ATOM 5128 C CA . THR C 1 183 ? 19.516 52.348 -26.266 1.00 60.08 181 THR C CA 1
ATOM 5129 C C . THR C 1 183 ? 18.927 53.045 -25.048 1.00 60.42 181 THR C C 1
ATOM 5130 O O . THR C 1 183 ? 18.181 54.025 -25.175 1.00 60.19 181 THR C O 1
ATOM 5134 N N . GLU C 1 184 ? 19.246 52.530 -23.870 1.00 62.95 182 GLU C N 1
ATOM 5135 C CA . GLU C 1 184 ? 18.812 53.170 -22.648 1.00 71.12 182 GLU C CA 1
ATOM 5136 C C . GLU C 1 184 ? 19.783 54.310 -22.344 1.00 69.26 182 GLU C C 1
ATOM 5137 O O . GLU C 1 184 ? 20.994 54.157 -22.540 1.00 70.54 182 GLU C O 1
ATOM 5143 N N . PRO C 1 185 ? 19.251 55.474 -21.911 1.00 68.46 183 PRO C N 1
ATOM 5144 C CA . PRO C 1 185 ? 20.099 56.618 -21.517 1.00 67.11 183 PRO C CA 1
ATOM 5145 C C . PRO C 1 185 ? 21.181 56.174 -20.528 1.00 67.83 183 PRO C C 1
ATOM 5146 O O . PRO C 1 185 ? 20.858 55.528 -19.519 1.00 67.44 183 PRO C O 1
ATOM 5150 N N . PHE C 1 186 ? 22.444 56.491 -20.819 1.00 64.71 184 PHE C N 1
ATOM 5151 C CA . PHE C 1 186 ? 23.537 56.015 -19.987 1.00 62.90 184 PHE C CA 1
ATOM 5152 C C . PHE C 1 186 ? 23.513 56.647 -18.602 1.00 62.97 184 PHE C C 1
ATOM 5153 O O . PHE C 1 186 ? 23.291 57.855 -18.449 1.00 62.85 184 PHE C O 1
ATOM 5161 N N . GLU C 1 187 ? 23.764 55.809 -17.604 1.00 63.48 185 GLU C N 1
ATOM 5162 C CA . GLU C 1 187 ? 23.672 56.187 -16.202 1.00 65.98 185 GLU C CA 1
ATOM 5163 C C . GLU C 1 187 ? 24.830 55.516 -15.473 1.00 65.94 185 GLU C C 1
ATOM 5164 O O . GLU C 1 187 ? 24.923 54.287 -15.415 1.00 63.70 185 GLU C O 1
ATOM 5170 N N . GLU C 1 188 ? 25.699 56.346 -14.904 1.00 70.03 186 GLU C N 1
ATOM 5171 C CA . GLU C 1 188 ? 27.028 55.942 -14.425 1.00 68.24 186 GLU C CA 1
ATOM 5172 C C . GLU C 1 188 ? 26.970 54.969 -13.248 1.00 69.69 186 GLU C C 1
ATOM 5173 O O . GLU C 1 188 ? 27.671 53.958 -13.256 1.00 70.48 186 GLU C O 1
ATOM 5179 N N . ASN C 1 189 ? 26.125 55.264 -12.258 1.00 68.96 187 ASN C N 1
ATOM 5180 C CA . ASN C 1 189 ? 25.994 54.416 -11.067 1.00 69.09 187 ASN C CA 1
ATOM 5181 C C . ASN C 1 189 ? 25.494 53.030 -11.434 1.00 65.32 187 ASN C C 1
ATOM 5182 O O . ASN C 1 189 ? 26.068 52.028 -11.025 1.00 64.42 187 ASN C O 1
ATOM 5187 N N . SER C 1 190 ? 24.420 52.977 -12.206 1.00 62.31 188 SER C N 1
ATOM 5188 C CA . SER C 1 190 ? 23.848 51.692 -12.571 1.00 65.64 188 SER C CA 1
ATOM 5189 C C . SER C 1 190 ? 24.783 50.885 -13.474 1.00 64.06 188 SER C C 1
ATOM 5190 O O . SER C 1 190 ? 24.788 49.661 -13.397 1.00 64.45 188 SER C O 1
ATOM 5193 N N . PHE C 1 191 ? 25.575 51.568 -14.310 1.00 65.45 189 PHE C N 1
ATOM 5194 C CA . PHE C 1 191 ? 26.607 50.885 -15.110 1.00 63.73 189 PHE C CA 1
ATOM 5195 C C . PHE C 1 191 ? 27.624 50.174 -14.202 1.00 59.68 189 PHE C C 1
ATOM 5196 O O . PHE C 1 191 ? 27.959 49.012 -14.436 1.00 53.65 189 PHE C O 1
ATOM 5204 N N . LEU C 1 192 ? 28.092 50.886 -13.176 1.00 60.08 190 LEU C N 1
ATOM 5205 C CA . LEU C 1 192 ? 29.064 50.348 -12.224 1.00 61.48 190 LEU C CA 1
ATOM 5206 C C . LEU C 1 192 ? 28.502 49.245 -11.359 1.00 62.81 190 LEU C C 1
ATOM 5207 O O . LEU C 1 192 ? 29.196 48.279 -11.077 1.00 60.43 190 LEU C O 1
ATOM 5212 N N . GLU C 1 193 ? 27.255 49.403 -10.919 1.00 65.10 191 GLU C N 1
ATOM 5213 C CA . GLU C 1 193 ? 26.612 48.413 -10.057 1.00 68.28 191 GLU C CA 1
ATOM 5214 C C . GLU C 1 193 ? 26.460 47.074 -10.804 1.00 64.61 191 GLU C C 1
ATOM 5215 O O . GLU C 1 193 ? 26.757 46.019 -10.235 1.00 62.52 191 GLU C O 1
ATOM 5221 N N . GLN C 1 194 ? 26.039 47.147 -12.075 1.00 61.10 192 GLN C N 1
ATOM 5222 C CA A GLN C 1 194 ? 25.910 45.994 -12.982 0.60 62.41 192 GLN C CA 1
ATOM 5223 C CA B GLN C 1 194 ? 25.898 45.953 -12.901 0.40 61.54 192 GLN C CA 1
ATOM 5224 C C . GLN C 1 194 ? 27.261 45.310 -13.204 1.00 61.08 192 GLN C C 1
ATOM 5225 O O . GLN C 1 194 ? 27.369 44.075 -13.198 1.00 64.00 192 GLN C O 1
ATOM 5236 N N . PHE C 1 195 ? 28.288 46.132 -13.430 1.00 58.32 193 PHE C N 1
ATOM 5237 C CA . PHE C 1 195 ? 29.665 45.653 -13.649 1.00 55.99 193 PHE C CA 1
ATOM 5238 C C . PHE C 1 195 ? 30.230 44.913 -12.446 1.00 53.55 193 PHE C C 1
ATOM 5239 O O . PHE C 1 195 ? 30.768 43.811 -12.588 1.00 56.08 193 PHE C O 1
ATOM 5255 N N . ILE C 1 197 ? 28.681 43.467 -9.926 1.00 56.64 195 ILE C N 1
ATOM 5256 C CA . ILE C 1 197 ? 27.892 42.247 -9.697 1.00 54.66 195 ILE C CA 1
ATOM 5257 C C . ILE C 1 197 ? 28.121 41.141 -10.756 1.00 55.41 195 ILE C C 1
ATOM 5258 O O . ILE C 1 197 ? 28.326 39.980 -10.400 1.00 58.32 195 ILE C O 1
ATOM 5263 N N . GLU C 1 198 ? 28.068 41.504 -12.038 1.00 57.25 196 GLU C N 1
ATOM 5264 C CA . GLU C 1 198 ? 28.073 40.533 -13.155 1.00 60.51 196 GLU C CA 1
ATOM 5265 C C . GLU C 1 198 ? 29.431 40.320 -13.837 1.00 60.42 196 GLU C C 1
ATOM 5266 O O . GLU C 1 198 ? 29.727 39.220 -14.303 1.00 59.19 196 GLU C O 1
ATOM 5272 N N . LYS C 1 199 ? 30.252 41.368 -13.900 1.00 61.65 197 LYS C N 1
ATOM 5273 C CA . LYS C 1 199 ? 31.483 41.322 -14.688 1.00 63.04 197 LYS C CA 1
ATOM 5274 C C . LYS C 1 199 ? 32.783 41.223 -13.904 1.00 62.96 197 LYS C C 1
ATOM 5275 O O . LYS C 1 199 ? 33.730 40.595 -14.376 1.00 62.04 197 LYS C O 1
ATOM 5281 N N . LEU C 1 200 ? 32.826 41.840 -12.724 1.00 62.93 198 LEU C N 1
ATOM 5282 C CA . LEU C 1 200 ? 34.080 42.011 -11.975 1.00 61.10 198 LEU C CA 1
ATOM 5283 C C . LEU C 1 200 ? 34.821 40.735 -11.534 1.00 60.81 198 LEU C C 1
ATOM 5284 O O . LEU C 1 200 ? 36.041 40.701 -11.661 1.00 62.45 198 LEU C O 1
ATOM 5289 N N . PRO C 1 201 ? 34.115 39.705 -10.992 1.00 60.97 199 PRO C N 1
ATOM 5290 C CA . PRO C 1 201 ? 34.841 38.451 -10.663 1.00 59.96 199 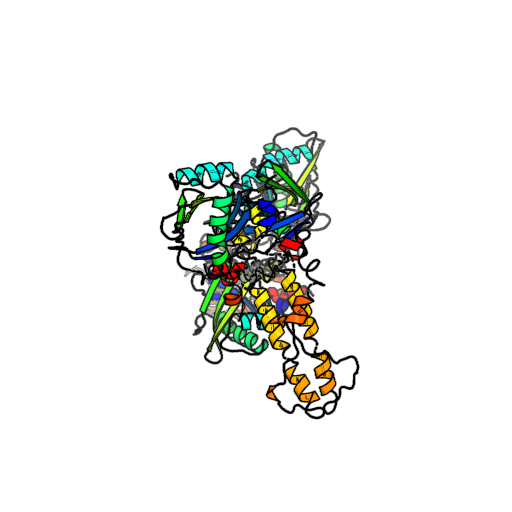PRO C CA 1
ATOM 5291 C C . PRO C 1 201 ? 35.789 37.955 -11.772 1.00 59.93 199 PRO C C 1
ATOM 5292 O O . PRO C 1 201 ? 36.997 37.760 -11.516 1.00 62.44 199 PRO C O 1
ATOM 5296 N N . GLU C 1 202 ? 35.275 37.808 -12.994 1.00 58.12 200 GLU C N 1
ATOM 5297 C CA . GLU C 1 202 ? 36.121 37.408 -14.115 1.00 56.67 200 GLU C CA 1
ATOM 5298 C C . GLU C 1 202 ? 36.961 38.535 -14.700 1.00 54.74 200 GLU C C 1
ATOM 5299 O O . GLU C 1 202 ? 38.058 38.275 -15.177 1.00 54.86 200 GLU C O 1
ATOM 5305 N N . ALA C 1 203 ? 36.469 39.773 -14.674 1.00 50.39 201 ALA C N 1
ATOM 5306 C CA . ALA C 1 203 ? 37.230 40.879 -15.269 1.00 52.32 201 ALA C CA 1
ATOM 5307 C C . ALA C 1 203 ? 38.536 41.132 -14.513 1.00 54.47 201 ALA C C 1
ATOM 5308 O O . ALA C 1 203 ? 39.513 41.587 -15.107 1.00 58.06 201 ALA C O 1
ATOM 5310 N N . CYS C 1 204 ? 38.570 40.830 -13.215 1.00 53.05 202 CYS C N 1
ATOM 5311 C CA . CYS C 1 204 ? 39.760 41.162 -12.421 1.00 51.62 202 CYS C CA 1
ATOM 5312 C C . CYS C 1 204 ? 40.706 39.994 -12.282 1.00 49.69 202 CYS C C 1
ATOM 5313 O O . CYS C 1 204 ? 41.759 40.136 -11.690 1.00 50.66 202 CYS C O 1
ATOM 5316 N N . SER C 1 205 ? 40.336 38.857 -12.865 1.00 52.91 203 SER C N 1
ATOM 5317 C CA . SER C 1 205 ? 41.084 37.606 -12.697 1.00 54.50 203 SER C CA 1
ATOM 5318 C C . SER C 1 205 ? 42.448 37.700 -13.405 1.00 54.16 203 SER C C 1
ATOM 5319 O O . SER C 1 205 ? 42.525 37.911 -14.620 1.00 54.34 203 SER C O 1
ATOM 5322 N N . ILE C 1 206 ? 43.515 37.586 -12.618 1.00 52.01 204 ILE C N 1
ATOM 5323 C CA . ILE C 1 206 ? 44.869 37.730 -13.138 1.00 51.42 204 ILE C CA 1
ATOM 5324 C C . ILE C 1 206 ? 45.407 36.407 -13.674 1.00 52.24 204 ILE C C 1
ATOM 5325 O O . ILE C 1 206 ? 46.332 36.408 -14.470 1.00 51.26 204 ILE C O 1
ATOM 5330 N N . GLY C 1 207 ? 44.820 35.290 -13.248 1.00 52.96 205 GLY C N 1
ATOM 5331 C CA . GLY C 1 207 ? 45.318 33.982 -13.635 1.00 55.14 205 GLY C CA 1
ATOM 5332 C C . GLY C 1 207 ? 46.830 33.950 -13.504 1.00 58.74 205 GLY C C 1
ATOM 5333 O O . GLY C 1 207 ? 47.384 34.271 -12.438 1.00 58.60 205 GLY C O 1
ATOM 5334 N N . ASP C 1 208 ? 47.498 33.610 -14.603 1.00 59.29 206 ASP C N 1
ATOM 5335 C CA . ASP C 1 208 ? 48.933 33.357 -14.572 1.00 64.22 206 ASP C CA 1
ATOM 5336 C C . ASP C 1 208 ? 49.747 34.587 -14.967 1.00 64.42 206 ASP C C 1
ATOM 5337 O O . ASP C 1 208 ? 50.978 34.582 -14.890 1.00 66.51 206 ASP C O 1
ATOM 5342 N N . GLY C 1 209 ? 49.047 35.648 -15.361 1.00 62.45 207 GLY C N 1
ATOM 5343 C CA . GLY C 1 209 ? 49.689 36.899 -15.727 1.00 55.84 207 GLY C CA 1
ATOM 5344 C C . GLY C 1 209 ? 49.619 37.145 -17.214 1.00 53.79 207 GLY C C 1
ATOM 5345 O O . GLY C 1 209 ? 49.921 38.239 -17.681 1.00 52.95 207 GLY C O 1
ATOM 5346 N N . LYS C 1 210 ? 49.199 36.128 -17.956 1.00 54.93 208 LYS C N 1
ATOM 5347 C CA . LYS C 1 210 ? 48.995 36.263 -19.403 1.00 58.90 208 LYS C CA 1
ATOM 5348 C C . LYS C 1 210 ? 48.012 37.396 -19.820 1.00 59.67 208 LYS C C 1
ATOM 5349 O O . LYS C 1 210 ? 48.341 38.170 -20.718 1.00 62.63 208 LYS C O 1
ATOM 5355 N N . PRO C 1 211 ? 46.823 37.509 -19.173 1.00 59.37 209 PRO C N 1
ATOM 5356 C CA . PRO C 1 211 ? 45.943 38.639 -19.486 1.00 58.48 209 PRO C CA 1
ATOM 5357 C C . PRO C 1 211 ? 46.648 40.005 -19.449 1.00 55.32 209 PRO C C 1
ATOM 5358 O O . PRO C 1 211 ? 46.454 40.820 -20.344 1.00 57.99 209 PRO C O 1
ATOM 5362 N N . PHE C 1 212 ? 47.464 40.236 -18.424 1.00 53.69 210 PHE C N 1
ATOM 5363 C CA . PHE C 1 212 ? 48.194 41.501 -18.238 1.00 48.61 210 PHE C CA 1
ATOM 5364 C C . PHE C 1 212 ? 49.184 41.795 -19.393 1.00 46.67 210 PHE C C 1
ATOM 5365 O O . PHE C 1 212 ? 49.175 42.906 -19.961 1.00 47.50 210 PHE C O 1
ATOM 5373 N N . VAL C 1 213 ? 49.982 40.790 -19.754 1.00 41.85 211 VAL C N 1
ATOM 5374 C CA . VAL C 1 213 ? 50.907 40.826 -20.909 1.00 45.84 211 VAL C CA 1
ATOM 5375 C C . VAL C 1 213 ? 50.167 41.025 -22.269 1.00 53.36 211 VAL C C 1
ATOM 5376 O O . VAL C 1 213 ? 50.554 41.869 -23.093 1.00 52.96 211 VAL C O 1
ATOM 5388 N N . ASN C 1 215 ? 47.063 42.191 -22.914 1.00 61.79 213 ASN C N 1
ATOM 5389 C CA . ASN C 1 215 ? 46.163 43.344 -23.032 1.00 63.29 213 ASN C CA 1
ATOM 5390 C C . ASN C 1 215 ? 46.745 44.719 -22.683 1.00 63.43 213 ASN C C 1
ATOM 5391 O O . ASN C 1 215 ? 46.253 45.734 -23.181 1.00 62.66 213 ASN C O 1
ATOM 5396 N N . LEU C 1 216 ? 47.757 44.768 -21.814 1.00 59.91 214 LEU C N 1
ATOM 5397 C CA . LEU C 1 216 ? 48.043 46.017 -21.099 1.00 58.33 214 LEU C CA 1
ATOM 5398 C C . LEU C 1 216 ? 49.448 46.594 -21.215 1.00 59.10 214 LEU C C 1
ATOM 5399 O O . LEU C 1 216 ? 49.788 47.539 -20.492 1.00 65.81 214 LEU C O 1
ATOM 5404 N N . GLN C 1 217 ? 50.254 46.057 -22.115 1.00 53.67 215 GLN C N 1
ATOM 5405 C CA . GLN C 1 217 ? 51.663 46.425 -22.164 1.00 56.65 215 GLN C CA 1
ATOM 5406 C C . GLN C 1 217 ? 51.947 47.757 -22.868 1.00 58.02 215 GLN C C 1
ATOM 5407 O O . GLN C 1 217 ? 52.906 48.445 -22.509 1.00 56.78 215 GLN C O 1
ATOM 5413 N N . ASP C 1 218 ? 51.101 48.125 -23.831 1.00 55.23 216 ASP C N 1
ATOM 5414 C CA . ASP C 1 218 ? 51.159 49.452 -24.432 1.00 58.86 216 ASP C CA 1
ATOM 5415 C C . ASP C 1 218 ? 50.941 50.536 -23.367 1.00 58.72 216 ASP C C 1
ATOM 5416 O O . ASP C 1 218 ? 51.714 51.487 -23.288 1.00 51.83 216 ASP C O 1
ATOM 5421 N N . LEU C 1 219 ? 49.897 50.372 -22.550 1.00 54.62 217 LEU C N 1
ATOM 5422 C CA . LEU C 1 219 ? 49.637 51.301 -21.462 1.00 56.53 217 LEU C CA 1
ATOM 5423 C C . LEU C 1 219 ? 50.752 51.260 -20.412 1.00 54.98 217 LEU C C 1
ATOM 5424 O O . LEU C 1 219 ? 51.216 52.307 -19.977 1.00 51.35 217 LEU C O 1
ATOM 5429 N N . TYR C 1 220 ? 51.172 50.048 -20.029 1.00 53.34 218 TYR C N 1
ATOM 5430 C CA . TYR C 1 220 ? 52.301 49.862 -19.121 1.00 54.35 218 TYR C CA 1
ATOM 5431 C C . TYR C 1 220 ? 53.508 50.716 -19.527 1.00 54.78 218 TYR C C 1
ATOM 5432 O O . TYR C 1 220 ? 54.030 51.486 -18.719 1.00 54.45 218 TYR C O 1
ATOM 5449 N N . ALA C 1 222 ? 53.783 53.226 -21.612 1.00 52.30 220 ALA C N 1
ATOM 5450 C CA . ALA C 1 222 ? 53.514 54.663 -21.635 1.00 57.61 220 ALA C CA 1
ATOM 5451 C C . ALA C 1 222 ? 53.596 55.304 -20.252 1.00 56.93 220 ALA C C 1
ATOM 5452 O O . ALA C 1 222 ? 53.966 56.472 -20.138 1.00 58.19 220 ALA C O 1
ATOM 5454 N N . VAL C 1 223 ? 53.227 54.539 -19.219 1.00 59.21 221 VAL C N 1
ATOM 5455 C CA . VAL C 1 223 ? 53.242 54.999 -17.827 1.00 57.49 221 VAL C CA 1
ATOM 5456 C C . VAL C 1 223 ? 54.673 55.012 -17.248 1.00 59.14 221 VAL C C 1
ATOM 5457 O O . VAL C 1 223 ? 55.074 56.006 -16.651 1.00 60.94 221 VAL C O 1
ATOM 5461 N N . THR C 1 224 ? 55.445 53.938 -17.440 1.00 58.51 222 THR C N 1
ATOM 5462 C CA . THR C 1 224 ? 56.846 53.917 -16.971 1.00 58.08 222 THR C CA 1
ATOM 5463 C C . THR C 1 224 ? 57.721 54.927 -17.720 1.00 60.88 222 THR C C 1
ATOM 5464 O O . THR C 1 224 ? 58.665 55.469 -17.159 1.00 64.58 222 THR C O 1
ATOM 5468 N N . THR C 1 225 ? 57.401 55.169 -18.986 1.00 62.14 223 THR C N 1
ATOM 5469 C CA . THR C 1 225 ? 58.105 56.168 -19.798 1.00 64.30 223 THR C CA 1
ATOM 5470 C C . THR C 1 225 ? 57.819 57.552 -19.220 1.00 67.59 223 THR C C 1
ATOM 5471 O O . THR C 1 225 ? 58.698 58.419 -19.184 1.00 66.68 223 THR C O 1
ATOM 5475 N N . GLN C 1 226 ? 56.593 57.723 -18.737 1.00 68.41 224 GLN C N 1
ATOM 5476 C CA . GLN C 1 226 ? 56.165 58.964 -18.127 1.00 70.91 224 GLN C CA 1
ATOM 5477 C C . GLN C 1 226 ? 56.903 59.217 -16.809 1.00 72.48 224 GLN C C 1
ATOM 5478 O O . GLN C 1 226 ? 57.380 60.323 -16.565 1.00 73.74 224 GLN C O 1
ATOM 5484 N N . GLU C 1 227 ? 57.027 58.179 -15.989 1.00 76.57 225 GLU C N 1
ATOM 5485 C CA . GLU C 1 227 ? 57.571 58.305 -14.639 1.00 79.81 225 GLU C CA 1
ATOM 5486 C C . GLU C 1 227 ? 59.085 58.488 -14.595 1.00 81.96 225 GLU C C 1
ATOM 5487 O O . GLU C 1 227 ? 59.620 58.929 -13.585 1.00 82.50 225 GLU C O 1
ATOM 5493 N N . VAL C 1 228 ? 59.762 58.154 -15.691 1.00 82.90 226 VAL C N 1
ATOM 5494 C CA . VAL C 1 228 ? 61.205 58.350 -15.819 1.00 83.63 226 VAL C CA 1
ATOM 5495 C C . VAL C 1 228 ? 61.500 59.833 -16.133 1.00 85.49 226 VAL C C 1
ATOM 5496 O O . VAL C 1 228 ? 61.652 60.227 -17.297 1.00 85.73 226 VAL C O 1
ATOM 5500 N N . GLN C 1 229 ? 61.563 60.647 -15.076 1.00 85.88 227 GLN C N 1
ATOM 5501 C CA . GLN C 1 229 ? 61.758 62.095 -15.199 1.00 83.99 227 GLN C CA 1
ATOM 5502 C C . GLN C 1 229 ? 60.464 62.907 -15.006 1.00 83.20 227 GLN C C 1
ATOM 5503 O O . GLN C 1 229 ? 59.380 62.437 -15.440 1.00 80.59 227 GLN C O 1
ATOM 5504 N N . SER D 1 1 ? 43.708 31.838 14.122 1.00 76.81 -1 SER D N 1
ATOM 5505 C CA . SER D 1 1 ? 43.812 32.498 15.457 1.00 74.68 -1 SER D CA 1
ATOM 5506 C C . SER D 1 1 ? 43.405 33.965 15.367 1.00 74.15 -1 SER D C 1
ATOM 5507 O O . SER D 1 1 ? 42.983 34.439 14.299 1.00 74.91 -1 SER D O 1
ATOM 5510 N N . GLY D 1 2 ? 43.523 34.671 16.493 1.00 69.79 0 GLY D N 1
ATOM 5511 C CA . GLY D 1 2 ? 43.353 36.118 16.535 1.00 63.65 0 GLY D CA 1
ATOM 5512 C C . GLY D 1 2 ? 44.165 36.831 15.466 1.00 61.42 0 GLY D C 1
ATOM 5513 O O . GLY D 1 2 ? 43.660 37.735 14.810 1.00 55.28 0 GLY D O 1
ATOM 5522 N N . GLU D 1 4 ? 45.475 35.538 12.587 1.00 56.89 2 GLU D N 1
ATOM 5523 C CA . GLU D 1 4 ? 45.029 35.161 11.234 1.00 58.48 2 GLU D CA 1
ATOM 5524 C C . GLU D 1 4 ? 43.895 36.050 10.746 1.00 55.20 2 GLU D C 1
ATOM 5525 O O . GLU D 1 4 ? 43.946 36.577 9.637 1.00 57.96 2 GLU D O 1
ATOM 5531 N N . GLU D 1 5 ? 42.880 36.182 11.593 1.00 50.94 3 GLU D N 1
ATOM 5532 C CA . GLU D 1 5 ? 41.712 37.032 11.368 1.00 52.94 3 GLU D CA 1
ATOM 5533 C C . GLU D 1 5 ? 42.066 38.521 11.122 1.00 51.00 3 GLU D C 1
ATOM 5534 O O . GLU D 1 5 ? 41.448 39.182 10.292 1.00 51.84 3 GLU D O 1
ATOM 5540 N N . LEU D 1 6 ? 43.045 39.038 11.856 1.00 46.09 4 LEU D N 1
ATOM 5541 C CA . LEU D 1 6 ? 43.560 40.390 11.636 1.00 47.48 4 LEU D CA 1
ATOM 5542 C C . LEU D 1 6 ? 44.151 40.548 10.232 1.00 44.97 4 LEU D C 1
ATOM 5543 O O . LEU D 1 6 ? 43.834 41.502 9.527 1.00 45.82 4 LEU D O 1
ATOM 5548 N N . GLU D 1 7 ? 44.981 39.587 9.824 1.00 50.76 5 GLU D N 1
ATOM 5549 C CA . GLU D 1 7 ? 45.613 39.613 8.504 1.00 51.23 5 GLU D CA 1
ATOM 5550 C C . GLU D 1 7 ? 44.608 39.475 7.351 1.00 49.80 5 GLU D C 1
ATOM 5551 O O . GLU D 1 7 ? 44.778 40.090 6.304 1.00 48.56 5 GLU D O 1
ATOM 5557 N N . GLN D 1 8 ? 43.565 38.676 7.571 1.00 51.74 6 GLN D N 1
ATOM 5558 C CA A GLN D 1 8 ? 42.500 38.520 6.585 0.50 52.79 6 GLN D CA 1
ATOM 5559 C CA B GLN D 1 8 ? 42.456 38.508 6.621 0.50 51.79 6 GLN D CA 1
ATOM 5560 C C . GLN D 1 8 ? 41.677 39.809 6.488 1.00 52.02 6 GLN D C 1
ATOM 5561 O O . GLN D 1 8 ? 41.576 40.389 5.407 1.00 51.02 6 GLN D O 1
ATOM 5572 N N . GLY D 1 9 ? 41.127 40.270 7.613 1.00 49.00 7 GLY D N 1
ATOM 5573 C CA . GLY D 1 9 ? 40.435 41.556 7.668 1.00 47.19 7 GLY D CA 1
ATOM 5574 C C . GLY D 1 9 ? 41.191 42.725 7.033 1.00 44.35 7 GLY D C 1
ATOM 5575 O O . GLY D 1 9 ? 40.588 43.560 6.363 1.00 43.75 7 GLY D O 1
ATOM 5576 N N . LEU D 1 10 ? 42.507 42.776 7.232 1.00 42.84 8 LEU D N 1
ATOM 5577 C CA . LEU D 1 10 ? 43.354 43.814 6.615 1.00 41.91 8 LEU D CA 1
ATOM 5578 C C . LEU D 1 10 ? 43.334 43.786 5.085 1.00 43.67 8 LEU D C 1
ATOM 5579 O O . LEU D 1 10 ? 43.430 44.823 4.464 1.00 38.71 8 LEU D O 1
ATOM 5584 N N . LEU D 1 11 ? 43.209 42.604 4.486 1.00 46.01 9 LEU D N 1
ATOM 5585 C CA . LEU D 1 11 ? 43.176 42.488 3.028 1.00 49.02 9 LEU D CA 1
ATOM 5586 C C . LEU D 1 11 ? 42.075 43.323 2.366 1.00 53.20 9 LEU D C 1
ATOM 5587 O O . LEU D 1 11 ? 42.310 43.983 1.341 1.00 52.60 9 LEU D O 1
ATOM 5600 N N . GLN D 1 13 ? 40.367 45.903 3.804 1.00 41.96 11 GLN D N 1
ATOM 5601 C CA . GLN D 1 13 ? 40.312 47.262 4.278 1.00 42.05 11 GLN D CA 1
ATOM 5602 C C . GLN D 1 13 ? 40.837 48.179 3.196 1.00 47.16 11 GLN D C 1
ATOM 5603 O O . GLN D 1 13 ? 41.772 47.798 2.483 1.00 47.83 11 GLN D O 1
ATOM 5609 N N . PRO D 1 14 ? 40.255 49.397 3.070 1.00 46.36 12 PRO D N 1
ATOM 5610 C CA . PRO D 1 14 ? 40.762 50.279 2.025 1.00 46.58 12 PRO D CA 1
ATOM 5611 C C . PRO D 1 14 ? 42.005 51.082 2.498 1.00 43.06 12 PRO D C 1
ATOM 5612 O O . PRO D 1 14 ? 42.321 51.095 3.691 1.00 45.83 12 PRO D O 1
ATOM 5616 N N . TRP D 1 15 ? 42.713 51.710 1.561 1.00 43.51 13 TRP D N 1
ATOM 5617 C CA . TRP D 1 15 ? 43.844 52.607 1.909 1.00 46.65 13 TRP D CA 1
ATOM 5618 C C . TRP D 1 15 ? 43.351 54.029 2.239 1.00 44.42 13 TRP D C 1
ATOM 5619 O O . TRP D 1 15 ? 42.489 54.584 1.557 1.00 39.70 13 TRP D O 1
ATOM 5630 N N . ALA D 1 16 ? 43.937 54.601 3.274 1.00 47.60 14 ALA D N 1
ATOM 5631 C CA . ALA D 1 16 ? 43.638 55.959 3.706 1.00 52.21 14 ALA D CA 1
ATOM 5632 C C . ALA D 1 16 ? 44.866 56.852 3.505 1.00 52.54 14 ALA D C 1
ATOM 5633 O O . ALA D 1 16 ? 46.001 56.374 3.584 1.00 51.40 14 ALA D O 1
ATOM 5635 N N . TRP D 1 17 ? 44.640 58.143 3.256 1.00 52.96 15 TRP D N 1
ATOM 5636 C CA . TRP D 1 17 ? 45.724 59.135 3.262 1.00 53.03 15 TRP D CA 1
ATOM 5637 C C . TRP D 1 17 ? 45.941 59.756 4.665 1.00 55.48 15 TRP D C 1
ATOM 5638 O O . TRP D 1 17 ? 45.000 60.259 5.289 1.00 58.26 15 TRP D O 1
ATOM 5649 N N . LEU D 1 18 ? 47.180 59.680 5.154 1.00 54.97 16 LEU D N 1
ATOM 5650 C CA . LEU D 1 18 ? 47.607 60.255 6.429 1.00 54.44 16 LEU D CA 1
ATOM 5651 C C . LEU D 1 18 ? 48.442 61.528 6.225 1.00 58.01 16 LEU D C 1
ATOM 5652 O O . LEU D 1 18 ? 49.413 61.525 5.469 1.00 55.58 16 LEU D O 1
ATOM 5657 N N . GLN D 1 19 ? 48.074 62.607 6.914 1.00 61.40 17 GLN D N 1
ATOM 5658 C CA . GLN D 1 19 ? 48.866 63.830 6.901 1.00 64.01 17 GLN D CA 1
ATOM 5659 C C . GLN D 1 19 ? 49.835 63.786 8.079 1.00 66.46 17 GLN D C 1
ATOM 5660 O O . GLN D 1 19 ? 49.421 63.644 9.231 1.00 69.05 17 GLN D O 1
ATOM 5666 N N . LEU D 1 20 ? 51.127 63.871 7.779 1.00 67.73 18 LEU D N 1
ATOM 5667 C CA . LEU D 1 20 ? 52.173 63.834 8.801 1.00 69.84 18 LEU D CA 1
ATOM 5668 C C . LEU D 1 20 ? 52.809 65.218 8.995 1.00 72.76 18 LEU D C 1
ATOM 5669 O O . LEU D 1 20 ? 52.483 66.164 8.272 1.00 71.89 18 LEU D O 1
ATOM 5674 N N . ALA D 1 21 ? 53.718 65.308 9.970 1.00 76.09 19 ALA D N 1
ATOM 5675 C CA . ALA D 1 21 ? 54.418 66.544 10.323 1.00 78.93 19 ALA D CA 1
ATOM 5676 C C . ALA D 1 21 ? 54.821 67.355 9.091 1.00 80.21 19 ALA D C 1
ATOM 5677 O O . ALA D 1 21 ? 54.451 68.526 8.968 1.00 82.31 19 ALA D O 1
ATOM 5679 N N . GLU D 1 22 ? 55.560 66.731 8.177 1.00 80.62 20 GLU D N 1
ATOM 5680 C CA . GLU D 1 22 ? 55.966 67.403 6.940 1.00 80.22 20 GLU D CA 1
ATOM 5681 C C . GLU D 1 22 ? 56.105 66.427 5.775 1.00 78.31 20 GLU D C 1
ATOM 5682 O O . GLU D 1 22 ? 56.915 66.631 4.875 1.00 81.12 20 GLU D O 1
ATOM 5684 N N . ASN D 1 23 ? 55.313 65.361 5.813 1.00 74.13 21 ASN D N 1
ATOM 5685 C CA . ASN D 1 23 ? 55.099 64.491 4.654 1.00 69.01 21 ASN D CA 1
ATOM 5686 C C . ASN D 1 23 ? 53.744 63.800 4.733 1.00 62.35 21 ASN D C 1
ATOM 5687 O O . ASN D 1 23 ? 52.857 64.241 5.471 1.00 60.03 21 ASN D O 1
ATOM 5692 N N . SER D 1 24 ? 53.592 62.722 3.966 1.00 55.08 22 SER D N 1
ATOM 5693 C CA . SER D 1 24 ? 52.418 61.869 4.058 1.00 47.49 22 SER D CA 1
ATOM 5694 C C . SER D 1 24 ? 52.733 60.365 3.965 1.00 49.30 22 SER D C 1
ATOM 5695 O O . SER D 1 24 ? 53.847 59.964 3.619 1.00 49.08 22 SER D O 1
ATOM 5698 N N . LEU D 1 25 ? 51.733 59.558 4.314 1.00 48.30 23 LEU D N 1
ATOM 5699 C CA . LEU D 1 25 ? 51.731 58.108 4.119 1.00 50.69 23 LEU D CA 1
ATOM 5700 C C . LEU D 1 25 ? 50.374 57.582 3.646 1.00 49.54 23 LEU D C 1
ATOM 5701 O O . LEU D 1 25 ? 49.324 58.106 4.005 1.00 48.06 23 LEU D O 1
ATOM 5706 N N . LEU D 1 26 ? 50.408 56.526 2.846 1.00 51.51 24 LEU D N 1
ATOM 5707 C CA . LEU D 1 26 ? 49.241 55.668 2.687 1.00 48.17 24 LEU D CA 1
ATOM 5708 C C . LEU D 1 26 ? 49.221 54.660 3.827 1.00 47.16 24 LEU D C 1
ATOM 5709 O O . LEU D 1 26 ? 50.276 54.158 4.222 1.00 44.41 24 LEU D O 1
ATOM 5714 N N . ALA D 1 27 ? 48.033 54.408 4.387 1.00 46.78 25 ALA D N 1
ATOM 5715 C CA . ALA D 1 27 ? 47.875 53.438 5.488 1.00 47.30 25 ALA D CA 1
ATOM 5716 C C . ALA D 1 27 ? 46.543 52.705 5.392 1.00 47.01 25 ALA D C 1
ATOM 5717 O O . ALA D 1 27 ? 45.537 53.292 4.979 1.00 48.98 25 ALA D O 1
ATOM 5719 N N . LYS D 1 28 ? 46.568 51.416 5.720 1.00 44.36 26 LYS D N 1
ATOM 5720 C CA . LYS D 1 28 ? 45.366 50.630 5.986 1.00 43.96 26 LYS D CA 1
ATOM 5721 C C . LYS D 1 28 ? 45.547 49.919 7.323 1.00 42.03 26 LYS D C 1
ATOM 5722 O O . LYS D 1 28 ? 46.666 49.602 7.713 1.00 46.24 26 LYS D O 1
ATOM 5728 N N . VAL D 1 29 ? 44.442 49.703 8.027 1.00 43.08 27 VAL D N 1
ATOM 5729 C CA . VAL D 1 29 ? 44.468 49.157 9.389 1.00 43.09 27 VAL D CA 1
ATOM 5730 C C . VAL D 1 29 ? 43.202 48.318 9.621 1.00 42.40 27 VAL D C 1
ATOM 5731 O O . VAL D 1 29 ? 42.142 48.575 9.039 1.00 44.36 27 VAL D O 1
ATOM 5735 N N . PHE D 1 30 ? 43.341 47.270 10.419 1.00 43.20 28 PHE D N 1
ATOM 5736 C CA . PHE D 1 30 ? 42.219 46.462 10.848 1.00 39.71 28 PHE D CA 1
ATOM 5737 C C . PHE D 1 30 ? 42.410 46.214 12.329 1.00 42.27 28 PHE D C 1
ATOM 5738 O O . PHE D 1 30 ? 43.412 45.622 12.733 1.00 44.14 28 PHE D O 1
ATOM 5746 N N . ILE D 1 31 ? 41.473 46.704 13.144 1.00 43.04 29 ILE D N 1
ATOM 5747 C CA . ILE D 1 31 ? 41.605 46.620 14.602 1.00 44.60 29 ILE D CA 1
ATOM 5748 C C . ILE D 1 31 ? 40.454 45.804 15.188 1.00 45.61 29 ILE D C 1
ATOM 5749 O O . ILE D 1 31 ? 39.307 46.058 14.873 1.00 50.62 29 ILE D O 1
ATOM 5754 N N . THR D 1 32 ? 40.765 44.814 16.020 1.00 49.79 30 THR D N 1
ATOM 5755 C CA . THR D 1 32 ? 39.748 44.089 16.807 1.00 45.92 30 THR D CA 1
ATOM 5756 C C . THR D 1 32 ? 40.089 44.171 18.281 1.00 47.85 30 THR D C 1
ATOM 5757 O O . THR D 1 32 ? 41.020 44.872 18.670 1.00 47.15 30 THR D O 1
ATOM 5761 N N . LYS D 1 33 ? 39.324 43.464 19.107 1.00 53.33 31 LYS D N 1
ATOM 5762 C CA . LYS D 1 33 ? 39.588 43.389 20.543 1.00 54.22 31 LYS D CA 1
ATOM 5763 C C . LYS D 1 33 ? 40.890 42.605 20.786 1.00 52.79 31 LYS D C 1
ATOM 5764 O O . LYS D 1 33 ? 41.475 42.708 21.857 1.00 52.22 31 LYS D O 1
ATOM 5770 N N . GLN D 1 34 ? 41.338 41.868 19.763 1.00 52.86 32 GLN D N 1
ATOM 5771 C CA . GLN D 1 34 ? 42.478 40.945 19.841 1.00 54.45 32 GLN D CA 1
ATOM 5772 C C . GLN D 1 34 ? 43.813 41.591 19.468 1.00 54.93 32 GLN D C 1
ATOM 5773 O O . GLN D 1 34 ? 44.874 40.998 19.694 1.00 58.83 32 GLN D O 1
ATOM 5779 N N . GLY D 1 35 ? 43.751 42.778 18.865 1.00 53.15 33 GLY D N 1
ATOM 5780 C CA . GLY D 1 35 ? 44.934 43.532 18.453 1.00 45.45 33 GLY D CA 1
ATOM 5781 C C . GLY D 1 35 ? 44.708 44.300 17.177 1.00 44.26 33 GLY D C 1
ATOM 5782 O O . GLY D 1 35 ? 43.597 44.649 16.851 1.00 46.56 33 GLY D O 1
ATOM 5783 N N . TYR D 1 36 ? 45.777 44.552 16.434 1.00 49.05 34 TYR D N 1
ATOM 5784 C CA . TYR D 1 36 ? 45.664 45.210 15.135 1.00 46.83 34 TYR D CA 1
ATOM 5785 C C . TYR D 1 36 ? 46.712 44.720 14.127 1.00 46.37 34 TYR D C 1
ATOM 5786 O O . TYR D 1 36 ? 47.764 44.188 14.501 1.00 44.38 34 TYR D O 1
ATOM 5795 N N . ALA D 1 37 ? 46.379 44.896 12.849 1.00 45.97 35 ALA D N 1
ATOM 5796 C CA . ALA D 1 37 ? 47.299 44.709 11.740 1.00 42.48 35 ALA D CA 1
ATOM 5797 C C . ALA D 1 37 ? 47.338 46.018 10.956 1.00 45.32 35 ALA D C 1
ATOM 5798 O O . ALA D 1 37 ? 46.309 46.637 10.707 1.00 45.72 35 ALA D O 1
ATOM 5800 N N . LEU D 1 38 ? 48.538 46.420 10.558 1.00 46.79 36 LEU D N 1
ATOM 5801 C CA . LEU D 1 38 ? 48.760 47.680 9.875 1.00 49.25 36 LEU D CA 1
ATOM 5802 C C . LEU D 1 38 ? 49.712 47.518 8.674 1.00 49.52 36 LEU D C 1
ATOM 5803 O O . LEU D 1 38 ? 50.703 46.803 8.750 1.00 49.86 36 LEU D O 1
ATOM 5808 N N . LEU D 1 39 ? 49.375 48.185 7.576 1.00 47.17 37 LEU D N 1
ATOM 5809 C CA . LEU D 1 39 ? 50.240 48.324 6.419 1.00 45.97 37 LEU D CA 1
ATOM 5810 C C . LEU D 1 39 ? 50.367 49.808 6.026 1.00 49.49 37 LEU D C 1
ATOM 5811 O O . LEU D 1 39 ? 49.362 50.487 5.792 1.00 47.08 37 LEU D O 1
ATOM 5816 N N . VAL D 1 40 ? 51.601 50.317 5.996 1.00 50.95 38 VAL D N 1
ATOM 5817 C CA . VAL D 1 40 ? 51.864 51.699 5.543 1.00 52.68 38 VAL D CA 1
ATOM 5818 C C . VAL D 1 40 ? 52.812 51.765 4.327 1.00 49.67 38 VAL D C 1
ATOM 5819 O O . VAL D 1 40 ? 53.660 50.907 4.154 1.00 47.12 38 VAL D O 1
ATOM 5823 N N . SER D 1 41 ? 52.644 52.780 3.483 1.00 48.87 39 SER D N 1
ATOM 5824 C CA . SER D 1 41 ? 53.486 52.948 2.296 1.00 47.62 39 SER D CA 1
ATOM 5825 C C . SER D 1 41 ? 53.662 54.418 1.899 1.00 47.88 39 SER D C 1
ATOM 5826 O O . SER D 1 41 ? 52.698 55.191 1.883 1.00 47.46 39 SER D O 1
ATOM 5829 N N . ASP D 1 42 ? 54.897 54.801 1.582 1.00 46.42 40 ASP D N 1
ATOM 5830 C CA . ASP D 1 42 ? 55.178 56.123 1.016 1.00 43.32 40 ASP D CA 1
ATOM 5831 C C . ASP D 1 42 ? 55.263 56.038 -0.514 1.00 44.06 40 ASP D C 1
ATOM 5832 O O . ASP D 1 42 ? 55.691 56.976 -1.197 1.00 39.32 40 ASP D O 1
ATOM 5837 N N . LEU D 1 43 ? 54.844 54.883 -1.027 1.00 44.68 41 LEU D N 1
ATOM 5838 C CA . LEU D 1 43 ? 54.828 54.593 -2.455 1.00 48.75 41 LEU D CA 1
ATOM 5839 C C . LEU D 1 43 ? 56.218 54.275 -3.015 1.00 48.85 41 LEU D C 1
ATOM 5840 O O . LEU D 1 43 ? 56.394 54.214 -4.225 1.00 48.06 41 LEU D O 1
ATOM 5845 N N . GLN D 1 44 ? 57.191 54.095 -2.118 1.00 49.08 42 GLN D N 1
ATOM 5846 C CA . GLN D 1 44 ? 58.525 53.581 -2.463 1.00 49.83 42 GLN D CA 1
ATOM 5847 C C . GLN D 1 44 ? 58.713 52.245 -1.733 1.00 46.56 42 GLN D C 1
ATOM 5848 O O . GLN D 1 44 ? 59.126 51.246 -2.313 1.00 45.81 42 GLN D O 1
ATOM 5854 N N . GLN D 1 45 ? 58.413 52.257 -0.444 1.00 46.59 43 GLN D N 1
ATOM 5855 C CA . GLN D 1 45 ? 58.496 51.074 0.405 1.00 44.94 43 GLN D CA 1
ATOM 5856 C C . GLN D 1 45 ? 57.167 50.821 1.088 1.00 42.69 43 GLN D C 1
ATOM 5857 O O . GLN D 1 45 ? 56.348 51.714 1.210 1.00 39.27 43 GLN D O 1
ATOM 5863 N N . VAL D 1 46 ? 56.976 49.581 1.523 1.00 43.57 44 VAL D N 1
ATOM 5864 C CA . VAL D 1 46 ? 55.816 49.160 2.264 1.00 40.45 44 VAL D CA 1
ATOM 5865 C C . VAL D 1 46 ? 56.289 48.584 3.610 1.00 43.70 44 VAL D C 1
ATOM 5866 O O . VAL D 1 46 ? 57.208 47.761 3.643 1.00 43.92 44 VAL D O 1
ATOM 5870 N N . TRP D 1 47 ? 55.665 49.038 4.706 1.00 44.36 45 TRP D N 1
ATOM 5871 C CA . TRP D 1 47 ? 55.951 48.588 6.080 1.00 44.03 45 TRP D CA 1
ATOM 5872 C C . TRP D 1 47 ? 54.721 47.977 6.752 1.00 44.71 45 TRP D C 1
ATOM 5873 O O . TRP D 1 47 ? 53.589 48.321 6.410 1.00 43.73 45 TRP D O 1
ATOM 5884 N N . HIS D 1 48 ? 54.970 47.088 7.724 1.00 45.17 46 HIS D N 1
ATOM 5885 C CA . HIS D 1 48 ? 53.951 46.260 8.341 1.00 45.23 46 HIS D CA 1
ATOM 5886 C C . HIS D 1 48 ? 54.177 46.080 9.829 1.00 47.23 46 HIS D C 1
ATOM 5887 O O . HIS D 1 48 ? 55.314 45.917 10.262 1.00 47.18 46 HIS D O 1
ATOM 5894 N N . GLU D 1 49 ? 53.077 46.107 10.587 1.00 45.24 47 GLU D N 1
ATOM 5895 C CA . GLU D 1 49 ? 53.050 45.728 11.993 1.00 46.46 47 GLU D CA 1
ATOM 5896 C C . GLU D 1 49 ? 51.780 44.948 12.334 1.00 48.76 47 GLU D C 1
ATOM 5897 O O . GLU D 1 49 ? 50.687 45.249 11.851 1.00 43.45 47 GLU D O 1
ATOM 5903 N N . GLN D 1 50 ? 51.945 43.963 13.209 1.00 50.26 48 GLN D N 1
ATOM 5904 C CA . GLN D 1 50 ? 50.831 43.228 13.767 1.00 52.25 48 GLN D CA 1
ATOM 5905 C C . GLN D 1 50 ? 51.078 43.047 15.260 1.00 51.64 48 GLN D C 1
ATOM 5906 O O . GLN D 1 50 ? 52.124 42.530 15.640 1.00 54.89 48 GLN D O 1
ATOM 5912 N N . VAL D 1 51 ? 50.124 43.449 16.104 1.00 51.69 49 VAL D N 1
ATOM 5913 C CA . VAL D 1 51 ? 50.255 43.261 17.573 1.00 48.18 49 VAL D CA 1
ATOM 5914 C C . VAL D 1 51 ? 49.064 42.532 18.185 1.00 46.74 49 VAL D C 1
ATOM 5915 O O . VAL D 1 51 ? 47.971 42.546 17.631 1.00 45.46 49 VAL D O 1
ATOM 5919 N N . ASP D 1 52 ? 49.304 41.912 19.336 1.00 47.62 50 ASP D N 1
ATOM 5920 C CA . ASP D 1 52 ? 48.276 41.272 20.157 1.00 48.78 50 ASP D CA 1
ATOM 5921 C C . ASP D 1 52 ? 48.060 42.089 21.443 1.00 48.59 50 ASP D C 1
ATOM 5922 O O . ASP D 1 52 ? 48.657 43.150 21.607 1.00 46.80 50 ASP D O 1
ATOM 5927 N N . THR D 1 53 ? 47.221 41.596 22.349 1.00 48.87 51 THR D N 1
ATOM 5928 C CA . THR D 1 53 ? 46.814 42.395 23.518 1.00 47.13 51 THR D CA 1
ATOM 5929 C C . THR D 1 53 ? 47.925 42.536 24.563 1.00 44.26 51 THR D C 1
ATOM 5930 O O . THR D 1 53 ? 47.973 43.549 25.275 1.00 45.51 51 THR D O 1
ATOM 5934 N N . SER D 1 54 ? 48.795 41.525 24.670 1.00 41.19 52 SER D N 1
ATOM 5935 C CA A SER D 1 54 ? 49.953 41.627 25.563 0.50 44.61 52 SER D CA 1
ATOM 5936 C CA B SER D 1 54 ? 49.978 41.600 25.538 0.50 43.95 52 SER D CA 1
ATOM 5937 C C . SER D 1 54 ? 50.889 42.775 25.155 1.00 43.28 52 SER D C 1
ATOM 5938 O O . SER D 1 54 ? 51.404 43.474 26.012 1.00 48.58 52 SER D O 1
ATOM 5943 N N . VAL D 1 55 ? 51.066 42.988 23.847 1.00 46.28 53 VAL D N 1
ATOM 5944 C CA . VAL D 1 55 ? 51.937 44.028 23.312 1.00 42.56 53 VAL D CA 1
ATOM 5945 C C . VAL D 1 55 ? 51.283 45.376 23.508 1.00 47.41 53 VAL D C 1
ATOM 5946 O O . VAL D 1 55 ? 51.948 46.359 23.828 1.00 47.10 53 VAL D O 1
ATOM 5950 N N . VAL D 1 56 ? 49.963 45.398 23.337 1.00 47.91 54 VAL D N 1
ATOM 5951 C CA . VAL D 1 56 ? 49.171 46.590 23.585 1.00 51.83 54 VAL D CA 1
ATOM 5952 C C . VAL D 1 56 ? 49.306 47.062 25.024 1.00 52.48 54 VAL D C 1
ATOM 5953 O O . VAL D 1 56 ? 49.550 48.254 25.267 1.00 52.75 54 VAL D O 1
ATOM 5957 N N . SER D 1 57 ? 49.152 46.140 25.978 1.00 52.70 55 SER D N 1
ATOM 5958 C CA . SER D 1 57 ? 49.143 46.568 27.375 1.00 54.47 55 SER D CA 1
ATOM 5959 C C . SER D 1 57 ? 50.550 46.933 27.810 1.00 52.39 55 SER D C 1
ATOM 5960 O O . SER D 1 57 ? 50.727 47.940 28.464 1.00 51.38 55 SER D O 1
ATOM 5963 N N . GLN D 1 58 ? 51.543 46.196 27.312 1.00 52.62 56 GLN D N 1
ATOM 5964 C CA . GLN D 1 58 ? 52.959 46.576 27.479 1.00 53.86 56 GLN D CA 1
ATOM 5965 C C . GLN D 1 58 ? 53.316 47.981 26.943 1.00 51.70 56 GLN D C 1
ATOM 5966 O O . GLN D 1 58 ? 53.830 48.818 27.694 1.00 44.71 56 GLN D O 1
ATOM 5972 N N . ARG D 1 59 ? 53.048 48.232 25.656 1.00 46.95 57 ARG D N 1
ATOM 5973 C CA . ARG D 1 59 ? 53.417 49.507 25.049 1.00 46.97 57 ARG D CA 1
ATOM 5974 C C . ARG D 1 59 ? 52.574 50.695 25.582 1.00 46.21 57 ARG D C 1
ATOM 5975 O O . ARG D 1 59 ? 53.081 51.797 25.715 1.00 47.82 57 ARG D O 1
ATOM 5983 N N . ALA D 1 60 ? 51.313 50.447 25.909 1.00 45.67 58 ALA D N 1
ATOM 5984 C CA . ALA D 1 60 ? 50.482 51.444 26.564 1.00 48.69 58 ALA D CA 1
ATOM 5985 C C . ALA D 1 60 ? 51.110 51.946 27.864 1.00 51.59 58 ALA D C 1
ATOM 5986 O O . ALA D 1 60 ? 51.199 53.189 28.062 1.00 45.01 58 ALA D O 1
ATOM 5988 N N . LYS D 1 61 ? 51.547 50.997 28.716 1.00 45.82 59 LYS D N 1
ATOM 5989 C CA . LYS D 1 61 ? 52.339 51.315 29.923 1.00 49.92 59 LYS D CA 1
ATOM 5990 C C . LYS D 1 61 ? 53.607 52.124 29.610 1.00 47.73 59 LYS D C 1
ATOM 5991 O O . LYS D 1 61 ? 53.916 53.115 30.286 1.00 46.27 59 LYS D O 1
ATOM 5997 N N . GLU D 1 62 ? 54.352 51.684 28.592 1.00 46.28 60 GLU D N 1
ATOM 5998 C CA . GLU D 1 62 ? 55.583 52.360 28.213 1.00 50.14 60 GLU D CA 1
ATOM 5999 C C . GLU D 1 62 ? 55.382 53.836 27.832 1.00 50.09 60 GLU D C 1
ATOM 6000 O O . GLU D 1 62 ? 56.208 54.706 28.185 1.00 53.61 60 GLU D O 1
ATOM 6006 N N . LEU D 1 63 ? 54.282 54.110 27.136 1.00 49.11 61 LEU D N 1
ATOM 6007 C CA . LEU D 1 63 ? 54.075 55.414 26.494 1.00 48.36 61 LEU D CA 1
ATOM 6008 C C . LEU D 1 63 ? 53.134 56.352 27.262 1.00 48.15 61 LEU D C 1
ATOM 6009 O O . LEU D 1 63 ? 53.083 57.559 26.995 1.00 50.46 61 LEU D O 1
ATOM 6014 N N . ASN D 1 64 ? 52.415 55.801 28.231 1.00 44.42 62 ASN D N 1
ATOM 6015 C CA . ASN D 1 64 ? 51.351 56.547 28.908 1.00 50.29 62 ASN D CA 1
ATOM 6016 C C . ASN D 1 64 ? 51.388 56.442 30.450 1.00 49.48 62 ASN D C 1
ATOM 6017 O O . ASN D 1 64 ? 50.887 55.488 31.024 1.00 48.99 62 ASN D O 1
ATOM 6022 N N . LYS D 1 65 ? 51.975 57.435 31.098 1.00 48.58 63 LYS D N 1
ATOM 6023 C CA . LYS D 1 65 ? 52.092 57.462 32.560 1.00 50.84 63 LYS D CA 1
ATOM 6024 C C . LYS D 1 65 ? 50.859 58.045 33.276 1.00 52.04 63 LYS D C 1
ATOM 6025 O O . LYS D 1 65 ? 50.707 57.895 34.486 1.00 54.05 63 LYS D O 1
ATOM 6031 N N . ARG D 1 66 ? 49.973 58.690 32.522 1.00 50.29 64 ARG D N 1
ATOM 6032 C CA . ARG D 1 66 ? 48.892 59.491 33.106 1.00 47.46 64 ARG D CA 1
ATOM 6033 C C . ARG D 1 66 ? 47.584 58.747 33.286 1.00 42.41 64 ARG D C 1
ATOM 6034 O O . ARG D 1 66 ? 46.674 59.228 33.958 1.00 42.95 64 ARG D O 1
ATOM 6042 N N . LEU D 1 67 ? 47.503 57.566 32.698 1.00 39.08 65 LEU D N 1
ATOM 6043 C CA . LEU D 1 67 ? 46.278 56.769 32.707 1.00 44.05 65 LEU D CA 1
ATOM 6044 C C . LEU D 1 67 ? 46.576 55.306 32.365 1.00 44.61 65 LEU D C 1
ATOM 6045 O O . LEU D 1 67 ? 47.619 54.992 31.785 1.00 49.92 65 LEU D O 1
ATOM 6050 N N . THR D 1 68 ? 45.662 54.430 32.757 1.00 43.54 66 THR D N 1
ATOM 6051 C CA . THR D 1 68 ? 45.700 53.026 32.402 1.00 44.35 66 THR D CA 1
ATOM 6052 C C . THR D 1 68 ? 44.277 52.567 32.014 1.00 44.75 66 THR D C 1
ATOM 6053 O O . THR D 1 68 ? 43.293 53.237 32.338 1.00 44.92 66 THR D O 1
ATOM 6057 N N . ALA D 1 69 ? 44.186 51.427 31.334 1.00 39.89 67 ALA D N 1
ATOM 6058 C CA . ALA D 1 69 ? 42.917 50.877 30.890 1.00 43.23 67 ALA D CA 1
ATOM 6059 C C . ALA D 1 69 ? 43.102 49.460 30.346 1.00 45.43 67 ALA D C 1
ATOM 6060 O O . ALA D 1 69 ? 44.224 49.071 30.039 1.00 46.29 67 ALA D O 1
ATOM 6062 N N . PRO D 1 70 ? 41.991 48.698 30.174 1.00 44.63 68 PRO D N 1
ATOM 6063 C CA . PRO D 1 70 ? 42.200 47.391 29.559 1.00 44.17 68 PRO D CA 1
ATOM 6064 C C . PRO D 1 70 ? 42.772 47.564 28.125 1.00 47.61 68 PRO D C 1
ATOM 6065 O O . PRO D 1 70 ? 42.571 48.617 27.509 1.00 46.11 68 PRO D O 1
ATOM 6069 N N . PRO D 1 71 ? 43.522 46.556 27.617 1.00 49.02 69 PRO D N 1
ATOM 6070 C CA . PRO D 1 71 ? 44.042 46.652 26.247 1.00 45.84 69 PRO D CA 1
ATOM 6071 C C . PRO D 1 71 ? 42.949 46.861 25.165 1.00 47.04 69 PRO D C 1
ATOM 6072 O O . PRO D 1 71 ? 43.162 47.631 24.231 1.00 48.97 69 PRO D O 1
ATOM 6076 N N . ALA D 1 72 ? 41.795 46.218 25.326 1.00 45.28 70 ALA D N 1
ATOM 6077 C CA . ALA D 1 72 ? 40.675 46.345 24.387 1.00 47.10 70 ALA D CA 1
ATOM 6078 C C . ALA D 1 72 ? 40.207 47.796 24.240 1.00 45.53 70 ALA D C 1
ATOM 6079 O O . ALA D 1 72 ? 39.812 48.201 23.152 1.00 46.79 70 ALA D O 1
ATOM 6081 N N . ALA D 1 73 ? 40.278 48.562 25.331 1.00 46.93 71 ALA D N 1
ATOM 6082 C CA . ALA D 1 73 ? 39.827 49.955 25.367 1.00 45.58 71 ALA D CA 1
ATOM 6083 C C . ALA D 1 73 ? 40.758 50.890 24.588 1.00 46.37 71 ALA D C 1
ATOM 6084 O O . ALA D 1 73 ? 40.289 51.781 23.881 1.00 46.23 71 ALA D O 1
ATOM 6086 N N . PHE D 1 74 ? 42.067 50.694 24.750 1.00 44.70 72 PHE D N 1
ATOM 6087 C CA . PHE D 1 74 ? 43.075 51.349 23.915 1.00 45.24 72 PHE D CA 1
ATOM 6088 C C . PHE D 1 74 ? 42.920 50.967 22.422 1.00 46.01 72 PHE D C 1
ATOM 6089 O O . PHE D 1 74 ? 43.098 51.790 21.542 1.00 48.65 72 PHE D O 1
ATOM 6097 N N . LEU D 1 75 ? 42.621 49.703 22.147 1.00 45.52 73 LEU D N 1
ATOM 6098 C CA . LEU D 1 75 ? 42.358 49.239 20.776 1.00 47.75 73 LEU D CA 1
ATOM 6099 C C . LEU D 1 75 ? 41.137 49.885 20.159 1.00 45.20 73 LEU D C 1
ATOM 6100 O O . LEU D 1 75 ? 41.163 50.223 18.997 1.00 47.72 73 LEU D O 1
ATOM 6105 N N . CYS D 1 76 ? 40.083 50.044 20.957 1.00 44.57 74 CYS D N 1
ATOM 6106 C CA . CYS D 1 76 ? 38.891 50.770 20.568 1.00 45.07 74 CYS D CA 1
ATOM 6107 C C . CYS D 1 76 ? 39.171 52.262 20.275 1.00 45.29 74 CYS D C 1
ATOM 6108 O O . CYS D 1 76 ? 38.649 52.808 19.310 1.00 41.55 74 CYS D O 1
ATOM 6111 N N . HIS D 1 77 ? 39.995 52.906 21.099 1.00 42.27 75 HIS D N 1
ATOM 6112 C CA . HIS D 1 77 ? 40.374 54.287 20.857 1.00 45.00 75 HIS D CA 1
ATOM 6113 C C . HIS D 1 77 ? 41.234 54.476 19.583 1.00 46.36 75 HIS D C 1
ATOM 6114 O O . HIS D 1 77 ? 41.001 55.410 18.812 1.00 44.10 75 HIS D O 1
ATOM 6121 N N . LEU D 1 78 ? 42.218 53.599 19.378 1.00 48.52 76 LEU D N 1
ATOM 6122 C CA . LEU D 1 78 ? 43.034 53.590 18.143 1.00 49.64 76 LEU D CA 1
ATOM 6123 C C . LEU D 1 78 ? 42.143 53.467 16.897 1.00 52.40 76 LEU D C 1
ATOM 6124 O O . LEU D 1 78 ? 42.330 54.184 15.928 1.00 53.15 76 LEU D O 1
ATOM 6129 N N . ASP D 1 79 ? 41.170 52.561 16.958 1.00 52.87 77 ASP D N 1
ATOM 6130 C CA . ASP D 1 79 ? 40.118 52.415 15.958 1.00 55.87 77 ASP D CA 1
ATOM 6131 C C . ASP D 1 79 ? 39.328 53.727 15.728 1.00 57.39 77 ASP D C 1
ATOM 6132 O O . ASP D 1 79 ? 39.029 54.077 14.591 1.00 53.73 77 ASP D O 1
ATOM 6137 N N . ASN D 1 80 ? 39.007 54.439 16.811 1.00 59.63 78 ASN D N 1
ATOM 6138 C CA . ASN D 1 80 ? 38.280 55.716 16.765 1.00 58.42 78 ASN D CA 1
ATOM 6139 C C . ASN D 1 80 ? 39.041 56.859 16.120 1.00 57.98 78 ASN D C 1
ATOM 6140 O O . ASN D 1 80 ? 38.443 57.665 15.421 1.00 61.61 78 ASN D O 1
ATOM 6145 N N . LEU D 1 81 ? 40.333 56.983 16.395 1.00 60.88 79 LEU D N 1
ATOM 6146 C CA . LEU D 1 81 ? 41.119 57.982 15.669 1.00 63.57 79 LEU D CA 1
ATOM 6147 C C . LEU D 1 81 ? 41.411 57.589 14.233 1.00 63.15 79 LEU D C 1
ATOM 6148 O O . LEU D 1 81 ? 41.431 58.467 13.377 1.00 58.12 79 LEU D O 1
ATOM 6153 N N . LEU D 1 82 ? 41.634 56.295 13.971 1.00 62.29 80 LEU D N 1
ATOM 6154 C CA . LEU D 1 82 ? 42.000 55.854 12.610 1.00 64.37 80 LEU D CA 1
ATOM 6155 C C . LEU D 1 82 ? 40.844 55.740 11.599 1.00 67.02 80 LEU D C 1
ATOM 6156 O O . LEU D 1 82 ? 40.971 56.230 10.479 1.00 67.40 80 LEU D O 1
ATOM 6161 N N . ARG D 1 83 ? 39.739 55.098 11.990 1.00 69.68 81 ARG D N 1
ATOM 6162 C CA . ARG D 1 83 ? 38.576 54.896 11.099 1.00 72.78 81 ARG D CA 1
ATOM 6163 C C . ARG D 1 83 ? 38.046 56.154 10.391 1.00 78.02 81 ARG D C 1
ATOM 6164 O O . ARG D 1 83 ? 38.170 56.252 9.166 1.00 78.95 81 ARG D O 1
ATOM 6166 N N . PRO D 1 84 ? 37.480 57.125 11.143 1.00 81.95 82 PRO D N 1
ATOM 6167 C CA . PRO D 1 84 ? 36.586 58.075 10.475 1.00 86.91 82 PRO D CA 1
ATOM 6168 C C . PRO D 1 84 ? 37.305 59.233 9.774 1.00 90.59 82 PRO D C 1
ATOM 6169 O O . PRO D 1 84 ? 37.031 59.517 8.598 1.00 90.06 82 PRO D O 1
ATOM 6173 N N . LEU D 1 85 ? 38.202 59.896 10.501 1.00 92.44 83 LEU D N 1
ATOM 6174 C CA . LEU D 1 85 ? 38.932 61.035 9.972 1.00 95.66 83 LEU D CA 1
ATOM 6175 C C . LEU D 1 85 ? 40.388 60.591 9.816 1.00 95.80 83 LEU D C 1
ATOM 6176 O O . LEU D 1 85 ? 41.153 60.543 10.787 1.00 98.34 83 LEU D O 1
ATOM 6181 N N . LEU D 1 86 ? 40.739 60.266 8.568 1.00 94.74 84 LEU D N 1
ATOM 6182 C CA . LEU D 1 86 ? 41.978 59.553 8.163 1.00 93.22 84 LEU D CA 1
ATOM 6183 C C . LEU D 1 86 ? 41.700 58.319 7.231 1.00 94.27 84 LEU D C 1
ATOM 6184 O O . LEU D 1 86 ? 40.856 58.501 6.286 1.00 91.72 84 LEU D O 1
ATOM 6186 N N . SER D 1 93 ? 41.576 65.526 12.304 1.00 91.45 91 SER D N 1
ATOM 6187 C CA . SER D 1 93 ? 41.583 64.135 12.781 1.00 91.28 91 SER D CA 1
ATOM 6188 C C . SER D 1 93 ? 41.567 64.045 14.314 1.00 88.50 91 SER D C 1
ATOM 6189 O O . SER D 1 93 ? 41.467 62.937 14.877 1.00 91.70 91 SER D O 1
ATOM 6191 N N . GLU D 1 94 ? 41.649 65.210 14.974 1.00 84.50 92 GLU D N 1
ATOM 6192 C CA . GLU D 1 94 ? 42.018 65.277 16.393 1.00 78.94 92 GLU D CA 1
ATOM 6193 C C . GLU D 1 94 ? 43.206 64.432 16.951 1.00 77.26 92 GLU D C 1
ATOM 6194 O O . GLU D 1 94 ? 43.465 64.388 18.169 1.00 79.27 92 GLU D O 1
ATOM 6196 N N . ALA D 1 95 ? 43.900 63.757 16.025 1.00 70.80 93 ALA D N 1
ATOM 6197 C CA . ALA D 1 95 ? 45.190 63.096 16.257 1.00 64.22 93 ALA D CA 1
ATOM 6198 C C . ALA D 1 95 ? 46.322 63.830 15.503 1.00 60.40 93 ALA D C 1
ATOM 6199 O O . ALA D 1 95 ? 46.081 64.437 14.467 1.00 57.62 93 ALA D O 1
ATOM 6201 N N . THR D 1 96 ? 47.542 63.793 16.034 1.00 56.68 94 THR D N 1
ATOM 6202 C CA . THR D 1 96 ? 48.717 64.301 15.327 1.00 52.33 94 THR D CA 1
ATOM 6203 C C . THR D 1 96 ? 49.613 63.120 14.981 1.00 52.03 94 THR D C 1
ATOM 6204 O O . THR D 1 96 ? 49.927 62.304 15.848 1.00 52.72 94 THR D O 1
ATOM 6208 N N . PHE D 1 97 ? 50.015 63.025 13.720 1.00 48.06 95 PHE D N 1
ATOM 6209 C CA . PHE D 1 97 ? 50.927 61.971 13.290 1.00 51.08 95 PHE D CA 1
ATOM 6210 C C . PHE D 1 97 ? 52.328 62.503 12.965 1.00 49.68 95 PHE D C 1
ATOM 6211 O O . PHE D 1 97 ? 52.489 63.614 12.487 1.00 52.05 95 PHE D O 1
ATOM 6219 N N . SER D 1 98 ? 53.332 61.684 13.254 1.00 49.83 96 SER D N 1
ATOM 6220 C CA . SER D 1 98 ? 54.696 61.891 12.803 1.00 47.53 96 SER D CA 1
ATOM 6221 C C . SER D 1 98 ? 55.323 60.503 12.647 1.00 47.99 96 SER D C 1
ATOM 6222 O O . SER D 1 98 ? 54.818 59.538 13.191 1.00 45.63 96 SER D O 1
ATOM 6225 N N . CYS D 1 99 ? 56.400 60.401 11.877 1.00 52.77 97 CYS D N 1
ATOM 6226 C CA . CYS D 1 99 ? 57.194 59.176 11.829 1.00 55.60 97 CYS D CA 1
ATOM 6227 C C . CYS D 1 99 ? 58.683 59.448 11.640 1.00 59.02 97 CYS D C 1
ATOM 6228 O O . CYS D 1 99 ? 59.076 60.475 11.093 1.00 56.67 97 CYS D O 1
ATOM 6231 N N . ASP D 1 100 ? 59.504 58.510 12.093 1.00 62.19 98 ASP D N 1
ATOM 6232 C CA . ASP D 1 100 ? 60.909 58.488 11.710 1.00 66.33 98 ASP D CA 1
ATOM 6233 C C . ASP D 1 100 ? 61.351 57.061 11.355 1.00 67.09 98 ASP D C 1
ATOM 6234 O O . ASP D 1 100 ? 60.649 56.085 11.679 1.00 61.13 98 ASP D O 1
ATOM 6239 N N . CYS D 1 101 ? 62.506 56.966 10.687 1.00 67.01 99 CYS D N 1
ATOM 6240 C CA . CYS D 1 101 ? 63.026 55.713 10.147 1.00 69.63 99 CYS D CA 1
ATOM 6241 C C . CYS D 1 101 ? 64.424 55.337 10.623 1.00 73.14 99 CYS D C 1
ATOM 6242 O O . CYS D 1 101 ? 65.364 56.136 10.518 1.00 74.04 99 CYS D O 1
ATOM 6245 N N . VAL D 1 102 ? 64.556 54.104 11.121 1.00 74.38 100 VAL D N 1
ATOM 6246 C CA . VAL D 1 102 ? 65.864 53.525 11.470 1.00 71.14 100 VAL D CA 1
ATOM 6247 C C . VAL D 1 102 ? 66.101 52.234 10.664 1.00 67.09 100 VAL D C 1
ATOM 6248 O O . VAL D 1 102 ? 65.478 51.203 10.935 1.00 62.28 100 VAL D O 1
ATOM 6252 N N . ALA D 1 103 ? 67.003 52.312 9.680 1.00 63.66 101 ALA D N 1
ATOM 6253 C CA . ALA D 1 103 ? 67.290 51.218 8.735 1.00 59.92 101 ALA D CA 1
ATOM 6254 C C . ALA D 1 103 ? 66.024 50.767 7.991 1.00 58.27 101 ALA D C 1
ATOM 6255 O O . ALA D 1 103 ? 65.492 51.549 7.210 1.00 57.92 101 ALA D O 1
ATOM 6257 N N . ASP D 1 104 ? 65.528 49.549 8.241 1.00 58.16 102 ASP D N 1
ATOM 6258 C CA A ASP D 1 104 ? 64.323 49.050 7.549 0.50 57.77 102 ASP D CA 1
ATOM 6259 C CA B ASP D 1 104 ? 64.323 49.034 7.564 0.50 59.44 102 ASP D CA 1
ATOM 6260 C C . ASP D 1 104 ? 63.068 49.050 8.454 1.00 58.23 102 ASP D C 1
ATOM 6261 O O . ASP D 1 104 ? 62.103 48.328 8.198 1.00 58.41 102 ASP D O 1
ATOM 6270 N N . ALA D 1 105 ? 63.102 49.874 9.503 1.00 56.75 103 ALA D N 1
ATOM 6271 C CA . ALA D 1 105 ? 61.982 50.090 10.423 1.00 57.25 103 ALA D CA 1
ATOM 6272 C C . ALA D 1 105 ? 61.350 51.481 10.235 1.00 56.85 103 ALA D C 1
ATOM 6273 O O . ALA D 1 105 ? 62.047 52.461 9.947 1.00 56.21 103 ALA D O 1
ATOM 6275 N N . LEU D 1 106 ? 60.034 51.558 10.408 1.00 52.47 104 LEU D N 1
ATOM 6276 C CA . LEU D 1 106 ? 59.338 52.841 10.423 1.00 53.15 104 LEU D CA 1
ATOM 6277 C C . LEU D 1 106 ? 58.520 52.990 11.715 1.00 52.17 104 LEU D C 1
ATOM 6278 O O . LEU D 1 106 ? 57.700 52.153 12.036 1.00 52.86 104 LEU D O 1
ATOM 6283 N N . ILE D 1 107 ? 58.745 54.064 12.459 1.00 54.59 105 ILE D N 1
ATOM 6284 C CA . ILE D 1 107 ? 57.939 54.288 13.657 1.00 52.16 105 ILE D CA 1
ATOM 6285 C C . ILE D 1 107 ? 56.934 55.374 13.354 1.00 50.88 105 ILE D C 1
ATOM 6286 O O . ILE D 1 107 ? 57.301 56.512 13.085 1.00 54.51 105 ILE D O 1
ATOM 6291 N N . LEU D 1 108 ? 55.662 54.997 13.356 1.00 50.93 106 LEU D N 1
ATOM 6292 C CA . LEU D 1 108 ? 54.584 55.949 13.170 1.00 49.11 106 LEU D CA 1
ATOM 6293 C C . LEU D 1 108 ? 54.027 56.377 14.536 1.00 48.41 106 LEU D C 1
ATOM 6294 O O . LEU D 1 108 ? 53.454 55.579 15.270 1.00 50.39 106 LEU D O 1
ATOM 6299 N N . ARG D 1 109 ? 54.236 57.640 14.868 1.00 48.07 107 ARG D N 1
ATOM 6300 C CA . ARG D 1 109 ? 53.900 58.173 16.183 1.00 52.54 107 ARG D CA 1
ATOM 6301 C C . ARG D 1 109 ? 52.581 58.905 16.086 1.00 51.07 107 ARG D C 1
ATOM 6302 O O . ARG D 1 109 ? 52.334 59.662 15.138 1.00 51.11 107 ARG D O 1
ATOM 6310 N N . VAL D 1 110 ? 51.722 58.651 17.057 1.00 51.56 108 VAL D N 1
ATOM 6311 C CA . VAL D 1 110 ? 50.452 59.359 17.152 1.00 53.08 108 VAL D CA 1
ATOM 6312 C C . VAL D 1 110 ? 50.257 59.896 18.567 1.00 51.76 108 VAL D C 1
ATOM 6313 O O . VAL D 1 110 ? 50.569 59.225 19.561 1.00 53.75 108 VAL D O 1
ATOM 6317 N N . ARG D 1 111 ? 49.778 61.123 18.639 1.00 50.29 109 ARG D N 1
ATOM 6318 C CA . ARG D 1 111 ? 49.259 61.642 19.881 1.00 53.44 109 ARG D CA 1
ATOM 6319 C C . ARG D 1 111 ? 47.870 62.241 19.724 1.00 50.94 109 ARG D C 1
ATOM 6320 O O . ARG D 1 111 ? 47.542 62.828 18.700 1.00 49.20 109 ARG D O 1
ATOM 6328 N N . SER D 1 112 ? 47.062 62.070 20.760 1.00 51.45 110 SER D N 1
ATOM 6329 C CA . SER D 1 112 ? 45.704 62.601 20.802 1.00 51.32 110 SER D CA 1
ATOM 6330 C C . SER D 1 112 ? 45.282 62.690 22.254 1.00 48.53 110 SER D C 1
ATOM 6331 O O . SER D 1 112 ? 46.124 62.760 23.141 1.00 49.24 110 SER D O 1
ATOM 6334 N N . GLU D 1 113 ? 43.983 62.688 22.513 1.00 51.66 111 GLU D N 1
ATOM 6335 C CA . GLU D 1 113 ? 43.516 62.646 23.891 1.00 51.52 111 GLU D CA 1
ATOM 6336 C C . GLU D 1 113 ? 42.564 61.503 24.151 1.00 49.29 111 GLU D C 1
ATOM 6337 O O . GLU D 1 113 ? 41.871 61.050 23.257 1.00 48.07 111 GLU D O 1
ATOM 6343 N N . LEU D 1 114 ? 42.589 61.011 25.385 1.00 50.45 112 LEU D N 1
ATOM 6344 C CA . LEU D 1 114 ? 41.700 59.944 25.864 1.00 48.13 112 LEU D CA 1
ATOM 6345 C C . LEU D 1 114 ? 41.399 60.282 27.314 1.00 46.91 112 LEU D C 1
ATOM 6346 O O . LEU D 1 114 ? 42.321 60.556 28.078 1.00 47.52 112 LEU D O 1
ATOM 6351 N N . SER D 1 115 ? 40.114 60.301 27.667 1.00 43.72 113 SER D N 1
ATOM 6352 C CA . SER D 1 115 ? 39.642 60.583 29.030 1.00 43.09 113 SER D CA 1
ATOM 6353 C C . SER D 1 115 ? 40.004 61.985 29.465 1.00 42.09 113 SER D C 1
ATOM 6354 O O . SER D 1 115 ? 40.180 62.225 30.662 1.00 43.84 113 SER D O 1
ATOM 6357 N N . GLY D 1 116 ? 40.152 62.890 28.492 1.00 43.25 114 GLY D N 1
ATOM 6358 C CA . GLY D 1 116 ? 40.624 64.263 28.721 1.00 40.51 114 GLY D CA 1
ATOM 6359 C C . GLY D 1 116 ? 42.110 64.367 29.097 1.00 45.56 114 GLY D C 1
ATOM 6360 O O . GLY D 1 116 ? 42.526 65.348 29.697 1.00 42.83 114 GLY D O 1
ATOM 6361 N N . LEU D 1 117 ? 42.900 63.354 28.745 1.00 43.72 115 LEU D N 1
ATOM 6362 C CA . LEU D 1 117 ? 44.334 63.307 29.058 1.00 46.85 115 LEU D CA 1
ATOM 6363 C C . LEU D 1 117 ? 45.150 63.185 27.775 1.00 45.87 115 LEU D C 1
ATOM 6364 O O . LEU D 1 117 ? 44.639 62.701 26.781 1.00 48.34 115 LEU D O 1
ATOM 6369 N N . PRO D 1 118 ? 46.424 63.634 27.778 1.00 50.95 116 PRO D N 1
ATOM 6370 C CA . PRO D 1 118 ? 47.229 63.277 26.600 1.00 52.61 116 PRO D CA 1
ATOM 6371 C C . PRO D 1 118 ? 47.298 61.749 26.398 1.00 54.09 116 PRO D C 1
ATOM 6372 O O . PRO D 1 118 ? 47.329 60.994 27.380 1.00 52.43 116 PRO D O 1
ATOM 6376 N N . PHE D 1 119 ? 47.269 61.300 25.142 1.00 52.06 117 PHE D N 1
ATOM 6377 C CA . PHE D 1 119 ? 47.418 59.869 24.852 1.00 51.10 117 PHE D CA 1
ATOM 6378 C C . PHE D 1 119 ? 48.397 59.638 23.699 1.00 50.56 117 PHE D C 1
ATOM 6379 O O . PHE D 1 119 ? 48.400 60.387 22.719 1.00 49.43 117 PHE D O 1
ATOM 6387 N N . TYR D 1 120 ? 49.216 58.594 23.837 1.00 47.44 118 TYR D N 1
ATOM 6388 C CA . TYR D 1 120 ? 50.359 58.330 22.942 1.00 46.09 118 TYR D CA 1
ATOM 6389 C C . TYR D 1 120 ? 50.385 56.874 22.503 1.00 42.89 118 TYR D C 1
ATOM 6390 O O . TYR D 1 120 ? 50.207 55.967 23.322 1.00 42.88 118 TYR D O 1
ATOM 6399 N N . TRP D 1 121 ? 50.563 56.665 21.205 1.00 42.24 119 TRP D N 1
ATOM 6400 C CA . TRP D 1 121 ? 50.766 55.336 20.648 1.00 43.84 119 TRP D CA 1
ATOM 6401 C C . TRP D 1 121 ? 51.847 55.381 19.603 1.00 45.65 119 TRP D C 1
ATOM 6402 O O . TRP D 1 121 ? 51.960 56.366 18.880 1.00 45.89 119 TRP D O 1
ATOM 6413 N N . ASN D 1 122 ? 52.690 54.349 19.557 1.00 45.35 120 ASN D N 1
ATOM 6414 C CA . ASN D 1 122 ? 53.681 54.280 18.469 1.00 45.29 120 ASN D CA 1
ATOM 6415 C C . ASN D 1 122 ? 53.509 52.965 17.745 1.00 45.66 120 ASN D C 1
ATOM 6416 O O . ASN D 1 122 ? 53.461 51.913 18.381 1.00 46.10 120 ASN D O 1
ATOM 6421 N N . PHE D 1 123 ? 53.400 53.029 16.422 1.00 46.11 121 PHE D N 1
ATOM 6422 C CA . PHE D 1 123 ? 53.385 51.810 15.597 1.00 47.10 121 PHE D CA 1
ATOM 6423 C C . PHE D 1 123 ? 54.815 51.427 15.169 1.00 47.59 121 PHE D C 1
ATOM 6424 O O . PHE D 1 123 ? 55.487 52.209 14.481 1.00 41.87 121 PHE D O 1
ATOM 6432 N N . HIS D 1 124 ? 55.282 50.247 15.598 1.00 46.42 122 HIS D N 1
ATOM 6433 C CA . HIS D 1 124 ? 56.652 49.797 15.281 1.00 48.87 122 HIS D CA 1
ATOM 6434 C C . HIS D 1 124 ? 56.634 48.888 14.049 1.00 51.77 122 HIS D C 1
ATOM 6435 O O . HIS D 1 124 ? 56.511 47.658 14.165 1.00 50.46 122 HIS D O 1
ATOM 6442 N N . CYS D 1 125 ? 56.747 49.519 12.880 1.00 48.74 123 CYS D N 1
ATOM 6443 C CA . CYS D 1 125 ? 56.640 48.850 11.570 1.00 52.07 123 CYS D CA 1
ATOM 6444 C C . CYS D 1 125 ? 57.978 48.398 10.988 1.00 51.52 123 CYS D C 1
ATOM 6445 O O . CYS D 1 125 ? 59.006 49.069 11.126 1.00 52.59 123 CYS D O 1
ATOM 6461 N N . LEU D 1 127 ? 59.765 46.596 7.352 1.00 47.43 125 LEU D N 1
ATOM 6462 C CA . LEU D 1 127 ? 59.579 46.389 5.935 1.00 44.59 125 LEU D CA 1
ATOM 6463 C C . LEU D 1 127 ? 58.742 45.133 5.717 1.00 44.19 125 LEU D C 1
ATOM 6464 O O . LEU D 1 127 ? 59.054 44.077 6.256 1.00 45.59 125 LEU D O 1
ATOM 6469 N N . ALA D 1 128 ? 57.674 45.262 4.941 1.00 44.75 126 ALA D N 1
ATOM 6470 C CA . ALA D 1 128 ? 56.722 44.182 4.730 1.00 42.70 126 ALA D CA 1
ATOM 6471 C C . ALA D 1 128 ? 57.314 43.116 3.843 1.00 46.64 126 ALA D C 1
ATOM 6472 O O . ALA D 1 128 ? 58.141 43.418 2.972 1.00 49.92 126 ALA D O 1
ATOM 6474 N N . SER D 1 129 ? 56.891 41.874 4.074 1.00 44.24 127 SER D N 1
ATOM 6475 C CA . SER D 1 129 ? 57.346 40.731 3.316 1.00 46.05 127 SER D CA 1
ATOM 6476 C C . SER D 1 129 ? 56.899 40.869 1.870 1.00 52.12 127 SER D C 1
ATOM 6477 O O . SER D 1 129 ? 55.832 41.433 1.592 1.00 51.05 127 SER D O 1
ATOM 6480 N N . PRO D 1 130 ? 57.718 40.359 0.930 1.00 52.59 128 PRO D N 1
ATOM 6481 C CA . PRO D 1 130 ? 57.249 40.265 -0.449 1.00 52.98 128 PRO D CA 1
ATOM 6482 C C . PRO D 1 130 ? 55.804 39.748 -0.620 1.00 53.24 128 PRO D C 1
ATOM 6483 O O . PRO D 1 130 ? 55.069 40.309 -1.440 1.00 56.47 128 PRO D O 1
ATOM 6487 N N . SER D 1 131 ? 55.421 38.707 0.138 1.00 50.43 129 SER D N 1
ATOM 6488 C CA A SER D 1 131 ? 54.065 38.120 0.107 0.50 49.17 129 SER D CA 1
ATOM 6489 C CA B SER D 1 131 ? 54.072 38.137 0.057 0.50 48.87 129 SER D CA 1
ATOM 6490 C C . SER D 1 131 ? 52.970 39.135 0.411 1.00 49.99 129 SER D C 1
ATOM 6491 O O . SER D 1 131 ? 51.966 39.201 -0.294 1.00 52.37 129 SER D O 1
ATOM 6496 N N . LEU D 1 132 ? 53.159 39.910 1.483 1.00 48.86 130 LEU D N 1
ATOM 6497 C CA . LEU D 1 132 ? 52.200 40.966 1.840 1.00 48.12 130 LEU D CA 1
ATOM 6498 C C . LEU D 1 132 ? 52.139 42.049 0.754 1.00 47.52 130 LEU D C 1
ATOM 6499 O O . LEU D 1 132 ? 51.074 42.568 0.465 1.00 43.34 130 LEU D O 1
ATOM 6504 N N . VAL D 1 133 ? 53.287 42.372 0.152 1.00 49.66 131 VAL D N 1
ATOM 6505 C CA . VAL D 1 133 ? 53.356 43.407 -0.890 1.00 46.42 131 VAL D CA 1
ATOM 6506 C C . VAL D 1 133 ? 52.596 42.946 -2.147 1.00 46.92 131 VAL D C 1
ATOM 6507 O O . VAL D 1 133 ? 51.825 43.711 -2.727 1.00 45.47 131 VAL D O 1
ATOM 6511 N N . SER D 1 134 ? 52.768 41.682 -2.521 1.00 44.12 132 SER D N 1
ATOM 6512 C CA . SER D 1 134 ? 52.046 41.147 -3.665 1.00 49.32 132 SER D CA 1
ATOM 6513 C C . SER D 1 134 ? 50.559 40.965 -3.358 1.00 46.66 132 SER D C 1
ATOM 6514 O O . SER D 1 134 ? 49.711 41.235 -4.205 1.00 48.38 132 SER D O 1
ATOM 6517 N N . GLN D 1 135 ? 50.264 40.572 -2.124 1.00 49.93 133 GLN D N 1
ATOM 6518 C CA . GLN D 1 135 ? 48.906 40.349 -1.652 1.00 47.82 133 GLN D CA 1
ATOM 6519 C C . GLN D 1 135 ? 48.070 41.634 -1.496 1.00 50.25 133 GLN D C 1
ATOM 6520 O O . GLN D 1 135 ? 46.898 41.666 -1.864 1.00 46.62 133 GLN D O 1
ATOM 6526 N N . HIS D 1 136 ? 48.672 42.695 -0.966 1.00 48.34 134 HIS D N 1
ATOM 6527 C CA . HIS D 1 136 ? 47.930 43.924 -0.715 1.00 50.47 134 HIS D CA 1
ATOM 6528 C C . HIS D 1 136 ? 48.064 44.970 -1.827 1.00 48.94 134 HIS D C 1
ATOM 6529 O O . HIS D 1 136 ? 47.299 45.915 -1.877 1.00 48.46 134 HIS D O 1
ATOM 6536 N N . LEU D 1 137 ? 49.045 44.822 -2.702 1.00 48.54 135 LEU D N 1
ATOM 6537 C CA . LEU D 1 137 ? 49.291 45.868 -3.705 1.00 48.42 135 LEU D CA 1
ATOM 6538 C C . LEU D 1 137 ? 49.427 45.328 -5.125 1.00 50.42 135 LEU D C 1
ATOM 6539 O O . LEU D 1 137 ? 48.627 45.687 -5.986 1.00 51.15 135 LEU D O 1
ATOM 6544 N N . ILE D 1 138 ? 50.400 44.449 -5.359 1.00 49.13 136 ILE D N 1
ATOM 6545 C CA . ILE D 1 138 ? 50.696 44.008 -6.726 1.00 50.16 136 ILE D CA 1
ATOM 6546 C C . ILE D 1 138 ? 49.514 43.304 -7.375 1.00 49.09 136 ILE D C 1
ATOM 6547 O O . ILE D 1 138 ? 49.055 43.743 -8.443 1.00 48.78 136 ILE D O 1
ATOM 6552 N N . ARG D 1 139 ? 49.037 42.219 -6.749 1.00 49.36 137 ARG D N 1
ATOM 6553 C CA A ARG D 1 139 ? 47.948 41.433 -7.336 0.50 51.29 137 ARG D CA 1
ATOM 6554 C CA B ARG D 1 139 ? 47.944 41.433 -7.329 0.50 51.97 137 ARG D CA 1
ATOM 6555 C C . ARG D 1 139 ? 46.651 42.255 -7.458 1.00 50.66 137 ARG D C 1
ATOM 6556 O O . ARG D 1 139 ? 46.060 42.295 -8.543 1.00 50.39 137 ARG D O 1
ATOM 6571 N N . PRO D 1 140 ? 46.213 42.930 -6.356 1.00 50.26 138 PRO D N 1
ATOM 6572 C CA . PRO D 1 140 ? 45.011 43.796 -6.501 1.00 51.74 138 PRO D CA 1
ATOM 6573 C C . PRO D 1 140 ? 45.085 44.861 -7.610 1.00 52.32 138 PRO D C 1
ATOM 6574 O O . PRO D 1 140 ? 44.167 44.930 -8.427 1.00 52.36 138 PRO D O 1
ATOM 6578 N N . LEU D 1 141 ? 46.162 45.657 -7.623 1.00 48.38 139 LEU D N 1
ATOM 6579 C CA . LEU D 1 141 ? 46.436 46.667 -8.659 1.00 48.33 139 LEU D CA 1
ATOM 6580 C C . LEU D 1 141 ? 46.438 46.119 -10.094 1.00 48.07 139 LEU D C 1
ATOM 6581 O O . LEU D 1 141 ? 45.854 46.719 -10.984 1.00 48.73 139 LEU D O 1
ATOM 6594 N N . GLY D 1 143 ? 44.811 43.433 -10.987 1.00 49.84 141 GLY D N 1
ATOM 6595 C CA . GLY D 1 143 ? 43.407 43.048 -11.181 1.00 50.39 141 GLY D CA 1
ATOM 6596 C C . GLY D 1 143 ? 42.477 44.223 -11.418 1.00 53.07 141 GLY D C 1
ATOM 6597 O O . GLY D 1 143 ? 41.503 44.106 -12.136 1.00 52.85 141 GLY D O 1
ATOM 6606 N N . SER D 1 145 ? 43.510 47.125 -12.923 1.00 55.52 143 SER D N 1
ATOM 6607 C CA . SER D 1 145 ? 43.706 47.663 -14.270 1.00 56.56 143 SER D CA 1
ATOM 6608 C C . SER D 1 145 ? 43.084 46.743 -15.343 1.00 52.93 143 SER D C 1
ATOM 6609 O O . SER D 1 145 ? 42.559 47.234 -16.329 1.00 50.53 143 SER D O 1
ATOM 6612 N N . LEU D 1 146 ? 43.067 45.426 -15.091 1.00 50.65 144 LEU D N 1
ATOM 6613 C CA . LEU D 1 146 ? 42.352 44.464 -15.949 1.00 48.46 144 LEU D CA 1
ATOM 6614 C C . LEU D 1 146 ? 40.845 44.722 -15.931 1.00 49.73 144 LEU D C 1
ATOM 6615 O O . LEU D 1 146 ? 40.211 44.764 -16.995 1.00 46.33 144 LEU D O 1
ATOM 6620 N N . ALA D 1 147 ? 40.293 44.922 -14.725 1.00 49.36 145 ALA D N 1
ATOM 6621 C CA . ALA D 1 147 ? 38.871 45.267 -14.544 1.00 53.26 145 ALA D CA 1
ATOM 6622 C C . ALA D 1 147 ? 38.477 46.582 -15.216 1.00 51.75 145 ALA D C 1
ATOM 6623 O O . ALA D 1 147 ? 37.447 46.643 -15.874 1.00 54.61 145 ALA D O 1
ATOM 6625 N N . LEU D 1 148 ? 39.280 47.628 -15.029 1.00 54.74 146 LEU D N 1
ATOM 6626 C CA . LEU D 1 148 ? 39.007 48.940 -15.631 1.00 53.62 146 LEU D CA 1
ATOM 6627 C C . LEU D 1 148 ? 39.167 48.938 -17.164 1.00 52.28 146 LEU D C 1
ATOM 6628 O O . LEU D 1 148 ? 38.499 49.693 -17.846 1.00 55.34 146 LEU D O 1
ATOM 6633 N N . GLN D 1 149 ? 40.043 48.104 -17.712 1.00 50.96 147 GLN D N 1
ATOM 6634 C CA . GLN D 1 149 ? 40.123 47.964 -19.169 1.00 50.79 147 GLN D CA 1
ATOM 6635 C C . GLN D 1 149 ? 38.855 47.286 -19.742 1.00 52.87 147 GLN D C 1
ATOM 6636 O O . GLN D 1 149 ? 38.401 47.637 -20.840 1.00 52.06 147 GLN D O 1
ATOM 6642 N N . CYS D 1 150 ? 38.300 46.315 -19.005 1.00 49.57 148 CYS D N 1
ATOM 6643 C CA . CYS D 1 150 ? 36.968 45.757 -19.311 1.00 51.93 148 CYS D CA 1
ATOM 6644 C C . CYS D 1 150 ? 35.845 46.790 -19.329 1.00 49.18 148 CYS D C 1
ATOM 6645 O O . CYS D 1 150 ? 35.007 46.768 -20.220 1.00 50.45 148 CYS D O 1
ATOM 6648 N N . GLN D 1 151 ? 35.838 47.685 -18.345 1.00 53.72 149 GLN D N 1
ATOM 6649 C CA . GLN D 1 151 ? 34.885 48.816 -18.299 1.00 55.74 149 GLN D CA 1
ATOM 6650 C C . GLN D 1 151 ? 35.023 49.706 -19.521 1.00 55.25 149 GLN D C 1
ATOM 6651 O O . GLN D 1 151 ? 34.032 50.107 -20.129 1.00 60.85 149 GLN D O 1
ATOM 6657 N N . VAL D 1 152 ? 36.252 50.005 -19.895 1.00 54.67 150 VAL D N 1
ATOM 6658 C CA . VAL D 1 152 ? 36.483 50.845 -21.070 1.00 54.79 150 VAL D CA 1
ATOM 6659 C C . VAL D 1 152 ? 35.881 50.165 -22.309 1.00 53.40 150 VAL D C 1
ATOM 6660 O O . VAL D 1 152 ? 35.179 50.807 -23.064 1.00 54.90 150 VAL D O 1
ATOM 6664 N N . ARG D 1 153 ? 36.127 48.859 -22.468 1.00 53.87 151 ARG D N 1
ATOM 6665 C CA . ARG D 1 153 ? 35.654 48.088 -23.628 1.00 54.53 151 ARG D CA 1
ATOM 6666 C C . ARG D 1 153 ? 34.139 47.995 -23.684 1.00 51.86 151 ARG D C 1
ATOM 6667 O O . ARG D 1 153 ? 33.575 48.004 -24.775 1.00 52.90 151 ARG D O 1
ATOM 6675 N N . GLU D 1 154 ? 33.503 47.903 -22.513 1.00 49.59 152 GLU D N 1
ATOM 6676 C CA . GLU D 1 154 ? 32.032 47.936 -22.394 1.00 55.18 152 GLU D CA 1
ATOM 6677 C C . GLU D 1 154 ? 31.430 49.297 -22.789 1.00 52.46 152 GLU D C 1
ATOM 6678 O O . GLU D 1 154 ? 30.444 49.353 -23.532 1.00 49.99 152 GLU D O 1
ATOM 6684 N N . LEU D 1 155 ? 32.035 50.377 -22.297 1.00 51.73 153 LEU D N 1
ATOM 6685 C CA . LEU D 1 155 ? 31.640 51.746 -22.670 1.00 52.10 153 LEU D CA 1
ATOM 6686 C C . LEU D 1 155 ? 31.850 52.041 -24.163 1.00 55.31 153 LEU D C 1
ATOM 6687 O O . LEU D 1 155 ? 30.977 52.649 -24.801 1.00 58.88 153 LEU D O 1
ATOM 6692 N N . ALA D 1 156 ? 32.974 51.590 -24.727 1.00 52.70 154 ALA D N 1
ATOM 6693 C CA . ALA D 1 156 ? 33.173 51.654 -26.179 1.00 52.35 154 ALA D CA 1
ATOM 6694 C C . ALA D 1 156 ? 31.994 51.014 -26.960 1.00 53.15 154 ALA D C 1
ATOM 6695 O O . ALA D 1 156 ? 31.491 51.590 -27.927 1.00 51.58 154 ALA D O 1
ATOM 6697 N N . THR D 1 157 ? 31.557 49.834 -26.522 1.00 53.33 155 THR D N 1
ATOM 6698 C CA . THR D 1 157 ? 30.456 49.105 -27.153 1.00 54.01 155 THR D CA 1
ATOM 6699 C C . THR D 1 157 ? 29.133 49.875 -27.038 1.00 54.25 155 THR D C 1
ATOM 6700 O O . THR D 1 157 ? 28.373 49.952 -28.005 1.00 54.75 155 THR D O 1
ATOM 6704 N N . LEU D 1 158 ? 28.876 50.430 -25.852 1.00 53.47 156 LEU D N 1
ATOM 6705 C CA . LEU D 1 158 ? 27.703 51.278 -25.594 1.00 56.95 156 LEU D CA 1
ATOM 6706 C C . LEU D 1 158 ? 27.647 52.517 -26.485 1.00 53.68 156 LEU D C 1
ATOM 6707 O O . LEU D 1 158 ? 26.565 52.998 -26.790 1.00 53.34 156 LEU D O 1
ATOM 6712 N N . LEU D 1 159 ? 28.818 53.033 -26.859 1.00 56.34 157 LEU D N 1
ATOM 6713 C CA . LEU D 1 159 ? 28.946 54.203 -27.728 1.00 55.91 157 LEU D CA 1
ATOM 6714 C C . LEU D 1 159 ? 28.702 53.844 -29.201 1.00 55.96 157 LEU D C 1
ATOM 6715 O O . LEU D 1 159 ? 28.092 54.618 -29.918 1.00 56.61 157 LEU D O 1
ATOM 6720 N N . HIS D 1 160 ? 29.179 52.676 -29.637 1.00 56.02 158 HIS D N 1
ATOM 6721 C CA . HIS D 1 160 ? 28.874 52.142 -30.966 1.00 55.73 158 HIS D CA 1
ATOM 6722 C C . HIS D 1 160 ? 27.378 51.829 -31.145 1.00 54.69 158 HIS D C 1
ATOM 6723 O O . HIS D 1 160 ? 26.823 52.021 -32.237 1.00 55.05 158 HIS D O 1
ATOM 6738 N N . LYS D 1 162 ? 25.027 53.515 -29.553 1.00 51.22 160 LYS D N 1
ATOM 6739 C CA . LYS D 1 162 ? 24.419 54.847 -29.655 1.00 52.40 160 LYS D CA 1
ATOM 6740 C C . LYS D 1 162 ? 24.578 55.428 -31.053 1.00 51.58 160 LYS D C 1
ATOM 6741 O O . LYS D 1 162 ? 23.613 55.931 -31.626 1.00 52.38 160 LYS D O 1
ATOM 6747 N N . ASP D 1 163 ? 25.776 55.295 -31.617 1.00 51.54 161 ASP D N 1
ATOM 6748 C CA . ASP D 1 163 ? 26.032 55.656 -33.012 1.00 51.42 161 ASP D CA 1
ATOM 6749 C C . ASP D 1 163 ? 25.085 54.975 -34.008 1.00 52.92 161 ASP D C 1
ATOM 6750 O O . ASP D 1 163 ? 24.665 55.593 -34.982 1.00 50.48 161 ASP D O 1
ATOM 6755 N N . LEU D 1 164 ? 24.750 53.706 -33.761 1.00 53.13 162 LEU D N 1
ATOM 6756 C CA . LEU D 1 164 ? 23.823 52.969 -34.629 1.00 51.17 162 LEU D CA 1
ATOM 6757 C C . LEU D 1 164 ? 22.426 53.584 -34.640 1.00 50.39 162 LEU D C 1
ATOM 6758 O O . LEU D 1 164 ? 21.727 53.537 -35.653 1.00 48.68 162 LEU D O 1
ATOM 6763 N N . GLU D 1 165 ? 22.051 54.159 -33.501 1.00 51.81 163 GLU D N 1
ATOM 6764 C CA . GLU D 1 165 ? 20.745 54.775 -33.262 1.00 53.24 163 GLU D CA 1
ATOM 6765 C C . GLU D 1 165 ? 20.655 56.098 -34.011 1.00 54.57 163 GLU D C 1
ATOM 6766 O O . GLU D 1 165 ? 19.638 56.417 -34.629 1.00 52.73 163 GLU D O 1
ATOM 6772 N N . ILE D 1 166 ? 21.753 56.849 -33.944 1.00 54.69 164 ILE D N 1
ATOM 6773 C CA . ILE D 1 166 ? 21.925 58.116 -34.639 1.00 53.08 164 ILE D CA 1
ATOM 6774 C C . ILE D 1 166 ? 21.933 57.935 -36.181 1.00 54.35 164 ILE D C 1
ATOM 6775 O O . ILE D 1 166 ? 21.317 58.717 -36.913 1.00 50.97 164 ILE D O 1
ATOM 6780 N N . GLN D 1 167 ? 22.616 56.893 -36.653 1.00 54.58 165 GLN D N 1
ATOM 6781 C CA . GLN D 1 167 ? 22.705 56.580 -38.081 1.00 56.59 165 GLN D CA 1
ATOM 6782 C C . GLN D 1 167 ? 21.344 56.162 -38.651 1.00 58.36 165 GLN D C 1
ATOM 6783 O O . GLN D 1 167 ? 21.044 56.426 -39.811 1.00 57.95 165 GLN D O 1
ATOM 6789 N N . ASP D 1 168 ? 20.521 55.523 -37.819 1.00 59.74 166 ASP D N 1
ATOM 6790 C CA . ASP D 1 168 ? 19.139 55.184 -38.180 1.00 60.87 166 ASP D CA 1
ATOM 6791 C C . ASP D 1 168 ? 18.294 56.446 -38.461 1.00 62.24 166 ASP D C 1
ATOM 6792 O O . ASP D 1 168 ? 17.587 56.520 -39.474 1.00 62.25 166 ASP D O 1
ATOM 6797 N N . TYR D 1 169 ? 18.383 57.430 -37.565 1.00 62.90 167 TYR D N 1
ATOM 6798 C CA . TYR D 1 169 ? 17.738 58.733 -37.762 1.00 64.32 167 TYR D CA 1
ATOM 6799 C C . TYR D 1 169 ? 18.232 59.434 -39.038 1.00 64.13 167 TYR D C 1
ATOM 6800 O O . TYR D 1 169 ? 17.430 59.766 -39.907 1.00 62.86 167 TYR D O 1
ATOM 6809 N N . GLN D 1 170 ? 19.553 59.622 -39.141 1.00 65.50 168 GLN D N 1
ATOM 6810 C CA . GLN D 1 170 ? 20.188 60.385 -40.224 1.00 67.55 168 GLN D CA 1
ATOM 6811 C C . GLN D 1 170 ? 20.192 59.699 -41.607 1.00 69.95 168 GLN D C 1
ATOM 6812 O O . GLN D 1 170 ? 20.678 60.272 -42.590 1.00 68.33 168 GLN D O 1
ATOM 6818 N N . GLU D 1 171 ? 19.647 58.482 -41.675 1.00 71.27 169 GLU D N 1
ATOM 6819 C CA . GLU D 1 171 ? 19.420 57.791 -42.951 1.00 71.53 169 GLU D CA 1
ATOM 6820 C C . GLU D 1 171 ? 17.941 57.738 -43.306 1.00 70.63 169 GLU D C 1
ATOM 6821 O O . GLU D 1 171 ? 17.587 57.720 -44.479 1.00 71.37 169 GLU D O 1
ATOM 6827 N N . SER D 1 172 ? 17.088 57.693 -42.288 1.00 71.80 170 SER D N 1
ATOM 6828 C CA . SER D 1 172 ? 15.639 57.690 -42.479 1.00 73.10 170 SER D CA 1
ATOM 6829 C C . SER D 1 172 ? 15.041 59.044 -42.142 1.00 74.83 170 SER D C 1
ATOM 6830 O O . SER D 1 172 ? 14.448 59.212 -41.073 1.00 74.40 170 SER D O 1
ATOM 6831 N N . GLY D 1 173 ? 15.203 60.003 -43.061 1.00 75.26 171 GLY D N 1
ATOM 6832 C CA . GLY D 1 173 ? 14.757 61.390 -42.868 1.00 74.35 171 GLY D CA 1
ATOM 6833 C C . GLY D 1 173 ? 15.697 62.214 -41.994 1.00 73.88 171 GLY D C 1
ATOM 6834 O O . GLY D 1 173 ? 16.650 62.818 -42.496 1.00 71.84 171 GLY D O 1
ATOM 6835 N N . ALA D 1 174 ? 15.388 62.245 -40.693 1.00 72.21 172 ALA D N 1
ATOM 6836 C CA . ALA D 1 174 ? 16.196 62.855 -39.623 1.00 70.69 172 ALA D CA 1
ATOM 6837 C C . ALA D 1 174 ? 17.122 64.044 -39.858 1.00 70.55 172 ALA D C 1
ATOM 6838 O O . ALA D 1 174 ? 18.221 63.894 -40.405 1.00 69.15 172 ALA D O 1
ATOM 6839 N N . THR D 1 175 ? 16.683 65.221 -39.410 1.00 70.03 173 THR D N 1
ATOM 6840 C CA . THR D 1 175 ? 17.526 66.419 -39.338 1.00 68.65 173 THR D CA 1
ATOM 6841 C C . THR D 1 175 ? 17.745 66.789 -37.876 1.00 68.49 173 THR D C 1
ATOM 6842 O O . THR D 1 175 ? 16.824 66.692 -37.065 1.00 67.44 173 THR D O 1
ATOM 6846 N N . LEU D 1 176 ? 18.957 67.218 -37.534 1.00 68.81 174 LEU D N 1
ATOM 6847 C CA . LEU D 1 176 ? 19.186 67.840 -36.233 1.00 70.59 174 LEU D CA 1
ATOM 6848 C C . LEU D 1 176 ? 18.512 69.204 -36.226 1.00 72.42 174 LEU D C 1
ATOM 6849 O O . LEU D 1 176 ? 18.406 69.848 -37.281 1.00 72.10 174 LEU D O 1
ATOM 6850 N N . ILE D 1 177 ? 18.022 69.633 -35.060 1.00 73.28 175 ILE D N 1
ATOM 6851 C CA . ILE D 1 177 ? 17.532 71.016 -34.894 1.00 72.94 175 ILE D CA 1
ATOM 6852 C C . ILE D 1 177 ? 18.467 71.891 -34.041 1.00 72.68 175 ILE D C 1
ATOM 6853 O O . ILE D 1 177 ? 18.722 73.042 -34.399 1.00 71.21 175 ILE D O 1
ATOM 6858 N N . ARG D 1 178 ? 18.977 71.348 -32.934 1.00 72.07 176 ARG D N 1
ATOM 6859 C CA . ARG D 1 178 ? 20.043 72.010 -32.176 1.00 71.48 176 ARG D CA 1
ATOM 6860 C C . ARG D 1 178 ? 21.376 71.694 -32.837 1.00 71.85 176 ARG D C 1
ATOM 6861 O O . ARG D 1 178 ? 21.967 70.636 -32.595 1.00 70.98 176 ARG D O 1
ATOM 6864 N N . ASP D 1 179 ? 21.828 72.627 -33.672 1.00 70.87 177 ASP D N 1
ATOM 6865 C CA . ASP D 1 179 ? 23.037 72.494 -34.491 1.00 70.97 177 ASP D CA 1
ATOM 6866 C C . ASP D 1 179 ? 24.260 71.953 -33.724 1.00 71.23 177 ASP D C 1
ATOM 6867 O O . ASP D 1 179 ? 24.906 70.987 -34.151 1.00 68.32 177 ASP D O 1
ATOM 6872 N N . ARG D 1 180 ? 24.554 72.574 -32.584 1.00 70.72 178 ARG D N 1
ATOM 6873 C CA . ARG D 1 180 ? 25.748 72.269 -31.803 1.00 70.19 178 ARG D CA 1
ATOM 6874 C C . ARG D 1 180 ? 25.668 70.945 -31.039 1.00 70.62 178 ARG D C 1
ATOM 6875 O O . ARG D 1 180 ? 26.260 70.818 -29.960 1.00 71.63 178 ARG D O 1
ATOM 6878 N N . LEU D 1 181 ? 24.964 69.957 -31.595 1.00 69.74 179 LEU D N 1
ATOM 6879 C CA . LEU D 1 181 ? 24.801 68.655 -30.921 1.00 68.97 179 LEU D CA 1
ATOM 6880 C C . LEU D 1 181 ? 25.459 67.436 -31.598 1.00 68.22 179 LEU D C 1
ATOM 6881 O O . LEU D 1 181 ? 25.786 66.463 -30.911 1.00 69.15 179 LEU D O 1
ATOM 6886 N N . LYS D 1 182 ? 25.657 67.489 -32.920 1.00 67.55 180 LYS D N 1
ATOM 6887 C CA . LYS D 1 182 ? 26.292 66.393 -33.675 1.00 67.04 180 LYS D CA 1
ATOM 6888 C C . LYS D 1 182 ? 27.614 65.958 -33.014 1.00 67.39 180 LYS D C 1
ATOM 6889 O O . LYS D 1 182 ? 28.494 66.790 -32.788 1.00 65.88 180 LYS D O 1
ATOM 6895 N N . THR D 1 183 ? 27.750 64.665 -32.705 1.00 64.45 181 THR D N 1
ATOM 6896 C CA . THR D 1 183 ? 28.938 64.184 -31.980 1.00 65.51 181 THR D CA 1
ATOM 6897 C C . THR D 1 183 ? 30.073 63.676 -32.886 1.00 64.67 181 THR D C 1
ATOM 6898 O O . THR D 1 183 ? 31.255 63.896 -32.591 1.00 65.39 181 THR D O 1
ATOM 6902 N N . GLU D 1 184 ? 29.721 63.010 -33.983 1.00 63.56 182 GLU D N 1
ATOM 6903 C CA . GLU D 1 184 ? 30.728 62.340 -34.812 1.00 64.75 182 GLU D CA 1
ATOM 6904 C C . GLU D 1 184 ? 31.001 60.933 -34.300 1.00 63.98 182 GLU D C 1
ATOM 6905 O O . GLU D 1 184 ? 31.135 60.731 -33.092 1.00 62.65 182 GLU D O 1
ATOM 6906 N N . PRO D 1 185 ? 31.067 59.943 -35.214 1.00 63.88 183 PRO D N 1
ATOM 6907 C CA . PRO D 1 185 ? 31.239 58.535 -34.821 1.00 60.51 183 PRO D CA 1
ATOM 6908 C C . PRO D 1 185 ? 32.415 58.296 -33.870 1.00 56.88 183 PRO D C 1
ATOM 6909 O O . PRO D 1 185 ? 33.454 58.954 -33.971 1.00 53.34 183 PRO D O 1
ATOM 6913 N N . PHE D 1 186 ? 32.238 57.352 -32.954 1.00 54.87 184 PHE D N 1
ATOM 6914 C CA . PHE D 1 186 ? 33.262 57.016 -31.970 1.00 52.93 184 PHE D CA 1
ATOM 6915 C C . PHE D 1 186 ? 34.157 55.912 -32.524 1.00 53.49 184 PHE D C 1
ATOM 6916 O O . PHE D 1 186 ? 33.683 54.872 -32.987 1.00 54.53 184 PHE D O 1
ATOM 6924 N N . GLU D 1 187 ? 35.456 56.162 -32.485 1.00 55.88 185 GLU D N 1
ATOM 6925 C CA . GLU D 1 187 ? 36.444 55.216 -32.971 1.00 57.99 185 GLU D CA 1
ATOM 6926 C C . GLU D 1 187 ? 37.456 55.045 -31.847 1.00 57.26 185 GLU D C 1
ATOM 6927 O O . GLU D 1 187 ? 37.959 56.033 -31.313 1.00 53.19 185 GLU D O 1
ATOM 6929 N N . GLU D 1 188 ? 37.714 53.793 -31.471 1.00 57.92 186 GLU D N 1
ATOM 6930 C CA . GLU D 1 188 ? 38.573 53.488 -30.331 1.00 61.18 186 GLU D CA 1
ATOM 6931 C C . GLU D 1 188 ? 40.012 53.920 -30.554 1.00 59.06 186 GLU D C 1
ATOM 6932 O O . GLU D 1 188 ? 40.674 54.356 -29.620 1.00 56.58 186 GLU D O 1
ATOM 6938 N N . ASN D 1 189 ? 40.486 53.776 -31.789 1.00 59.65 187 ASN D N 1
ATOM 6939 C CA . ASN D 1 189 ? 41.849 54.138 -32.152 1.00 61.45 187 ASN D CA 1
ATOM 6940 C C . ASN D 1 189 ? 42.080 55.622 -31.930 1.00 61.17 187 ASN D C 1
ATOM 6941 O O . ASN D 1 189 ? 43.026 56.012 -31.245 1.00 61.41 187 ASN D O 1
ATOM 6946 N N . SER D 1 190 ? 41.198 56.436 -32.506 1.00 60.61 188 SER D N 1
ATOM 6947 C CA . SER D 1 190 ? 41.267 57.884 -32.381 1.00 57.76 188 SER D CA 1
ATOM 6948 C C . SER D 1 190 ? 41.137 58.352 -30.919 1.00 57.26 188 SER D C 1
ATOM 6949 O O . SER D 1 190 ? 41.902 59.208 -30.485 1.00 54.39 188 SER D O 1
ATOM 6952 N N . PHE D 1 191 ? 40.183 57.794 -30.167 1.00 51.97 189 PHE D N 1
ATOM 6953 C CA . PHE D 1 191 ? 40.012 58.166 -28.762 1.00 51.74 189 PHE D CA 1
ATOM 6954 C C . PHE D 1 191 ? 41.264 57.848 -27.947 1.00 52.01 189 PHE D C 1
ATOM 6955 O O . PHE D 1 191 ? 41.682 58.636 -27.108 1.00 46.60 189 PHE D O 1
ATOM 6963 N N . LEU D 1 192 ? 41.831 56.671 -28.192 1.00 53.80 190 LEU D N 1
ATOM 6964 C CA . LEU D 1 192 ? 42.983 56.191 -27.449 1.00 57.40 190 LEU D CA 1
ATOM 6965 C C . LEU D 1 192 ? 44.280 56.904 -27.851 1.00 57.73 190 LEU D C 1
ATOM 6966 O O . LEU D 1 192 ? 45.038 57.323 -26.974 1.00 58.31 190 LEU D O 1
ATOM 6971 N N . GLU D 1 193 ? 44.537 57.046 -29.154 1.00 55.56 191 GLU D N 1
ATOM 6972 C CA . GLU D 1 193 ? 45.745 57.742 -29.604 1.00 58.44 191 GLU D CA 1
ATOM 6973 C C . GLU D 1 193 ? 45.768 59.145 -29.033 1.00 57.18 191 GLU D C 1
ATOM 6974 O O . GLU D 1 193 ? 46.800 59.605 -28.558 1.00 57.34 191 GLU D O 1
ATOM 6980 N N . GLN D 1 194 ? 44.617 59.812 -29.087 1.00 55.66 192 GLN D N 1
ATOM 6981 C CA . GLN D 1 194 ? 44.481 61.157 -28.554 1.00 53.81 192 GLN D CA 1
ATOM 6982 C C . GLN D 1 194 ? 44.582 61.182 -27.030 1.00 52.07 192 GLN D C 1
ATOM 6983 O O . GLN D 1 194 ? 45.226 62.071 -26.474 1.00 49.23 192 GLN D O 1
ATOM 6989 N N . PHE D 1 195 ? 43.980 60.199 -26.356 1.00 48.79 193 PHE D N 1
ATOM 6990 C CA . PHE D 1 195 ? 44.190 60.057 -24.902 1.00 47.76 193 PHE D CA 1
ATOM 6991 C C . PHE D 1 195 ? 45.668 59.980 -24.543 1.00 46.73 193 PHE D C 1
ATOM 6992 O O . PHE D 1 195 ? 46.120 60.701 -23.655 1.00 47.05 193 PHE D O 1
ATOM 7008 N N . ILE D 1 197 ? 48.234 60.928 -26.038 1.00 55.48 195 ILE D N 1
ATOM 7009 C CA . ILE D 1 197 ? 48.938 62.180 -26.342 1.00 56.61 195 ILE D CA 1
ATOM 7010 C C . ILE D 1 197 ? 48.545 63.312 -25.369 1.00 58.30 195 ILE D C 1
ATOM 7011 O O . ILE D 1 197 ? 49.418 63.958 -24.774 1.00 56.18 195 ILE D O 1
ATOM 7016 N N . GLU D 1 198 ? 47.237 63.519 -25.194 1.00 57.64 196 GLU D N 1
ATOM 7017 C CA . GLU D 1 198 ? 46.707 64.703 -24.497 1.00 58.56 196 GLU D CA 1
ATOM 7018 C C . GLU D 1 198 ? 46.471 64.520 -22.999 1.00 57.75 196 GLU D C 1
ATOM 7019 O O . GLU D 1 198 ? 46.557 65.477 -22.225 1.00 56.01 196 GLU D O 1
ATOM 7025 N N . LYS D 1 199 ? 46.162 63.294 -22.597 1.00 54.74 197 LYS D N 1
ATOM 7026 C CA . LYS D 1 199 ? 45.609 63.057 -21.271 1.00 55.99 197 LYS D CA 1
ATOM 7027 C C . LYS D 1 199 ? 46.509 62.246 -20.333 1.00 55.00 197 LYS D C 1
ATOM 7028 O O . LYS D 1 199 ? 46.593 62.548 -19.140 1.00 52.38 197 LYS D O 1
ATOM 7034 N N . LEU D 1 200 ? 47.180 61.235 -20.885 1.00 52.09 198 LEU D N 1
ATOM 7035 C CA . LEU D 1 200 ? 48.045 60.336 -20.124 1.00 52.30 198 LEU D CA 1
ATOM 7036 C C . LEU D 1 200 ? 48.984 60.983 -19.073 1.00 52.53 198 LEU D C 1
ATOM 7037 O O . LEU D 1 200 ? 48.931 60.586 -17.913 1.00 56.57 198 LEU D O 1
ATOM 7042 N N . PRO D 1 201 ? 49.817 61.984 -19.445 1.00 52.12 199 PRO D N 1
ATOM 7043 C CA . PRO D 1 201 ? 50.761 62.456 -18.405 1.00 52.00 199 PRO D CA 1
ATOM 7044 C C . PRO D 1 201 ? 50.098 62.833 -17.065 1.00 53.38 199 PRO D C 1
ATOM 7045 O O . PRO D 1 201 ? 50.564 62.395 -15.998 1.00 51.54 199 PRO D O 1
ATOM 7049 N N . GLU D 1 202 ? 49.000 63.596 -17.136 1.00 54.15 200 GLU D N 1
ATOM 7050 C CA A GLU D 1 202 ? 48.233 64.048 -15.964 0.50 54.14 200 GLU D CA 1
ATOM 7051 C CA B GLU D 1 202 ? 48.296 64.008 -15.920 0.50 53.00 200 GLU D CA 1
ATOM 7052 C C . GLU D 1 202 ? 47.376 62.935 -15.344 1.00 54.50 200 GLU D C 1
ATOM 7053 O O . GLU D 1 202 ? 47.249 62.832 -14.124 1.00 53.36 200 GLU D O 1
ATOM 7064 N N . ALA D 1 203 ? 46.768 62.118 -16.208 1.00 54.94 201 ALA D N 1
ATOM 7065 C CA . ALA D 1 203 ? 45.863 61.044 -15.781 1.00 53.27 201 ALA D CA 1
ATOM 7066 C C . ALA D 1 203 ? 46.549 59.952 -14.950 1.00 54.09 201 ALA D C 1
ATOM 7067 O O . ALA D 1 203 ? 45.964 59.451 -13.976 1.00 53.73 201 ALA D O 1
ATOM 7069 N N . CYS D 1 204 ? 47.780 59.599 -15.327 1.00 50.28 202 CYS D N 1
ATOM 7070 C CA . CYS D 1 204 ? 48.536 58.542 -14.651 1.00 51.92 202 CYS D CA 1
ATOM 7071 C C . CYS D 1 204 ? 49.346 59.022 -13.442 1.00 52.48 202 CYS D C 1
ATOM 7072 O O . CYS D 1 204 ? 49.989 58.224 -12.750 1.00 53.62 202 CYS D O 1
ATOM 7075 N N . SER D 1 205 ? 49.315 60.331 -13.212 1.00 54.11 203 SER D N 1
ATOM 7076 C CA . SER D 1 205 ? 50.089 60.967 -12.154 1.00 52.60 203 SER D CA 1
ATOM 7077 C C . SER D 1 205 ? 49.679 60.421 -10.787 1.00 53.29 203 SER D C 1
ATOM 7078 O O . SER D 1 205 ? 48.508 60.443 -10.407 1.00 54.17 203 SER D O 1
ATOM 7081 N N . ILE D 1 206 ? 50.662 59.921 -10.062 1.00 52.86 204 ILE D N 1
ATOM 7082 C CA . ILE D 1 206 ? 50.413 59.255 -8.800 1.00 58.20 204 ILE D CA 1
ATOM 7083 C C . ILE D 1 206 ? 50.414 60.232 -7.631 1.00 58.05 204 ILE D C 1
ATOM 7084 O O . ILE D 1 206 ? 49.772 59.970 -6.617 1.00 55.32 204 ILE D O 1
ATOM 7089 N N . GLY D 1 207 ? 51.089 61.376 -7.811 1.00 56.19 205 GLY D N 1
ATOM 7090 C CA . GLY D 1 207 ? 51.302 62.348 -6.746 1.00 55.10 205 GLY D CA 1
ATOM 7091 C C . GLY D 1 207 ? 51.675 61.680 -5.431 1.00 56.50 205 GLY D C 1
ATOM 7092 O O . GLY D 1 207 ? 52.577 60.836 -5.393 1.00 53.25 205 GLY D O 1
ATOM 7093 N N . ASP D 1 208 ? 50.931 62.029 -4.377 1.00 57.14 206 ASP D N 1
ATOM 7094 C CA . ASP D 1 208 ? 51.204 61.601 -3.000 1.00 59.68 206 ASP D CA 1
ATOM 7095 C C . ASP D 1 208 ? 50.226 60.532 -2.486 1.00 60.98 206 ASP D C 1
ATOM 7096 O O . ASP D 1 208 ? 50.007 60.400 -1.275 1.00 59.59 206 ASP D O 1
ATOM 7101 N N . GLY D 1 209 ? 49.671 59.762 -3.423 1.00 61.64 207 GLY D N 1
ATOM 7102 C CA . GLY D 1 209 ? 48.743 58.678 -3.133 1.00 58.57 207 GLY D CA 1
ATOM 7103 C C . GLY D 1 209 ? 47.297 59.127 -3.020 1.00 60.71 207 GLY D C 1
ATOM 7104 O O . GLY D 1 209 ? 46.391 58.294 -2.982 1.00 59.94 207 GLY D O 1
ATOM 7105 N N . LYS D 1 210 ? 47.084 60.441 -2.964 1.00 57.66 208 LYS D N 1
ATOM 7106 C CA . LYS D 1 210 ? 45.760 61.016 -2.766 1.00 57.99 208 LYS D CA 1
ATOM 7107 C C . LYS D 1 210 ? 44.762 60.614 -3.857 1.00 58.74 208 LYS D C 1
ATOM 7108 O O . LYS D 1 210 ? 43.653 60.231 -3.516 1.00 59.47 208 LYS D O 1
ATOM 7114 N N . PRO D 1 211 ? 45.136 60.710 -5.164 1.00 60.23 209 PRO D N 1
ATOM 7115 C CA . PRO D 1 211 ? 44.208 60.265 -6.235 1.00 58.73 209 PRO D CA 1
ATOM 7116 C C . PRO D 1 211 ? 43.775 58.781 -6.136 1.00 55.78 209 PRO D C 1
ATOM 7117 O O . PRO D 1 211 ? 42.589 58.457 -6.278 1.00 53.90 209 PRO D O 1
ATOM 7121 N N . PHE D 1 212 ? 44.727 57.900 -5.872 1.00 51.03 210 PHE D N 1
ATOM 7122 C CA . PHE D 1 212 ? 44.432 56.496 -5.603 1.00 53.95 210 PHE D CA 1
ATOM 7123 C C . PHE D 1 212 ? 43.418 56.305 -4.441 1.00 54.27 210 PHE D C 1
ATOM 7124 O O . PHE D 1 212 ? 42.449 55.566 -4.570 1.00 52.33 210 PHE D O 1
ATOM 7132 N N . VAL D 1 213 ? 43.621 57.016 -3.335 1.00 56.63 211 VAL D N 1
ATOM 7133 C CA . VAL D 1 213 ? 42.754 56.932 -2.164 1.00 56.45 211 VAL D CA 1
ATOM 7134 C C . VAL D 1 213 ? 41.380 57.568 -2.448 1.00 61.01 211 VAL D C 1
ATOM 7135 O O . VAL D 1 213 ? 40.350 57.133 -1.924 1.00 62.78 211 VAL D O 1
ATOM 7147 N N . ASN D 1 215 ? 39.870 57.944 -5.582 1.00 62.24 213 ASN D N 1
ATOM 7148 C CA . ASN D 1 215 ? 39.124 57.491 -6.759 1.00 60.86 213 ASN D CA 1
ATOM 7149 C C . ASN D 1 215 ? 38.949 55.984 -6.917 1.00 60.94 213 ASN D C 1
ATOM 7150 O O . ASN D 1 215 ? 38.071 55.529 -7.654 1.00 61.63 213 ASN D O 1
ATOM 7155 N N . LEU D 1 216 ? 39.780 55.211 -6.230 1.00 59.92 214 LEU D N 1
ATOM 7156 C CA . LEU D 1 216 ? 39.932 53.790 -6.547 1.00 54.95 214 LEU D CA 1
ATOM 7157 C C . LEU D 1 216 ? 39.642 52.778 -5.414 1.00 53.85 214 LEU D C 1
ATOM 7158 O O . LEU D 1 216 ? 39.728 51.553 -5.640 1.00 54.29 214 LEU D O 1
ATOM 7163 N N . GLN D 1 217 ? 39.327 53.256 -4.209 1.00 47.84 215 GLN D N 1
ATOM 7164 C CA . GLN D 1 217 ? 39.195 52.346 -3.054 1.00 54.43 215 GLN D CA 1
ATOM 7165 C C . GLN D 1 217 ? 38.032 51.338 -3.110 1.00 51.89 215 GLN D C 1
ATOM 7166 O O . GLN D 1 217 ? 38.164 50.208 -2.637 1.00 51.73 215 GLN D O 1
ATOM 7172 N N . ASP D 1 218 ? 36.916 51.745 -3.706 1.00 53.72 216 ASP D N 1
ATOM 7173 C CA . ASP D 1 218 ? 35.776 50.869 -3.909 1.00 54.99 216 ASP D CA 1
ATOM 7174 C C . ASP D 1 218 ? 36.144 49.677 -4.787 1.00 54.17 216 ASP D C 1
ATOM 7175 O O . ASP D 1 218 ? 35.859 48.530 -4.435 1.00 59.30 216 ASP D O 1
ATOM 7180 N N . LEU D 1 219 ? 36.770 49.956 -5.929 1.00 50.28 217 LEU D N 1
ATOM 7181 C CA . LEU D 1 219 ? 37.246 48.905 -6.810 1.00 48.54 217 LEU D CA 1
ATOM 7182 C C . LEU D 1 219 ? 38.338 48.080 -6.129 1.00 46.73 217 LEU D C 1
ATOM 7183 O O . LEU D 1 219 ? 38.331 46.846 -6.207 1.00 47.21 217 LEU D O 1
ATOM 7188 N N . TYR D 1 220 ? 39.247 48.760 -5.434 1.00 46.55 218 TYR D N 1
ATOM 7189 C CA . TYR D 1 220 ? 40.292 48.098 -4.665 1.00 48.54 218 TYR D CA 1
ATOM 7190 C C . TYR D 1 220 ? 39.735 47.051 -3.668 1.00 51.86 218 TYR D C 1
ATOM 7191 O O . TYR D 1 220 ? 40.191 45.913 -3.680 1.00 49.79 218 TYR D O 1
ATOM 7208 N N . ALA D 1 222 ? 36.779 45.635 -3.704 1.00 50.72 220 ALA D N 1
ATOM 7209 C CA . ALA D 1 222 ? 36.055 44.631 -4.477 1.00 48.31 220 ALA D CA 1
ATOM 7210 C C . ALA D 1 222 ? 37.022 43.620 -5.098 1.00 49.08 220 ALA D C 1
ATOM 7211 O O . ALA D 1 222 ? 36.692 42.438 -5.239 1.00 47.17 220 ALA D O 1
ATOM 7213 N N . VAL D 1 223 ? 38.211 44.097 -5.476 1.00 48.71 221 VAL D N 1
ATOM 7214 C CA . VAL D 1 223 ? 39.238 43.228 -6.031 1.00 46.50 221 VAL D CA 1
ATOM 7215 C C . VAL D 1 223 ? 39.858 42.421 -4.890 1.00 50.67 221 VAL D C 1
ATOM 7216 O O . VAL D 1 223 ? 39.862 41.172 -4.953 1.00 40.72 221 VAL D O 1
ATOM 7220 N N . THR D 1 224 ? 40.306 43.093 -3.820 1.00 43.74 222 THR D N 1
ATOM 7221 C CA . THR D 1 224 ? 40.829 42.306 -2.667 1.00 49.11 222 THR D CA 1
ATOM 7222 C C . THR D 1 224 ? 39.818 41.303 -2.047 1.00 49.76 222 THR D C 1
ATOM 7223 O O . THR D 1 224 ? 40.196 40.202 -1.643 1.00 50.64 222 THR D O 1
ATOM 7227 N N . THR D 1 225 ? 38.538 41.674 -2.011 1.00 51.94 223 THR D N 1
ATOM 7228 C CA . THR D 1 225 ? 37.496 40.789 -1.508 1.00 54.04 223 THR D CA 1
ATOM 7229 C C . THR D 1 225 ? 37.324 39.581 -2.419 1.00 53.86 223 THR D C 1
ATOM 7230 O O . THR D 1 225 ? 37.164 38.461 -1.950 1.00 53.18 223 THR D O 1
ATOM 7234 N N . GLN D 1 226 ? 37.368 39.842 -3.722 1.00 56.70 224 GLN D N 1
ATOM 7235 C CA . GLN D 1 226 ? 37.276 38.818 -4.751 1.00 55.41 224 GLN D CA 1
ATOM 7236 C C . GLN D 1 226 ? 38.383 37.763 -4.646 1.00 57.71 224 GLN D C 1
ATOM 7237 O O . GLN D 1 226 ? 38.094 36.559 -4.754 1.00 57.37 224 GLN D O 1
ATOM 7243 N N . GLU D 1 227 ? 39.628 38.202 -4.428 1.00 55.88 225 GLU D N 1
ATOM 7244 C CA . GLU D 1 227 ? 40.790 37.297 -4.314 1.00 61.23 225 GLU D CA 1
ATOM 7245 C C . GLU D 1 227 ? 40.771 36.450 -3.031 1.00 63.07 225 GLU D C 1
ATOM 7246 O O . GLU D 1 227 ? 41.279 35.324 -3.026 1.00 66.28 225 GLU D O 1
ATOM 7252 N N . VAL D 1 228 ? 40.174 36.979 -1.960 1.00 64.82 226 VAL D N 1
ATOM 7253 C CA . VAL D 1 228 ? 40.001 36.231 -0.697 1.00 68.20 226 VAL D CA 1
ATOM 7254 C C . VAL D 1 228 ? 38.923 35.148 -0.830 1.00 70.86 226 VAL D C 1
ATOM 7255 O O . VAL D 1 228 ? 39.019 34.072 -0.228 1.00 69.22 226 VAL D O 1
ATOM 7259 N N . GLN D 1 229 ? 37.901 35.468 -1.620 1.00 73.76 227 GLN D N 1
ATOM 7260 C CA . GLN D 1 229 ? 36.781 34.586 -1.932 1.00 74.58 227 GLN D CA 1
ATOM 7261 C C . GLN D 1 229 ? 37.255 33.417 -2.800 1.00 73.90 227 GLN D C 1
ATOM 7262 O O . GLN D 1 229 ? 36.907 32.267 -2.543 1.00 69.69 227 GLN D O 1
ATOM 7268 N N . VAL D 1 230 ? 38.068 33.730 -3.810 1.00 75.63 228 VAL D N 1
ATOM 7269 C CA . VAL D 1 230 ? 38.668 32.738 -4.716 1.00 78.65 228 VAL D CA 1
ATOM 7270 C C . VAL D 1 230 ? 39.957 32.122 -4.124 1.00 79.25 228 VAL D C 1
ATOM 7271 O O . VAL D 1 230 ? 40.774 31.545 -4.842 1.00 81.75 228 VAL D O 1
ATOM 7275 N N . GLY D 1 231 ? 40.115 32.223 -2.806 1.00 79.08 229 GLY D N 1
ATOM 7276 C CA . GLY D 1 231 ? 41.339 31.799 -2.136 1.00 76.58 229 GLY D CA 1
ATOM 7277 C C . GLY D 1 231 ? 41.412 30.302 -1.940 1.00 75.98 229 GLY D C 1
ATOM 7278 O O . GLY D 1 231 ? 40.945 29.785 -0.931 1.00 74.19 229 GLY D O 1
#

Organism: Homo sapiens (NCBI:txid9606)

GO terms:
  GO:0005515 protein binding (F, IPI)
  GO:0035861 site of double-strand break (C, IDA)
  GO:0005634 nucleus (C, IDA)
  GO:0045027 DNA end binding (F, IDA)
  GO:0070419 nonhomologous end joining complex (C, IDA)
  GO:0033152 immunoglobulin V(D)J recombination (P, IDA)
  GO:0006303 double-strand break repair via nonhomologous end joining (P, IDA)
  GO:0005694 chromosome (C, EXP)
  GO:0000723 telomere maintenance (P, IMP)
  GO:0070182 DNA polymerase binding (F, IPI)
  GO:0005654 nucleoplasm (C, TAS)
  GO:0001650 fibrillar c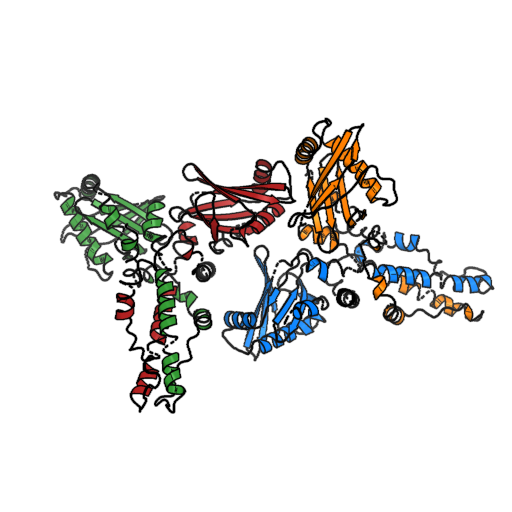enter (C, IDA)
  GO:0005654 nucleoplasm (C, IDA)
  GO:0003677 DNA binding (F, EXP)
  GO:0010212 response to ionizing radiation (P, IDA)
  GO:0005958 DNA-dependent protein kinase-DNA ligase 4 complex (C, IDA)
  GO:0030183 B cell differentiation (P, IMP)
  GO:0030217 T cell differentiation (P, IMP)
  GO:0006303 double-strand break repair via nonhomologous end joining (P, IMP)